Protein 5F1Q (pdb70)

InterPro domains:
  IPR000914 Solute-binding protein family 5 domain [PF00496] (73-453)
  IPR023765 Solute-binding protein family 5, conserved site [PS01040] (79-101)
  IPR030678 Peptide/nickel binding protein, MppA-type [PIRSF002741] (27-531)
  IPR039424 Solute-binding protein family 5 [PTHR30290] (17-532)
  IPR050017 Dipeptide ABC transporter periplasmic-binding protein DppA [NF043070] (1-535)

Nearest PDB structures (foldseek):
  1dpe-assembly1_A  TM=6.901E-01  e=4.429E-89  Escherichia coli K-12
  7ofz-assembly2_A  TM=8.483E-01  e=9.767E-47  Haemophilus influenzae 86-028NP
  5u4o-assembly1_A-2  TM=7.413E-01  e=1.595E-46  Bacillus anthracis
  4xkp-assembly1_A  TM=8.680E-01  e=5.666E-35  Staphylococcus aureus USA300-ISMMS1
  6lu3-assembly1_A  TM=7.940E-01  e=5.465E-27  Microbacterium hydrocarbonoxydans

CATH classification: 3.40.190.10 (+2 more: 3.90.76.10, 3.10.105.10)

Radius of gyration: 31.7 Å; Cα contacts (8 Å, |Δi|>4): 2244; chains: 2; bounding box: 79×65×98 Å

Foldseek 3Di:
DEAEAAQQFFALFAQLQQDDDLSNCLQHQFFFFFFQWAADFQDLHIAGDQFNDWDADPQQFKIKGFGDPQQDKFADPLDDDPGHDWLVLQQLLVCLLDPPNPSCCQVHNQRFLPQLPNQFFPDWDDPDRGMIMTGTPFHFQCPSLVRHRSVTGADPVSCVSVVVVCNNCCTHQPMYSGQWHWDDDDHLAKTKIAGRPSRPDDHFQDGIYMHGHDNDQVVSVVCCLQPVHFWFQHQLVCPVVVVRVQWDKWDFAQKFDWKFAQCVDPPSVDQLLLLLLLLDDLVVCCCPFNVVFWDWDLFQTDPPFLDAPPADRRDNDNVVSLVSCVVVVNNQAEEFEEEFGGADQHGSHRPVVVSQVSCVSSNYHYHYDYDRPSVLQVVLQVLNHRMYMAGASNPDCLSRLSQAADCSCLNRHNPSLSHHDVVLCVQSVVLRNDPDPVSNSVSSNVSRNVSSRNSISTRTRGMTMMIGGPQKPQFGDGSSDHGHRSGIDGHPDHDRD/DEAEAAAQWFALFAQLQQDDDLNNCLVHQFFFFFFQWAADFQGLDIGGDQFNDWDADPQQFKIKTFGDPQQCKDADPLDDDPGHDWDLQQQVLVCLLDPPDPSCCQVHNQSFQPQLDNQFFPDWDPPDGGMIMTGGPFHFVCPSLVRHRSVTTFDNVSQVSVVVVCNNCCTHQDMYSGQWHWDDDDHGAKTKIAGGPSRPDDHFPDGIYMHGHDNDLVVSVVCCLVVVHFWFQHQLVCVVCVVDPFKDKFDFAFKFDWKFAQLVDPPSVDQLLLLLLLLDPLVCCCCPRVNPQWDWDQFQTDPPFLDAPPDDHRDNDNVVSLVSCVVVVNNQEEEFEEEFGGADQHGNCRPVVCSQVSCVSSNYHYHYDYDRPSVLQVVLQVLVHRMYMAQAQNPDCLSRLSSQADCSCLVRHNPSLSHHDVVLCVQSVVLRNDDDPVSNSVSSNVSRVVSSRNSISTRIGGITMMIGTPQKPPFGDGSSDHGHRRHIDGD

B-factor: mean 26.35, std 10.65, range [8.03, 88.28]

Structure (mmCIF, N/CA/C/O backbone):
data_5F1Q
#
_entry.id   5F1Q
#
_cell.length_a   289.290
_cell.length_b   59.745
_cell.length_c   80.631
_cell.angle_alpha   90.00
_cell.angle_beta   103.96
_cell.angle_gamma   90.00
#
_symmetry.space_group_name_H-M   'C 1 2 1'
#
loop_
_entity.id
_entity.type
_entity.pdbx_description
1 polymer 'Periplasmic dipeptide transport protein'
2 non-polymer 1,2-ETHANEDIOL
3 non-polymer GLYCEROL
4 non-polymer DI(HYDROXYETHYL)ETHER
5 non-polymer 'CHLORIDE ION'
6 non-polymer GLUTAMINE
7 water water
#
loop_
_atom_site.group_PDB
_atom_site.id
_atom_site.type_symbol
_atom_site.label_atom_id
_atom_site.label_alt_id
_atom_site.label_comp_id
_atom_site.label_asym_id
_atom_site.label_entity_id
_atom_site.label_seq_id
_atom_site.pdbx_PDB_ins_code
_atom_site.Cartn_x
_atom_site.Cartn_y
_atom_site.Cartn_z
_atom_site.occupancy
_atom_site.B_iso_or_equiv
_atom_site.auth_seq_id
_atom_site.auth_comp_id
_atom_site.auth_asym_id
_atom_site.auth_atom_id
_atom_site.pdbx_PDB_model_num
ATOM 1 N N . LYS A 1 29 ? 62.213 -5.354 8.241 1.00 32.09 29 LYS A N 1
ATOM 2 C CA . LYS A 1 29 ? 62.826 -6.307 7.322 1.00 32.93 29 LYS A CA 1
ATOM 3 C C . LYS A 1 29 ? 61.763 -7.193 6.696 1.00 27.40 29 LYS A C 1
ATOM 4 O O . LYS A 1 29 ? 60.841 -7.631 7.383 1.00 23.18 29 LYS A O 1
ATOM 10 N N . THR A 1 30 ? 61.898 -7.444 5.395 1.00 24.40 30 THR A N 1
ATOM 11 C CA . THR A 1 30 ? 60.950 -8.274 4.645 1.00 25.03 30 THR A CA 1
ATOM 12 C C . THR A 1 30 ? 61.589 -9.610 4.262 1.00 24.96 30 THR A C 1
ATOM 13 O O . THR A 1 30 ? 62.676 -9.638 3.691 1.00 25.84 30 THR A O 1
ATOM 17 N N . LEU A 1 31 ? 60.929 -10.716 4.579 1.00 19.36 31 LEU A N 1
ATOM 18 C CA . LEU A 1 31 ? 61.370 -12.018 4.076 1.00 19.72 31 LEU A CA 1
ATOM 19 C C . LEU A 1 31 ? 60.419 -12.512 3.011 1.00 17.59 31 LEU A C 1
ATOM 20 O O . LEU A 1 31 ? 59.192 -12.444 3.184 1.00 18.12 31 LEU A O 1
ATOM 25 N N . VAL A 1 32 ? 60.978 -13.015 1.915 1.00 14.69 32 VAL A N 1
ATOM 26 C CA . VAL A 1 32 ? 60.171 -13.612 0.864 1.00 13.55 32 VAL A CA 1
ATOM 27 C C . VAL A 1 32 ? 60.403 -15.119 0.812 1.00 16.54 32 VAL A C 1
ATOM 28 O O . VAL A 1 32 ? 61.544 -15.602 0.702 1.00 11.99 32 VAL A O 1
ATOM 32 N N . TYR A 1 33 ? 59.298 -15.841 0.927 1.00 14.46 33 TYR A N 1
ATOM 33 C CA . TYR A 1 33 ? 59.255 -17.286 0.824 1.00 14.61 33 TYR A CA 1
ATOM 34 C C . TYR A 1 33 ? 58.607 -17.679 -0.509 1.00 15.50 33 TYR A C 1
ATOM 35 O O . TYR A 1 33 ? 57.504 -17.235 -0.802 1.00 13.12 33 TYR A O 1
ATOM 44 N N . CYS A 1 34 ? 59.296 -18.493 -1.314 1.00 15.47 34 CYS A N 1
ATOM 45 C CA . CYS A 1 34 ? 58.713 -19.086 -2.525 1.00 14.77 34 CYS A CA 1
ATOM 46 C C . CYS A 1 34 ? 57.919 -20.339 -2.168 1.00 18.05 34 CYS A C 1
ATOM 47 O O . CYS A 1 34 ? 58.522 -21.398 -1.946 1.00 15.17 34 CYS A O 1
ATOM 50 N N . SER A 1 35 ? 56.588 -20.230 -2.099 1.00 15.60 35 SER A N 1
ATOM 51 C CA . SER A 1 35 ? 55.744 -21.372 -1.755 1.00 13.34 35 SER A CA 1
ATOM 52 C C . SER A 1 35 ? 55.444 -22.211 -3.005 1.00 14.78 35 SER A C 1
ATOM 53 O O . SER A 1 35 ? 55.641 -21.744 -4.136 1.00 14.77 35 SER A O 1
ATOM 56 N N . GLU A 1 36 ? 54.972 -23.442 -2.805 1.00 17.43 36 GLU A N 1
ATOM 57 C CA . GLU A 1 36 ? 54.827 -24.410 -3.897 1.00 15.60 36 GLU A CA 1
ATOM 58 C C . GLU A 1 36 ? 53.426 -24.395 -4.534 1.00 16.86 36 GLU A C 1
ATOM 59 O O . GLU A 1 36 ? 53.198 -25.055 -5.540 1.00 14.77 36 GLU A O 1
ATOM 65 N N . GLY A 1 37 ? 52.488 -23.656 -3.944 1.00 14.98 37 GLY A N 1
ATOM 66 C CA . GLY A 1 37 ? 51.145 -23.565 -4.503 1.00 13.96 37 GLY A CA 1
ATOM 67 C C . GLY A 1 37 ? 50.280 -22.645 -3.665 1.00 15.27 37 GLY A C 1
ATOM 68 O O . GLY A 1 37 ? 50.748 -22.092 -2.678 1.00 12.04 37 GLY A O 1
ATOM 69 N N . SER A 1 38 ? 49.017 -22.487 -4.053 1.00 16.26 38 SER A N 1
ATOM 70 C CA . SER A 1 38 ? 48.099 -21.605 -3.346 1.00 17.17 38 SER A CA 1
ATOM 71 C C . SER A 1 38 ? 47.502 -22.320 -2.144 1.00 18.50 38 SER A C 1
ATOM 72 O O . SER A 1 38 ? 47.227 -23.518 -2.212 1.00 14.31 38 SER A O 1
ATOM 75 N N . PRO A 1 39 ? 47.283 -21.584 -1.044 1.00 18.68 39 PRO A N 1
ATOM 76 C CA . PRO A 1 39 ? 46.584 -22.201 0.089 1.00 17.55 39 PRO A CA 1
ATOM 77 C C . PRO A 1 39 ? 45.130 -22.467 -0.276 1.00 18.00 39 PRO A C 1
ATOM 78 O O . PRO A 1 39 ? 44.594 -21.793 -1.159 1.00 13.33 39 PRO A O 1
ATOM 82 N N . GLU A 1 40 ? 44.501 -23.423 0.398 1.00 18.25 40 GLU A N 1
ATOM 83 C CA . GLU A 1 40 ? 43.111 -23.771 0.105 1.00 19.88 40 GLU A CA 1
ATOM 84 C C . GLU A 1 40 ? 42.130 -22.769 0.716 1.00 22.57 40 GLU A C 1
ATOM 85 O O . GLU A 1 40 ? 40.992 -22.659 0.277 1.00 20.32 40 GLU A O 1
ATOM 91 N N . GLY A 1 41 ? 42.575 -22.049 1.741 1.00 20.91 41 GLY A N 1
ATOM 92 C CA . GLY A 1 41 ? 41.716 -21.136 2.486 1.00 17.94 41 GLY A CA 1
ATOM 93 C C . GLY A 1 41 ? 42.493 -20.783 3.742 1.00 19.10 41 GLY A C 1
ATOM 94 O O . GLY A 1 41 ? 43.661 -21.153 3.855 1.00 20.85 41 GLY A O 1
ATOM 95 N N . PHE A 1 42 ? 41.864 -20.115 4.703 1.00 16.54 42 PHE A N 1
ATOM 96 C CA . PHE A 1 42 ? 42.604 -19.597 5.846 1.00 20.24 42 PHE A CA 1
ATOM 97 C C . PHE A 1 42 ? 42.080 -20.045 7.218 1.00 20.28 42 PHE A C 1
ATOM 98 O O . PHE A 1 42 ? 42.583 -19.619 8.250 1.00 20.48 42 PHE A O 1
ATOM 106 N N . ASN A 1 43 ? 41.069 -20.901 7.224 1.00 20.29 43 ASN A N 1
ATOM 107 C CA . ASN A 1 43 ? 40.718 -21.621 8.431 1.00 20.25 43 ASN A CA 1
ATOM 108 C C . ASN A 1 43 ? 41.291 -23.029 8.343 1.00 16.46 43 ASN A C 1
ATOM 109 O O . ASN A 1 43 ? 40.799 -23.864 7.580 1.00 16.31 43 ASN A O 1
ATOM 114 N N . PRO A 1 44 ? 42.336 -23.301 9.138 1.00 15.63 44 PRO A N 1
ATOM 115 C CA . PRO A 1 44 ? 43.006 -24.602 9.094 1.00 14.99 44 PRO A CA 1
ATOM 116 C C . PRO A 1 44 ? 42.088 -25.764 9.477 1.00 18.48 44 PRO A C 1
ATOM 117 O O . PRO A 1 44 ? 42.414 -26.901 9.119 1.00 14.74 44 PRO A O 1
ATOM 121 N N . GLN A 1 45 ? 40.975 -25.504 10.174 1.00 17.54 45 GLN A N 1
ATOM 122 C CA . GLN A 1 45 ? 40.063 -26.588 10.560 1.00 15.77 45 GLN A CA 1
ATOM 123 C C . GLN A 1 45 ? 39.541 -27.358 9.339 1.00 18.82 45 GLN A C 1
ATOM 124 O O . GLN A 1 45 ? 39.192 -28.541 9.437 1.00 19.43 45 GLN A O 1
ATOM 130 N N . LEU A 1 46 ? 39.480 -26.672 8.196 1.00 14.61 46 LEU A N 1
ATOM 131 C CA . LEU A 1 46 ? 38.705 -27.146 7.053 1.00 15.99 46 LEU A CA 1
ATOM 132 C C . LEU A 1 46 ? 39.536 -27.901 6.043 1.00 16.87 46 LEU A C 1
ATOM 133 O O . LEU A 1 46 ? 39.000 -28.398 5.056 1.00 20.07 46 LEU A O 1
ATOM 138 N N . PHE A 1 47 ? 40.846 -27.967 6.262 1.00 15.43 47 PHE A N 1
ATOM 139 C CA . PHE A 1 47 ? 41.745 -28.481 5.231 1.00 14.27 47 PHE A CA 1
ATOM 140 C C . PHE A 1 47 ? 42.829 -29.395 5.794 1.00 15.08 47 PHE A C 1
ATOM 141 O O . PHE A 1 47 ? 42.985 -29.510 7.024 1.00 13.33 47 PHE A O 1
ATOM 149 N N . THR A 1 48 ? 43.582 -30.039 4.901 1.00 11.48 48 THR A N 1
ATOM 150 C CA . THR A 1 48 ? 44.632 -30.956 5.354 1.00 13.20 48 THR A CA 1
ATOM 151 C C . THR A 1 48 ? 46.026 -30.747 4.758 1.00 14.09 48 THR A C 1
ATOM 152 O O . THR A 1 48 ? 46.970 -31.444 5.151 1.00 14.28 48 THR A O 1
ATOM 156 N N . SER A 1 49 ? 46.190 -29.818 3.816 1.00 12.09 49 SER A N 1
ATOM 157 C CA . SER A 1 49 ? 47.491 -29.706 3.144 1.00 11.66 49 SER A CA 1
ATOM 158 C C . SER A 1 49 ? 48.478 -28.788 3.885 1.00 15.91 49 SER A C 1
ATOM 159 O O . SER A 1 49 ? 48.095 -27.769 4.487 1.00 12.90 49 SER A O 1
ATOM 162 N N . GLY A 1 50 ? 49.754 -29.163 3.838 1.00 11.41 50 GLY A N 1
ATOM 163 C CA . GLY A 1 50 ? 50.821 -28.328 4.376 1.00 13.45 50 GLY A CA 1
ATOM 164 C C . GLY A 1 50 ? 50.838 -26.960 3.699 1.00 13.51 50 GLY A C 1
ATOM 165 O O . GLY A 1 50 ? 51.202 -25.959 4.302 1.00 13.07 50 GLY A O 1
ATOM 166 N N . THR A 1 51 ? 50.444 -26.934 2.432 1.00 11.77 51 THR A N 1
ATOM 167 C CA . THR A 1 51 ? 50.373 -25.701 1.664 1.00 15.05 51 THR A CA 1
ATOM 168 C C . THR A 1 51 ? 49.471 -24.705 2.403 1.00 15.67 51 THR A C 1
ATOM 169 O O . THR A 1 51 ? 49.845 -23.547 2.646 1.00 12.83 51 THR A O 1
ATOM 173 N N . THR A 1 52 ? 48.309 -25.188 2.813 1.00 13.51 52 THR A N 1
ATOM 174 C CA . THR A 1 52 ? 47.342 -24.361 3.523 1.00 14.98 52 THR A CA 1
ATOM 175 C C . THR A 1 52 ? 47.829 -23.985 4.910 1.00 15.90 52 THR A C 1
ATOM 176 O O . THR A 1 52 ? 47.708 -22.822 5.319 1.00 13.57 52 THR A O 1
ATOM 180 N N . TYR A 1 53 ? 48.416 -24.947 5.623 1.00 8.99 53 TYR A N 1
ATOM 181 C CA . TYR A 1 53 ? 48.836 -24.712 6.992 1.00 9.33 53 TYR A CA 1
ATOM 182 C C . TYR A 1 53 ? 49.957 -23.666 7.059 1.00 14.26 53 TYR A C 1
ATOM 183 O O . TYR A 1 53 ? 49.944 -22.798 7.940 1.00 11.91 53 TYR A O 1
ATOM 192 N N . ASP A 1 54 ? 50.891 -23.709 6.106 1.00 10.03 54 ASP A N 1
ATOM 193 C CA . ASP A 1 54 ? 51.978 -22.713 6.085 1.00 12.63 54 ASP A CA 1
ATOM 194 C C . ASP A 1 54 ? 51.473 -21.284 5.949 1.00 13.28 54 ASP A C 1
ATOM 195 O O . ASP A 1 54 ? 52.142 -20.332 6.377 1.00 12.04 54 ASP A O 1
ATOM 200 N N . ALA A 1 55 ? 50.308 -21.141 5.323 1.00 9.52 55 ALA A N 1
ATOM 201 C CA . ALA A 1 55 ? 49.732 -19.827 5.058 1.00 14.97 55 ALA A CA 1
ATOM 202 C C . ALA A 1 55 ? 48.662 -19.421 6.085 1.00 17.06 55 ALA A C 1
ATOM 203 O O . ALA A 1 55 ? 48.163 -18.290 6.059 1.00 15.37 55 ALA A O 1
ATOM 205 N N . SER A 1 56 ? 48.309 -20.332 6.990 1.00 16.08 56 SER A N 1
ATOM 206 C CA . SER A 1 56 ? 47.176 -20.064 7.879 1.00 18.63 56 SER A CA 1
ATOM 207 C C . SER A 1 56 ? 47.519 -20.349 9.345 1.00 16.88 56 SER A C 1
ATOM 208 O O . SER A 1 56 ? 47.922 -19.445 10.076 1.00 12.72 56 SER A O 1
ATOM 211 N N . SER A 1 57 ? 47.380 -21.599 9.766 1.00 14.53 57 SER A N 1
ATOM 212 C CA . SER A 1 57 ? 47.666 -21.973 11.150 1.00 16.91 57 SER A CA 1
ATOM 213 C C . SER A 1 57 ? 49.058 -21.568 11.646 1.00 11.82 57 SER A C 1
ATOM 214 O O . SER A 1 57 ? 49.205 -21.123 12.783 1.00 12.66 57 SER A O 1
ATOM 217 N N . VAL A 1 58 ? 50.087 -21.734 10.818 1.00 11.44 58 VAL A N 1
ATOM 218 C CA . VAL A 1 58 ? 51.448 -21.456 11.294 1.00 13.82 58 VAL A CA 1
ATOM 219 C C . VAL A 1 58 ? 51.690 -19.943 11.506 1.00 13.83 58 VAL A C 1
ATOM 220 O O . VAL A 1 58 ? 52.162 -19.552 12.577 1.00 13.78 58 VAL A O 1
ATOM 224 N N . PRO A 1 59 ? 51.366 -19.090 10.508 1.00 13.37 59 PRO A N 1
ATOM 225 C CA . PRO A 1 59 ? 51.626 -17.660 10.777 1.00 13.82 59 PRO A CA 1
ATOM 226 C C . PRO A 1 59 ? 50.584 -16.902 11.613 1.00 14.46 59 PRO A C 1
ATOM 227 O O . PRO A 1 59 ? 50.952 -15.976 12.336 1.00 14.77 59 PRO A O 1
ATOM 231 N N . ILE A 1 60 ? 49.311 -17.266 11.499 1.00 11.32 60 ILE A N 1
ATOM 232 C CA . ILE A 1 60 ? 48.225 -16.417 11.977 1.00 18.17 60 ILE A CA 1
ATOM 233 C C . ILE A 1 60 ? 47.631 -16.843 13.326 1.00 18.42 60 ILE A C 1
ATOM 234 O O . ILE A 1 60 ? 47.213 -16.005 14.122 1.00 20.53 60 ILE A O 1
ATOM 239 N N . TYR A 1 61 ? 47.626 -18.146 13.583 1.00 13.42 61 TYR A N 1
ATOM 240 C CA . TYR A 1 61 ? 46.918 -18.713 14.721 1.00 14.95 61 TYR A CA 1
ATOM 241 C C . TYR A 1 61 ? 47.845 -19.324 15.741 1.00 17.55 61 TYR A C 1
ATOM 242 O O . TYR A 1 61 ? 49.010 -19.585 15.456 1.00 15.50 61 TYR A O 1
ATOM 251 N N . ASN A 1 62 ? 47.299 -19.569 16.931 1.00 18.52 62 ASN A N 1
ATOM 252 C CA . ASN A 1 62 ? 47.956 -20.388 17.944 1.00 17.98 62 ASN A CA 1
ATOM 253 C C . ASN A 1 62 ? 47.109 -21.572 18.374 1.00 16.21 62 ASN A C 1
ATOM 254 O O . ASN A 1 62 ? 45.884 -21.592 18.183 1.00 14.48 62 ASN A O 1
ATOM 259 N N . ARG A 1 63 ? 47.780 -22.518 19.017 1.00 16.92 63 ARG A N 1
ATOM 260 C CA . ARG A 1 63 ? 47.137 -23.658 19.648 1.00 15.30 63 ARG A CA 1
ATOM 261 C C . ARG A 1 63 ? 47.337 -23.614 21.157 1.00 17.89 63 ARG A C 1
ATOM 262 O O . ARG A 1 63 ? 48.127 -22.815 21.647 1.00 18.51 63 ARG A O 1
ATOM 270 N N . LEU A 1 64 ? 46.596 -24.441 21.891 1.00 16.79 64 LEU A N 1
ATOM 271 C CA . LEU A 1 64 ? 46.752 -24.528 23.336 1.00 18.57 64 LEU A CA 1
ATOM 272 C C . LEU A 1 64 ? 48.183 -24.890 23.729 1.00 18.36 64 LEU A C 1
ATOM 273 O O . LEU A 1 64 ? 48.742 -24.327 24.678 1.00 18.01 64 LEU A O 1
ATOM 278 N N . VAL A 1 65 ? 48.760 -25.827 22.981 1.00 17.19 65 VAL A N 1
ATOM 279 C CA . VAL A 1 65 ? 50.125 -26.279 23.195 1.00 19.18 65 VAL A CA 1
ATOM 280 C C . VAL A 1 65 ? 50.833 -26.317 21.847 1.00 19.03 65 VAL A C 1
ATOM 281 O O . VAL A 1 65 ? 50.189 -26.310 20.804 1.00 17.30 65 VAL A O 1
ATOM 285 N N . GLU A 1 66 ? 52.160 -26.339 21.871 1.00 18.81 66 GLU A N 1
ATOM 286 C CA . GLU A 1 66 ? 52.944 -26.169 20.656 1.00 19.91 66 GLU A CA 1
ATOM 287 C C . GLU A 1 66 ? 54.187 -27.038 20.761 1.00 21.04 66 GLU A C 1
ATOM 288 O O . GLU A 1 66 ? 54.736 -27.207 21.841 1.00 21.76 66 GLU A O 1
ATOM 294 N N . PHE A 1 67 ? 54.626 -27.611 19.652 1.00 17.95 67 PHE A N 1
ATOM 295 C CA . PHE A 1 67 ? 55.872 -28.356 19.681 1.00 18.97 67 PHE A CA 1
ATOM 296 C C . PHE A 1 67 ? 57.055 -27.396 19.635 1.00 16.13 67 PHE A C 1
ATOM 297 O O . PHE A 1 67 ? 57.013 -26.415 18.920 1.00 20.64 67 PHE A O 1
ATOM 305 N N . LYS A 1 68 ? 58.102 -27.679 20.388 1.00 18.62 68 LYS A N 1
ATOM 306 C CA . LYS A 1 68 ? 59.352 -26.947 20.229 1.00 23.69 68 LYS A CA 1
ATOM 307 C C . LYS A 1 68 ? 59.879 -27.170 18.806 1.00 23.40 68 LYS A C 1
ATOM 308 O O . LYS A 1 68 ? 59.978 -28.312 18.355 1.00 20.99 68 LYS A O 1
ATOM 314 N N . ILE A 1 69 ? 60.204 -26.090 18.100 1.00 23.36 69 ILE A N 1
ATOM 315 C CA . ILE A 1 69 ? 60.571 -26.174 16.679 1.00 24.45 69 ILE A CA 1
ATOM 316 C C . ILE A 1 69 ? 61.733 -27.140 16.429 1.00 23.54 69 ILE A C 1
ATOM 317 O O . ILE A 1 69 ? 62.747 -27.111 17.120 1.00 22.94 69 ILE A O 1
ATOM 322 N N . GLY A 1 70 ? 61.555 -28.033 15.462 1.00 23.47 70 GLY A N 1
ATOM 323 C CA . GLY A 1 70 ? 62.559 -29.043 15.180 1.00 20.80 70 GLY A CA 1
ATOM 324 C C . GLY A 1 70 ? 62.345 -30.339 15.947 1.00 20.59 70 GLY A C 1
ATOM 325 O O . GLY A 1 70 ? 63.072 -31.311 15.718 1.00 17.18 70 GLY A O 1
ATOM 326 N N . THR A 1 71 ? 61.368 -30.353 16.863 1.00 18.52 71 THR A N 1
ATOM 327 C CA . THR A 1 71 ? 61.113 -31.514 17.727 1.00 18.84 71 THR A CA 1
ATOM 328 C C . THR A 1 71 ? 59.640 -31.856 17.812 1.00 18.02 71 THR A C 1
ATOM 329 O O . THR A 1 71 ? 58.801 -31.168 17.243 1.00 17.22 71 THR A O 1
ATOM 333 N N . THR A 1 72 ? 59.338 -32.923 18.544 1.00 19.01 72 THR A N 1
ATOM 334 C CA . THR A 1 72 ? 57.964 -33.200 18.962 1.00 25.10 72 THR A CA 1
ATOM 335 C C . THR A 1 72 ? 57.812 -33.041 20.485 1.00 23.56 72 THR A C 1
ATOM 336 O O . THR A 1 72 ? 56.976 -33.690 21.112 1.00 25.72 72 THR A O 1
ATOM 340 N N . GLU A 1 73 ? 58.612 -32.161 21.082 1.00 22.69 73 GLU A N 1
ATOM 341 C CA . GLU A 1 73 ? 58.492 -31.875 22.515 1.00 24.97 73 GLU A CA 1
ATOM 342 C C . GLU A 1 73 ? 57.374 -30.876 22.746 1.00 22.11 73 GLU A C 1
ATOM 343 O O . GLU A 1 73 ? 57.394 -29.777 22.179 1.00 22.31 73 GLU A O 1
ATOM 349 N N . ILE A 1 74 ? 56.407 -31.230 23.579 1.00 22.07 74 ILE A N 1
ATOM 350 C CA . ILE A 1 74 ? 55.237 -30.368 23.763 1.00 24.30 74 ILE A CA 1
ATOM 351 C C . ILE A 1 74 ? 55.527 -29.265 24.781 1.00 23.96 74 ILE A C 1
ATOM 352 O O . ILE A 1 74 ? 56.069 -29.528 25.846 1.00 27.09 74 ILE A O 1
ATOM 357 N N . GLU A 1 75 ? 55.158 -28.033 24.439 1.00 23.74 75 GLU A N 1
ATOM 358 C CA . GLU A 1 75 ? 55.396 -26.877 25.298 1.00 26.20 75 GLU A CA 1
ATOM 359 C C . GLU A 1 75 ? 54.112 -26.059 25.453 1.00 25.80 75 GLU A C 1
ATOM 360 O O . GLU A 1 75 ? 53.250 -26.089 24.571 1.00 19.55 75 GLU A O 1
ATOM 366 N N . PRO A 1 76 ? 53.982 -25.336 26.578 1.00 24.96 76 PRO A N 1
ATOM 367 C CA . PRO A 1 76 ? 52.863 -24.413 26.778 1.00 24.68 76 PRO A CA 1
ATOM 368 C C . PRO A 1 76 ? 52.750 -23.409 25.631 1.00 25.60 76 PRO A C 1
ATOM 369 O O . PRO A 1 76 ? 53.760 -22.994 25.060 1.00 23.91 76 PRO A O 1
ATOM 373 N N . SER A 1 77 ? 51.525 -23.048 25.275 1.00 23.44 77 SER A N 1
ATOM 374 C CA . SER A 1 77 ? 51.301 -22.006 24.285 1.00 19.51 77 SER A CA 1
ATOM 375 C C . SER A 1 77 ? 50.139 -21.123 24.774 1.00 20.79 77 SER A C 1
ATOM 376 O O . SER A 1 77 ? 50.319 -20.372 25.731 1.00 24.13 77 SER A O 1
ATOM 379 N N . LEU A 1 78 ? 48.952 -21.209 24.176 1.00 16.45 78 LEU A N 1
ATOM 380 C CA . LEU A 1 78 ? 47.818 -20.454 24.738 1.00 19.45 78 LEU A CA 1
ATOM 381 C C . LEU A 1 78 ? 47.416 -20.936 26.148 1.00 23.18 78 LEU A C 1
ATOM 382 O O . LEU A 1 78 ? 46.878 -20.163 26.961 1.00 22.62 78 LEU A O 1
ATOM 387 N N . ALA A 1 79 ? 47.660 -22.215 26.426 1.00 22.03 79 ALA A N 1
ATOM 388 C CA . ALA A 1 79 ? 47.549 -22.748 27.783 1.00 21.56 79 ALA A CA 1
ATOM 389 C C . ALA A 1 79 ? 48.914 -22.654 28.444 1.00 24.06 79 ALA A C 1
ATOM 390 O O . ALA A 1 79 ? 49.895 -23.172 27.907 1.00 20.79 79 ALA A O 1
ATOM 392 N N . GLU A 1 80 ? 49.003 -21.974 29.588 1.00 25.44 80 GLU A N 1
ATOM 393 C CA . GLU A 1 80 ? 50.305 -21.829 30.232 1.00 28.09 80 GLU A CA 1
ATOM 394 C C . GLU A 1 80 ? 50.618 -23.044 31.102 1.00 25.59 80 GLU A C 1
ATOM 395 O O . GLU A 1 80 ? 51.779 -23.319 31.389 1.00 24.83 80 GLU A O 1
ATOM 401 N N . ARG A 1 81 ? 49.587 -23.788 31.492 1.00 27.23 81 ARG A N 1
ATOM 402 C CA . ARG A 1 81 ? 49.786 -25.066 32.174 1.00 27.71 81 ARG A CA 1
ATOM 403 C C . ARG A 1 81 ? 48.520 -25.912 32.091 1.00 30.14 81 ARG A C 1
ATOM 404 O O . ARG A 1 81 ? 47.456 -25.422 31.696 1.00 28.35 81 ARG A O 1
ATOM 412 N N . TRP A 1 82 ? 48.648 -27.189 32.439 1.00 28.43 82 TRP A N 1
ATOM 413 C CA . TRP A 1 82 ? 47.524 -28.114 32.371 1.00 29.46 82 TRP A CA 1
ATOM 414 C C . TRP A 1 82 ? 47.640 -29.227 33.407 1.00 33.10 82 TRP A C 1
ATOM 415 O O . TRP A 1 82 ? 48.730 -29.511 33.913 1.00 31.18 82 TRP A O 1
ATOM 426 N N . GLU A 1 83 ? 46.498 -29.839 33.721 1.00 34.05 83 GLU A N 1
ATOM 427 C CA . GLU A 1 83 ? 46.432 -31.004 34.586 1.00 35.04 83 GLU A CA 1
ATOM 428 C C . GLU A 1 83 ? 45.684 -32.137 33.891 1.00 34.64 83 GLU A C 1
ATOM 429 O O . GLU A 1 83 ? 44.737 -31.897 33.145 1.00 33.56 83 GLU A O 1
ATOM 435 N N . VAL A 1 84 ? 46.095 -33.370 34.151 1.00 32.09 84 VAL A N 1
ATOM 436 C CA . VAL A 1 84 ? 45.407 -34.528 33.602 1.00 33.45 84 VAL A CA 1
ATOM 437 C C . VAL A 1 84 ? 44.967 -35.405 34.755 1.00 36.22 84 VAL A C 1
ATOM 438 O O . VAL A 1 84 ? 45.774 -35.720 35.626 1.00 36.09 84 VAL A O 1
ATOM 442 N N . SER A 1 85 ? 43.691 -35.787 34.773 1.00 35.55 85 SER A N 1
ATOM 443 C CA . SER A 1 85 ? 43.166 -36.659 35.825 1.00 35.92 85 SER A CA 1
ATOM 444 C C . SER A 1 85 ? 43.886 -38.004 35.827 1.00 34.94 85 SER A C 1
ATOM 445 O O . SER A 1 85 ? 44.439 -38.414 34.816 1.00 29.31 85 SER A O 1
ATOM 448 N N . GLU A 1 86 ? 43.874 -38.693 36.963 1.00 37.05 86 GLU A N 1
ATOM 449 C CA . GLU A 1 86 ? 44.618 -39.941 37.077 1.00 39.39 86 GLU A CA 1
ATOM 450 C C . GLU A 1 86 ? 44.051 -41.025 36.155 1.00 37.71 86 GLU A C 1
ATOM 451 O O . GLU A 1 86 ? 44.796 -41.899 35.704 1.00 41.27 86 GLU A O 1
ATOM 457 N N . ASP A 1 87 ? 42.757 -40.954 35.835 1.00 34.76 87 ASP A N 1
ATOM 458 C CA . ASP A 1 87 ? 42.156 -41.932 34.923 1.00 34.70 87 ASP A CA 1
ATOM 459 C C . ASP A 1 87 ? 42.315 -41.531 33.444 1.00 33.74 87 ASP A C 1
ATOM 460 O O . ASP A 1 87 ? 41.896 -42.266 32.544 1.00 33.67 87 ASP A O 1
ATOM 465 N N . GLY A 1 88 ? 42.905 -40.359 33.208 1.00 33.84 88 GLY A N 1
ATOM 466 C CA . GLY A 1 88 ? 43.242 -39.904 31.864 1.00 27.93 88 GLY A CA 1
ATOM 467 C C . GLY A 1 88 ? 42.096 -39.357 31.021 1.00 28.76 88 GLY A C 1
ATOM 468 O O . GLY A 1 88 ? 42.283 -39.039 29.840 1.00 25.81 88 GLY A O 1
ATOM 469 N N . LYS A 1 89 ? 40.910 -39.241 31.608 1.00 26.78 89 LYS A N 1
ATOM 470 C CA . LYS A 1 89 ? 39.739 -38.834 30.837 1.00 27.90 89 LYS A CA 1
ATOM 471 C C . LYS A 1 89 ? 39.390 -37.357 30.996 1.00 28.45 89 LYS A C 1
ATOM 472 O O . LYS A 1 89 ? 38.435 -36.880 30.385 1.00 28.51 89 LYS A O 1
ATOM 478 N N . THR A 1 90 ? 40.161 -36.630 31.805 1.00 29.37 90 THR A N 1
ATOM 479 C CA . THR A 1 90 ? 39.923 -35.194 31.983 1.00 29.89 90 THR A CA 1
ATOM 480 C C . THR A 1 90 ? 41.198 -34.366 31.836 1.00 27.36 90 THR A C 1
ATOM 481 O O . THR A 1 90 ? 42.170 -34.575 32.558 1.00 28.79 90 THR A O 1
ATOM 485 N N . TYR A 1 91 ? 41.179 -33.431 30.886 1.00 23.71 91 TYR A N 1
ATOM 486 C CA . TYR A 1 91 ? 42.286 -32.513 30.644 1.00 23.20 91 TYR A CA 1
ATOM 487 C C . TYR A 1 91 ? 41.863 -31.085 30.970 1.00 28.24 91 TYR A C 1
ATOM 488 O O . TYR A 1 91 ? 40.955 -30.540 30.345 1.00 30.92 91 TYR A O 1
ATOM 497 N N . THR A 1 92 ? 42.533 -30.468 31.936 1.00 25.03 92 THR A N 1
ATOM 498 C CA . THR A 1 92 ? 42.181 -29.113 32.324 1.00 25.71 92 THR A CA 1
ATOM 499 C C . THR A 1 92 ? 43.307 -28.162 31.966 1.00 27.49 92 THR A C 1
ATOM 500 O O . THR A 1 92 ? 44.451 -28.366 32.373 1.00 27.12 92 THR A O 1
ATOM 504 N N . PHE A 1 93 ? 42.982 -27.129 31.195 1.00 26.38 93 PHE A N 1
ATOM 505 C CA . PHE A 1 93 ? 43.984 -26.182 30.724 1.00 24.14 93 PHE A CA 1
ATOM 506 C C . PHE A 1 93 ? 43.787 -24.829 31.362 1.00 24.49 93 PHE A C 1
ATOM 507 O O . PHE A 1 93 ? 42.677 -24.310 31.388 1.00 24.75 93 PHE A O 1
ATOM 515 N N . TYR A 1 94 ? 44.872 -24.261 31.873 1.00 26.34 94 TYR A N 1
ATOM 516 C CA . TYR A 1 94 ? 44.830 -22.942 32.497 1.00 29.04 94 TYR A CA 1
ATOM 517 C C . TYR A 1 94 ? 45.388 -21.937 31.493 1.00 27.85 94 TYR A C 1
ATOM 518 O O . TYR A 1 94 ? 46.558 -22.010 31.105 1.00 27.37 94 TYR A O 1
ATOM 527 N N . LEU A 1 95 ? 44.529 -21.015 31.062 1.00 25.76 95 LEU A N 1
ATOM 528 C CA . LEU A 1 95 ? 44.787 -20.236 29.858 1.00 26.42 95 LEU A CA 1
ATOM 529 C C . LEU A 1 95 ? 45.581 -18.989 30.150 1.00 28.88 95 LEU A C 1
ATOM 530 O O . LEU A 1 95 ? 45.370 -18.328 31.169 1.00 30.44 95 LEU A O 1
ATOM 535 N N . ARG A 1 96 ? 46.489 -18.669 29.237 1.00 27.16 96 ARG A N 1
ATOM 536 C CA . ARG A 1 96 ? 47.328 -17.486 29.361 1.00 25.94 96 ARG A CA 1
ATOM 537 C C . ARG A 1 96 ? 46.459 -16.236 29.358 1.00 24.22 96 ARG A C 1
ATOM 538 O O . ARG A 1 96 ? 45.558 -16.108 28.530 1.00 23.33 96 ARG A O 1
ATOM 546 N N . LYS A 1 97 ? 46.734 -15.324 30.287 1.00 27.95 97 LYS A N 1
ATOM 547 C CA . LYS A 1 97 ? 46.014 -14.058 30.374 1.00 30.29 97 LYS A CA 1
ATOM 548 C C . LYS A 1 97 ? 46.705 -12.963 29.562 1.00 32.67 97 LYS A C 1
ATOM 549 O O . LYS A 1 97 ? 47.916 -12.997 29.366 1.00 30.35 97 LYS A O 1
ATOM 555 N N . GLY A 1 98 ? 45.925 -11.994 29.095 1.00 34.77 98 GLY A N 1
ATOM 556 C CA . GLY A 1 98 ? 46.476 -10.838 28.416 1.00 32.71 98 GLY A CA 1
ATOM 557 C C . GLY A 1 98 ? 46.828 -11.078 26.967 1.00 27.97 98 GLY A C 1
ATOM 558 O O . GLY A 1 98 ? 47.606 -10.334 26.384 1.00 31.82 98 GLY A O 1
ATOM 559 N N . VAL A 1 99 ? 46.241 -12.108 26.376 1.00 24.55 99 VAL A N 1
ATOM 560 C CA . VAL A 1 99 ? 46.491 -12.435 24.972 1.00 26.04 99 VAL A CA 1
ATOM 561 C C . VAL A 1 99 ? 45.541 -11.656 24.054 1.00 26.64 99 VAL A C 1
ATOM 562 O O . VAL A 1 99 ? 44.325 -11.836 24.117 1.00 27.64 99 VAL A O 1
ATOM 566 N N . LYS A 1 100 ? 46.084 -10.776 23.212 1.00 26.61 100 LYS A N 1
ATOM 567 C CA . LYS A 1 100 ? 45.239 -9.977 22.317 1.00 27.17 100 LYS A CA 1
ATOM 568 C C . LYS A 1 100 ? 44.885 -10.726 21.034 1.00 24.80 100 LYS A C 1
ATOM 569 O O . LYS A 1 100 ? 45.707 -11.452 20.487 1.00 25.99 100 LYS A O 1
ATOM 575 N N . TRP A 1 101 ? 43.660 -10.515 20.556 1.00 23.73 101 TRP A N 1
ATOM 576 C CA . TRP A 1 101 ? 43.220 -10.996 19.253 1.00 24.66 101 TRP A CA 1
ATOM 577 C C . TRP A 1 101 ? 43.563 -9.975 18.187 1.00 25.80 101 TRP A C 1
ATOM 578 O O . TRP A 1 101 ? 43.597 -8.779 18.469 1.00 26.16 101 TRP A O 1
ATOM 589 N N . GLN A 1 102 ? 43.799 -10.439 16.964 1.00 24.74 102 GLN A N 1
ATOM 590 C CA . GLN A 1 102 ? 44.060 -9.541 15.840 1.00 22.00 102 GLN A CA 1
ATOM 591 C C . GLN A 1 102 ? 42.814 -8.746 15.456 1.00 26.89 102 GLN A C 1
ATOM 592 O O . GLN A 1 102 ? 41.718 -9.027 15.941 1.00 24.94 102 GLN A O 1
ATOM 598 N N . ASP A 1 103 ? 42.980 -7.754 14.584 1.00 26.77 103 ASP A N 1
ATOM 599 C CA . ASP A 1 103 ? 41.845 -6.970 14.111 1.00 34.07 103 ASP A CA 1
ATOM 600 C C . ASP A 1 103 ? 41.881 -6.810 12.597 1.00 35.59 103 ASP A C 1
ATOM 601 O O . ASP A 1 103 ? 42.927 -6.971 11.975 1.00 35.89 103 ASP A O 1
ATOM 606 N N . ASN A 1 104 ? 40.732 -6.509 12.002 1.00 34.66 104 ASN A N 1
ATOM 607 C CA . ASN A 1 104 ? 40.683 -6.202 10.578 1.00 36.41 104 ASN A CA 1
ATOM 608 C C . ASN A 1 104 ? 39.532 -5.251 10.291 1.00 42.06 104 ASN A C 1
ATOM 609 O O . ASN A 1 104 ? 38.896 -4.750 11.221 1.00 44.19 104 ASN A O 1
ATOM 614 N N . LYS A 1 105 ? 39.253 -5.018 9.011 1.00 46.94 105 LYS A N 1
ATOM 615 C CA . LYS A 1 105 ? 38.245 -4.036 8.626 1.00 54.30 105 LYS A CA 1
ATOM 616 C C . LYS A 1 105 ? 36.866 -4.376 9.204 1.00 55.34 105 LYS A C 1
ATOM 617 O O . LYS A 1 105 ? 36.058 -3.480 9.469 1.00 56.19 105 LYS A O 1
ATOM 623 N N . ASP A 1 106 ? 36.608 -5.663 9.423 1.00 48.53 106 ASP A N 1
ATOM 624 C CA . ASP A 1 106 ? 35.306 -6.087 9.922 1.00 46.18 106 ASP A CA 1
ATOM 625 C C . ASP A 1 106 ? 35.305 -6.448 11.408 1.00 44.32 106 ASP A C 1
ATOM 626 O O . ASP A 1 106 ? 34.278 -6.859 11.936 1.00 46.22 106 ASP A O 1
ATOM 631 N N . PHE A 1 107 ? 36.436 -6.299 12.090 1.00 41.75 107 PHE A N 1
ATOM 632 C CA . PHE A 1 107 ? 36.510 -6.766 13.476 1.00 37.20 107 PHE A CA 1
ATOM 633 C C . PHE A 1 107 ? 37.545 -6.049 14.332 1.00 36.28 107 PHE A C 1
ATOM 634 O O . PHE A 1 107 ? 38.720 -5.972 13.980 1.00 34.51 107 PHE A O 1
ATOM 642 N N . LYS A 1 108 ? 37.090 -5.547 15.474 1.00 39.54 108 LYS A N 1
ATOM 643 C CA . LYS A 1 108 ? 37.958 -4.972 16.495 1.00 43.10 108 LYS A CA 1
ATOM 644 C C . LYS A 1 108 ? 37.569 -5.618 17.816 1.00 41.19 108 LYS A C 1
ATOM 645 O O . LYS A 1 108 ? 36.440 -5.453 18.270 1.00 42.71 108 LYS A O 1
ATOM 651 N N . PRO A 1 109 ? 38.492 -6.374 18.428 1.00 40.03 109 PRO A N 1
ATOM 652 C CA . PRO A 1 109 ? 38.142 -7.140 19.630 1.00 35.60 109 PRO A CA 1
ATOM 653 C C . PRO A 1 109 ? 37.923 -6.256 20.855 1.00 39.26 109 PRO A C 1
ATOM 654 O O . PRO A 1 109 ? 38.614 -5.253 21.040 1.00 37.51 109 PRO A O 1
ATOM 658 N N . THR A 1 110 ? 36.955 -6.635 21.683 1.00 38.38 110 THR A N 1
ATOM 659 C CA . THR A 1 110 ? 36.650 -5.877 22.888 1.00 39.53 110 THR A CA 1
ATOM 660 C C . THR A 1 110 ? 37.078 -6.664 24.123 1.00 38.28 110 THR A C 1
ATOM 661 O O . THR A 1 110 ? 36.924 -6.194 25.246 1.00 38.95 110 THR A O 1
ATOM 665 N N . ARG A 1 111 ? 37.615 -7.864 23.912 1.00 34.72 111 ARG A N 1
ATOM 666 C CA . ARG A 1 111 ? 38.144 -8.659 25.017 1.00 33.54 111 ARG A CA 1
ATOM 667 C C . ARG A 1 111 ? 39.347 -9.509 24.573 1.00 35.92 111 ARG A C 1
ATOM 668 O O . ARG A 1 111 ? 39.631 -9.637 23.379 1.00 35.76 111 ARG A O 1
ATOM 676 N N . ASP A 1 112 ? 40.062 -10.067 25.548 1.00 36.62 112 ASP A N 1
ATOM 677 C CA . ASP A 1 112 ? 41.236 -10.885 25.274 1.00 35.67 112 ASP A CA 1
ATOM 678 C C . ASP A 1 112 ? 40.877 -12.361 25.143 1.00 32.56 112 ASP A C 1
ATOM 679 O O . ASP A 1 112 ? 39.756 -12.768 25.460 1.00 32.14 112 ASP A O 1
ATOM 684 N N . PHE A 1 113 ? 41.834 -13.154 24.671 1.00 27.52 113 PHE A N 1
ATOM 685 C CA . PHE A 1 113 ? 41.632 -14.592 24.516 1.00 25.61 113 PHE A CA 1
ATOM 686 C C . PHE A 1 113 ? 41.123 -15.224 25.817 1.00 25.78 113 PHE A C 1
ATOM 687 O O . PHE A 1 113 ? 41.622 -14.897 26.890 1.00 27.58 113 PHE A O 1
ATOM 695 N N . ASN A 1 114 ? 40.111 -16.089 25.730 1.00 25.44 114 ASN A N 1
ATOM 696 C CA . ASN A 1 114 ? 39.598 -16.757 26.925 1.00 26.45 114 ASN A CA 1
ATOM 697 C C . ASN A 1 114 ? 38.965 -18.107 26.604 1.00 26.86 114 ASN A C 1
ATOM 698 O O . ASN A 1 114 ? 39.052 -18.584 25.484 1.00 23.72 114 ASN A O 1
ATOM 703 N N . ALA A 1 115 ? 38.321 -18.714 27.589 1.00 27.95 115 ALA A N 1
ATOM 704 C CA . ALA A 1 115 ? 37.795 -20.069 27.436 1.00 27.15 115 ALA A CA 1
ATOM 705 C C . ALA A 1 115 ? 36.779 -20.212 26.307 1.00 24.21 115 ALA A C 1
ATOM 706 O O . ALA A 1 115 ? 36.702 -21.264 25.669 1.00 21.11 115 ALA A O 1
ATOM 708 N N . ASP A 1 116 ? 35.991 -19.165 26.072 1.00 23.54 116 ASP A N 1
ATOM 709 C CA . ASP A 1 116 ? 34.927 -19.214 25.063 1.00 24.37 116 ASP A CA 1
ATOM 710 C C . ASP A 1 116 ? 35.475 -19.338 23.643 1.00 21.83 116 ASP A C 1
ATOM 711 O O . ASP A 1 116 ? 34.817 -19.886 22.760 1.00 21.24 116 ASP A O 1
ATOM 716 N N . ASP A 1 117 ? 36.681 -18.827 23.432 1.00 25.53 117 ASP A N 1
ATOM 717 C CA . ASP A 1 117 ? 37.345 -18.962 22.150 1.00 22.87 117 ASP A CA 1
ATOM 718 C C . ASP A 1 117 ? 37.657 -20.433 21.899 1.00 23.87 117 ASP A C 1
ATOM 719 O O . ASP A 1 117 ? 37.462 -20.955 20.791 1.00 21.07 117 ASP A O 1
ATOM 724 N N . VAL A 1 118 ? 38.151 -21.095 22.939 1.00 23.93 118 VAL A N 1
ATOM 725 C CA . VAL A 1 118 ? 38.464 -22.518 22.872 1.00 19.14 118 VAL A CA 1
ATOM 726 C C . VAL A 1 118 ? 37.210 -23.359 22.634 1.00 20.96 118 VAL A C 1
ATOM 727 O O . VAL A 1 118 ? 37.215 -24.270 21.804 1.00 19.99 118 VAL A O 1
ATOM 731 N N . ILE A 1 119 ? 36.136 -23.045 23.353 1.00 21.20 119 ILE A N 1
ATOM 732 C CA . ILE A 1 119 ? 34.898 -23.815 23.246 1.00 24.68 119 ILE A CA 1
ATOM 733 C C . ILE A 1 119 ? 34.249 -23.659 21.865 1.00 24.06 119 ILE A C 1
ATOM 734 O O . ILE A 1 119 ? 33.831 -24.656 21.261 1.00 22.91 119 ILE A O 1
ATOM 739 N N . TYR A 1 120 ? 34.185 -22.423 21.364 1.00 22.99 120 TYR A N 1
ATOM 740 C CA . TYR A 1 120 ? 33.736 -22.172 19.984 1.00 24.37 120 TYR A CA 1
ATOM 741 C C . TYR A 1 120 ? 34.536 -22.989 18.970 1.00 20.81 120 TYR A C 1
ATOM 742 O O . TYR A 1 120 ? 33.954 -23.645 18.098 1.00 24.01 120 TYR A O 1
ATOM 751 N N . SER A 1 121 ? 35.859 -22.962 19.102 1.00 17.56 121 SER A N 1
ATOM 752 C CA . SER A 1 121 ? 36.741 -23.628 18.148 1.00 23.22 121 SER A CA 1
ATOM 753 C C . SER A 1 121 ? 36.450 -25.112 18.049 1.00 22.35 121 SER A C 1
ATOM 754 O O . SER A 1 121 ? 36.453 -25.685 16.951 1.00 19.98 121 SER A O 1
ATOM 757 N N . PHE A 1 122 ? 36.173 -25.747 19.182 1.00 17.63 122 PHE A N 1
ATOM 758 C CA . PHE A 1 122 ? 35.906 -27.177 19.120 1.00 22.33 122 PHE A CA 1
ATOM 759 C C . PHE A 1 122 ? 34.438 -27.518 18.877 1.00 21.95 122 PHE A C 1
ATOM 760 O O . PHE A 1 122 ? 34.155 -28.483 18.174 1.00 23.70 122 PHE A O 1
ATOM 776 N N . ARG A 1 124 ? 32.225 -25.898 17.084 1.00 22.43 124 ARG A N 1
ATOM 777 C CA . ARG A 1 124 ? 31.932 -25.689 15.674 1.00 21.33 124 ARG A CA 1
ATOM 778 C C . ARG A 1 124 ? 32.176 -26.971 14.872 1.00 20.34 124 ARG A C 1
ATOM 779 O O . ARG A 1 124 ? 31.400 -27.332 13.989 1.00 20.64 124 ARG A O 1
ATOM 787 N N . GLN A 1 125 ? 33.269 -27.654 15.193 1.00 20.97 125 GLN A N 1
ATOM 788 C CA . GLN A 1 125 ? 33.627 -28.878 14.498 1.00 22.45 125 GLN A CA 1
ATOM 789 C C . GLN A 1 125 ? 32.771 -30.056 14.944 1.00 24.38 125 GLN A C 1
ATOM 790 O O . GLN A 1 125 ? 32.398 -30.906 14.143 1.00 27.32 125 GLN A O 1
ATOM 796 N N . LYS A 1 126 ? 32.470 -30.105 16.233 1.00 22.53 126 LYS A N 1
ATOM 797 C CA . LYS A 1 126 ? 31.810 -31.263 16.812 1.00 26.38 126 LYS A CA 1
ATOM 798 C C . LYS A 1 126 ? 30.293 -31.242 16.678 1.00 25.84 126 LYS A C 1
ATOM 799 O O . LYS A 1 126 ? 29.663 -32.263 16.377 1.00 26.50 126 LYS A O 1
ATOM 805 N N . ASP A 1 127 ? 29.699 -30.079 16.902 1.00 26.54 127 ASP A N 1
ATOM 806 C CA . ASP A 1 127 ? 28.262 -30.012 17.123 1.00 29.15 127 ASP A CA 1
ATOM 807 C C . ASP A 1 127 ? 27.478 -29.488 15.915 1.00 33.36 127 ASP A C 1
ATOM 808 O O . ASP A 1 127 ? 27.645 -28.330 15.511 1.00 32.78 127 ASP A O 1
ATOM 813 N N . ASP A 1 128 ? 26.598 -30.314 15.355 1.00 35.94 128 ASP A N 1
ATOM 814 C CA . ASP A 1 128 ? 25.895 -29.899 14.140 1.00 40.55 128 ASP A CA 1
ATOM 815 C C . ASP A 1 128 ? 24.777 -28.906 14.434 1.00 38.61 128 ASP A C 1
ATOM 816 O O . ASP A 1 128 ? 24.111 -28.432 13.518 1.00 45.32 128 ASP A O 1
ATOM 821 N N . LYS A 1 129 ? 24.584 -28.570 15.705 1.00 33.26 129 LYS A N 1
ATOM 822 C CA . LYS A 1 129 ? 23.641 -27.514 16.053 1.00 32.81 129 LYS A CA 1
ATOM 823 C C . LYS A 1 129 ? 24.372 -26.193 16.324 1.00 31.65 129 LYS A C 1
ATOM 824 O O . LYS A 1 129 ? 23.739 -25.154 16.511 1.00 34.12 129 LYS A O 1
ATOM 830 N N . ASN A 1 130 ? 25.706 -26.223 16.355 1.00 28.80 130 ASN A N 1
ATOM 831 C CA . ASN A 1 130 ? 26.462 -24.970 16.364 1.00 29.15 130 ASN A CA 1
ATOM 832 C C . ASN A 1 130 ? 26.256 -24.270 15.017 1.00 29.96 130 ASN A C 1
ATOM 833 O O . ASN A 1 130 ? 26.406 -24.898 13.973 1.00 27.21 130 ASN A O 1
ATOM 838 N N . PRO A 1 131 ? 25.921 -22.966 15.035 1.00 33.63 131 PRO A N 1
ATOM 839 C CA . PRO A 1 131 ? 25.594 -22.252 13.793 1.00 33.02 131 PRO A CA 1
ATOM 840 C C . PRO A 1 131 ? 26.729 -22.253 12.770 1.00 29.55 131 PRO A C 1
ATOM 841 O O . PRO A 1 131 ? 26.468 -22.010 11.599 1.00 25.19 131 PRO A O 1
ATOM 845 N N . TYR A 1 132 ? 27.965 -22.505 13.197 1.00 24.56 132 TYR A N 1
ATOM 846 C CA . TYR A 1 132 ? 29.083 -22.441 12.271 1.00 25.37 132 TYR A CA 1
ATOM 847 C C . TYR A 1 132 ? 29.440 -23.813 11.731 1.00 25.26 132 TYR A C 1
ATOM 848 O O . TYR A 1 132 ? 30.336 -23.937 10.903 1.00 26.57 132 TYR A O 1
ATOM 857 N N . HIS A 1 133 ? 28.737 -24.845 12.180 1.00 25.28 133 HIS A N 1
ATOM 858 C CA . HIS A 1 133 ? 29.130 -26.201 11.807 1.00 26.34 133 HIS A CA 1
ATOM 859 C C . HIS A 1 133 ? 29.102 -26.437 10.285 1.00 29.73 133 HIS A C 1
ATOM 860 O O . HIS A 1 133 ? 29.995 -27.074 9.737 1.00 27.14 133 HIS A O 1
ATOM 867 N N . LYS A 1 134 ? 28.090 -25.914 9.598 1.00 29.35 134 LYS A N 1
ATOM 868 C CA . LYS A 1 134 ? 28.019 -26.100 8.148 1.00 32.07 134 LYS A CA 1
ATOM 869 C C . LYS A 1 134 ? 28.588 -24.923 7.352 1.00 27.96 134 LYS A C 1
ATOM 870 O O . LYS A 1 134 ? 28.577 -24.935 6.119 1.00 29.56 134 LYS A O 1
ATOM 876 N N . VAL A 1 135 ? 29.115 -23.918 8.044 1.00 23.83 135 VAL A N 1
ATOM 877 C CA . VAL A 1 135 ? 29.715 -22.785 7.341 1.00 27.22 135 VAL A CA 1
ATOM 878 C C . VAL A 1 135 ? 30.957 -23.248 6.549 1.00 29.19 135 VAL A C 1
ATOM 879 O O . VAL A 1 135 ? 31.770 -24.047 7.044 1.00 24.52 135 VAL A O 1
ATOM 883 N N . SER A 1 136 ? 31.059 -22.775 5.301 1.00 29.14 136 SER A N 1
ATOM 884 C CA . SER A 1 136 ? 32.094 -23.190 4.352 1.00 28.32 136 SER A CA 1
ATOM 885 C C . SER A 1 136 ? 32.054 -24.696 4.068 1.00 29.33 136 SER A C 1
ATOM 886 O O . SER A 1 136 ? 33.073 -25.294 3.711 1.00 30.93 136 SER A O 1
ATOM 889 N N . GLY A 1 137 ? 30.886 -25.308 4.235 1.00 28.88 137 GLY A N 1
ATOM 890 C CA . GLY A 1 137 ? 30.717 -26.718 3.938 1.00 30.87 137 GLY A CA 1
ATOM 891 C C . GLY A 1 137 ? 30.937 -27.612 5.144 1.00 36.50 137 GLY A C 1
ATOM 892 O O . GLY A 1 137 ? 30.540 -28.775 5.136 1.00 38.17 137 GLY A O 1
ATOM 893 N N . GLY A 1 138 ? 31.576 -27.070 6.176 1.00 37.31 138 GLY A N 1
ATOM 894 C CA . GLY A 1 138 ? 31.843 -27.820 7.389 1.00 36.84 138 GLY A CA 1
ATOM 895 C C . GLY A 1 138 ? 32.540 -29.151 7.153 1.00 38.62 138 GLY A C 1
ATOM 896 O O . GLY A 1 138 ? 32.060 -30.210 7.580 1.00 37.25 138 GLY A O 1
ATOM 897 N N . SER A 1 139 ? 33.671 -29.103 6.454 1.00 36.94 139 SER A N 1
ATOM 898 C CA . SER A 1 139 ? 34.438 -30.310 6.209 1.00 35.77 139 SER A CA 1
ATOM 899 C C . SER A 1 139 ? 35.627 -30.349 7.145 1.00 28.83 139 SER A C 1
ATOM 900 O O . SER A 1 139 ? 36.771 -30.006 6.756 1.00 25.81 139 SER A O 1
ATOM 903 N N . TYR A 1 140 ? 35.358 -30.784 8.375 1.00 19.24 140 TYR A N 1
ATOM 904 C CA . TYR A 1 140 ? 36.383 -30.835 9.402 1.00 16.24 140 TYR A CA 1
ATOM 905 C C . TYR A 1 140 ? 37.108 -32.178 9.301 1.00 18.32 140 TYR A C 1
ATOM 906 O O . TYR A 1 140 ? 36.916 -33.080 10.124 1.00 16.57 140 TYR A O 1
ATOM 915 N N . GLU A 1 141 ? 37.940 -32.292 8.269 1.00 16.34 141 GLU A N 1
ATOM 916 C CA . GLU A 1 141 ? 38.474 -33.584 7.844 1.00 17.70 141 GLU A CA 1
ATOM 917 C C . GLU A 1 141 ? 39.332 -34.251 8.929 1.00 13.32 141 GLU A C 1
ATOM 918 O O . GLU A 1 141 ? 39.114 -35.410 9.263 1.00 14.61 141 GLU A O 1
ATOM 924 N N . TYR A 1 142 ? 40.287 -33.527 9.489 1.00 17.55 142 TYR A N 1
ATOM 925 C CA . TYR A 1 142 ? 41.018 -34.044 10.652 1.00 16.23 142 TYR A CA 1
ATOM 926 C C . TYR A 1 142 ? 40.131 -34.389 11.836 1.00 15.82 142 TYR A C 1
ATOM 927 O O . TYR A 1 142 ? 40.223 -35.486 12.404 1.00 17.10 142 TYR A O 1
ATOM 936 N N . PHE A 1 143 ? 39.284 -33.445 12.242 1.00 19.02 143 PHE A N 1
ATOM 937 C CA . PHE A 1 143 ? 38.445 -33.665 13.430 1.00 20.80 143 PHE A CA 1
ATOM 938 C C . PHE A 1 143 ? 37.642 -34.967 13.286 1.00 21.64 143 PHE A C 1
ATOM 939 O O . PHE A 1 143 ? 37.597 -35.813 14.196 1.00 18.87 143 PHE A O 1
ATOM 947 N N . GLN A 1 144 ? 37.032 -35.125 12.117 1.00 18.12 144 GLN A N 1
ATOM 948 C CA . GLN A 1 144 ? 36.158 -36.256 11.839 1.00 20.72 144 GLN A CA 1
ATOM 949 C C . GLN A 1 144 ? 36.965 -37.530 11.567 1.00 19.52 144 GLN A C 1
ATOM 950 O O . GLN A 1 144 ? 36.609 -38.621 12.047 1.00 16.82 144 GLN A O 1
ATOM 956 N N . GLY A 1 145 ? 38.070 -37.390 10.835 1.00 17.30 145 GLY A N 1
ATOM 957 C CA . GLY A 1 145 ? 38.897 -38.543 10.520 1.00 18.11 145 GLY A CA 1
ATOM 958 C C . GLY A 1 145 ? 39.597 -39.127 11.739 1.00 18.92 145 GLY A C 1
ATOM 959 O O . GLY A 1 145 ? 39.899 -40.317 11.773 1.00 19.48 145 GLY A O 1
ATOM 968 N N . GLY A 1 147 ? 38.168 -39.159 14.654 1.00 20.53 147 GLY A N 1
ATOM 969 C CA . GLY A 1 147 ? 37.096 -39.511 15.570 1.00 19.25 147 GLY A CA 1
ATOM 970 C C . GLY A 1 147 ? 37.073 -38.673 16.843 1.00 21.02 147 GLY A C 1
ATOM 971 O O . GLY A 1 147 ? 36.710 -39.169 17.906 1.00 23.56 147 GLY A O 1
ATOM 980 N N . GLY A 1 149 ? 35.073 -36.482 17.674 1.00 22.56 149 GLY A N 1
ATOM 981 C CA . GLY A 1 149 ? 33.696 -36.370 18.135 1.00 20.26 149 GLY A CA 1
ATOM 982 C C . GLY A 1 149 ? 33.293 -37.469 19.103 1.00 25.35 149 GLY A C 1
ATOM 983 O O . GLY A 1 149 ? 32.548 -37.218 20.046 1.00 29.88 149 GLY A O 1
ATOM 984 N N . ASP A 1 150 ? 33.782 -38.687 18.879 1.00 24.75 150 ASP A N 1
ATOM 985 C CA . ASP A 1 150 ? 33.462 -39.820 19.754 1.00 26.47 150 ASP A CA 1
ATOM 986 C C . ASP A 1 150 ? 34.329 -39.828 21.016 1.00 25.69 150 ASP A C 1
ATOM 987 O O . ASP A 1 150 ? 33.976 -40.457 22.011 1.00 32.40 150 ASP A O 1
ATOM 992 N N . LEU A 1 151 ? 35.475 -39.155 20.953 1.00 20.71 151 LEU A N 1
ATOM 993 C CA . LEU A 1 151 ? 36.387 -39.068 22.081 1.00 20.69 151 LEU A CA 1
ATOM 994 C C . LEU A 1 151 ? 36.008 -37.938 23.039 1.00 23.02 151 LEU A C 1
ATOM 995 O O . LEU A 1 151 ? 35.850 -38.162 24.226 1.00 22.83 151 LEU A O 1
ATOM 1000 N N . ILE A 1 152 ? 35.908 -36.722 22.502 1.00 22.65 152 ILE A N 1
ATOM 1001 C CA . ILE A 1 152 ? 35.603 -35.536 23.293 1.00 23.09 152 ILE A CA 1
ATOM 1002 C C . ILE A 1 152 ? 34.120 -35.461 23.553 1.00 26.95 152 ILE A C 1
ATOM 1003 O O . ILE A 1 152 ? 33.339 -35.177 22.652 1.00 27.94 152 ILE A O 1
ATOM 1008 N N . THR A 1 153 ? 33.730 -35.719 24.792 1.00 22.60 153 THR A N 1
ATOM 1009 C CA . THR A 1 153 ? 32.327 -35.744 25.115 1.00 25.41 153 THR A CA 1
ATOM 1010 C C . THR A 1 153 ? 31.826 -34.337 25.492 1.00 27.81 153 THR A C 1
ATOM 1011 O O . THR A 1 153 ? 30.652 -34.023 25.293 1.00 31.04 153 THR A O 1
ATOM 1015 N N . ASN A 1 154 ? 32.715 -33.483 25.998 1.00 27.28 154 ASN A N 1
ATOM 1016 C CA . ASN A 1 154 ? 32.352 -32.111 26.360 1.00 29.47 154 ASN A CA 1
ATOM 1017 C C . ASN A 1 154 ? 33.587 -31.217 26.427 1.00 27.74 154 ASN A C 1
ATOM 1018 O O . ASN A 1 154 ? 34.692 -31.689 26.694 1.00 27.92 154 ASN A O 1
ATOM 1023 N N . VAL A 1 155 ? 33.400 -29.927 26.154 1.00 25.67 155 VAL A N 1
ATOM 1024 C CA . VAL A 1 155 ? 34.434 -28.933 26.415 1.00 24.31 155 VAL A CA 1
ATOM 1025 C C . VAL A 1 155 ? 33.828 -27.875 27.321 1.00 27.73 155 VAL A C 1
ATOM 1026 O O . VAL A 1 155 ? 32.929 -27.160 26.912 1.00 27.80 155 VAL A O 1
ATOM 1030 N N . VAL A 1 156 ? 34.342 -27.774 28.543 1.00 29.78 156 VAL A N 1
ATOM 1031 C CA . VAL A 1 156 ? 33.659 -27.067 29.623 1.00 27.90 156 VAL A CA 1
ATOM 1032 C C . VAL A 1 156 ? 34.379 -25.805 30.083 1.00 24.90 156 VAL A C 1
ATOM 1033 O O . VAL A 1 156 ? 35.583 -25.826 30.318 1.00 23.87 156 VAL A O 1
ATOM 1037 N N . LYS A 1 157 ? 33.645 -24.704 30.213 1.00 25.93 157 LYS A N 1
ATOM 1038 C CA . LYS A 1 157 ? 34.212 -23.499 30.814 1.00 29.40 157 LYS A CA 1
ATOM 1039 C C . LYS A 1 157 ? 34.233 -23.627 32.332 1.00 30.10 157 LYS A C 1
ATOM 1040 O O . LYS A 1 157 ? 33.181 -23.660 32.961 1.00 31.90 157 LYS A O 1
ATOM 1046 N N . VAL A 1 158 ? 35.425 -23.705 32.921 1.00 29.24 158 VAL A N 1
ATOM 1047 C CA . VAL A 1 158 ? 35.537 -23.711 34.384 1.00 30.72 158 VAL A CA 1
ATOM 1048 C C . VAL A 1 158 ? 35.492 -22.268 34.894 1.00 32.95 158 VAL A C 1
ATOM 1049 O O . VAL A 1 158 ? 34.777 -21.961 35.848 1.00 32.95 158 VAL A O 1
ATOM 1053 N N . ASP A 1 159 ? 36.260 -21.389 34.255 1.00 32.45 159 ASP A N 1
ATOM 1054 C CA . ASP A 1 159 ? 36.012 -19.955 34.366 1.00 32.05 159 ASP A CA 1
ATOM 1055 C C . ASP A 1 159 ? 36.564 -19.302 33.112 1.00 30.21 159 ASP A C 1
ATOM 1056 O O . ASP A 1 159 ? 36.854 -19.994 32.135 1.00 28.91 159 ASP A O 1
ATOM 1061 N N . ASP A 1 160 ? 36.706 -17.982 33.126 1.00 33.02 160 ASP A N 1
ATOM 1062 C CA . ASP A 1 160 ? 37.125 -17.276 31.918 1.00 38.47 160 ASP A CA 1
ATOM 1063 C C . ASP A 1 160 ? 38.499 -17.727 31.430 1.00 36.13 160 ASP A C 1
ATOM 1064 O O . ASP A 1 160 ? 38.787 -17.674 30.231 1.00 31.64 160 ASP A O 1
ATOM 1069 N N . ASN A 1 161 ? 39.347 -18.177 32.352 1.00 36.07 161 ASN A N 1
ATOM 1070 C CA . ASN A 1 161 ? 40.697 -18.581 31.972 1.00 33.89 161 ASN A CA 1
ATOM 1071 C C . ASN A 1 161 ? 40.994 -20.053 32.204 1.00 31.48 161 ASN A C 1
ATOM 1072 O O . ASN A 1 161 ? 42.152 -20.440 32.335 1.00 33.25 161 ASN A O 1
ATOM 1077 N N . THR A 1 162 ? 39.954 -20.879 32.250 1.00 31.92 162 THR A N 1
ATOM 1078 C CA . THR A 1 162 ? 40.147 -22.304 32.515 1.00 30.20 162 THR A CA 1
ATOM 1079 C C . THR A 1 162 ? 39.169 -23.142 31.709 1.00 26.10 162 THR A C 1
ATOM 1080 O O . THR A 1 162 ? 37.957 -22.992 31.849 1.00 27.50 162 THR A O 1
ATOM 1084 N N . VAL A 1 163 ? 39.701 -24.003 30.842 1.00 28.20 163 VAL A N 1
ATOM 1085 C CA . VAL A 1 163 ? 38.880 -24.884 30.005 1.00 29.38 163 VAL A CA 1
ATOM 1086 C C . VAL A 1 163 ? 39.191 -26.340 30.286 1.00 27.71 163 VAL A C 1
ATOM 1087 O O . VAL A 1 163 ? 40.350 -26.711 30.491 1.00 27.26 163 VAL A O 1
ATOM 1091 N N . ARG A 1 164 ? 38.151 -27.163 30.260 1.00 26.02 164 ARG A N 1
ATOM 1092 C CA . ARG A 1 164 ? 38.278 -28.565 30.601 1.00 25.72 164 ARG A CA 1
ATOM 1093 C C . ARG A 1 164 ? 37.767 -29.457 29.479 1.00 24.13 164 ARG A C 1
ATOM 1094 O O . ARG A 1 164 ? 36.594 -29.373 29.094 1.00 23.14 164 ARG A O 1
ATOM 1102 N N . PHE A 1 165 ? 38.643 -30.312 28.957 1.00 21.81 165 PHE A N 1
ATOM 1103 C CA . PHE A 1 165 ? 38.210 -31.344 28.015 1.00 23.97 165 PHE A CA 1
ATOM 1104 C C . PHE A 1 165 ? 37.838 -32.607 28.785 1.00 27.13 165 PHE A C 1
ATOM 1105 O O . PHE A 1 165 ? 38.624 -33.095 29.604 1.00 28.11 165 PHE A O 1
ATOM 1113 N N . GLU A 1 166 ? 36.631 -33.112 28.545 1.00 27.97 166 GLU A N 1
ATOM 1114 C CA . GLU A 1 166 ? 36.196 -34.384 29.112 1.00 28.41 166 GLU A CA 1
ATOM 1115 C C . GLU A 1 166 ? 36.166 -35.421 28.006 1.00 25.56 166 GLU A C 1
ATOM 1116 O O . GLU A 1 166 ? 35.566 -35.192 26.952 1.00 23.87 166 GLU A O 1
ATOM 1122 N N . LEU A 1 167 ? 36.821 -36.553 28.240 1.00 24.18 167 LEU A N 1
ATOM 1123 C CA . LEU A 1 167 ? 36.930 -37.594 27.220 1.00 22.91 167 LEU A CA 1
ATOM 1124 C C . LEU A 1 167 ? 36.143 -38.825 27.630 1.00 24.43 167 LEU A C 1
ATOM 1125 O O . LEU A 1 167 ? 35.916 -39.048 28.815 1.00 23.00 167 LEU A O 1
ATOM 1130 N N . THR A 1 168 ? 35.747 -39.630 26.647 1.00 22.19 168 THR A N 1
ATOM 1131 C CA . THR A 1 168 ? 35.033 -40.874 26.914 1.00 24.93 168 THR A CA 1
ATOM 1132 C C . THR A 1 168 ? 35.973 -42.001 27.343 1.00 24.08 168 THR A C 1
ATOM 1133 O O . THR A 1 168 ? 35.526 -43.023 27.851 1.00 25.91 168 THR A O 1
ATOM 1137 N N . ARG A 1 169 ? 37.270 -41.820 27.097 1.00 25.78 169 ARG A N 1
ATOM 1138 C CA . ARG A 1 169 ? 38.268 -42.834 27.412 1.00 28.24 169 ARG A CA 1
ATOM 1139 C C . ARG A 1 169 ? 39.645 -42.185 27.408 1.00 24.77 169 ARG A C 1
ATOM 1140 O O . ARG A 1 169 ? 39.795 -41.073 26.898 1.00 25.59 169 ARG A O 1
ATOM 1148 N N . PRO A 1 170 ? 40.660 -42.864 27.977 1.00 23.09 170 PRO A N 1
ATOM 1149 C CA . PRO A 1 170 ? 42.024 -42.327 27.885 1.00 21.83 170 PRO A CA 1
ATOM 1150 C C . PRO A 1 170 ? 42.513 -42.265 26.448 1.00 25.91 170 PRO A C 1
ATOM 1151 O O . PRO A 1 170 ? 42.178 -43.135 25.641 1.00 23.13 170 PRO A O 1
ATOM 1155 N N . GLU A 1 171 ? 43.308 -41.256 26.132 1.00 22.12 171 GLU A N 1
ATOM 1156 C CA . GLU A 1 171 ? 43.843 -41.139 24.792 1.00 21.80 171 GLU A CA 1
ATOM 1157 C C . GLU A 1 171 ? 45.272 -40.614 24.880 1.00 22.88 171 GLU A C 1
ATOM 1158 O O . GLU A 1 171 ? 45.491 -39.426 25.085 1.00 22.10 171 GLU A O 1
ATOM 1164 N N . SER A 1 172 ? 46.246 -41.514 24.771 1.00 18.63 172 SER A N 1
ATOM 1165 C CA . SER A 1 172 ? 47.645 -41.122 24.907 1.00 18.44 172 SER A CA 1
ATOM 1166 C C . SER A 1 172 ? 48.068 -39.984 23.965 1.00 18.77 172 SER A C 1
ATOM 1167 O O . SER A 1 172 ? 48.771 -39.076 24.410 1.00 20.24 172 SER A O 1
ATOM 1170 N N . PRO A 1 173 ? 47.642 -40.008 22.680 1.00 18.33 173 PRO A N 1
ATOM 1171 C CA . PRO A 1 173 ? 48.039 -38.891 21.814 1.00 17.01 173 PRO A CA 1
ATOM 1172 C C . PRO A 1 173 ? 47.289 -37.560 22.025 1.00 19.71 173 PRO A C 1
ATOM 1173 O O . PRO A 1 173 ? 47.561 -36.617 21.276 1.00 17.24 173 PRO A O 1
ATOM 1177 N N . PHE A 1 174 ? 46.395 -37.456 23.006 1.00 19.18 174 PHE A N 1
ATOM 1178 C CA . PHE A 1 174 ? 45.490 -36.301 23.035 1.00 17.36 174 PHE A CA 1
ATOM 1179 C C . PHE A 1 174 ? 46.224 -34.954 23.170 1.00 18.61 174 PHE A C 1
ATOM 1180 O O . PHE A 1 174 ? 45.925 -34.016 22.429 1.00 18.17 174 PHE A O 1
ATOM 1188 N N . LEU A 1 175 ? 47.192 -34.856 24.084 1.00 21.54 175 LEU A N 1
ATOM 1189 C CA . LEU A 1 175 ? 47.950 -33.612 24.245 1.00 22.50 175 LEU A CA 1
ATOM 1190 C C . LEU A 1 175 ? 48.666 -33.235 22.943 1.00 19.33 175 LEU A C 1
ATOM 1191 O O . LEU A 1 175 ? 48.659 -32.070 22.519 1.00 18.01 175 LEU A O 1
ATOM 1196 N N . ALA A 1 176 ? 49.283 -34.225 22.308 1.00 16.88 176 ALA A N 1
ATOM 1197 C CA . ALA A 1 176 ? 49.950 -34.007 21.023 1.00 20.71 176 ALA A CA 1
ATOM 1198 C C . ALA A 1 176 ? 48.936 -33.584 19.971 1.00 17.50 176 ALA A C 1
ATOM 1199 O O . ALA A 1 176 ? 49.240 -32.742 19.119 1.00 19.32 176 ALA A O 1
ATOM 1201 N N . ASP A 1 177 ? 47.717 -34.128 20.048 1.00 13.22 177 ASP A N 1
ATOM 1202 C CA . ASP A 1 177 ? 46.681 -33.753 19.085 1.00 14.63 177 ASP A CA 1
ATOM 1203 C C . ASP A 1 177 ? 46.351 -32.265 19.184 1.00 17.07 177 ASP A C 1
ATOM 1204 O O . ASP A 1 177 ? 46.083 -31.615 18.174 1.00 12.46 177 ASP A O 1
ATOM 1209 N N . LEU A 1 178 ? 46.351 -31.733 20.408 1.00 15.40 178 LEU A N 1
ATOM 1210 C CA . LEU A 1 178 ? 45.966 -30.340 20.628 1.00 16.09 178 LEU A CA 1
ATOM 1211 C C . LEU A 1 178 ? 47.047 -29.376 20.141 1.00 16.27 178 LEU A C 1
ATOM 1212 O O . LEU A 1 178 ? 46.819 -28.167 20.054 1.00 19.75 178 LEU A O 1
ATOM 1217 N N . ALA A 1 179 ? 48.216 -29.915 19.807 1.00 15.28 179 ALA A N 1
ATOM 1218 C CA . ALA A 1 179 ? 49.272 -29.110 19.190 1.00 15.96 179 ALA A CA 1
ATOM 1219 C C . ALA A 1 179 ? 49.153 -29.047 17.661 1.00 15.62 179 ALA A C 1
ATOM 1220 O O . ALA A 1 179 ? 49.946 -28.382 17.003 1.00 14.60 179 ALA A O 1
ATOM 1230 N N . ASP A 1 181 ? 47.456 -28.416 13.760 1.00 14.39 181 ASP A N 1
ATOM 1231 C CA . ASP A 1 181 ? 46.888 -27.275 13.056 1.00 14.81 181 ASP A CA 1
ATOM 1232 C C . ASP A 1 181 ? 45.370 -27.204 13.142 1.00 15.10 181 ASP A C 1
ATOM 1233 O O . ASP A 1 181 ? 44.813 -26.122 13.359 1.00 15.06 181 ASP A O 1
ATOM 1238 N N . PHE A 1 182 ? 44.702 -28.345 12.993 1.00 16.18 182 PHE A N 1
ATOM 1239 C CA . PHE A 1 182 ? 43.241 -28.387 13.058 1.00 16.07 182 PHE A CA 1
ATOM 1240 C C . PHE A 1 182 ? 42.688 -27.902 14.415 1.00 16.30 182 PHE A C 1
ATOM 1241 O O . PHE A 1 182 ? 41.506 -27.580 14.531 1.00 18.33 182 PHE A O 1
ATOM 1249 N N . ALA A 1 183 ? 43.547 -27.838 15.428 1.00 14.69 183 ALA A N 1
ATOM 1250 C CA . ALA A 1 183 ? 43.112 -27.455 16.770 1.00 18.85 183 ALA A CA 1
ATOM 1251 C C . ALA A 1 183 ? 43.493 -26.015 17.081 1.00 17.45 183 ALA A C 1
ATOM 1252 O O . ALA A 1 183 ? 43.594 -25.624 18.247 1.00 15.29 183 ALA A O 1
ATOM 1254 N N . SER A 1 184 ? 43.720 -25.236 16.030 1.00 17.25 184 SER A N 1
ATOM 1255 C CA . SER A 1 184 ? 43.989 -23.816 16.168 1.00 16.43 184 SER A CA 1
ATOM 1256 C C . SER A 1 184 ? 42.780 -23.089 16.755 1.00 12.85 184 SER A C 1
ATOM 1257 O O . SER A 1 184 ? 41.629 -23.461 16.509 1.00 15.14 184 SER A O 1
ATOM 1260 N N . ILE A 1 185 ? 43.043 -22.045 17.526 1.00 15.14 185 ILE A N 1
ATOM 1261 C CA . ILE A 1 185 ? 41.976 -21.364 18.244 1.00 15.84 185 ILE A CA 1
ATOM 1262 C C . ILE A 1 185 ? 41.502 -20.180 17.415 1.00 18.60 185 ILE A C 1
ATOM 1263 O O . ILE A 1 185 ? 42.307 -19.311 17.067 1.00 18.85 185 ILE A O 1
ATOM 1268 N N . LEU A 1 186 ? 40.210 -20.171 17.086 1.00 17.79 186 LEU A N 1
ATOM 1269 C CA . LEU A 1 186 ? 39.555 -19.067 16.370 1.00 22.23 186 LEU A CA 1
ATOM 1270 C C . LEU A 1 186 ? 38.825 -18.152 17.341 1.00 25.03 186 LEU A C 1
ATOM 1271 O O . LEU A 1 186 ? 38.573 -18.543 18.476 1.00 17.49 186 LEU A O 1
ATOM 1276 N N . SER A 1 187 ? 38.470 -16.946 16.888 1.00 17.88 187 SER A N 1
ATOM 1277 C CA . SER A 1 187 ? 37.840 -15.951 17.761 1.00 19.22 187 SER A CA 1
ATOM 1278 C C . SER A 1 187 ? 36.318 -16.105 17.855 1.00 22.61 187 SER A C 1
ATOM 1279 O O . SER A 1 187 ? 35.609 -15.952 16.858 1.00 24.54 187 SER A O 1
ATOM 1282 N N . ALA A 1 188 ? 35.809 -16.402 19.054 1.00 24.43 188 ALA A N 1
ATOM 1283 C CA . ALA A 1 188 ? 34.356 -16.492 19.262 1.00 25.31 188 ALA A CA 1
ATOM 1284 C C . ALA A 1 188 ? 33.668 -15.125 19.165 1.00 24.55 188 ALA A C 1
ATOM 1285 O O . ALA A 1 188 ? 32.497 -15.036 18.779 1.00 25.95 188 ALA A O 1
ATOM 1287 N N . GLU A 1 189 ? 34.370 -14.054 19.506 1.00 25.25 189 GLU A N 1
ATOM 1288 C CA . GLU A 1 189 ? 33.747 -12.734 19.386 1.00 29.75 189 GLU A CA 1
ATOM 1289 C C . GLU A 1 189 ? 33.568 -12.377 17.903 1.00 33.18 189 GLU A C 1
ATOM 1290 O O . GLU A 1 189 ? 32.488 -11.958 17.479 1.00 34.13 189 GLU A O 1
ATOM 1296 N N . TYR A 1 190 ? 34.632 -12.559 17.127 1.00 32.36 190 TYR A N 1
ATOM 1297 C CA . TYR A 1 190 ? 34.605 -12.408 15.669 1.00 29.31 190 TYR A CA 1
ATOM 1298 C C . TYR A 1 190 ? 33.486 -13.233 15.054 1.00 31.73 190 TYR A C 1
ATOM 1299 O O . TYR A 1 190 ? 32.699 -12.729 14.251 1.00 33.18 190 TYR A O 1
ATOM 1308 N N . ALA A 1 191 ? 33.420 -14.505 15.440 1.00 26.09 191 ALA A N 1
ATOM 1309 C CA . ALA A 1 191 ? 32.353 -15.388 14.989 1.00 27.89 191 ALA A CA 1
ATOM 1310 C C . ALA A 1 191 ? 30.964 -14.851 15.371 1.00 30.04 191 ALA A C 1
ATOM 1311 O O . ALA A 1 191 ? 30.026 -14.894 14.567 1.00 31.40 191 ALA A O 1
ATOM 1313 N N . ASP A 1 192 ? 30.838 -14.343 16.594 1.00 26.80 192 ASP A N 1
ATOM 1314 C CA . ASP A 1 192 ? 29.574 -13.747 17.045 1.00 36.95 192 ASP A CA 1
ATOM 1315 C C . ASP A 1 192 ? 29.149 -12.584 16.168 1.00 37.20 192 ASP A C 1
ATOM 1316 O O . ASP A 1 192 ? 28.012 -12.521 15.706 1.00 39.94 192 ASP A O 1
ATOM 1321 N N . ASN A 1 193 ? 30.077 -11.660 15.953 1.00 34.25 193 ASN A N 1
ATOM 1322 C CA . ASN A 1 193 ? 29.811 -10.481 15.144 1.00 37.96 193 ASN A CA 1
ATOM 1323 C C . ASN A 1 193 ? 29.438 -10.827 13.704 1.00 37.60 193 ASN A C 1
ATOM 1324 O O . ASN A 1 193 ? 28.460 -10.309 13.172 1.00 38.40 193 ASN A O 1
ATOM 1337 N N . LEU A 1 195 ? 28.198 -13.481 12.488 1.00 33.28 195 LEU A N 1
ATOM 1338 C CA . LEU A 1 195 ? 26.914 -14.155 12.403 1.00 34.09 195 LEU A CA 1
ATOM 1339 C C . LEU A 1 195 ? 25.809 -13.112 12.494 1.00 40.31 195 LEU A C 1
ATOM 1340 O O . LEU A 1 195 ? 24.850 -13.135 11.717 1.00 42.08 195 LEU A O 1
ATOM 1345 N N . LYS A 1 196 ? 25.963 -12.175 13.424 1.00 41.16 196 LYS A N 1
ATOM 1346 C CA . LYS A 1 196 ? 24.978 -11.114 13.600 1.00 43.75 196 LYS A CA 1
ATOM 1347 C C . LYS A 1 196 ? 24.904 -10.200 12.373 1.00 41.86 196 LYS A C 1
ATOM 1348 O O . LYS A 1 196 ? 23.850 -9.655 12.074 1.00 42.95 196 LYS A O 1
ATOM 1354 N N . ALA A 1 197 ? 26.013 -10.053 11.653 1.00 39.39 197 ALA A N 1
ATOM 1355 C CA . ALA A 1 197 ? 26.039 -9.223 10.448 1.00 41.16 197 ALA A CA 1
ATOM 1356 C C . ALA A 1 197 ? 25.613 -9.988 9.193 1.00 43.74 197 ALA A C 1
ATOM 1357 O O . ALA A 1 197 ? 25.564 -9.419 8.102 1.00 47.83 197 ALA A O 1
ATOM 1359 N N . GLY A 1 198 ? 25.313 -11.272 9.344 1.00 43.69 198 GLY A N 1
ATOM 1360 C CA . GLY A 1 198 ? 24.839 -12.080 8.233 1.00 44.47 198 GLY A CA 1
ATOM 1361 C C . GLY A 1 198 ? 25.935 -12.560 7.300 1.00 43.05 198 GLY A C 1
ATOM 1362 O O . GLY A 1 198 ? 25.659 -13.035 6.195 1.00 45.62 198 GLY A O 1
ATOM 1363 N N . THR A 1 199 ? 27.184 -12.448 7.744 1.00 40.03 199 THR A N 1
ATOM 1364 C CA . THR A 1 199 ? 28.332 -12.861 6.933 1.00 36.67 199 THR A CA 1
ATOM 1365 C C . THR A 1 199 ? 29.314 -13.792 7.667 1.00 33.79 199 THR A C 1
ATOM 1366 O O . THR A 1 199 ? 30.511 -13.491 7.752 1.00 30.87 199 THR A O 1
ATOM 1370 N N . PRO A 1 200 ? 28.820 -14.929 8.189 1.00 31.54 200 PRO A N 1
ATOM 1371 C CA . PRO A 1 200 ? 29.686 -15.824 8.969 1.00 31.65 200 PRO A CA 1
ATOM 1372 C C . PRO A 1 200 ? 30.879 -16.384 8.185 1.00 29.91 200 PRO A C 1
ATOM 1373 O O . PRO A 1 200 ? 31.894 -16.732 8.793 1.00 27.73 200 PRO A O 1
ATOM 1377 N N . GLU A 1 201 ? 30.761 -16.444 6.860 1.00 30.82 201 GLU A N 1
ATOM 1378 C CA . GLU A 1 201 ? 31.797 -17.013 5.998 1.00 32.07 201 GLU A CA 1
ATOM 1379 C C . GLU A 1 201 ? 33.092 -16.218 6.094 1.00 31.04 201 GLU A C 1
ATOM 1380 O O . GLU A 1 201 ? 34.159 -16.723 5.757 1.00 32.03 201 GLU A O 1
ATOM 1386 N N . LYS A 1 202 ? 32.996 -14.968 6.539 1.00 29.44 202 LYS A N 1
ATOM 1387 C CA . LYS A 1 202 ? 34.184 -14.125 6.687 1.00 28.60 202 LYS A CA 1
ATOM 1388 C C . LYS A 1 202 ? 35.136 -14.638 7.760 1.00 24.88 202 LYS A C 1
ATOM 1389 O O . LYS A 1 202 ? 36.329 -14.348 7.716 1.00 24.18 202 LYS A O 1
ATOM 1395 N N . VAL A 1 203 ? 34.622 -15.384 8.734 1.00 22.26 203 VAL A N 1
ATOM 1396 C CA . VAL A 1 203 ? 35.508 -15.999 9.721 1.00 22.60 203 VAL A CA 1
ATOM 1397 C C . VAL A 1 203 ? 36.511 -16.893 9.005 1.00 22.80 203 VAL A C 1
ATOM 1398 O O . VAL A 1 203 ? 37.677 -16.972 9.391 1.00 21.77 203 VAL A O 1
ATOM 1402 N N . ASP A 1 204 ? 36.053 -17.551 7.946 1.00 22.44 204 ASP A N 1
ATOM 1403 C CA . ASP A 1 204 ? 36.889 -18.510 7.231 1.00 22.72 204 ASP A CA 1
ATOM 1404 C C . ASP A 1 204 ? 37.684 -17.845 6.099 1.00 22.79 204 ASP A C 1
ATOM 1405 O O . ASP A 1 204 ? 38.778 -18.288 5.757 1.00 22.07 204 ASP A O 1
ATOM 1410 N N . LEU A 1 205 ? 37.137 -16.764 5.550 1.00 26.40 205 LEU A N 1
ATOM 1411 C CA . LEU A 1 205 ? 37.750 -16.055 4.431 1.00 28.17 205 LEU A CA 1
ATOM 1412 C C . LEU A 1 205 ? 38.775 -15.028 4.886 1.00 24.12 205 LEU A C 1
ATOM 1413 O O . LEU A 1 205 ? 39.838 -14.878 4.285 1.00 23.37 205 LEU A O 1
ATOM 1418 N N . ASN A 1 206 ? 38.436 -14.309 5.947 1.00 28.33 206 ASN A N 1
ATOM 1419 C CA . ASN A 1 206 ? 39.278 -13.244 6.470 1.00 18.55 206 ASN A CA 1
ATOM 1420 C C . ASN A 1 206 ? 39.768 -13.559 7.882 1.00 21.68 206 ASN A C 1
ATOM 1421 O O . ASN A 1 206 ? 39.120 -13.191 8.869 1.00 24.67 206 ASN A O 1
ATOM 1426 N N . PRO A 1 207 ? 40.924 -14.230 7.986 1.00 21.63 207 PRO A N 1
ATOM 1427 C CA . PRO A 1 207 ? 41.340 -14.845 9.256 1.00 20.05 207 PRO A CA 1
ATOM 1428 C C . PRO A 1 207 ? 41.737 -13.841 10.342 1.00 20.81 207 PRO A C 1
ATOM 1429 O O . PRO A 1 207 ? 42.389 -12.829 10.074 1.00 23.24 207 PRO A O 1
ATOM 1433 N N . ILE A 1 208 ? 41.321 -14.143 11.565 1.00 18.79 208 ILE A N 1
ATOM 1434 C CA . ILE A 1 208 ? 41.682 -13.369 12.747 1.00 21.16 208 ILE A CA 1
ATOM 1435 C C . ILE A 1 208 ? 42.309 -14.314 13.772 1.00 22.71 208 ILE A C 1
ATOM 1436 O O . ILE A 1 208 ? 41.625 -15.204 14.292 1.00 23.98 208 ILE A O 1
ATOM 1441 N N . GLY A 1 209 ? 43.608 -14.153 14.033 1.00 18.28 209 GLY A N 1
ATOM 1442 C CA . GLY A 1 209 ? 44.285 -14.990 15.010 1.00 15.31 209 GLY A CA 1
ATOM 1443 C C . GLY A 1 209 ? 44.885 -14.274 16.211 1.00 18.73 209 GLY A C 1
ATOM 1444 O O . GLY A 1 209 ? 44.741 -13.052 16.391 1.00 19.04 209 GLY A O 1
ATOM 1445 N N . THR A 1 210 ? 45.560 -15.055 17.048 1.00 17.49 210 THR A N 1
ATOM 1446 C CA . THR A 1 210 ? 46.357 -14.527 18.145 1.00 20.92 210 THR A CA 1
ATOM 1447 C C . THR A 1 210 ? 47.846 -14.551 17.802 1.00 18.36 210 THR A C 1
ATOM 1448 O O . THR A 1 210 ? 48.668 -14.148 18.622 1.00 18.23 210 THR A O 1
ATOM 1452 N N . GLY A 1 211 ? 48.176 -15.053 16.609 1.00 18.83 211 GLY A N 1
ATOM 1453 C CA . GLY A 1 211 ? 49.552 -15.391 16.251 1.00 17.44 211 GLY A CA 1
ATOM 1454 C C . GLY A 1 211 ? 50.440 -14.239 15.825 1.00 15.25 211 GLY A C 1
ATOM 1455 O O . GLY A 1 211 ? 49.985 -13.091 15.754 1.00 17.70 211 GLY A O 1
ATOM 1456 N N . PRO A 1 212 ? 51.721 -14.542 15.526 1.00 18.60 212 PRO A N 1
ATOM 1457 C CA . PRO A 1 212 ? 52.760 -13.541 15.246 1.00 19.92 212 PRO A CA 1
ATOM 1458 C C . PRO A 1 212 ? 52.538 -12.699 13.986 1.00 19.33 212 PRO A C 1
ATOM 1459 O O . PRO A 1 212 ? 53.022 -11.559 13.946 1.00 18.71 212 PRO A O 1
ATOM 1463 N N . PHE A 1 213 ? 51.832 -13.235 12.992 1.00 17.55 213 PHE A N 1
ATOM 1464 C CA . PHE A 1 213 ? 51.570 -12.503 11.754 1.00 16.01 213 PHE A CA 1
ATOM 1465 C C . PHE A 1 213 ? 50.074 -12.351 11.454 1.00 17.92 213 PHE A C 1
ATOM 1466 O O . PHE A 1 213 ? 49.286 -13.254 11.730 1.00 19.34 213 PHE A O 1
ATOM 1474 N N . GLN A 1 214 ? 49.681 -11.216 10.882 1.00 18.39 214 GLN A N 1
ATOM 1475 C CA . GLN A 1 214 ? 48.308 -11.075 10.397 1.00 19.40 214 GLN A CA 1
ATOM 1476 C C . GLN A 1 214 ? 48.283 -10.924 8.875 1.00 19.72 214 GLN A C 1
ATOM 1477 O O . GLN A 1 214 ? 49.186 -10.333 8.267 1.00 20.63 214 GLN A O 1
ATOM 1483 N N . LEU A 1 215 ? 47.268 -11.521 8.260 1.00 24.28 215 LEU A N 1
ATOM 1484 C CA . LEU A 1 215 ? 47.126 -11.495 6.808 1.00 21.48 215 LEU A CA 1
ATOM 1485 C C . LEU A 1 215 ? 46.806 -10.068 6.347 1.00 22.47 215 LEU A C 1
ATOM 1486 O O . LEU A 1 215 ? 45.896 -9.421 6.871 1.00 20.10 215 LEU A O 1
ATOM 1491 N N . GLN A 1 216 ? 47.565 -9.572 5.376 1.00 20.28 216 GLN A N 1
ATOM 1492 C CA . GLN A 1 216 ? 47.366 -8.218 4.872 1.00 27.24 216 GLN A CA 1
ATOM 1493 C C . GLN A 1 216 ? 46.669 -8.206 3.512 1.00 29.31 216 GLN A C 1
ATOM 1494 O O . GLN A 1 216 ? 45.747 -7.422 3.266 1.00 28.72 216 GLN A O 1
ATOM 1500 N N . GLN A 1 217 ? 47.145 -9.073 2.626 1.00 25.51 217 GLN A N 1
ATOM 1501 C CA . GLN A 1 217 ? 46.632 -9.164 1.269 1.00 26.61 217 GLN A CA 1
ATOM 1502 C C . GLN A 1 217 ? 46.844 -10.582 0.751 1.00 22.98 217 GLN A C 1
ATOM 1503 O O . GLN A 1 217 ? 47.854 -11.217 1.047 1.00 20.42 217 GLN A O 1
ATOM 1509 N N . TYR A 1 218 ? 45.867 -11.085 0.007 1.00 21.70 218 TYR A N 1
ATOM 1510 C CA . TYR A 1 218 ? 46.028 -12.342 -0.699 1.00 20.97 218 TYR A CA 1
ATOM 1511 C C . TYR A 1 218 ? 45.598 -12.138 -2.147 1.00 23.82 218 TYR A C 1
ATOM 1512 O O . TYR A 1 218 ? 44.485 -11.692 -2.427 1.00 24.88 218 TYR A O 1
ATOM 1521 N N . GLN A 1 219 ? 46.504 -12.424 -3.069 1.00 21.49 219 GLN A N 1
ATOM 1522 C CA . GLN A 1 219 ? 46.156 -12.406 -4.481 1.00 24.17 219 GLN A CA 1
ATOM 1523 C C . GLN A 1 219 ? 46.315 -13.817 -4.985 1.00 24.04 219 GLN A C 1
ATOM 1524 O O . GLN A 1 219 ? 47.435 -14.316 -5.094 1.00 21.89 219 GLN A O 1
ATOM 1530 N N . LYS A 1 220 ? 45.182 -14.458 -5.253 1.00 26.33 220 LYS A N 1
ATOM 1531 C CA . LYS A 1 220 ? 45.128 -15.880 -5.554 1.00 27.92 220 LYS A CA 1
ATOM 1532 C C . LYS A 1 220 ? 46.134 -16.285 -6.617 1.00 22.78 220 LYS A C 1
ATOM 1533 O O . LYS A 1 220 ? 46.238 -15.627 -7.645 1.00 22.17 220 LYS A O 1
ATOM 1539 N N . ASP A 1 221 ? 46.874 -17.360 -6.338 1.00 22.84 221 ASP A N 1
ATOM 1540 C CA . ASP A 1 221 ? 47.898 -17.924 -7.232 1.00 28.43 221 ASP A CA 1
ATOM 1541 C C . ASP A 1 221 ? 49.045 -16.974 -7.533 1.00 27.89 221 ASP A C 1
ATOM 1542 O O . ASP A 1 221 ? 49.844 -17.207 -8.434 1.00 29.66 221 ASP A O 1
ATOM 1547 N N . SER A 1 222 ? 49.126 -15.889 -6.788 1.00 24.34 222 SER A N 1
ATOM 1548 C CA . SER A 1 222 ? 50.165 -14.925 -7.055 1.00 22.60 222 SER A CA 1
ATOM 1549 C C . SER A 1 222 ? 50.993 -14.708 -5.803 1.00 20.75 222 SER A C 1
ATOM 1550 O O . SER A 1 222 ? 52.176 -15.053 -5.768 1.00 20.44 222 SER A O 1
ATOM 1553 N N . ARG A 1 223 ? 50.372 -14.169 -4.756 1.00 17.98 223 ARG A N 1
ATOM 1554 C CA . ARG A 1 223 ? 51.158 -13.774 -3.594 1.00 17.54 223 ARG A CA 1
ATOM 1555 C C . ARG A 1 223 ? 50.329 -13.677 -2.334 1.00 15.71 223 ARG A C 1
ATOM 1556 O O . ARG A 1 223 ? 49.123 -13.428 -2.369 1.00 17.25 223 ARG A O 1
ATOM 1564 N N . ILE A 1 224 ? 50.992 -13.866 -1.205 1.00 13.24 224 ILE A N 1
ATOM 1565 C CA . ILE A 1 224 ? 50.358 -13.603 0.068 1.00 17.24 224 ILE A CA 1
ATOM 1566 C C . ILE A 1 224 ? 51.209 -12.602 0.828 1.00 17.08 224 ILE A C 1
ATOM 1567 O O . ILE A 1 224 ? 52.430 -12.708 0.839 1.00 15.36 224 ILE A O 1
ATOM 1572 N N . LEU A 1 225 ? 50.567 -11.628 1.457 1.00 18.64 225 LEU A N 1
ATOM 1573 C CA . LEU A 1 225 ? 51.308 -10.633 2.212 1.00 19.37 225 LEU A CA 1
ATOM 1574 C C . LEU A 1 225 ? 50.855 -10.630 3.671 1.00 16.08 225 LEU A C 1
ATOM 1575 O O . LEU A 1 225 ? 49.652 -10.567 3.960 1.00 17.75 225 LEU A O 1
ATOM 1580 N N . TYR A 1 226 ? 51.828 -10.702 4.575 1.00 14.02 226 TYR A N 1
ATOM 1581 C CA . TYR A 1 226 ? 51.594 -10.671 6.023 1.00 14.50 226 TYR A CA 1
ATOM 1582 C C . TYR A 1 226 ? 52.400 -9.540 6.641 1.00 19.37 226 TYR A C 1
ATOM 1583 O O . TYR A 1 226 ? 53.496 -9.234 6.173 1.00 16.27 226 TYR A O 1
ATOM 1592 N N . LYS A 1 227 ? 51.872 -8.935 7.702 1.00 18.20 227 LYS A N 1
ATOM 1593 C CA . LYS A 1 227 ? 52.690 -8.070 8.540 1.00 19.69 227 LYS A CA 1
ATOM 1594 C C . LYS A 1 227 ? 52.733 -8.634 9.955 1.00 19.37 227 LYS A C 1
ATOM 1595 O O . LYS A 1 227 ? 51.798 -9.314 10.381 1.00 21.56 227 LYS A O 1
ATOM 1601 N N . ALA A 1 228 ? 53.818 -8.374 10.678 1.00 19.77 228 ALA A N 1
ATOM 1602 C CA . ALA A 1 228 ? 53.911 -8.804 12.074 1.00 21.65 228 ALA A CA 1
ATOM 1603 C C . ALA A 1 228 ? 52.782 -8.167 12.897 1.00 22.43 228 ALA A C 1
ATOM 1604 O O . ALA A 1 228 ? 52.497 -6.993 12.749 1.00 23.62 228 ALA A O 1
ATOM 1606 N N . PHE A 1 229 ? 52.120 -8.963 13.733 1.00 21.95 229 PHE A N 1
ATOM 1607 C CA . PHE A 1 229 ? 51.025 -8.476 14.576 1.00 20.96 229 PHE A CA 1
ATOM 1608 C C . PHE A 1 229 ? 51.592 -7.760 15.808 1.00 23.77 229 PHE A C 1
ATOM 1609 O O . PHE A 1 229 ? 52.146 -8.408 16.707 1.00 22.48 229 PHE A O 1
ATOM 1617 N N . PRO A 1 230 ? 51.478 -6.420 15.850 1.00 24.16 230 PRO A N 1
ATOM 1618 C CA . PRO A 1 230 ? 52.144 -5.664 16.918 1.00 30.72 230 PRO A CA 1
ATOM 1619 C C . PRO A 1 230 ? 51.703 -6.101 18.316 1.00 32.69 230 PRO A C 1
ATOM 1620 O O . PRO A 1 230 ? 52.505 -6.081 19.245 1.00 36.02 230 PRO A O 1
ATOM 1624 N N . GLY A 1 231 ? 50.448 -6.510 18.458 1.00 33.63 231 GLY A N 1
ATOM 1625 C CA . GLY A 1 231 ? 49.928 -6.896 19.760 1.00 32.36 231 GLY A CA 1
ATOM 1626 C C . GLY A 1 231 ? 50.149 -8.349 20.155 1.00 31.42 231 GLY A C 1
ATOM 1627 O O . GLY A 1 231 ? 49.559 -8.823 21.132 1.00 32.75 231 GLY A O 1
ATOM 1628 N N . PHE A 1 232 ? 51.002 -9.054 19.411 1.00 26.85 232 PHE A N 1
ATOM 1629 C CA . PHE A 1 232 ? 51.232 -10.488 19.628 1.00 26.03 232 PHE A CA 1
ATOM 1630 C C . PHE A 1 232 ? 51.753 -10.779 21.043 1.00 28.33 232 PHE A C 1
ATOM 1631 O O . PHE A 1 232 ? 52.611 -10.064 21.559 1.00 24.89 232 PHE A O 1
ATOM 1639 N N . TRP A 1 233 ? 51.220 -11.833 21.663 1.00 27.89 233 TRP A N 1
ATOM 1640 C CA . TRP A 1 233 ? 51.519 -12.155 23.062 1.00 27.71 233 TRP A CA 1
ATOM 1641 C C . TRP A 1 233 ? 52.934 -12.693 23.291 1.00 28.66 233 TRP A C 1
ATOM 1642 O O . TRP A 1 233 ? 53.468 -12.557 24.382 1.00 25.94 233 TRP A O 1
ATOM 1653 N N . GLY A 1 234 ? 53.533 -13.317 22.278 1.00 24.77 234 GLY A N 1
ATOM 1654 C CA . GLY A 1 234 ? 54.821 -13.971 22.462 1.00 28.00 234 GLY A CA 1
ATOM 1655 C C . GLY A 1 234 ? 56.034 -13.156 22.043 1.00 26.71 234 GLY A C 1
ATOM 1656 O O . GLY A 1 234 ? 55.992 -11.927 22.001 1.00 25.28 234 GLY A O 1
ATOM 1657 N N . THR A 1 235 ? 57.130 -13.842 21.743 1.00 29.68 235 THR A N 1
ATOM 1658 C CA . THR A 1 235 ? 58.339 -13.162 21.275 1.00 31.70 235 THR A CA 1
ATOM 1659 C C . THR A 1 235 ? 58.094 -12.620 19.875 1.00 27.01 235 THR A C 1
ATOM 1660 O O . THR A 1 235 ? 57.657 -13.345 18.986 1.00 21.56 235 THR A O 1
ATOM 1664 N N . LYS A 1 236 ? 58.361 -11.337 19.687 1.00 29.30 236 LYS A N 1
ATOM 1665 C CA . LYS A 1 236 ? 58.126 -10.716 18.399 1.00 33.10 236 LYS A CA 1
ATOM 1666 C C . LYS A 1 236 ? 59.036 -11.327 17.339 1.00 31.71 236 LYS A C 1
ATOM 1667 O O . LYS A 1 236 ? 60.199 -11.635 17.614 1.00 31.32 236 LYS A O 1
ATOM 1673 N N . PRO A 1 237 ? 58.498 -11.537 16.129 1.00 26.32 237 PRO A N 1
ATOM 1674 C CA . PRO A 1 237 ? 59.378 -11.942 15.030 1.00 22.47 237 PRO A CA 1
ATOM 1675 C C . PRO A 1 237 ? 60.426 -10.860 14.759 1.00 21.27 237 PRO A C 1
ATOM 1676 O O . PRO A 1 237 ? 60.256 -9.700 15.171 1.00 22.10 237 PRO A O 1
ATOM 1680 N N . LYS A 1 238 ? 61.509 -11.250 14.100 1.00 20.80 238 LYS A N 1
ATOM 1681 C CA . LYS A 1 238 ? 62.600 -10.337 13.789 1.00 23.43 238 LYS A CA 1
ATOM 1682 C C . LYS A 1 238 ? 62.464 -9.795 12.370 1.00 26.27 238 LYS A C 1
ATOM 1683 O O . LYS A 1 238 ? 63.321 -9.044 11.900 1.00 32.00 238 LYS A O 1
ATOM 1689 N N . ILE A 1 239 ? 61.391 -10.200 11.690 1.00 23.03 239 ILE A N 1
ATOM 1690 C CA . ILE A 1 239 ? 60.982 -9.567 10.445 1.00 21.47 239 ILE A CA 1
ATOM 1691 C C . ILE A 1 239 ? 59.622 -8.940 10.695 1.00 24.92 239 ILE A C 1
ATOM 1692 O O . ILE A 1 239 ? 58.854 -9.446 11.529 1.00 21.71 239 ILE A O 1
ATOM 1697 N N . ASP A 1 240 ? 59.298 -7.854 9.993 1.00 20.13 240 ASP A N 1
ATOM 1698 C CA . ASP A 1 240 ? 57.962 -7.286 10.177 1.00 24.20 240 ASP A CA 1
ATOM 1699 C C . ASP A 1 240 ? 57.062 -7.412 8.944 1.00 20.99 240 ASP A C 1
ATOM 1700 O O . ASP A 1 240 ? 55.875 -7.096 9.024 1.00 23.29 240 ASP A O 1
ATOM 1705 N N . ARG A 1 241 ? 57.608 -7.882 7.818 1.00 18.05 241 ARG A N 1
ATOM 1706 C CA . ARG A 1 241 ? 56.778 -8.210 6.656 1.00 17.02 241 ARG A CA 1
ATOM 1707 C C . ARG A 1 241 ? 57.175 -9.581 6.111 1.00 19.21 241 ARG A C 1
ATOM 1708 O O . ARG A 1 241 ? 58.367 -9.900 6.004 1.00 18.91 241 ARG A O 1
ATOM 1716 N N . LEU A 1 242 ? 56.169 -10.390 5.788 1.00 18.38 242 LEU A N 1
ATOM 1717 C CA . LEU A 1 242 ? 56.375 -11.753 5.291 1.00 15.87 242 LEU A CA 1
ATOM 1718 C C . LEU A 1 242 ? 55.607 -11.906 3.985 1.00 18.11 242 LEU A C 1
ATOM 1719 O O . LEU A 1 242 ? 54.393 -11.706 3.946 1.00 18.72 242 LEU A O 1
ATOM 1724 N N . VAL A 1 243 ? 56.321 -12.208 2.908 1.00 16.23 243 VAL A N 1
ATOM 1725 C CA . VAL A 1 243 ? 55.705 -12.350 1.594 1.00 14.83 243 VAL A CA 1
ATOM 1726 C C . VAL A 1 243 ? 55.879 -13.784 1.132 1.00 15.49 243 VAL A C 1
ATOM 1727 O O . VAL A 1 243 ? 56.983 -14.322 1.209 1.00 14.37 243 VAL A O 1
ATOM 1731 N N . PHE A 1 244 ? 54.782 -14.409 0.709 1.00 15.16 244 PHE A N 1
ATOM 1732 C CA . PHE A 1 244 ? 54.811 -15.681 -0.020 1.00 12.35 244 PHE A CA 1
ATOM 1733 C C . PHE A 1 244 ? 54.684 -15.392 -1.509 1.00 15.10 244 PHE A C 1
ATOM 1734 O O . PHE A 1 244 ? 53.680 -14.814 -1.946 1.00 18.53 244 PHE A O 1
ATOM 1742 N N . SER A 1 245 ? 55.680 -15.786 -2.292 1.00 13.55 245 SER A N 1
ATOM 1743 C CA . SER A 1 245 ? 55.561 -15.715 -3.743 1.00 14.60 245 SER A CA 1
ATOM 1744 C C . SER A 1 245 ? 55.166 -17.094 -4.234 1.00 20.01 245 SER A C 1
ATOM 1745 O O . SER A 1 245 ? 55.966 -18.029 -4.171 1.00 18.21 245 SER A O 1
ATOM 1748 N N . ILE A 1 246 ? 53.923 -17.238 -4.685 1.00 17.20 246 ILE A N 1
ATOM 1749 C CA . ILE A 1 246 ? 53.408 -18.558 -5.066 1.00 18.65 246 ILE A CA 1
ATOM 1750 C C . ILE A 1 246 ? 54.034 -18.996 -6.402 1.00 17.66 246 ILE A C 1
ATOM 1751 O O . ILE A 1 246 ? 53.838 -18.366 -7.433 1.00 13.53 246 ILE A O 1
ATOM 1756 N N . THR A 1 247 ? 54.821 -20.064 -6.351 1.00 12.81 247 THR A N 1
ATOM 1757 C CA . THR A 1 247 ? 55.732 -20.408 -7.436 1.00 12.67 247 THR A CA 1
ATOM 1758 C C . THR A 1 247 ? 55.766 -21.924 -7.612 1.00 15.72 247 THR A C 1
ATOM 1759 O O . THR A 1 247 ? 56.671 -22.582 -7.111 1.00 16.61 247 THR A O 1
ATOM 1763 N N . PRO A 1 248 ? 54.775 -22.489 -8.327 1.00 16.40 248 PRO A N 1
ATOM 1764 C CA . PRO A 1 248 ? 54.625 -23.951 -8.373 1.00 18.53 248 PRO A CA 1
ATOM 1765 C C . PRO A 1 248 ? 55.743 -24.692 -9.116 1.00 15.78 248 PRO A C 1
ATOM 1766 O O . PRO A 1 248 ? 55.896 -25.893 -8.901 1.00 15.85 248 PRO A O 1
ATOM 1770 N N . ASP A 1 249 ? 56.470 -24.026 -10.006 1.00 13.10 249 ASP A N 1
ATOM 1771 C CA . ASP A 1 249 ? 57.560 -24.702 -10.709 1.00 15.52 249 ASP A CA 1
ATOM 1772 C C . ASP A 1 249 ? 58.857 -24.657 -9.898 1.00 15.51 249 ASP A C 1
ATOM 1773 O O . ASP A 1 249 ? 59.368 -23.579 -9.608 1.00 14.29 249 ASP A O 1
ATOM 1778 N N . ALA A 1 250 ? 59.394 -25.828 -9.563 1.00 14.34 250 ALA A N 1
ATOM 1779 C CA . ALA A 1 250 ? 60.570 -25.941 -8.678 1.00 13.83 250 ALA A CA 1
ATOM 1780 C C . ALA A 1 250 ? 61.846 -25.334 -9.278 1.00 17.31 250 ALA A C 1
ATOM 1781 O O . ALA A 1 250 ? 62.722 -24.814 -8.553 1.00 18.47 250 ALA A O 1
ATOM 1783 N N . SER A 1 251 ? 61.976 -25.428 -10.594 1.00 16.97 251 SER A N 1
ATOM 1784 C CA . SER A 1 251 ? 63.097 -24.803 -11.294 1.00 19.85 251 SER A CA 1
ATOM 1785 C C . SER A 1 251 ? 63.012 -23.280 -11.239 1.00 18.41 251 SER A C 1
ATOM 1786 O O . SER A 1 251 ? 64.027 -22.598 -11.071 1.00 18.38 251 SER A O 1
ATOM 1789 N N . VAL A 1 252 ? 61.803 -22.748 -11.377 1.00 16.63 252 VAL A N 1
ATOM 1790 C CA . VAL A 1 252 ? 61.607 -21.308 -11.241 1.00 15.15 252 VAL A CA 1
ATOM 1791 C C . VAL A 1 252 ? 61.885 -20.886 -9.785 1.00 16.51 252 VAL A C 1
ATOM 1792 O O . VAL A 1 252 ? 62.461 -19.816 -9.538 1.00 15.34 252 VAL A O 1
ATOM 1796 N N . ARG A 1 253 ? 61.483 -21.717 -8.825 1.00 12.20 253 ARG A N 1
ATOM 1797 C CA . ARG A 1 253 ? 61.769 -21.405 -7.420 1.00 15.61 253 ARG A CA 1
ATOM 1798 C C . ARG A 1 253 ? 63.277 -21.272 -7.210 1.00 12.58 253 ARG A C 1
ATOM 1799 O O . ARG A 1 253 ? 63.746 -20.316 -6.589 1.00 15.12 253 ARG A O 1
ATOM 1807 N N . TYR A 1 254 ? 64.040 -22.217 -7.750 1.00 12.61 254 TYR A N 1
ATOM 1808 C CA . TYR A 1 254 ? 65.491 -22.187 -7.565 1.00 15.88 254 TYR A CA 1
ATOM 1809 C C . TYR A 1 254 ? 66.130 -21.005 -8.300 1.00 17.31 254 TYR A C 1
ATOM 1810 O O . TYR A 1 254 ? 67.069 -20.397 -7.785 1.00 15.41 254 TYR A O 1
ATOM 1819 N N . ALA A 1 255 ? 65.618 -20.662 -9.484 1.00 13.12 255 ALA A N 1
ATOM 1820 C CA . ALA A 1 255 ? 66.077 -19.456 -10.170 1.00 17.39 255 ALA A CA 1
ATOM 1821 C C . ALA A 1 255 ? 65.839 -18.200 -9.321 1.00 13.49 255 ALA A C 1
ATOM 1822 O O . ALA A 1 255 ? 66.704 -17.326 -9.227 1.00 15.66 255 ALA A O 1
ATOM 1824 N N . LYS A 1 256 ? 64.685 -18.106 -8.684 1.00 14.25 256 LYS A N 1
ATOM 1825 C CA . LYS A 1 256 ? 64.401 -16.949 -7.822 1.00 16.23 256 LYS A CA 1
ATOM 1826 C C . LYS A 1 256 ? 65.311 -16.908 -6.589 1.00 15.66 256 LYS A C 1
ATOM 1827 O O . LYS A 1 256 ? 65.795 -15.839 -6.169 1.00 18.05 256 LYS A O 1
ATOM 1833 N N . LEU A 1 257 ? 65.533 -18.079 -6.007 1.00 16.24 257 LEU A N 1
ATOM 1834 C CA . LEU A 1 257 ? 66.450 -18.224 -4.887 1.00 16.20 257 LEU A CA 1
ATOM 1835 C C . LEU A 1 257 ? 67.850 -17.739 -5.257 1.00 18.77 257 LEU A C 1
ATOM 1836 O O . LEU A 1 257 ? 68.457 -16.965 -4.508 1.00 18.57 257 LEU A O 1
ATOM 1841 N N . GLN A 1 258 ? 68.360 -18.173 -6.410 1.00 12.79 258 GLN A N 1
ATOM 1842 C CA . GLN A 1 258 ? 69.696 -17.768 -6.841 1.00 15.22 258 GLN A CA 1
ATOM 1843 C C . GLN A 1 258 ? 69.799 -16.245 -7.036 1.00 16.87 258 GLN A C 1
ATOM 1844 O O . GLN A 1 258 ? 70.858 -15.660 -6.815 1.00 17.30 258 GLN A O 1
ATOM 1850 N N . LYS A 1 259 ? 68.693 -15.616 -7.434 1.00 15.46 259 LYS A N 1
ATOM 1851 C CA . LYS A 1 259 ? 68.628 -14.150 -7.592 1.00 18.34 259 LYS A CA 1
ATOM 1852 C C . LYS A 1 259 ? 68.283 -13.430 -6.294 1.00 17.74 259 LYS A C 1
ATOM 1853 O O . LYS A 1 259 ? 68.226 -12.202 -6.258 1.00 18.46 259 LYS A O 1
ATOM 1859 N N . ASN A 1 260 ? 68.037 -14.199 -5.239 1.00 13.76 260 ASN A N 1
ATOM 1860 C CA . ASN A 1 260 ? 67.629 -13.648 -3.942 1.00 16.65 260 ASN A CA 1
ATOM 1861 C C . ASN A 1 260 ? 66.307 -12.899 -4.050 1.00 15.06 260 ASN A C 1
ATOM 1862 O O . ASN A 1 260 ? 66.048 -11.969 -3.285 1.00 14.64 260 ASN A O 1
ATOM 1867 N N . GLU A 1 261 ? 65.482 -13.310 -5.019 1.00 16.75 261 GLU A N 1
ATOM 1868 C CA . GLU A 1 261 ? 64.095 -12.867 -5.119 1.00 17.96 261 GLU A CA 1
ATOM 1869 C C . GLU A 1 261 ? 63.242 -13.561 -4.051 1.00 19.16 261 GLU A C 1
ATOM 1870 O O . GLU A 1 261 ? 62.232 -13.034 -3.603 1.00 19.78 261 GLU A O 1
ATOM 1876 N N . CYS A 1 262 ? 63.638 -14.757 -3.651 1.00 14.71 262 CYS A N 1
ATOM 1877 C CA . CYS A 1 262 ? 63.129 -15.268 -2.382 1.00 12.12 262 CYS A CA 1
ATOM 1878 C C . CYS A 1 262 ? 64.295 -15.858 -1.614 1.00 13.56 262 CYS A C 1
ATOM 1879 O O . CYS A 1 262 ? 65.352 -16.105 -2.180 1.00 15.38 262 CYS A O 1
ATOM 1882 N N . GLN A 1 263 ? 64.112 -16.039 -0.310 1.00 14.89 263 GLN A N 1
ATOM 1883 C CA . GLN A 1 263 ? 65.213 -16.416 0.562 1.00 12.78 263 GLN A CA 1
ATOM 1884 C C . GLN A 1 263 ? 65.081 -17.850 1.046 1.00 12.57 263 GLN A C 1
ATOM 1885 O O . GLN A 1 263 ? 66.031 -18.398 1.568 1.00 11.81 263 GLN A O 1
ATOM 1891 N N . ILE A 1 264 ? 63.897 -18.433 0.873 1.00 13.38 264 ILE A N 1
ATOM 1892 C CA . ILE A 1 264 ? 63.613 -19.808 1.301 1.00 12.88 264 ILE A CA 1
ATOM 1893 C C . ILE A 1 264 ? 62.642 -20.445 0.303 1.00 11.64 264 ILE A C 1
ATOM 1894 O O . ILE A 1 264 ? 61.751 -19.774 -0.215 1.00 14.12 264 ILE A O 1
ATOM 1907 N N . PRO A 1 266 ? 60.717 -24.602 -0.642 1.00 11.95 266 PRO A N 1
ATOM 1908 C CA . PRO A 1 266 ? 60.586 -26.025 -0.333 1.00 12.91 266 PRO A CA 1
ATOM 1909 C C . PRO A 1 266 ? 60.742 -26.884 -1.603 1.00 13.08 266 PRO A C 1
ATOM 1910 O O . PRO A 1 266 ? 60.701 -26.349 -2.712 1.00 14.29 266 PRO A O 1
ATOM 1914 N N . TYR A 1 267 ? 60.938 -28.192 -1.417 1.00 10.43 267 TYR A N 1
ATOM 1915 C CA . TYR A 1 267 ? 60.862 -29.227 -2.466 1.00 9.78 267 TYR A CA 1
ATOM 1916 C C . TYR A 1 267 ? 61.649 -28.914 -3.738 1.00 15.70 267 TYR A C 1
ATOM 1917 O O . TYR A 1 267 ? 61.076 -28.799 -4.822 1.00 14.04 267 TYR A O 1
ATOM 1926 N N . PRO A 1 268 ? 62.975 -28.822 -3.619 1.00 15.05 268 PRO A N 1
ATOM 1927 C CA . PRO A 1 268 ? 63.794 -28.606 -4.812 1.00 14.32 268 PRO A CA 1
ATOM 1928 C C . PRO A 1 268 ? 63.651 -29.761 -5.792 1.00 17.47 268 PRO A C 1
ATOM 1929 O O . PRO A 1 268 ? 63.355 -30.873 -5.348 1.00 15.92 268 PRO A O 1
ATOM 1933 N N . ASN A 1 269 ? 63.792 -29.490 -7.085 1.00 15.66 269 ASN A N 1
ATOM 1934 C CA . ASN A 1 269 ? 63.981 -30.559 -8.086 1.00 20.10 269 ASN A CA 1
ATOM 1935 C C . ASN A 1 269 ? 64.997 -31.590 -7.609 1.00 17.66 269 ASN A C 1
ATOM 1936 O O . ASN A 1 269 ? 66.109 -31.211 -7.253 1.00 20.02 269 ASN A O 1
ATOM 1941 N N . PRO A 1 270 ? 64.638 -32.885 -7.600 1.00 17.98 270 PRO A N 1
ATOM 1942 C CA . PRO A 1 270 ? 65.626 -33.849 -7.099 1.00 18.86 270 PRO A CA 1
ATOM 1943 C C . PRO A 1 270 ? 66.919 -33.848 -7.895 1.00 22.11 270 PRO A C 1
ATOM 1944 O O . PRO A 1 270 ? 67.977 -34.113 -7.325 1.00 24.24 270 PRO A O 1
ATOM 1948 N N . ALA A 1 271 ? 66.852 -33.538 -9.185 1.00 20.01 271 ALA A N 1
ATOM 1949 C CA . ALA A 1 271 ? 68.071 -33.522 -9.965 1.00 22.21 271 ALA A CA 1
ATOM 1950 C C . ALA A 1 271 ? 68.992 -32.375 -9.534 1.00 23.91 271 ALA A C 1
ATOM 1951 O O . ALA A 1 271 ? 70.205 -32.470 -9.716 1.00 19.30 271 ALA A O 1
ATOM 1953 N N . ASP A 1 272 ? 68.420 -31.310 -8.959 1.00 23.67 272 ASP A N 1
ATOM 1954 C CA . ASP A 1 272 ? 69.185 -30.107 -8.603 1.00 23.25 272 ASP A CA 1
ATOM 1955 C C . ASP A 1 272 ? 70.031 -30.252 -7.346 1.00 25.41 272 ASP A C 1
ATOM 1956 O O . ASP A 1 272 ? 70.860 -29.384 -7.050 1.00 26.44 272 ASP A O 1
ATOM 1961 N N . ILE A 1 273 ? 69.799 -31.320 -6.591 1.00 21.25 273 ILE A N 1
ATOM 1962 C CA . ILE A 1 273 ? 70.419 -31.464 -5.283 1.00 22.30 273 ILE A CA 1
ATOM 1963 C C . ILE A 1 273 ? 71.952 -31.404 -5.386 1.00 24.67 273 ILE A C 1
ATOM 1964 O O . ILE A 1 273 ? 72.590 -30.755 -4.578 1.00 20.07 273 ILE A O 1
ATOM 1969 N N . ALA A 1 274 ? 72.535 -32.018 -6.411 1.00 31.07 274 ALA A N 1
ATOM 1970 C CA . ALA A 1 274 ? 73.994 -32.043 -6.530 1.00 34.19 274 ALA A CA 1
ATOM 1971 C C . ALA A 1 274 ? 74.600 -30.636 -6.702 1.00 28.05 274 ALA A C 1
ATOM 1972 O O . ALA A 1 274 ? 75.537 -30.277 -5.994 1.00 27.51 274 ALA A O 1
ATOM 1974 N N . ARG A 1 275 ? 74.077 -29.832 -7.616 1.00 21.06 275 ARG A N 1
ATOM 1975 C CA . ARG A 1 275 ? 74.613 -28.489 -7.738 1.00 28.69 275 ARG A CA 1
ATOM 1976 C C . ARG A 1 275 ? 74.190 -27.559 -6.588 1.00 24.16 275 ARG A C 1
ATOM 1977 O O . ARG A 1 275 ? 74.912 -26.623 -6.269 1.00 23.41 275 ARG A O 1
ATOM 1993 N N . LYS A 1 277 ? 74.216 -28.419 -3.500 1.00 19.32 277 LYS A N 1
ATOM 1994 C CA . LYS A 1 277 ? 75.257 -28.652 -2.499 1.00 24.03 277 LYS A CA 1
ATOM 1995 C C . LYS A 1 277 ? 76.528 -27.871 -2.806 1.00 23.33 277 LYS A C 1
ATOM 1996 O O . LYS A 1 277 ? 77.328 -27.606 -1.905 1.00 29.58 277 LYS A O 1
ATOM 2002 N N . GLU A 1 278 ? 76.709 -27.496 -4.067 1.00 22.11 278 GLU A N 1
ATOM 2003 C CA . GLU A 1 278 ? 77.869 -26.700 -4.476 1.00 30.22 278 GLU A CA 1
ATOM 2004 C C . GLU A 1 278 ? 77.540 -25.202 -4.581 1.00 26.48 278 GLU A C 1
ATOM 2005 O O . GLU A 1 278 ? 78.393 -24.376 -4.897 1.00 26.75 278 GLU A O 1
ATOM 2011 N N . ASP A 1 279 ? 76.289 -24.861 -4.315 1.00 19.02 279 ASP A N 1
ATOM 2012 C CA . ASP A 1 279 ? 75.804 -23.501 -4.485 1.00 15.37 279 ASP A CA 1
ATOM 2013 C C . ASP A 1 279 ? 76.147 -22.635 -3.259 1.00 15.30 279 ASP A C 1
ATOM 2014 O O . ASP A 1 279 ? 75.531 -22.780 -2.195 1.00 14.76 279 ASP A O 1
ATOM 2019 N N . LYS A 1 280 ? 77.109 -21.732 -3.404 1.00 15.98 280 LYS A N 1
ATOM 2020 C CA . LYS A 1 280 ? 77.613 -20.996 -2.248 1.00 17.07 280 LYS A CA 1
ATOM 2021 C C . LYS A 1 280 ? 76.711 -19.840 -1.796 1.00 15.59 280 LYS A C 1
ATOM 2022 O O . LYS A 1 280 ? 77.077 -19.100 -0.878 1.00 19.57 280 LYS A O 1
ATOM 2028 N N . THR A 1 281 ? 75.549 -19.663 -2.430 1.00 14.91 281 THR A N 1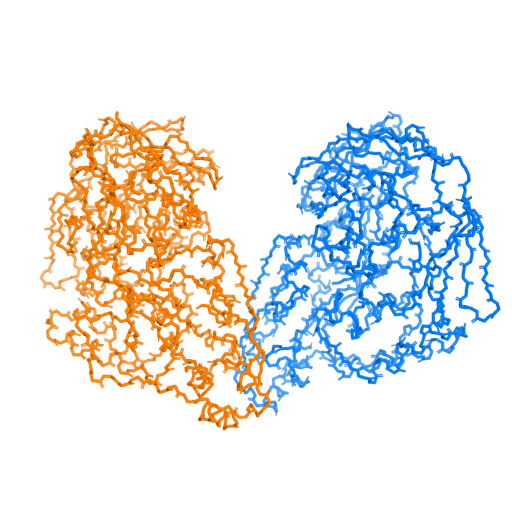
ATOM 2029 C CA . THR A 1 281 ? 74.578 -18.677 -1.935 1.00 17.68 281 THR A CA 1
ATOM 2030 C C . THR A 1 281 ? 73.665 -19.255 -0.871 1.00 18.30 281 THR A C 1
ATOM 2031 O O . THR A 1 281 ? 73.024 -18.501 -0.151 1.00 16.20 281 THR A O 1
ATOM 2035 N N . ILE A 1 282 ? 73.595 -20.587 -0.776 1.00 13.44 282 ILE A N 1
ATOM 2036 C CA . ILE A 1 282 ? 72.639 -21.236 0.118 1.00 12.78 282 ILE A CA 1
ATOM 2037 C C . ILE A 1 282 ? 73.232 -22.258 1.089 1.00 13.03 282 ILE A C 1
ATOM 2038 O O . ILE A 1 282 ? 74.331 -22.781 0.890 1.00 13.72 282 ILE A O 1
ATOM 2043 N N . ASN A 1 283 ? 72.497 -22.481 2.174 1.00 12.76 283 ASN A N 1
ATOM 2044 C CA . ASN A 1 283 ? 72.710 -23.619 3.041 1.00 13.69 283 ASN A CA 1
ATOM 2045 C C . ASN A 1 283 ? 71.624 -24.627 2.675 1.00 14.51 283 ASN A C 1
ATOM 2046 O O . ASN A 1 283 ? 70.431 -24.324 2.737 1.00 13.93 283 ASN A O 1
ATOM 2051 N N . LEU A 1 284 ? 72.031 -25.804 2.237 1.00 14.64 284 LEU A N 1
ATOM 2052 C CA . LEU A 1 284 ? 71.056 -26.825 1.880 1.00 13.01 284 LEU A CA 1
ATOM 2053 C C . LEU A 1 284 ? 70.861 -27.723 3.085 1.00 12.84 284 LEU A C 1
ATOM 2054 O O . LEU A 1 284 ? 71.701 -28.572 3.346 1.00 18.35 284 LEU A O 1
ATOM 2067 N N . GLU A 1 286 ? 69.270 -30.773 5.290 1.00 14.29 286 GLU A N 1
ATOM 2068 C CA . GLU A 1 286 ? 68.676 -32.042 4.935 1.00 17.77 286 GLU A CA 1
ATOM 2069 C C . GLU A 1 286 ? 68.467 -32.932 6.142 1.00 20.31 286 GLU A C 1
ATOM 2070 O O . GLU A 1 286 ? 69.258 -32.917 7.099 1.00 22.40 286 GLU A O 1
ATOM 2076 N N . GLN A 1 287 ? 67.386 -33.699 6.091 1.00 17.28 287 GLN A N 1
ATOM 2077 C CA . GLN A 1 287 ? 67.118 -34.696 7.118 1.00 17.98 287 GLN A CA 1
ATOM 2078 C C . GLN A 1 287 ? 66.206 -35.793 6.588 1.00 15.67 287 GLN A C 1
ATOM 2079 O O . GLN A 1 287 ? 65.513 -35.596 5.592 1.00 13.84 287 GLN A O 1
ATOM 2085 N N . PRO A 1 288 ? 66.224 -36.970 7.235 1.00 15.42 288 PRO A N 1
ATOM 2086 C CA . PRO A 1 288 ? 65.291 -38.027 6.836 1.00 15.72 288 PRO A CA 1
ATOM 2087 C C . PRO A 1 288 ? 63.851 -37.591 7.118 1.00 18.05 288 PRO A C 1
ATOM 2088 O O . PRO A 1 288 ? 63.585 -37.111 8.211 1.00 13.58 288 PRO A O 1
ATOM 2092 N N . GLY A 1 289 ? 62.939 -37.752 6.162 1.00 15.67 289 GLY A N 1
ATOM 2093 C CA . GLY A 1 289 ? 61.601 -37.227 6.338 1.00 11.28 289 GLY A CA 1
ATOM 2094 C C . GLY A 1 289 ? 60.753 -38.082 7.257 1.00 14.97 289 GLY A C 1
ATOM 2095 O O . GLY A 1 289 ? 60.845 -39.324 7.244 1.00 11.04 289 GLY A O 1
ATOM 2096 N N . LEU A 1 290 ? 59.943 -37.420 8.074 1.00 10.62 290 LEU A N 1
ATOM 2097 C CA . LEU A 1 290 ? 58.929 -38.116 8.863 1.00 12.92 290 LEU A CA 1
ATOM 2098 C C . LEU A 1 290 ? 57.694 -38.238 7.981 1.00 14.11 290 LEU A C 1
ATOM 2099 O O . LEU A 1 290 ? 56.641 -37.660 8.268 1.00 13.71 290 LEU A O 1
ATOM 2104 N N . ASN A 1 291 ? 57.839 -38.972 6.878 1.00 13.43 291 ASN A N 1
ATOM 2105 C CA . ASN A 1 291 ? 56.827 -38.914 5.844 1.00 13.27 291 ASN A CA 1
ATOM 2106 C C . ASN A 1 291 ? 56.682 -40.211 5.071 1.00 15.79 291 ASN A C 1
ATOM 2107 O O . ASN A 1 291 ? 57.400 -41.173 5.321 1.00 14.33 291 ASN A O 1
ATOM 2112 N N . VAL A 1 292 ? 55.740 -40.222 4.128 1.00 12.36 292 VAL A N 1
ATOM 2113 C CA . VAL A 1 292 ? 55.515 -41.393 3.293 1.00 8.52 292 VAL A CA 1
ATOM 2114 C C . VAL A 1 292 ? 54.745 -40.951 2.043 1.00 12.09 292 VAL A C 1
ATOM 2115 O O . VAL A 1 292 ? 53.902 -40.044 2.104 1.00 10.95 292 VAL A O 1
ATOM 2119 N N . GLY A 1 293 ? 55.072 -41.554 0.906 1.00 10.67 293 GLY A N 1
ATOM 2120 C CA . GLY A 1 293 ? 54.313 -41.347 -0.314 1.00 11.21 293 GLY A CA 1
ATOM 2121 C C . GLY A 1 293 ? 53.718 -42.686 -0.712 1.00 16.80 293 GLY A C 1
ATOM 2122 O O . GLY A 1 293 ? 54.386 -43.727 -0.630 1.00 11.92 293 GLY A O 1
ATOM 2123 N N . TYR A 1 294 ? 52.456 -42.687 -1.116 1.00 15.17 294 TYR A N 1
ATOM 2124 C CA . TYR A 1 294 ? 51.820 -43.943 -1.505 1.00 12.16 294 TYR A CA 1
ATOM 2125 C C . TYR A 1 294 ? 50.729 -43.715 -2.542 1.00 14.54 294 TYR A C 1
ATOM 2126 O O . TYR A 1 294 ? 50.384 -42.580 -2.851 1.00 12.57 294 TYR A O 1
ATOM 2135 N N . LEU A 1 295 ? 50.230 -44.813 -3.097 1.00 18.56 295 LEU A N 1
ATOM 2136 C CA . LEU A 1 295 ? 49.117 -44.780 -4.040 1.00 16.09 295 LEU A CA 1
ATOM 2137 C C . LEU A 1 295 ? 47.944 -45.506 -3.396 1.00 15.24 295 LEU A C 1
ATOM 2138 O O . LEU A 1 295 ? 48.022 -46.708 -3.149 1.00 20.18 295 LEU A O 1
ATOM 2143 N N . SER A 1 296 ? 46.869 -44.785 -3.094 1.00 13.81 296 SER A N 1
ATOM 2144 C CA . SER A 1 296 ? 45.695 -45.413 -2.490 1.00 14.72 296 SER A CA 1
ATOM 2145 C C . SER A 1 296 ? 44.848 -46.142 -3.532 1.00 16.43 296 SER A C 1
ATOM 2146 O O . SER A 1 296 ? 44.547 -45.582 -4.583 1.00 14.59 296 SER A O 1
ATOM 2149 N N . PHE A 1 297 ? 44.475 -47.381 -3.230 1.00 15.74 297 PHE A N 1
ATOM 2150 C CA . PHE A 1 297 ? 43.475 -48.120 -4.008 1.00 17.15 297 PHE A CA 1
ATOM 2151 C C . PHE A 1 297 ? 42.087 -47.853 -3.438 1.00 16.23 297 PHE A C 1
ATOM 2152 O O . PHE A 1 297 ? 41.831 -48.203 -2.291 1.00 18.68 297 PHE A O 1
ATOM 2160 N N . ASN A 1 298 ? 41.176 -47.288 -4.225 1.00 13.82 298 ASN A N 1
ATOM 2161 C CA . ASN A 1 298 ? 39.805 -47.103 -3.738 1.00 14.60 298 ASN A CA 1
ATOM 2162 C C . ASN A 1 298 ? 39.073 -48.446 -3.743 1.00 17.64 298 ASN A C 1
ATOM 2163 O O . ASN A 1 298 ? 38.595 -48.895 -4.783 1.00 13.58 298 ASN A O 1
ATOM 2168 N N . ILE A 1 299 ? 38.959 -49.096 -2.586 1.00 13.31 299 ILE A N 1
ATOM 2169 C CA . ILE A 1 299 ? 38.409 -50.441 -2.610 1.00 18.48 299 ILE A CA 1
ATOM 2170 C C . ILE A 1 299 ? 36.900 -50.467 -2.847 1.00 20.00 299 ILE A C 1
ATOM 2171 O O . ILE A 1 299 ? 36.308 -51.541 -2.904 1.00 21.45 299 ILE A O 1
ATOM 2176 N N . GLU A 1 300 ? 36.281 -49.305 -3.013 1.00 17.63 300 GLU A N 1
ATOM 2177 C CA . GLU A 1 300 ? 34.874 -49.271 -3.425 1.00 20.62 300 GLU A CA 1
ATOM 2178 C C . GLU A 1 300 ? 34.709 -49.420 -4.941 1.00 21.32 300 GLU A C 1
ATOM 2179 O O . GLU A 1 300 ? 33.594 -49.611 -5.431 1.00 20.89 300 GLU A O 1
ATOM 2185 N N . LYS A 1 301 ? 35.816 -49.344 -5.675 1.00 20.54 301 LYS A N 1
ATOM 2186 C CA . LYS A 1 301 ? 35.790 -49.432 -7.137 1.00 23.32 301 LYS A CA 1
ATOM 2187 C C . LYS A 1 301 ? 36.314 -50.774 -7.637 1.00 21.71 301 LYS A C 1
ATOM 2188 O O . LYS A 1 301 ? 37.403 -51.186 -7.259 1.00 19.86 301 LYS A O 1
ATOM 2194 N N . LYS A 1 302 ? 35.550 -51.438 -8.497 1.00 18.66 302 LYS A N 1
ATOM 2195 C CA . LYS A 1 302 ? 36.016 -52.641 -9.190 1.00 19.47 302 LYS A CA 1
ATOM 2196 C C . LYS A 1 302 ? 37.246 -52.344 -10.055 1.00 20.65 302 LYS A C 1
ATOM 2197 O O . LYS A 1 302 ? 37.321 -51.288 -10.672 1.00 21.46 302 LYS A O 1
ATOM 2203 N N . PRO A 1 303 ? 38.224 -53.269 -10.108 1.00 22.13 303 PRO A N 1
ATOM 2204 C CA . PRO A 1 303 ? 38.288 -54.539 -9.382 1.00 24.60 303 PRO A CA 1
ATOM 2205 C C . PRO A 1 303 ? 39.171 -54.447 -8.121 1.00 21.06 303 PRO A C 1
ATOM 2206 O O . PRO A 1 303 ? 39.738 -55.452 -7.684 1.00 18.92 303 PRO A O 1
ATOM 2210 N N . LEU A 1 304 ? 39.266 -53.251 -7.545 1.00 17.55 304 LEU A N 1
ATOM 2211 C CA . LEU A 1 304 ? 40.222 -52.976 -6.477 1.00 16.75 304 LEU A CA 1
ATOM 2212 C C . LEU A 1 304 ? 39.770 -53.529 -5.134 1.00 17.73 304 LEU A C 1
ATOM 2213 O O . LEU A 1 304 ? 40.534 -53.527 -4.173 1.00 16.95 304 LEU A O 1
ATOM 2218 N N . ASP A 1 305 ? 38.538 -54.026 -5.085 1.00 16.85 305 ASP A N 1
ATOM 2219 C CA . ASP A 1 305 ? 38.020 -54.671 -3.885 1.00 20.13 305 ASP A CA 1
ATOM 2220 C C . ASP A 1 305 ? 38.585 -56.083 -3.754 1.00 21.85 305 ASP A C 1
ATOM 2221 O O . ASP A 1 305 ? 38.422 -56.734 -2.729 1.00 24.71 305 ASP A O 1
ATOM 2226 N N . ASN A 1 306 ? 39.264 -56.545 -4.798 1.00 21.35 306 ASN A N 1
ATOM 2227 C CA . ASN A 1 306 ? 39.833 -57.890 -4.808 1.00 20.87 306 ASN A CA 1
ATOM 2228 C C . ASN A 1 306 ? 41.272 -57.868 -4.294 1.00 20.63 306 ASN A C 1
ATOM 2229 O O . ASN A 1 306 ? 42.109 -57.144 -4.843 1.00 18.00 306 ASN A O 1
ATOM 2234 N N . LEU A 1 307 ? 41.558 -58.649 -3.248 1.00 17.57 307 LEU A N 1
ATOM 2235 C CA . LEU A 1 307 ? 42.879 -58.614 -2.611 1.00 21.68 307 LEU A CA 1
ATOM 2236 C C . LEU A 1 307 ? 44.004 -58.984 -3.582 1.00 23.28 307 LEU A C 1
ATOM 2237 O O . LEU A 1 307 ? 45.003 -58.277 -3.660 1.00 20.97 307 LEU A O 1
ATOM 2242 N N . LYS A 1 308 ? 43.837 -60.067 -4.346 1.00 21.65 308 LYS A N 1
ATOM 2243 C CA . LYS A 1 308 ? 44.873 -60.450 -5.309 1.00 18.49 308 LYS A CA 1
ATOM 2244 C C . LYS A 1 308 ? 45.157 -59.338 -6.312 1.00 19.24 308 LYS A C 1
ATOM 2245 O O . LYS A 1 308 ? 46.309 -59.131 -6.681 1.00 22.68 308 LYS A O 1
ATOM 2251 N N . VAL A 1 309 ? 44.130 -58.596 -6.731 1.00 17.61 309 VAL A N 1
ATOM 2252 C CA . VAL A 1 309 ? 44.371 -57.483 -7.653 1.00 17.08 309 VAL A CA 1
ATOM 2253 C C . VAL A 1 309 ? 45.274 -56.419 -7.005 1.00 16.23 309 VAL A C 1
ATOM 2254 O O . VAL A 1 309 ? 46.215 -55.946 -7.636 1.00 18.36 309 VAL A O 1
ATOM 2258 N N . ARG A 1 310 ? 45.014 -56.054 -5.745 1.00 17.69 310 ARG A N 1
ATOM 2259 C CA . ARG A 1 310 ? 45.846 -55.043 -5.075 1.00 21.43 310 ARG A CA 1
ATOM 2260 C C . ARG A 1 310 ? 47.291 -55.525 -4.925 1.00 22.71 310 ARG A C 1
ATOM 2261 O O . ARG A 1 310 ? 48.243 -54.750 -5.080 1.00 18.59 310 ARG A O 1
ATOM 2269 N N . GLN A 1 311 ? 47.448 -56.812 -4.630 1.00 21.32 311 GLN A N 1
ATOM 2270 C CA . GLN A 1 311 ? 48.772 -57.396 -4.472 1.00 21.58 311 GLN A CA 1
ATOM 2271 C C . GLN A 1 311 ? 49.490 -57.448 -5.816 1.00 19.68 311 GLN A C 1
ATOM 2272 O O . GLN A 1 311 ? 50.689 -57.188 -5.881 1.00 21.22 311 GLN A O 1
ATOM 2278 N N . ALA A 1 312 ? 48.749 -57.750 -6.884 1.00 19.63 312 ALA A N 1
ATOM 2279 C CA . ALA A 1 312 ? 49.314 -57.756 -8.232 1.00 21.03 312 ALA A CA 1
ATOM 2280 C C . ALA A 1 312 ? 49.802 -56.365 -8.647 1.00 19.60 312 ALA A C 1
ATOM 2281 O O . ALA A 1 312 ? 50.916 -56.224 -9.158 1.00 21.37 312 ALA A O 1
ATOM 2283 N N . LEU A 1 313 ? 48.987 -55.338 -8.422 1.00 18.84 313 LEU A N 1
ATOM 2284 C CA . LEU A 1 313 ? 49.396 -53.971 -8.765 1.00 17.05 313 LEU A CA 1
ATOM 2285 C C . LEU A 1 313 ? 50.624 -53.568 -7.947 1.00 19.29 313 LEU A C 1
ATOM 2286 O O . LEU A 1 313 ? 51.475 -52.809 -8.404 1.00 19.01 313 LEU A O 1
ATOM 2291 N N . THR A 1 314 ? 50.717 -54.079 -6.727 1.00 19.79 314 THR A N 1
ATOM 2292 C CA . THR A 1 314 ? 51.869 -53.762 -5.893 1.00 19.39 314 THR A CA 1
ATOM 2293 C C . THR A 1 314 ? 53.124 -54.444 -6.443 1.00 22.21 314 THR A C 1
ATOM 2294 O O . THR A 1 314 ? 54.175 -53.812 -6.563 1.00 23.43 314 THR A O 1
ATOM 2306 N N . ALA A 1 316 ? 53.812 -55.501 -9.371 1.00 17.00 316 ALA A N 1
ATOM 2307 C CA . ALA A 1 316 ? 54.191 -55.049 -10.708 1.00 18.10 316 ALA A CA 1
ATOM 2308 C C . ALA A 1 316 ? 55.129 -53.853 -10.661 1.00 16.79 316 ALA A C 1
ATOM 2309 O O . ALA A 1 316 ? 55.797 -53.549 -11.643 1.00 21.56 316 ALA A O 1
ATOM 2311 N N . VAL A 1 317 ? 55.174 -53.169 -9.522 1.00 15.08 317 VAL A N 1
ATOM 2312 C CA . VAL A 1 317 ? 55.885 -51.894 -9.450 1.00 17.56 317 VAL A CA 1
ATOM 2313 C C . VAL A 1 317 ? 57.276 -52.089 -8.873 1.00 20.37 317 VAL A C 1
ATOM 2314 O O . VAL A 1 317 ? 57.445 -52.749 -7.838 1.00 21.33 317 VAL A O 1
ATOM 2318 N N . ASN A 1 318 ? 58.265 -51.551 -9.589 1.00 18.69 318 ASN A N 1
ATOM 2319 C CA . ASN A 1 318 ? 59.658 -51.514 -9.151 1.00 16.04 318 ASN A CA 1
ATOM 2320 C C . ASN A 1 318 ? 59.901 -50.241 -8.332 1.00 18.32 318 ASN A C 1
ATOM 2321 O O . ASN A 1 318 ? 60.166 -49.178 -8.896 1.00 19.20 318 ASN A O 1
ATOM 2326 N N . LYS A 1 319 ? 59.797 -50.347 -7.013 1.00 15.24 319 LYS A N 1
ATOM 2327 C CA . LYS A 1 319 ? 59.915 -49.185 -6.137 1.00 17.45 319 LYS A CA 1
ATOM 2328 C C . LYS A 1 319 ? 61.344 -48.605 -6.144 1.00 19.58 319 LYS A C 1
ATOM 2329 O O . LYS A 1 319 ? 61.531 -47.388 -6.122 1.00 18.03 319 LYS A O 1
ATOM 2335 N N . ASP A 1 320 ? 62.347 -49.473 -6.200 1.00 19.04 320 ASP A N 1
ATOM 2336 C CA . ASP A 1 320 ? 63.732 -49.015 -6.294 1.00 20.14 320 ASP A CA 1
ATOM 2337 C C . ASP A 1 320 ? 63.967 -48.167 -7.555 1.00 21.83 320 ASP A C 1
ATOM 2338 O O . ASP A 1 320 ? 64.752 -47.214 -7.525 1.00 20.10 320 ASP A O 1
ATOM 2343 N N . ALA A 1 321 ? 63.279 -48.502 -8.651 1.00 17.29 321 ALA A N 1
ATOM 2344 C CA . ALA A 1 321 ? 63.409 -47.734 -9.901 1.00 17.21 321 ALA A CA 1
ATOM 2345 C C . ALA A 1 321 ? 62.809 -46.340 -9.751 1.00 15.70 321 ALA A C 1
ATOM 2346 O O . ALA A 1 321 ? 63.288 -45.381 -10.357 1.00 18.29 321 ALA A O 1
ATOM 2348 N N . ILE A 1 322 ? 61.760 -46.237 -8.941 1.00 13.03 322 ILE A N 1
ATOM 2349 C CA . ILE A 1 322 ? 61.153 -44.937 -8.614 1.00 14.78 322 ILE A CA 1
ATOM 2350 C C . ILE A 1 322 ? 62.083 -44.102 -7.717 1.00 15.74 322 ILE A C 1
ATOM 2351 O O . ILE A 1 322 ? 62.259 -42.889 -7.934 1.00 16.26 322 ILE A O 1
ATOM 2356 N N . ILE A 1 323 ? 62.715 -44.745 -6.743 1.00 13.63 323 ILE A N 1
ATOM 2357 C CA . ILE A 1 323 ? 63.639 -44.013 -5.883 1.00 18.19 323 ILE A CA 1
ATOM 2358 C C . ILE A 1 323 ? 64.766 -43.448 -6.739 1.00 19.14 323 ILE A C 1
ATOM 2359 O O . ILE A 1 323 ? 65.152 -42.282 -6.602 1.00 21.36 323 ILE A O 1
ATOM 2364 N N . ASP A 1 324 ? 65.261 -44.269 -7.657 1.00 18.19 324 ASP A N 1
ATOM 2365 C CA . ASP A 1 324 ? 66.315 -43.830 -8.561 1.00 19.48 324 ASP A CA 1
ATOM 2366 C C . ASP A 1 324 ? 65.864 -42.698 -9.492 1.00 21.29 324 ASP A C 1
ATOM 2367 O O . ASP A 1 324 ? 66.551 -41.683 -9.620 1.00 19.58 324 ASP A O 1
ATOM 2372 N N . ALA A 1 325 ? 64.719 -42.870 -10.151 1.00 17.67 325 ALA A N 1
ATOM 2373 C CA . ALA A 1 325 ? 64.353 -41.964 -11.242 1.00 21.00 325 ALA A CA 1
ATOM 2374 C C . ALA A 1 325 ? 63.599 -40.728 -10.776 1.00 20.98 325 ALA A C 1
ATOM 2375 O O . ALA A 1 325 ? 63.821 -39.635 -11.296 1.00 22.71 325 ALA A O 1
ATOM 2377 N N . VAL A 1 326 ? 62.689 -40.901 -9.824 1.00 17.28 326 VAL A N 1
ATOM 2378 C CA . VAL A 1 326 ? 61.864 -39.780 -9.372 1.00 17.38 326 VAL A CA 1
ATOM 2379 C C . VAL A 1 326 ? 62.565 -39.035 -8.245 1.00 17.50 326 VAL A C 1
ATOM 2380 O O . VAL A 1 326 ? 62.621 -37.795 -8.263 1.00 19.13 326 VAL A O 1
ATOM 2384 N N . TYR A 1 327 ? 63.123 -39.768 -7.280 1.00 13.66 327 TYR A N 1
ATOM 2385 C CA . TYR A 1 327 ? 63.754 -39.114 -6.123 1.00 15.18 327 TYR A CA 1
ATOM 2386 C C . TYR A 1 327 ? 65.238 -38.862 -6.305 1.00 15.53 327 TYR A C 1
ATOM 2387 O O . TYR A 1 327 ? 65.873 -38.233 -5.446 1.00 15.78 327 TYR A O 1
ATOM 2396 N N . GLN A 1 328 ? 65.779 -39.348 -7.422 1.00 16.43 328 GLN A N 1
ATOM 2397 C CA . GLN A 1 328 ? 67.209 -39.278 -7.727 1.00 19.23 328 GLN A CA 1
ATOM 2398 C C . GLN A 1 328 ? 68.052 -39.743 -6.546 1.00 16.69 328 GLN A C 1
ATOM 2399 O O . GLN A 1 328 ? 69.072 -39.127 -6.215 1.00 15.42 328 GLN A O 1
ATOM 2405 N N . GLY A 1 329 ? 67.614 -40.835 -5.919 1.00 18.30 329 GLY A N 1
ATOM 2406 C CA . GLY A 1 329 ? 68.343 -41.428 -4.808 1.00 15.60 329 GLY A CA 1
ATOM 2407 C C . GLY A 1 329 ? 67.937 -40.914 -3.433 1.00 15.94 329 GLY A C 1
ATOM 2408 O O . GLY A 1 329 ? 68.346 -41.481 -2.420 1.00 17.03 329 GLY A O 1
ATOM 2409 N N . ALA A 1 330 ? 67.131 -39.856 -3.386 1.00 12.71 330 ALA A N 1
ATOM 2410 C CA . ALA A 1 330 ? 66.864 -39.156 -2.122 1.00 14.65 330 ALA A CA 1
ATOM 2411 C C . ALA A 1 330 ? 65.637 -39.705 -1.379 1.00 12.01 330 ALA A C 1
ATOM 2412 O O . ALA A 1 330 ? 64.647 -38.995 -1.142 1.00 11.83 330 ALA A O 1
ATOM 2414 N N . GLY A 1 331 ? 65.713 -40.975 -0.998 1.00 16.05 331 GLY A N 1
ATOM 2415 C CA . GLY A 1 331 ? 64.654 -41.574 -0.215 1.00 14.85 331 GLY A CA 1
ATOM 2416 C C . GLY A 1 331 ? 64.903 -43.061 -0.088 1.00 17.20 331 GLY A C 1
ATOM 2417 O O . GLY A 1 331 ? 65.975 -43.546 -0.442 1.00 16.03 331 GLY A O 1
ATOM 2418 N N . GLN A 1 332 ? 63.909 -43.780 0.408 1.00 15.11 332 GLN A N 1
ATOM 2419 C CA . GLN A 1 332 ? 64.042 -45.217 0.604 1.00 15.39 332 GLN A CA 1
ATOM 2420 C C . GLN A 1 332 ? 62.762 -45.888 0.129 1.00 14.96 332 GLN A C 1
ATOM 2421 O O . GLN A 1 332 ? 61.677 -45.404 0.429 1.00 15.79 332 GLN A O 1
ATOM 2427 N N . ALA A 1 333 ? 62.875 -46.985 -0.610 1.00 12.80 333 ALA A N 1
ATOM 2428 C CA . ALA A 1 333 ? 61.683 -47.758 -1.004 1.00 18.64 333 ALA A CA 1
ATOM 2429 C C . ALA A 1 333 ? 60.970 -48.284 0.249 1.00 21.34 333 ALA A C 1
ATOM 2430 O O . ALA A 1 333 ? 61.614 -48.762 1.185 1.00 20.81 333 ALA A O 1
ATOM 2432 N N . ALA A 1 334 ? 59.644 -48.186 0.272 1.00 21.87 334 ALA A N 1
ATOM 2433 C CA . ALA A 1 334 ? 58.873 -48.415 1.504 1.00 19.66 334 ALA A CA 1
ATOM 2434 C C . ALA A 1 334 ? 58.171 -49.762 1.555 1.00 19.38 334 ALA A C 1
ATOM 2435 O O . ALA A 1 334 ? 57.684 -50.259 0.537 1.00 18.04 334 ALA A O 1
ATOM 2437 N N . LYS A 1 335 ? 58.105 -50.342 2.751 1.00 19.19 335 LYS A N 1
ATOM 2438 C CA . LYS A 1 335 ? 57.205 -51.457 2.982 1.00 22.24 335 LYS A CA 1
ATOM 2439 C C . LYS A 1 335 ? 56.145 -51.101 4.032 1.00 21.28 335 LYS A C 1
ATOM 2440 O O . LYS A 1 335 ? 55.039 -51.635 4.004 1.00 21.47 335 LYS A O 1
ATOM 2446 N N . ASN A 1 336 ? 56.475 -50.189 4.945 1.00 15.29 336 ASN A N 1
ATOM 2447 C CA . ASN A 1 336 ? 55.545 -49.789 6.002 1.00 14.28 336 ASN A CA 1
ATOM 2448 C C . ASN A 1 336 ? 55.060 -48.359 5.823 1.00 17.17 336 ASN A C 1
ATOM 2449 O O . ASN A 1 336 ? 55.797 -47.519 5.295 1.00 13.93 336 ASN A O 1
ATOM 2454 N N . LEU A 1 337 ? 53.847 -48.080 6.302 1.00 15.48 337 LEU A N 1
ATOM 2455 C CA . LEU A 1 337 ? 53.272 -46.734 6.217 1.00 17.65 337 LEU A CA 1
ATOM 2456 C C . LEU A 1 337 ? 54.129 -45.700 6.957 1.00 15.22 337 LEU A C 1
ATOM 2457 O O . LEU A 1 337 ? 54.298 -44.561 6.489 1.00 12.91 337 LEU A O 1
ATOM 2462 N N . ILE A 1 338 ? 54.665 -46.082 8.115 1.00 11.67 338 ILE A N 1
ATOM 2463 C CA . ILE A 1 338 ? 55.504 -45.161 8.884 1.00 13.37 338 ILE A CA 1
ATOM 2464 C C . ILE A 1 338 ? 56.974 -45.330 8.507 1.00 14.64 338 ILE A C 1
ATOM 2465 O O . ILE A 1 338 ? 57.412 -46.435 8.177 1.00 15.12 338 ILE A O 1
ATOM 2470 N N . PRO A 1 339 ? 57.728 -44.218 8.513 1.00 15.36 339 PRO A N 1
ATOM 2471 C CA . PRO A 1 339 ? 59.144 -44.250 8.145 1.00 16.45 339 PRO A CA 1
ATOM 2472 C C . PRO A 1 339 ? 59.937 -44.873 9.262 1.00 15.69 339 PRO A C 1
ATOM 2473 O O . PRO A 1 339 ? 59.429 -44.907 10.395 1.00 18.11 339 PRO A O 1
ATOM 2477 N N . PRO A 1 340 ? 61.151 -45.363 8.962 1.00 16.09 340 PRO A N 1
ATOM 2478 C CA . PRO A 1 340 ? 62.053 -45.993 9.930 1.00 20.83 340 PRO A CA 1
ATOM 2479 C C . PRO A 1 340 ? 62.340 -45.123 11.152 1.00 18.28 340 PRO A C 1
ATOM 2480 O O . PRO A 1 340 ? 62.749 -45.637 12.190 1.00 18.50 340 PRO A O 1
ATOM 2484 N N . THR A 1 341 ? 62.140 -43.815 11.023 1.00 19.84 341 THR A N 1
ATOM 2485 C CA . THR A 1 341 ? 62.438 -42.901 12.112 1.00 20.91 341 THR A CA 1
ATOM 2486 C C . THR A 1 341 ? 61.249 -42.754 13.070 1.00 22.73 341 THR A C 1
ATOM 2487 O O . THR A 1 341 ? 61.340 -42.047 14.064 1.00 19.67 341 THR A O 1
ATOM 2499 N N . TRP A 1 343 ? 58.815 -44.391 15.841 1.00 20.25 343 TRP A N 1
ATOM 2500 C CA . TRP A 1 343 ? 58.796 -45.513 16.764 1.00 21.12 343 TRP A CA 1
ATOM 2501 C C . TRP A 1 343 ? 57.596 -46.415 16.469 1.00 17.41 343 TRP A C 1
ATOM 2502 O O . TRP A 1 343 ? 56.576 -45.961 15.958 1.00 16.42 343 TRP A O 1
ATOM 2513 N N . GLY A 1 344 ? 57.748 -47.701 16.762 1.00 18.55 344 GLY A N 1
ATOM 2514 C CA . GLY A 1 344 ? 56.727 -48.684 16.415 1.00 21.07 344 GLY A CA 1
ATOM 2515 C C . GLY A 1 344 ? 56.981 -49.356 15.074 1.00 17.42 344 GLY A C 1
ATOM 2516 O O . GLY A 1 344 ? 56.273 -50.304 14.725 1.00 17.91 344 GLY A O 1
ATOM 2517 N N . TYR A 1 345 ? 57.981 -48.860 14.326 1.00 17.65 345 TYR A N 1
ATOM 2518 C CA . TYR A 1 345 ? 58.337 -49.393 12.998 1.00 18.93 345 TYR A CA 1
ATOM 2519 C C . TYR A 1 345 ? 58.614 -50.889 13.045 1.00 18.47 345 TYR A C 1
ATOM 2520 O O . TYR A 1 345 ? 59.427 -51.353 13.855 1.00 16.72 345 TYR A O 1
ATOM 2529 N N . ASN A 1 346 ? 57.956 -51.643 12.171 1.00 16.32 346 ASN A N 1
ATOM 2530 C CA . ASN A 1 346 ? 58.086 -53.101 12.209 1.00 18.24 346 ASN A CA 1
ATOM 2531 C C . ASN A 1 346 ? 59.043 -53.633 11.141 1.00 20.97 346 ASN A C 1
ATOM 2532 O O . ASN A 1 346 ? 58.642 -53.848 10.004 1.00 18.41 346 ASN A O 1
ATOM 2537 N N . ASP A 1 347 ? 60.295 -53.896 11.491 1.00 21.68 347 ASP A N 1
ATOM 2538 C CA . ASP A 1 347 ? 61.212 -54.335 10.445 1.00 27.52 347 ASP A CA 1
ATOM 2539 C C . ASP A 1 347 ? 60.984 -55.792 10.004 1.00 27.27 347 ASP A C 1
ATOM 2540 O O . ASP A 1 347 ? 61.543 -56.233 9.003 1.00 28.16 347 ASP A O 1
ATOM 2545 N N . ASP A 1 348 ? 60.132 -56.527 10.714 1.00 26.88 348 ASP A N 1
ATOM 2546 C CA . ASP A 1 348 ? 59.854 -57.918 10.339 1.00 28.00 348 ASP A CA 1
ATOM 2547 C C . ASP A 1 348 ? 58.755 -58.050 9.283 1.00 31.91 348 ASP A C 1
ATOM 2548 O O . ASP A 1 348 ? 58.440 -59.163 8.841 1.00 31.40 348 ASP A O 1
ATOM 2553 N N . VAL A 1 349 ? 58.158 -56.926 8.894 1.00 30.51 349 VAL A N 1
ATOM 2554 C CA . VAL A 1 349 ? 57.146 -56.946 7.845 1.00 27.13 349 VAL A CA 1
ATOM 2555 C C . VAL A 1 349 ? 57.811 -57.438 6.552 1.00 25.37 349 VAL A C 1
ATOM 2556 O O . VAL A 1 349 ? 58.974 -57.131 6.277 1.00 24.11 349 VAL A O 1
ATOM 2560 N N . LYS A 1 350 ? 57.080 -58.234 5.784 1.00 29.09 350 LYS A N 1
ATOM 2561 C CA . LYS A 1 350 ? 57.622 -58.816 4.568 1.00 33.04 350 LYS A CA 1
ATOM 2562 C C . LYS A 1 350 ? 57.235 -57.980 3.348 1.00 28.36 350 LYS A C 1
ATOM 2563 O O . LYS A 1 350 ? 56.057 -57.875 2.988 1.00 25.88 350 LYS A O 1
ATOM 2569 N N . ASP A 1 351 ? 58.248 -57.381 2.732 1.00 22.15 351 ASP A N 1
ATOM 2570 C CA . ASP A 1 351 ? 58.097 -56.611 1.502 1.00 28.80 351 ASP A CA 1
ATOM 2571 C C . ASP A 1 351 ? 57.427 -57.440 0.410 1.00 27.94 351 ASP A C 1
ATOM 2572 O O . ASP A 1 351 ? 57.747 -58.620 0.246 1.00 25.50 351 ASP A O 1
ATOM 2577 N N . TYR A 1 352 ? 56.496 -56.844 -0.334 1.00 25.06 352 TYR A N 1
ATOM 2578 C CA . TYR A 1 352 ? 56.081 -57.448 -1.596 1.00 28.33 352 TYR A CA 1
ATOM 2579 C C . TYR A 1 352 ? 57.286 -57.400 -2.514 1.00 27.40 352 TYR A C 1
ATOM 2580 O O . TYR A 1 352 ? 57.991 -56.384 -2.554 1.00 25.57 352 TYR A O 1
ATOM 2589 N N . ALA A 1 353 ? 57.543 -58.496 -3.223 1.00 24.40 353 ALA A N 1
ATOM 2590 C CA . ALA A 1 353 ? 58.625 -58.522 -4.206 1.00 25.44 353 ALA A CA 1
ATOM 2591 C C . ALA A 1 353 ? 58.197 -57.869 -5.515 1.00 28.28 353 ALA A C 1
ATOM 2592 O O . ALA A 1 353 ? 57.029 -57.946 -5.912 1.00 29.31 353 ALA A O 1
ATOM 2594 N N . TYR A 1 354 ? 59.148 -57.231 -6.188 1.00 26.21 354 TYR A N 1
ATOM 2595 C CA . TYR A 1 354 ? 58.940 -56.783 -7.559 1.00 24.28 354 TYR A CA 1
ATOM 2596 C C . TYR A 1 354 ? 59.020 -57.994 -8.486 1.00 24.32 354 TYR A C 1
ATOM 2597 O O . TYR A 1 354 ? 60.098 -58.538 -8.727 1.00 25.23 354 TYR A O 1
ATOM 2606 N N . ASP A 1 355 ? 57.876 -58.433 -8.996 1.00 20.84 355 ASP A N 1
ATOM 2607 C CA . ASP A 1 355 ? 57.848 -59.640 -9.825 1.00 21.44 355 ASP A CA 1
ATOM 2608 C C . ASP A 1 355 ? 56.643 -59.622 -10.756 1.00 23.94 355 ASP A C 1
ATOM 2609 O O . ASP A 1 355 ? 55.596 -60.160 -10.411 1.00 26.40 355 ASP A O 1
ATOM 2614 N N . PRO A 1 356 ? 56.791 -58.996 -11.938 1.00 22.75 356 PRO A N 1
ATOM 2615 C CA . PRO A 1 356 ? 55.701 -58.827 -12.905 1.00 23.55 356 PRO A CA 1
ATOM 2616 C C . PRO A 1 356 ? 55.079 -60.149 -13.312 1.00 24.45 356 PRO A C 1
ATOM 2617 O O . PRO A 1 356 ? 53.864 -60.223 -13.460 1.00 24.26 356 PRO A O 1
ATOM 2621 N N . ALA A 1 357 ? 55.914 -61.172 -13.490 1.00 23.27 357 ALA A N 1
ATOM 2622 C CA . ALA A 1 357 ? 55.439 -62.483 -13.903 1.00 25.52 357 ALA A CA 1
ATOM 2623 C C . ALA A 1 357 ? 54.446 -63.024 -12.885 1.00 26.62 357 ALA A C 1
ATOM 2624 O O . ALA A 1 357 ? 53.369 -63.503 -13.243 1.00 28.78 357 ALA A O 1
ATOM 2626 N N . LYS A 1 358 ? 54.806 -62.945 -11.610 1.00 23.87 358 LYS A N 1
ATOM 2627 C CA . LYS A 1 358 ? 53.906 -63.434 -10.586 1.00 26.18 358 LYS A CA 1
ATOM 2628 C C . LYS A 1 358 ? 52.706 -62.504 -10.472 1.00 23.38 358 LYS A C 1
ATOM 2629 O O . LYS A 1 358 ? 51.602 -62.952 -10.186 1.00 22.38 358 LYS A O 1
ATOM 2635 N N . ALA A 1 359 ? 52.909 -61.212 -10.718 1.00 23.57 359 ALA A N 1
ATOM 2636 C CA . ALA A 1 359 ? 51.781 -60.284 -10.692 1.00 24.25 359 ALA A CA 1
ATOM 2637 C C . ALA A 1 359 ? 50.773 -60.665 -11.782 1.00 24.50 359 ALA A C 1
ATOM 2638 O O . ALA A 1 359 ? 49.569 -60.687 -11.533 1.00 26.08 359 ALA A O 1
ATOM 2640 N N . LYS A 1 360 ? 51.260 -60.977 -12.980 1.00 24.91 360 LYS A N 1
ATOM 2641 C CA . LYS A 1 360 ? 50.377 -61.439 -14.054 1.00 29.65 360 LYS A CA 1
ATOM 2642 C C . LYS A 1 360 ? 49.625 -62.703 -13.668 1.00 28.19 360 LYS A C 1
ATOM 2643 O O . LYS A 1 360 ? 48.433 -62.844 -13.959 1.00 26.07 360 LYS A O 1
ATOM 2649 N N . GLU A 1 361 ? 50.330 -63.632 -13.025 1.00 24.25 361 GLU A N 1
ATOM 2650 C CA . GLU A 1 361 ? 49.694 -64.872 -12.600 1.00 27.32 361 GLU A CA 1
ATOM 2651 C C . GLU A 1 361 ? 48.599 -64.603 -11.563 1.00 22.71 361 GLU A C 1
ATOM 2652 O O . GLU A 1 361 ? 47.531 -65.201 -11.624 1.00 27.69 361 GLU A O 1
ATOM 2658 N N . LEU A 1 362 ? 48.850 -63.701 -10.622 1.00 21.76 362 LEU A N 1
ATOM 2659 C CA . LEU A 1 362 ? 47.807 -63.338 -9.657 1.00 22.50 362 LEU A CA 1
ATOM 2660 C C . LEU A 1 362 ? 46.555 -62.786 -10.341 1.00 23.71 362 LEU A C 1
ATOM 2661 O O . LEU A 1 362 ? 45.433 -63.066 -9.907 1.00 23.66 362 LEU A O 1
ATOM 2666 N N . LEU A 1 363 ? 46.736 -61.973 -11.381 1.00 24.41 363 LEU A N 1
ATOM 2667 C CA . LEU A 1 363 ? 45.573 -61.426 -12.095 1.00 25.28 363 LEU A CA 1
ATOM 2668 C C . LEU A 1 363 ? 44.800 -62.551 -12.757 1.00 26.14 363 LEU A C 1
ATOM 2669 O O . LEU A 1 363 ? 43.557 -62.543 -12.776 1.00 26.54 363 LEU A O 1
ATOM 2674 N N . LYS A 1 364 ? 45.530 -63.511 -13.319 1.00 23.45 364 LYS A N 1
ATOM 2675 C CA . LYS A 1 364 ? 44.882 -64.691 -13.899 1.00 25.41 364 LYS A CA 1
ATOM 2676 C C . LYS A 1 364 ? 44.065 -65.430 -12.835 1.00 30.44 364 LYS A C 1
ATOM 2677 O O . LYS A 1 364 ? 42.929 -65.845 -13.081 1.00 26.93 364 LYS A O 1
ATOM 2683 N N . GLU A 1 365 ? 44.660 -65.603 -11.654 1.00 30.29 365 GLU A N 1
ATOM 2684 C CA . GLU A 1 365 ? 44.006 -66.331 -10.568 1.00 31.55 365 GLU A CA 1
ATOM 2685 C C . GLU A 1 365 ? 42.752 -65.611 -10.114 1.00 29.92 365 GLU A C 1
ATOM 2686 O O . GLU A 1 365 ? 41.791 -66.243 -9.682 1.00 27.89 365 GLU A O 1
ATOM 2692 N N . ALA A 1 366 ? 42.774 -64.286 -10.232 1.00 26.98 366 ALA A N 1
ATOM 2693 C CA . ALA A 1 366 ? 41.646 -63.441 -9.865 1.00 26.88 366 ALA A CA 1
ATOM 2694 C C . ALA A 1 366 ? 40.581 -63.408 -10.954 1.00 28.13 366 ALA A C 1
ATOM 2695 O O . ALA A 1 366 ? 39.543 -62.770 -10.794 1.00 32.17 366 ALA A O 1
ATOM 2697 N N . GLY A 1 367 ? 40.824 -64.102 -12.061 1.00 27.06 367 GLY A N 1
ATOM 2698 C CA . GLY A 1 367 ? 39.866 -64.113 -13.154 1.00 26.27 367 GLY A CA 1
ATOM 2699 C C . GLY A 1 367 ? 39.957 -62.886 -14.055 1.00 28.28 367 GLY A C 1
ATOM 2700 O O . GLY A 1 367 ? 38.982 -62.505 -14.701 1.00 24.08 367 GLY A O 1
ATOM 2701 N N . LEU A 1 368 ? 41.137 -62.273 -14.106 1.00 22.40 368 LEU A N 1
ATOM 2702 C CA . LEU A 1 368 ? 41.394 -61.153 -15.017 1.00 21.95 368 LEU A CA 1
ATOM 2703 C C . LEU A 1 368 ? 42.588 -61.449 -15.925 1.00 26.36 368 LEU A C 1
ATOM 2704 O O . LEU A 1 368 ? 43.605 -60.752 -15.859 1.00 27.79 368 LEU A O 1
ATOM 2709 N N . PRO A 1 369 ? 42.483 -62.492 -16.767 1.00 24.71 369 PRO A N 1
ATOM 2710 C CA . PRO A 1 369 ? 43.618 -62.880 -17.609 1.00 27.37 369 PRO A CA 1
ATOM 2711 C C . PRO A 1 369 ? 44.000 -61.814 -18.632 1.00 34.02 369 PRO A C 1
ATOM 2712 O O . PRO A 1 369 ? 45.140 -61.810 -19.106 1.00 37.07 369 PRO A O 1
ATOM 2716 N N . ASP A 1 370 ? 43.064 -60.924 -18.957 1.00 31.04 370 ASP A N 1
ATOM 2717 C CA . ASP A 1 370 ? 43.313 -59.860 -19.927 1.00 32.97 370 ASP A CA 1
ATOM 2718 C C . ASP A 1 370 ? 43.456 -58.476 -19.276 1.00 31.94 370 ASP A C 1
ATOM 2719 O O . ASP A 1 370 ? 43.244 -57.443 -19.925 1.00 31.65 370 ASP A O 1
ATOM 2724 N N . GLY A 1 371 ? 43.786 -58.459 -17.991 1.00 27.87 371 GLY A N 1
ATOM 2725 C CA . GLY A 1 371 ? 43.982 -57.210 -17.274 1.00 27.01 371 GLY A CA 1
ATOM 2726 C C . GLY A 1 371 ? 42.740 -56.330 -17.215 1.00 27.21 371 GLY A C 1
ATOM 2727 O O . GLY A 1 371 ? 41.620 -56.832 -17.231 1.00 24.83 371 GLY A O 1
ATOM 2728 N N . PHE A 1 372 ? 42.950 -55.016 -17.136 1.00 24.92 372 PHE A N 1
ATOM 2729 C CA . PHE A 1 372 ? 41.862 -54.049 -17.045 1.00 23.01 372 PHE A CA 1
ATOM 2730 C C . PHE A 1 372 ? 42.414 -52.638 -17.176 1.00 24.58 372 PHE A C 1
ATOM 2731 O O . PHE A 1 372 ? 43.637 -52.442 -17.128 1.00 26.00 372 PHE A O 1
ATOM 2739 N N . SER A 1 373 ? 41.517 -51.664 -17.331 1.00 20.56 373 SER A N 1
ATOM 2740 C CA . SER A 1 373 ? 41.885 -50.245 -17.290 1.00 22.97 373 SER A CA 1
ATOM 2741 C C . SER A 1 373 ? 41.475 -49.596 -15.970 1.00 22.02 373 SER A C 1
ATOM 2742 O O . SER A 1 373 ? 40.495 -50.017 -15.342 1.00 22.12 373 SER A O 1
ATOM 2745 N N . ILE A 1 374 ? 42.202 -48.552 -15.571 1.00 18.46 374 ILE A N 1
ATOM 2746 C CA . ILE A 1 374 ? 41.978 -47.902 -14.282 1.00 16.42 374 ILE A CA 1
ATOM 2747 C C . ILE A 1 374 ? 42.594 -46.492 -14.329 1.00 20.22 374 ILE A C 1
ATOM 2748 O O . ILE A 1 374 ? 43.580 -46.278 -15.033 1.00 20.84 374 ILE A O 1
ATOM 2753 N N A ASP A 1 375 ? 42.008 -45.540 -13.597 0.55 17.69 375 ASP A N 1
ATOM 2754 N N B ASP A 1 375 ? 42.017 -45.532 -13.609 0.45 17.73 375 ASP A N 1
ATOM 2755 C CA A ASP A 1 375 ? 42.532 -44.170 -13.531 0.55 16.55 375 ASP A CA 1
ATOM 2756 C CA B ASP A 1 375 ? 42.651 -44.224 -13.576 0.45 16.61 375 ASP A CA 1
ATOM 2757 C C A ASP A 1 375 ? 43.509 -44.022 -12.350 0.55 17.11 375 ASP A C 1
ATOM 2758 C C B ASP A 1 375 ? 43.682 -44.191 -12.464 0.45 17.45 375 ASP A C 1
ATOM 2759 O O A ASP A 1 375 ? 43.367 -44.691 -11.323 0.55 18.63 375 ASP A O 1
ATOM 2760 O O B ASP A 1 375 ? 43.743 -45.081 -11.604 0.45 17.02 375 ASP A O 1
ATOM 2769 N N . LEU A 1 376 ? 44.518 -43.172 -12.522 1.00 16.52 376 LEU A N 1
ATOM 2770 C CA . LEU A 1 376 ? 45.576 -42.979 -11.551 1.00 17.14 376 LEU A CA 1
ATOM 2771 C C . LEU A 1 376 ? 45.733 -41.471 -11.386 1.00 12.43 376 LEU A C 1
ATOM 2772 O O . LEU A 1 376 ? 46.288 -40.805 -12.250 1.00 13.57 376 LEU A O 1
ATOM 2777 N N . TRP A 1 377 ? 45.224 -40.937 -10.284 1.00 15.87 377 TRP A N 1
ATOM 2778 C CA . TRP A 1 377 ? 45.331 -39.507 -9.990 1.00 16.13 377 TRP A CA 1
ATOM 2779 C C . TRP A 1 377 ? 46.730 -39.110 -9.515 1.00 15.21 377 TRP A C 1
ATOM 2780 O O . TRP A 1 377 ? 47.273 -39.764 -8.644 1.00 15.99 377 TRP A O 1
ATOM 2791 N N . ALA A 1 378 ? 47.296 -38.043 -10.080 1.00 15.26 378 ALA A N 1
ATOM 2792 C CA . ALA A 1 378 ? 48.592 -37.507 -9.634 1.00 13.69 378 ALA A CA 1
ATOM 2793 C C . ALA A 1 378 ? 48.523 -35.992 -9.405 1.00 15.64 378 ALA A C 1
ATOM 2794 O O . ALA A 1 378 ? 48.110 -35.245 -10.293 1.00 18.12 378 ALA A O 1
ATOM 2804 N N . PRO A 1 380 ? 49.333 -32.007 -9.052 1.00 17.92 380 PRO A N 1
ATOM 2805 C CA . PRO A 1 380 ? 50.156 -31.183 -9.934 1.00 17.92 380 PRO A CA 1
ATOM 2806 C C . PRO A 1 380 ? 51.184 -30.362 -9.158 1.00 20.03 380 PRO A C 1
ATOM 2807 O O . PRO A 1 380 ? 51.927 -29.614 -9.775 1.00 22.05 380 PRO A O 1
ATOM 2811 N N . VAL A 1 381 ? 51.214 -30.477 -7.837 1.00 13.87 381 VAL A N 1
ATOM 2812 C CA . VAL A 1 381 ? 52.234 -29.757 -7.074 1.00 13.05 381 VAL A CA 1
ATOM 2813 C C . VAL A 1 381 ? 53.263 -30.696 -6.461 1.00 12.90 381 VAL A C 1
ATOM 2814 O O . VAL A 1 381 ? 53.000 -31.881 -6.281 1.00 14.81 381 VAL A O 1
ATOM 2818 N N . GLN A 1 382 ? 54.451 -30.172 -6.171 1.00 12.92 382 GLN A N 1
ATOM 2819 C CA . GLN A 1 382 ? 55.443 -30.944 -5.439 1.00 13.37 382 GLN A CA 1
ATOM 2820 C C . GLN A 1 382 ? 54.996 -31.080 -3.986 1.00 13.97 382 GLN A C 1
ATOM 2821 O O . GLN A 1 382 ? 54.407 -30.148 -3.417 1.00 12.85 382 GLN A O 1
ATOM 2827 N N . ARG A 1 383 ? 55.222 -32.269 -3.422 1.00 12.23 383 ARG A N 1
ATOM 2828 C CA . ARG A 1 383 ? 54.934 -32.561 -2.013 1.00 10.68 383 ARG A CA 1
ATOM 2829 C C . ARG A 1 383 ? 56.225 -32.996 -1.314 1.00 8.36 383 ARG A C 1
ATOM 2830 O O . ARG A 1 383 ? 57.140 -33.480 -1.974 1.00 13.79 383 ARG A O 1
ATOM 2838 N N . PRO A 1 384 ? 56.287 -32.895 0.023 1.00 9.82 384 PRO A N 1
ATOM 2839 C CA . PRO A 1 384 ? 57.515 -33.368 0.683 1.00 12.96 384 PRO A CA 1
ATOM 2840 C C . PRO A 1 384 ? 57.780 -34.862 0.459 1.00 15.56 384 PRO A C 1
ATOM 2841 O O . PRO A 1 384 ? 58.925 -35.269 0.447 1.00 14.26 384 PRO A O 1
ATOM 2845 N N . TYR A 1 385 ? 56.735 -35.646 0.223 1.00 15.66 385 TYR A N 1
ATOM 2846 C CA . TYR A 1 385 ? 56.879 -37.088 0.017 1.00 12.08 385 TYR A CA 1
ATOM 2847 C C . TYR A 1 385 ? 56.845 -37.481 -1.468 1.00 13.69 385 TYR A C 1
ATOM 2848 O O . TYR A 1 385 ? 56.921 -38.662 -1.803 1.00 13.73 385 TYR A O 1
ATOM 2857 N N . ASN A 1 386 ? 56.677 -36.499 -2.349 1.00 10.78 386 ASN A N 1
ATOM 2858 C CA . ASN A 1 386 ? 56.567 -36.767 -3.779 1.00 12.30 386 ASN A CA 1
ATOM 2859 C C . ASN A 1 386 ? 56.938 -35.534 -4.596 1.00 15.34 386 ASN A C 1
ATOM 2860 O O . ASN A 1 386 ? 56.126 -34.619 -4.779 1.00 16.51 386 ASN A O 1
ATOM 2865 N N . PRO A 1 387 ? 58.177 -35.513 -5.100 1.00 16.51 387 PRO A N 1
ATOM 2866 C CA . PRO A 1 387 ? 58.723 -34.375 -5.842 1.00 19.45 387 PRO A CA 1
ATOM 2867 C C . PRO A 1 387 ? 58.154 -34.255 -7.253 1.00 21.23 387 PRO A C 1
ATOM 2868 O O . PRO A 1 387 ? 58.266 -33.192 -7.845 1.00 22.00 387 PRO A O 1
ATOM 2872 N N . ASN A 1 388 ? 57.568 -35.318 -7.787 1.00 17.72 388 ASN A N 1
ATOM 2873 C CA . ASN A 1 388 ? 57.035 -35.258 -9.144 1.00 18.84 388 ASN A CA 1
ATOM 2874 C C . ASN A 1 388 ? 56.041 -36.383 -9.391 1.00 19.42 388 ASN A C 1
ATOM 2875 O O . ASN A 1 388 ? 56.400 -37.426 -9.957 1.00 16.94 388 ASN A O 1
ATOM 2880 N N . ALA A 1 389 ? 54.797 -36.166 -8.977 1.00 15.75 389 ALA A N 1
ATOM 2881 C CA . ALA A 1 389 ? 53.794 -37.219 -9.023 1.00 18.70 389 ALA A CA 1
ATOM 2882 C C . ALA A 1 389 ? 53.487 -37.659 -10.451 1.00 21.30 389 ALA A C 1
ATOM 2883 O O . ALA A 1 389 ? 53.249 -38.838 -10.701 1.00 21.56 389 ALA A O 1
ATOM 2885 N N A ARG A 1 390 ? 53.495 -36.698 -11.372 0.53 21.61 390 ARG A N 1
ATOM 2886 N N B ARG A 1 390 ? 53.503 -36.719 -11.387 0.47 21.68 390 ARG A N 1
ATOM 2887 C CA A ARG A 1 390 ? 53.256 -36.964 -12.786 0.53 23.48 390 ARG A CA 1
ATOM 2888 C CA B ARG A 1 390 ? 53.199 -37.048 -12.772 0.47 23.29 390 ARG A CA 1
ATOM 2889 C C A ARG A 1 390 ? 54.261 -37.969 -13.324 0.53 21.87 390 ARG A C 1
ATOM 2890 C C B ARG A 1 390 ? 54.268 -37.948 -13.397 0.47 21.97 390 ARG A C 1
ATOM 2891 O O A ARG A 1 390 ? 53.889 -38.979 -13.918 0.53 22.79 390 ARG A O 1
ATOM 2892 O O B ARG A 1 3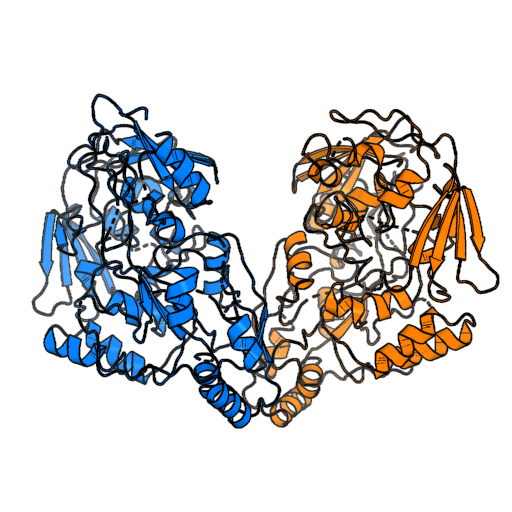90 ? 53.941 -38.876 -14.134 0.47 22.70 390 ARG A O 1
ATOM 2907 N N . ARG A 1 391 ? 55.540 -37.685 -13.106 1.00 19.53 391 ARG A N 1
ATOM 2908 C CA . ARG A 1 391 ? 56.610 -38.548 -13.595 1.00 20.50 391 ARG A CA 1
ATOM 2909 C C . ARG A 1 391 ? 56.510 -39.934 -12.961 1.00 18.33 391 ARG A C 1
ATOM 2910 O O . ARG A 1 391 ? 56.645 -40.948 -13.651 1.00 16.71 391 ARG A O 1
ATOM 2926 N N . ALA A 1 393 ? 53.767 -41.319 -11.803 1.00 11.86 393 ALA A N 1
ATOM 2927 C CA . ALA A 1 393 ? 52.582 -41.954 -12.389 1.00 17.80 393 ALA A CA 1
ATOM 2928 C C . ALA A 1 393 ? 52.933 -42.594 -13.733 1.00 17.73 393 ALA A C 1
ATOM 2929 O O . ALA A 1 393 ? 52.451 -43.671 -14.055 1.00 17.48 393 ALA A O 1
ATOM 2931 N N . GLU A 1 394 ? 53.786 -41.930 -14.512 1.00 16.77 394 GLU A N 1
ATOM 2932 C CA . GLU A 1 394 ? 54.213 -42.471 -15.812 1.00 19.18 394 GLU A CA 1
ATOM 2933 C C . GLU A 1 394 ? 55.018 -43.768 -15.655 1.00 21.54 394 GLU A C 1
ATOM 2934 O O . GLU A 1 394 ? 54.891 -44.717 -16.461 1.00 18.37 394 GLU A O 1
ATOM 2948 N N . ILE A 1 396 ? 54.730 -45.931 -12.957 1.00 16.14 396 ILE A N 1
ATOM 2949 C CA . ILE A 1 396 ? 53.746 -46.929 -12.541 1.00 18.44 396 ILE A CA 1
ATOM 2950 C C . ILE A 1 396 ? 52.883 -47.367 -13.730 1.00 21.96 396 ILE A C 1
ATOM 2951 O O . ILE A 1 396 ? 52.538 -48.551 -13.883 1.00 20.78 396 ILE A O 1
ATOM 2956 N N . GLN A 1 397 ? 52.552 -46.410 -14.594 1.00 21.42 397 GLN A N 1
ATOM 2957 C CA . GLN A 1 397 ? 51.792 -46.716 -15.797 1.00 20.56 397 GLN A CA 1
ATOM 2958 C C . GLN A 1 397 ? 52.534 -47.730 -16.645 1.00 21.45 397 GLN A C 1
ATOM 2959 O O . GLN A 1 397 ? 51.967 -48.730 -17.100 1.00 21.37 397 GLN A O 1
ATOM 2965 N N . SER A 1 398 ? 53.818 -47.456 -16.848 1.00 20.60 398 SER A N 1
ATOM 2966 C CA . SER A 1 398 ? 54.677 -48.311 -17.651 1.00 21.02 398 SER A CA 1
ATOM 2967 C C . SER A 1 398 ? 54.816 -49.696 -16.998 1.00 21.58 398 SER A C 1
ATOM 2968 O O . SER A 1 398 ? 54.719 -50.726 -17.676 1.00 21.53 398 SER A O 1
ATOM 2971 N N . ASP A 1 399 ? 54.999 -49.726 -15.678 1.00 20.50 399 ASP A N 1
ATOM 2972 C CA . ASP A 1 399 ? 55.034 -51.001 -14.941 1.00 20.93 399 ASP A CA 1
ATOM 2973 C C . ASP A 1 399 ? 53.727 -51.800 -15.071 1.00 20.50 399 ASP A C 1
ATOM 2974 O O . ASP A 1 399 ? 53.749 -53.000 -15.375 1.00 21.30 399 ASP A O 1
ATOM 2979 N N . TRP A 1 400 ? 52.595 -51.132 -14.841 1.00 15.75 400 TRP A N 1
ATOM 2980 C CA . TRP A 1 400 ? 51.290 -51.791 -14.904 1.00 16.84 400 TRP A CA 1
ATOM 2981 C C . TRP A 1 400 ? 50.967 -52.330 -16.295 1.00 24.38 400 TRP A C 1
ATOM 2982 O O . TRP A 1 400 ? 50.330 -53.390 -16.434 1.00 23.48 400 TRP A O 1
ATOM 2993 N N . ALA A 1 401 ? 51.406 -51.615 -17.327 1.00 23.66 401 ALA A N 1
ATOM 2994 C CA . ALA A 1 401 ? 51.185 -52.056 -18.705 1.00 23.28 401 ALA A CA 1
ATOM 2995 C C . ALA A 1 401 ? 51.793 -53.428 -18.969 1.00 26.86 401 ALA A C 1
ATOM 2996 O O . ALA A 1 401 ? 51.223 -54.222 -19.705 1.00 29.91 401 ALA A O 1
ATOM 2998 N N . LYS A 1 402 ? 52.948 -53.708 -18.367 1.00 24.15 402 LYS A N 1
ATOM 2999 C CA . LYS A 1 402 ? 53.621 -54.999 -18.548 1.00 26.66 402 LYS A CA 1
ATOM 3000 C C . LYS A 1 402 ? 52.791 -56.179 -18.054 1.00 27.70 402 LYS A C 1
ATOM 3001 O O . LYS A 1 402 ? 53.012 -57.321 -18.472 1.00 31.10 402 LYS A O 1
ATOM 3007 N N . ILE A 1 403 ? 51.836 -55.923 -17.170 1.00 22.90 403 ILE A N 1
ATOM 3008 C CA . ILE A 1 403 ? 50.935 -56.991 -16.752 1.00 24.01 403 ILE A CA 1
ATOM 3009 C C . ILE A 1 403 ? 49.505 -56.802 -17.293 1.00 25.41 403 ILE A C 1
ATOM 3010 O O . ILE A 1 403 ? 48.559 -57.428 -16.814 1.00 25.54 403 ILE A O 1
ATOM 3015 N N . GLY A 1 404 ? 49.342 -55.947 -18.294 1.00 23.69 404 GLY A N 1
ATOM 3016 C CA . GLY A 1 404 ? 48.044 -55.809 -18.940 1.00 23.52 404 GLY A CA 1
ATOM 3017 C C . GLY A 1 404 ? 47.092 -54.856 -18.239 1.00 22.09 404 GLY A C 1
ATOM 3018 O O . GLY A 1 404 ? 45.890 -54.862 -18.503 1.00 23.79 404 GLY A O 1
ATOM 3019 N N . VAL A 1 405 ? 47.614 -54.043 -17.328 1.00 21.49 405 VAL A N 1
ATOM 3020 C CA . VAL A 1 405 ? 46.789 -53.035 -16.676 1.00 18.15 405 VAL A CA 1
ATOM 3021 C C . VAL A 1 405 ? 47.066 -51.667 -17.307 1.00 18.15 405 VAL A C 1
ATOM 3022 O O . VAL A 1 405 ? 48.198 -51.188 -17.294 1.00 18.86 405 VAL A O 1
ATOM 3026 N N . LYS A 1 406 ? 46.030 -51.057 -17.882 1.00 20.05 406 LYS A N 1
ATOM 3027 C CA . LYS A 1 406 ? 46.186 -49.774 -18.571 1.00 22.47 406 LYS A CA 1
ATOM 3028 C C . LYS A 1 406 ? 45.750 -48.607 -17.692 1.00 21.86 406 LYS A C 1
ATOM 3029 O O . LYS A 1 406 ? 44.553 -48.374 -17.486 1.00 20.86 406 LYS A O 1
ATOM 3035 N N . ALA A 1 407 ? 46.727 -47.864 -17.195 1.00 18.91 407 ALA A N 1
ATOM 3036 C CA . ALA A 1 407 ? 46.462 -46.741 -16.304 1.00 20.40 407 ALA A CA 1
ATOM 3037 C C . ALA A 1 407 ? 46.258 -45.462 -17.095 1.00 20.97 407 ALA A C 1
ATOM 3038 O O . ALA A 1 407 ? 47.005 -45.172 -18.038 1.00 21.25 407 ALA A O 1
ATOM 3040 N N . LYS A 1 408 ? 45.231 -44.711 -16.711 1.00 18.83 408 LYS A N 1
ATOM 3041 C CA . LYS A 1 408 ? 44.977 -43.381 -17.257 1.00 17.18 408 LYS A CA 1
ATOM 3042 C C . LYS A 1 408 ? 45.340 -42.323 -16.204 1.00 18.95 408 LYS A C 1
ATOM 3043 O O . LYS A 1 408 ? 44.755 -42.276 -15.123 1.00 16.55 408 LYS A O 1
ATOM 3049 N N . ILE A 1 409 ? 46.327 -41.492 -16.509 1.00 17.11 409 ILE A N 1
ATOM 3050 C CA . ILE A 1 409 ? 46.795 -40.505 -15.547 1.00 14.77 409 ILE A CA 1
ATOM 3051 C C . ILE A 1 409 ? 45.899 -39.280 -15.552 1.00 16.19 409 ILE A C 1
ATOM 3052 O O . ILE A 1 409 ? 45.636 -38.701 -16.603 1.00 16.88 409 ILE A O 1
ATOM 3057 N N . VAL A 1 410 ? 45.403 -38.922 -14.369 1.00 17.55 410 VAL A N 1
ATOM 3058 C CA . VAL A 1 410 ? 44.461 -37.821 -14.199 1.00 15.28 410 VAL A CA 1
ATOM 3059 C C . VAL A 1 410 ? 45.051 -36.810 -13.212 1.00 16.90 410 VAL A C 1
ATOM 3060 O O . VAL A 1 410 ? 45.735 -37.202 -12.264 1.00 15.77 410 VAL A O 1
ATOM 3064 N N . THR A 1 411 ? 44.818 -35.518 -13.437 1.00 15.70 411 THR A N 1
ATOM 3065 C CA . THR A 1 411 ? 45.218 -34.525 -12.455 1.00 15.55 411 THR A CA 1
ATOM 3066 C C . THR A 1 411 ? 44.121 -33.471 -12.250 1.00 16.18 411 THR A C 1
ATOM 3067 O O . THR A 1 411 ? 43.175 -33.393 -13.027 1.00 19.12 411 THR A O 1
ATOM 3071 N N . TYR A 1 412 ? 44.251 -32.711 -11.162 1.00 14.93 412 TYR A N 1
ATOM 3072 C CA . TYR A 1 412 ? 43.326 -31.652 -10.744 1.00 18.14 412 TYR A CA 1
ATOM 3073 C C . TYR A 1 412 ? 44.115 -30.548 -10.054 1.00 18.31 412 TYR A C 1
ATOM 3074 O O . TYR A 1 412 ? 45.187 -30.818 -9.517 1.00 14.27 412 TYR A O 1
ATOM 3083 N N A GLU A 1 413 ? 43.578 -29.327 -10.056 0.62 16.09 413 GLU A N 1
ATOM 3084 N N B GLU A 1 413 ? 43.580 -29.330 -10.046 0.38 16.73 413 GLU A N 1
ATOM 3085 C CA A GLU A 1 413 ? 44.028 -28.288 -9.135 0.62 18.06 413 GLU A CA 1
ATOM 3086 C CA B GLU A 1 413 ? 44.094 -28.278 -9.175 0.38 17.90 413 GLU A CA 1
ATOM 3087 C C A GLU A 1 413 ? 44.123 -28.895 -7.737 0.62 16.01 413 GLU A C 1
ATOM 3088 C C B GLU A 1 413 ? 44.096 -28.801 -7.731 0.38 15.73 413 GLU A C 1
ATOM 3089 O O A GLU A 1 413 ? 43.230 -29.637 -7.322 0.62 13.51 413 GLU A O 1
ATOM 3090 O O B GLU A 1 413 ? 43.110 -29.384 -7.280 0.38 14.20 413 GLU A O 1
ATOM 3101 N N . TRP A 1 414 ? 45.216 -28.601 -7.034 1.00 13.17 414 TRP A N 1
ATOM 3102 C CA . TRP A 1 414 ? 45.502 -29.202 -5.716 1.00 14.06 414 TRP A CA 1
ATOM 3103 C C . TRP A 1 414 ? 44.333 -29.258 -4.723 1.00 15.93 414 TRP A C 1
ATOM 3104 O O . TRP A 1 414 ? 44.018 -30.324 -4.197 1.00 17.51 414 TRP A O 1
ATOM 3115 N N . GLY A 1 415 ? 43.687 -28.121 -4.473 1.00 14.30 415 GLY A N 1
ATOM 3116 C CA . GLY A 1 415 ? 42.522 -28.087 -3.598 1.00 16.57 415 GLY A CA 1
ATOM 3117 C C . GLY A 1 415 ? 41.395 -28.997 -4.073 1.00 15.37 415 GLY A C 1
ATOM 3118 O O . GLY A 1 415 ? 40.776 -29.719 -3.276 1.00 14.26 415 GLY A O 1
ATOM 3119 N N . GLU A 1 416 ? 41.147 -28.978 -5.380 1.00 14.63 416 GLU A N 1
ATOM 3120 C CA . GLU A 1 416 ? 40.078 -29.788 -5.982 1.00 17.27 416 GLU A CA 1
ATOM 3121 C C . GLU A 1 416 ? 40.424 -31.279 -5.945 1.00 15.60 416 GLU A C 1
ATOM 3122 O O . GLU A 1 416 ? 39.570 -32.129 -5.737 1.00 14.44 416 GLU A O 1
ATOM 3128 N N . TYR A 1 417 ? 41.696 -31.569 -6.167 1.00 16.04 417 TYR A N 1
ATOM 3129 C CA . TYR A 1 417 ? 42.250 -32.904 -6.076 1.00 11.31 417 TYR A CA 1
ATOM 3130 C C . TYR A 1 417 ? 41.879 -33.551 -4.727 1.00 16.65 417 TYR A C 1
ATOM 3131 O O . TYR A 1 417 ? 41.293 -34.638 -4.668 1.00 10.75 417 TYR A O 1
ATOM 3140 N N . LEU A 1 418 ? 42.211 -32.856 -3.643 1.00 13.83 418 LEU A N 1
ATOM 3141 C CA . LEU A 1 418 ? 41.946 -33.369 -2.306 1.00 14.88 418 LEU A CA 1
ATOM 3142 C C . LEU A 1 418 ? 40.464 -33.485 -2.028 1.00 12.62 418 LEU A C 1
ATOM 3143 O O . LEU A 1 418 ? 40.022 -34.456 -1.424 1.00 15.68 418 LEU A O 1
ATOM 3148 N N . LYS A 1 419 ? 39.689 -32.501 -2.465 1.00 13.41 419 LYS A N 1
ATOM 3149 C CA . LYS A 1 419 ? 38.250 -32.517 -2.211 1.00 15.48 419 LYS A CA 1
ATOM 3150 C C . LYS A 1 419 ? 37.578 -33.697 -2.923 1.00 17.68 419 LYS A C 1
ATOM 3151 O O . LYS A 1 419 ? 36.731 -34.383 -2.350 1.00 15.96 419 LYS A O 1
ATOM 3157 N N . ARG A 1 420 ? 37.956 -33.938 -4.175 1.00 18.55 420 ARG A N 1
ATOM 3158 C CA . ARG A 1 420 ? 37.288 -34.977 -4.952 1.00 15.69 420 ARG A CA 1
ATOM 3159 C C . ARG A 1 420 ? 37.722 -36.387 -4.530 1.00 13.70 420 ARG A C 1
ATOM 3160 O O . ARG A 1 420 ? 36.925 -37.333 -4.610 1.00 13.78 420 ARG A O 1
ATOM 3168 N N . ALA A 1 421 ? 38.961 -36.519 -4.056 1.00 13.76 421 ALA A N 1
ATOM 3169 C CA . ALA A 1 421 ? 39.451 -37.794 -3.534 1.00 17.22 421 ALA A CA 1
ATOM 3170 C C . ALA A 1 421 ? 38.803 -38.098 -2.178 1.00 19.91 421 ALA A C 1
ATOM 3171 O O . ALA A 1 421 ? 38.457 -39.250 -1.868 1.00 15.99 421 ALA A O 1
ATOM 3173 N N . LYS A 1 422 ? 38.619 -37.060 -1.372 1.00 17.05 422 LYS A N 1
ATOM 3174 C CA . LYS A 1 422 ? 37.865 -37.220 -0.133 1.00 17.28 422 LYS A CA 1
ATOM 3175 C C . LYS A 1 422 ? 36.450 -37.707 -0.443 1.00 14.56 422 LYS A C 1
ATOM 3176 O O . LYS A 1 422 ? 35.868 -38.490 0.316 1.00 16.12 422 LYS A O 1
ATOM 3182 N N . ASP A 1 423 ? 35.909 -37.261 -1.581 1.00 16.47 423 ASP A N 1
ATOM 3183 C CA . ASP A 1 423 ? 34.559 -37.643 -2.026 1.00 14.80 423 ASP A CA 1
ATOM 3184 C C . ASP A 1 423 ? 34.534 -39.057 -2.647 1.00 14.06 423 ASP A C 1
ATOM 3185 O O . ASP A 1 423 ? 33.496 -39.529 -3.100 1.00 15.82 423 ASP A O 1
ATOM 3190 N N . GLY A 1 424 ? 35.676 -39.733 -2.643 1.00 15.31 424 GLY A N 1
ATOM 3191 C CA . GLY A 1 424 ? 35.766 -41.095 -3.158 1.00 13.87 424 GLY A CA 1
ATOM 3192 C C . GLY A 1 424 ? 35.580 -41.227 -4.669 1.00 15.04 424 GLY A C 1
ATOM 3193 O O . GLY A 1 424 ? 35.092 -42.251 -5.148 1.00 17.19 424 GLY A O 1
ATOM 3194 N N . GLU A 1 425 ? 35.966 -40.207 -5.433 1.00 15.80 425 GLU A N 1
ATOM 3195 C CA . GLU A 1 425 ? 35.675 -40.219 -6.874 1.00 17.81 425 GLU A CA 1
ATOM 3196 C C . GLU A 1 425 ? 36.768 -40.896 -7.699 1.00 17.10 425 GLU A C 1
ATOM 3197 O O . GLU A 1 425 ? 36.556 -41.246 -8.864 1.00 16.67 425 GLU A O 1
ATOM 3203 N N . HIS A 1 426 ? 37.949 -41.027 -7.106 1.00 13.67 426 HIS A N 1
ATOM 3204 C CA . HIS A 1 426 ? 39.090 -41.641 -7.772 1.00 14.83 426 HIS A CA 1
ATOM 3205 C C . HIS A 1 426 ? 38.949 -43.162 -7.861 1.00 14.74 426 HIS A C 1
ATOM 3206 O O . HIS A 1 426 ? 38.136 -43.773 -7.156 1.00 15.38 426 HIS A O 1
ATOM 3213 N N . GLU A 1 427 ? 39.753 -43.775 -8.723 1.00 15.70 427 GLU A N 1
ATOM 3214 C CA . GLU A 1 427 ? 39.912 -45.218 -8.679 1.00 15.44 427 GLU A CA 1
ATOM 3215 C C . GLU A 1 427 ? 41.225 -45.532 -7.938 1.00 15.18 427 GLU A C 1
ATOM 3216 O O . GLU A 1 427 ? 41.213 -46.266 -6.954 1.00 15.82 427 GLU A O 1
ATOM 3222 N N . THR A 1 428 ? 42.343 -44.970 -8.388 1.00 13.94 428 THR A N 1
ATOM 3223 C CA . THR A 1 428 ? 43.547 -44.930 -7.549 1.00 14.07 428 THR A CA 1
ATOM 3224 C C . THR A 1 428 ? 44.045 -43.494 -7.511 1.00 15.46 428 THR A C 1
ATOM 3225 O O . THR A 1 428 ? 43.860 -42.742 -8.470 1.00 13.75 428 THR A O 1
ATOM 3229 N N . VAL A 1 429 ? 44.679 -43.104 -6.404 1.00 17.84 429 VAL A N 1
ATOM 3230 C CA . VAL A 1 429 ? 45.062 -41.703 -6.193 1.00 14.71 429 VAL A CA 1
ATOM 3231 C C . VAL A 1 429 ? 46.426 -41.610 -5.494 1.00 14.60 429 VAL A C 1
ATOM 3232 O O . VAL A 1 429 ? 46.648 -42.250 -4.465 1.00 13.59 429 VAL A O 1
ATOM 3268 N N . GLY A 1 432 ? 50.006 -38.993 0.251 1.00 13.16 432 GLY A N 1
ATOM 3269 C CA . GLY A 1 432 ? 51.137 -39.054 1.159 1.00 12.04 432 GLY A CA 1
ATOM 3270 C C . GLY A 1 432 ? 50.912 -38.291 2.452 1.00 15.31 432 GLY A C 1
ATOM 3271 O O . GLY A 1 432 ? 49.831 -37.754 2.697 1.00 16.02 432 GLY A O 1
ATOM 3272 N N . TRP A 1 433 ? 51.935 -38.239 3.290 1.00 12.63 433 TRP A N 1
ATOM 3273 C CA . TRP A 1 433 ? 51.763 -37.665 4.610 1.00 13.02 433 TRP A CA 1
ATOM 3274 C C . TRP A 1 433 ? 53.098 -37.256 5.188 1.00 14.90 433 TRP A C 1
ATOM 3275 O O . TRP A 1 433 ? 54.053 -37.983 5.052 1.00 9.59 433 TRP A O 1
ATOM 3286 N N . THR A 1 434 ? 53.152 -36.090 5.828 1.00 10.12 434 THR A N 1
ATOM 3287 C CA . THR A 1 434 ? 54.190 -35.794 6.808 1.00 9.93 434 THR A CA 1
ATOM 3288 C C . THR A 1 434 ? 53.483 -35.844 8.164 1.00 12.46 434 THR A C 1
ATOM 3289 O O . THR A 1 434 ? 52.412 -35.254 8.314 1.00 9.98 434 THR A O 1
ATOM 3293 N N . GLY A 1 435 ? 54.048 -36.570 9.129 1.00 14.22 435 GLY A N 1
ATOM 3294 C CA . GLY A 1 435 ? 53.433 -36.709 10.444 1.00 10.04 435 GLY A CA 1
ATOM 3295 C C . GLY A 1 435 ? 53.218 -35.344 11.097 1.00 15.24 435 GLY A C 1
ATOM 3296 O O . GLY A 1 435 ? 54.030 -34.430 10.933 1.00 13.67 435 GLY A O 1
ATOM 3297 N N . ASP A 1 436 ? 52.102 -35.202 11.808 1.00 11.73 436 ASP A N 1
ATOM 3298 C CA . ASP A 1 436 ? 51.746 -33.949 12.457 1.00 14.60 436 ASP A CA 1
ATOM 3299 C C . ASP A 1 436 ? 52.127 -33.854 13.918 1.00 16.50 436 ASP A C 1
ATOM 3300 O O . ASP A 1 436 ? 52.175 -32.757 14.457 1.00 14.23 436 ASP A O 1
ATOM 3305 N N . ASN A 1 437 ? 52.356 -34.988 14.583 1.00 14.79 437 ASN A N 1
ATOM 3306 C CA . ASN A 1 437 ? 52.511 -34.938 16.037 1.00 19.33 437 ASN A CA 1
ATOM 3307 C C . ASN A 1 437 ? 53.485 -35.952 16.621 1.00 18.35 437 ASN A C 1
ATOM 3308 O O . ASN A 1 437 ? 53.588 -36.066 17.840 1.00 19.34 437 ASN A O 1
ATOM 3313 N N . GLY A 1 438 ? 54.198 -36.667 15.752 1.00 16.02 438 GLY A N 1
ATOM 3314 C CA . GLY A 1 438 ? 55.215 -37.613 16.175 1.00 12.24 438 GLY A CA 1
ATOM 3315 C C . GLY A 1 438 ? 54.660 -38.941 16.634 1.00 17.72 438 GLY A C 1
ATOM 3316 O O . GLY A 1 438 ? 55.422 -39.845 16.999 1.00 18.31 438 GLY A O 1
ATOM 3317 N N . ASP A 1 439 ? 53.335 -39.071 16.627 1.00 18.86 439 ASP A N 1
ATOM 3318 C CA . ASP A 1 439 ? 52.689 -40.291 17.125 1.00 15.09 439 ASP A CA 1
ATOM 3319 C C . ASP A 1 439 ? 52.229 -41.190 15.970 1.00 14.18 439 ASP A C 1
ATOM 3320 O O . ASP A 1 439 ? 51.664 -40.694 14.991 1.00 14.19 439 ASP A O 1
ATOM 3325 N N . PRO A 1 440 ? 52.416 -42.519 16.104 1.00 14.62 440 PRO A N 1
ATOM 3326 C CA . PRO A 1 440 ? 51.960 -43.466 15.085 1.00 16.10 440 PRO A CA 1
ATOM 3327 C C . PRO A 1 440 ? 50.461 -43.406 14.873 1.00 17.89 440 PRO A C 1
ATOM 3328 O O . PRO A 1 440 ? 49.998 -43.768 13.795 1.00 17.00 440 PRO A O 1
ATOM 3332 N N . ASP A 1 441 ? 49.700 -42.968 15.876 1.00 16.62 441 ASP A N 1
ATOM 3333 C CA . ASP A 1 441 ? 48.259 -42.894 15.679 1.00 15.73 441 ASP A CA 1
ATOM 3334 C C . ASP A 1 441 ? 47.947 -41.957 14.515 1.00 14.22 441 ASP A C 1
ATOM 3335 O O . ASP A 1 441 ? 47.031 -42.209 13.741 1.00 14.01 441 ASP A O 1
ATOM 3340 N N . ASN A 1 442 ? 48.743 -40.892 14.384 1.00 14.73 442 ASN A N 1
ATOM 3341 C CA . ASN A 1 442 ? 48.532 -39.851 13.367 1.00 13.88 442 ASN A CA 1
ATOM 3342 C C . ASN A 1 442 ? 48.806 -40.362 11.939 1.00 16.33 442 ASN A C 1
ATOM 3343 O O . ASN A 1 442 ? 48.431 -39.710 10.960 1.00 16.77 442 ASN A O 1
ATOM 3348 N N . PHE A 1 443 ? 49.443 -41.530 11.826 1.00 13.75 443 PHE A N 1
ATOM 3349 C CA . PHE A 1 443 ? 49.585 -42.207 10.538 1.00 13.56 443 PHE A CA 1
ATOM 3350 C C . PHE A 1 443 ? 48.491 -43.271 10.400 1.00 11.59 443 PHE A C 1
ATOM 3351 O O . PHE A 1 443 ? 47.606 -43.125 9.587 1.00 17.97 443 PHE A O 1
ATOM 3359 N N . PHE A 1 444 ? 48.552 -44.328 11.218 1.00 12.42 444 PHE A N 1
ATOM 3360 C CA . PHE A 1 444 ? 47.688 -45.508 11.051 1.00 16.41 444 PHE A CA 1
ATOM 3361 C C . PHE A 1 444 ? 46.200 -45.212 11.152 1.00 15.65 444 PHE A C 1
ATOM 3362 O O . PHE A 1 444 ? 45.422 -45.667 10.312 1.00 15.37 444 PHE A O 1
ATOM 3370 N N . ALA A 1 445 ? 45.804 -44.481 12.194 1.00 14.25 445 ALA A N 1
ATOM 3371 C CA . ALA A 1 445 ? 44.389 -44.204 12.419 1.00 14.97 445 ALA A CA 1
ATOM 3372 C C . ALA A 1 445 ? 43.918 -43.075 11.515 1.00 14.94 445 ALA A C 1
ATOM 3373 O O . ALA A 1 445 ? 42.921 -43.203 10.812 1.00 18.16 445 ALA A O 1
ATOM 3375 N N . THR A 1 446 ? 44.657 -41.970 11.516 1.00 17.63 446 THR A N 1
ATOM 3376 C CA . THR A 1 446 ? 44.238 -40.797 10.768 1.00 13.46 446 THR A CA 1
ATOM 3377 C C . THR A 1 446 ? 44.180 -41.108 9.254 1.00 14.92 446 THR A C 1
ATOM 3378 O O . THR A 1 446 ? 43.362 -40.539 8.537 1.00 17.34 446 THR A O 1
ATOM 3382 N N . LEU A 1 447 ? 44.999 -42.053 8.781 1.00 13.92 447 LEU A N 1
ATOM 3383 C CA . LEU A 1 447 ? 45.013 -42.383 7.345 1.00 13.10 447 LEU A CA 1
ATOM 3384 C C . LEU A 1 447 ? 44.271 -43.661 6.951 1.00 15.30 447 LEU A C 1
ATOM 3385 O O . LEU A 1 447 ? 43.924 -43.822 5.776 1.00 16.21 447 LEU A O 1
ATOM 3390 N N . PHE A 1 448 ? 44.064 -44.595 7.886 1.00 15.29 448 PHE A N 1
ATOM 3391 C CA . PHE A 1 448 ? 43.488 -45.881 7.473 1.00 16.06 448 PHE A CA 1
ATOM 3392 C C . PHE A 1 448 ? 42.422 -46.464 8.401 1.00 17.56 448 PHE A C 1
ATOM 3393 O O . PHE A 1 448 ? 42.019 -47.623 8.238 1.00 15.54 448 PHE A O 1
ATOM 3401 N N . SER A 1 449 ? 41.922 -45.656 9.333 1.00 14.48 449 SER A N 1
ATOM 3402 C CA . SER A 1 449 ? 40.786 -46.084 10.161 1.00 15.68 449 SER A CA 1
ATOM 3403 C C . SER A 1 449 ? 39.430 -45.958 9.453 1.00 18.99 449 SER A C 1
ATOM 3404 O O . SER A 1 449 ? 39.290 -45.280 8.414 1.00 17.35 449 SER A O 1
ATOM 3407 N N . CYS A 1 450 ? 38.420 -46.587 10.041 1.00 15.69 450 CYS A N 1
ATOM 3408 C CA . CYS A 1 450 ? 37.055 -46.485 9.524 1.00 16.74 450 CYS A CA 1
ATOM 3409 C C . CYS A 1 450 ? 36.534 -45.061 9.613 1.00 18.97 450 CYS A C 1
ATOM 3410 O O . CYS A 1 450 ? 35.814 -44.608 8.729 1.00 22.21 450 CYS A O 1
ATOM 3413 N N . ASP A 1 451 ? 36.901 -44.352 10.679 1.00 17.56 451 ASP A N 1
ATOM 3414 C CA . ASP A 1 451 ? 36.474 -42.966 10.828 1.00 20.12 451 ASP A CA 1
ATOM 3415 C C . ASP A 1 451 ? 36.990 -42.171 9.635 1.00 16.93 451 ASP A C 1
ATOM 3416 O O . ASP A 1 451 ? 36.281 -41.364 9.028 1.00 18.72 451 ASP A O 1
ATOM 3421 N N . ALA A 1 452 ? 38.244 -42.417 9.300 1.00 16.03 452 ALA A N 1
ATOM 3422 C CA . ALA A 1 452 ? 38.894 -41.677 8.226 1.00 17.80 452 ALA A CA 1
ATOM 3423 C C . ALA A 1 452 ? 38.362 -42.090 6.848 1.00 15.22 452 ALA A C 1
ATOM 3424 O O . ALA A 1 452 ? 38.391 -41.299 5.906 1.00 14.63 452 ALA A O 1
ATOM 3426 N N . ALA A 1 453 ? 37.886 -43.325 6.723 1.00 14.90 453 ALA A N 1
ATOM 3427 C CA . ALA A 1 453 ? 37.265 -43.766 5.469 1.00 17.10 453 ALA A CA 1
ATOM 3428 C C . ALA A 1 453 ? 35.948 -43.026 5.225 1.00 23.32 453 ALA A C 1
ATOM 3429 O O . ALA A 1 453 ? 35.627 -42.659 4.088 1.00 23.42 453 ALA A O 1
ATOM 3431 N N . LYS A 1 454 ? 35.188 -42.802 6.294 1.00 22.17 454 LYS A N 1
ATOM 3432 C CA . LYS A 1 454 ? 33.869 -42.176 6.170 1.00 28.42 454 LYS A CA 1
ATOM 3433 C C . LYS A 1 454 ? 33.939 -40.659 6.037 1.00 28.16 454 LYS A C 1
ATOM 3434 O O . LYS A 1 454 ? 33.161 -40.060 5.303 1.00 32.75 454 LYS A O 1
ATOM 3440 N N . GLN A 1 455 ? 34.851 -40.026 6.764 1.00 26.55 455 GLN A N 1
ATOM 3441 C CA . GLN A 1 455 ? 34.848 -38.576 6.829 1.00 27.00 455 GLN A CA 1
ATOM 3442 C C . GLN A 1 455 ? 36.244 -37.947 6.852 1.00 25.97 455 GLN A C 1
ATOM 3443 O O . GLN A 1 455 ? 36.366 -36.739 7.016 1.00 27.43 455 GLN A O 1
ATOM 3449 N N . GLY A 1 456 ? 37.283 -38.750 6.650 1.00 20.54 456 GLY A N 1
ATOM 3450 C CA . GLY A 1 456 ? 38.642 -38.249 6.765 1.00 20.95 456 GLY A CA 1
ATOM 3451 C C . GLY A 1 456 ? 39.528 -38.446 5.549 1.00 20.00 456 GLY A C 1
ATOM 3452 O O . GLY A 1 456 ? 39.058 -38.446 4.399 1.00 16.92 456 GLY A O 1
ATOM 3453 N N . SER A 1 457 ? 40.822 -38.624 5.811 1.00 14.92 457 SER A N 1
ATOM 3454 C CA . SER A 1 457 ? 41.824 -38.725 4.755 1.00 16.77 457 SER A CA 1
ATOM 3455 C C . SER A 1 457 ? 42.185 -40.165 4.357 1.00 17.75 457 SER A C 1
ATOM 3456 O O . SER A 1 457 ? 43.244 -40.400 3.794 1.00 20.44 457 SER A O 1
ATOM 3459 N N . ASN A 1 458 ? 41.310 -41.122 4.638 1.00 18.32 458 ASN A N 1
ATOM 3460 C CA . ASN A 1 458 ? 41.497 -42.516 4.201 1.00 16.58 458 ASN A CA 1
ATOM 3461 C C . ASN A 1 458 ? 40.923 -42.665 2.791 1.00 15.71 458 ASN A C 1
ATOM 3462 O O . ASN A 1 458 ? 39.756 -43.040 2.618 1.00 15.31 458 ASN A O 1
ATOM 3467 N N . TYR A 1 459 ? 41.721 -42.348 1.778 1.00 15.89 459 TYR A N 1
ATOM 3468 C CA . TYR A 1 459 ? 41.180 -42.322 0.421 1.00 19.12 459 TYR A CA 1
ATOM 3469 C C . TYR A 1 459 ? 41.128 -43.733 -0.188 1.00 19.21 459 TYR A C 1
ATOM 3470 O O . TYR A 1 459 ? 40.590 -43.925 -1.279 1.00 20.59 459 TYR A O 1
ATOM 3479 N N . SER A 1 460 ? 41.655 -44.725 0.531 1.00 14.38 460 SER A N 1
ATOM 3480 C CA . SER A 1 460 ? 41.448 -46.131 0.161 1.00 16.87 460 SER A CA 1
ATOM 3481 C C . SER A 1 460 ? 40.015 -46.568 0.449 1.00 17.40 460 SER A C 1
ATOM 3482 O O . SER A 1 460 ? 39.553 -47.595 -0.058 1.00 21.58 460 SER A O 1
ATOM 3485 N N . LYS A 1 461 ? 39.338 -45.792 1.292 1.00 15.76 461 LYS A N 1
ATOM 3486 C CA . LYS A 1 461 ? 38.012 -46.132 1.797 1.00 17.18 461 LYS A CA 1
ATOM 3487 C C . LYS A 1 461 ? 38.035 -47.491 2.500 1.00 19.01 461 LYS A C 1
ATOM 3488 O O . LYS A 1 461 ? 37.028 -48.194 2.552 1.00 21.84 461 LYS A O 1
ATOM 3494 N N . TRP A 1 462 ? 39.192 -47.838 3.063 1.00 18.24 462 TRP A N 1
ATOM 3495 C CA . TRP A 1 462 ? 39.412 -49.155 3.662 1.00 17.82 462 TRP A CA 1
ATOM 3496 C C . TRP A 1 462 ? 39.025 -49.201 5.134 1.00 17.20 462 TRP A C 1
ATOM 3497 O O . TRP A 1 462 ? 39.596 -48.498 5.966 1.00 17.91 462 TRP A O 1
ATOM 3508 N N . CYS A 1 463 ? 38.063 -50.046 5.462 1.00 18.78 463 CYS A N 1
ATOM 3509 C CA . CYS A 1 463 ? 37.598 -50.152 6.832 1.00 22.36 463 CYS A CA 1
ATOM 3510 C C . CYS A 1 463 ? 37.598 -51.628 7.234 1.00 25.10 463 CYS A C 1
ATOM 3511 O O . CYS A 1 463 ? 36.768 -52.409 6.785 1.00 20.63 463 CYS A O 1
ATOM 3514 N N . TYR A 1 464 ? 38.544 -51.998 8.093 1.00 25.36 464 TYR A N 1
ATOM 3515 C CA . TYR A 1 464 ? 38.863 -53.396 8.324 1.00 23.76 464 TYR A CA 1
ATOM 3516 C C . TYR A 1 464 ? 38.954 -53.681 9.823 1.00 23.85 464 TYR A C 1
ATOM 3517 O O . TYR A 1 464 ? 39.818 -53.148 10.508 1.00 23.33 464 TYR A O 1
ATOM 3526 N N . LYS A 1 465 ? 38.051 -54.512 10.330 1.00 22.95 465 LYS A N 1
ATOM 3527 C CA . LYS A 1 465 ? 37.955 -54.750 11.775 1.00 23.35 465 LYS A CA 1
ATOM 3528 C C . LYS A 1 465 ? 39.245 -55.252 12.457 1.00 22.27 465 LYS A C 1
ATOM 3529 O O . LYS A 1 465 ? 39.561 -54.809 13.553 1.00 27.70 465 LYS A O 1
ATOM 3535 N N . PRO A 1 466 ? 39.976 -56.203 11.848 1.00 23.54 466 PRO A N 1
ATOM 3536 C CA . PRO A 1 466 ? 41.196 -56.606 12.560 1.00 25.45 466 PRO A CA 1
ATOM 3537 C C . PRO A 1 466 ? 42.261 -55.489 12.644 1.00 21.83 466 PRO A C 1
ATOM 3538 O O . PRO A 1 466 ? 43.149 -55.549 13.493 1.00 22.16 466 PRO A O 1
ATOM 3542 N N . PHE A 1 467 ? 42.174 -54.490 11.770 1.00 19.16 467 PHE A N 1
ATOM 3543 C CA . PHE A 1 467 ? 43.026 -53.312 11.873 1.00 17.94 467 PHE A CA 1
ATOM 3544 C C . PHE A 1 467 ? 42.561 -52.441 13.045 1.00 21.98 467 PHE A C 1
ATOM 3545 O O . PHE A 1 467 ? 43.348 -52.108 13.933 1.00 20.60 467 PHE A O 1
ATOM 3553 N N . GLU A 1 468 ? 41.275 -52.089 13.040 1.00 24.12 468 GLU A N 1
ATOM 3554 C CA . GLU A 1 468 ? 40.649 -51.342 14.138 1.00 20.47 468 GLU A CA 1
ATOM 3555 C C . GLU A 1 468 ? 40.925 -51.975 15.500 1.00 20.73 468 GLU A C 1
ATOM 3556 O O . GLU A 1 468 ? 41.176 -51.274 16.491 1.00 20.34 468 GLU A O 1
ATOM 3562 N N . ASP A 1 469 ? 40.868 -53.307 15.550 1.00 17.70 469 ASP A N 1
ATOM 3563 C CA . ASP A 1 469 ? 41.129 -54.037 16.790 1.00 23.84 469 ASP A CA 1
ATOM 3564 C C . ASP A 1 469 ? 42.534 -53.771 17.328 1.00 23.97 469 ASP A C 1
ATOM 3565 O O . ASP A 1 469 ? 42.808 -54.056 18.486 1.00 20.83 469 ASP A O 1
ATOM 3570 N N . LEU A 1 470 ? 43.418 -53.229 16.495 1.00 22.77 470 LEU A N 1
ATOM 3571 C CA . LEU A 1 470 ? 44.771 -52.913 16.939 1.00 21.95 470 LEU A CA 1
ATOM 3572 C C . LEU A 1 470 ? 44.975 -51.422 17.166 1.00 20.84 470 LEU A C 1
ATOM 3573 O O . LEU A 1 470 ? 45.517 -51.016 18.193 1.00 20.01 470 LEU A O 1
ATOM 3578 N N . ILE A 1 471 ? 44.554 -50.595 16.213 1.00 15.63 471 ILE A N 1
ATOM 3579 C CA . ILE A 1 471 ? 44.861 -49.178 16.332 1.00 19.42 471 ILE A CA 1
ATOM 3580 C C . ILE A 1 471 ? 43.990 -48.480 17.384 1.00 20.94 471 ILE A C 1
ATOM 3581 O O . ILE A 1 471 ? 44.405 -47.465 17.957 1.00 16.18 471 ILE A O 1
ATOM 3586 N N . GLN A 1 472 ? 42.803 -49.005 17.664 1.00 22.31 472 GLN A N 1
ATOM 3587 C CA . GLN A 1 472 ? 41.975 -48.322 18.653 1.00 24.07 472 GLN A CA 1
ATOM 3588 C C . GLN A 1 472 ? 42.465 -48.607 20.085 1.00 23.04 472 GLN A C 1
ATOM 3589 O O . GLN A 1 472 ? 42.612 -47.669 20.870 1.00 22.29 472 GLN A O 1
ATOM 3595 N N . PRO A 1 473 ? 42.748 -49.881 20.433 1.00 21.99 473 PRO A N 1
ATOM 3596 C CA . PRO A 1 473 ? 43.327 -50.063 21.776 1.00 24.18 473 PRO A CA 1
ATOM 3597 C C . PRO A 1 473 ? 44.688 -49.387 21.929 1.00 24.36 473 PRO A C 1
ATOM 3598 O O . PRO A 1 473 ? 45.037 -48.964 23.029 1.00 28.98 473 PRO A O 1
ATOM 3602 N N . ALA A 1 474 ? 45.434 -49.252 20.836 1.00 22.63 474 ALA A N 1
ATOM 3603 C CA . ALA A 1 474 ? 46.752 -48.612 20.888 1.00 22.01 474 ALA A CA 1
ATOM 3604 C C . ALA A 1 474 ? 46.694 -47.137 21.304 1.00 24.59 474 ALA A C 1
ATOM 3605 O O . ALA A 1 474 ? 47.624 -46.629 21.955 1.00 20.97 474 ALA A O 1
ATOM 3607 N N . ARG A 1 475 ? 45.625 -46.439 20.917 1.00 25.76 475 ARG A N 1
ATOM 3608 C CA . ARG A 1 475 ? 45.453 -45.036 21.338 1.00 27.92 475 ARG A CA 1
ATOM 3609 C C . ARG A 1 475 ? 45.181 -44.919 22.828 1.00 23.74 475 ARG A C 1
ATOM 3610 O O . ARG A 1 475 ? 45.607 -43.956 23.475 1.00 28.05 475 ARG A O 1
ATOM 3618 N N . ALA A 1 476 ? 44.429 -45.877 23.360 1.00 24.23 476 ALA A N 1
ATOM 3619 C CA . ALA A 1 476 ? 43.993 -45.830 24.753 1.00 24.87 476 ALA A CA 1
ATOM 3620 C C . ALA A 1 476 ? 45.068 -46.348 25.720 1.00 30.19 476 ALA A C 1
ATOM 3621 O O . ALA A 1 476 ? 45.089 -45.987 26.897 1.00 27.87 476 ALA A O 1
ATOM 3623 N N . GLU A 1 477 ? 45.962 -47.183 25.203 1.00 30.91 477 GLU A N 1
ATOM 3624 C CA . GLU A 1 477 ? 47.035 -47.789 25.990 1.00 29.77 477 GLU A CA 1
ATOM 3625 C C . GLU A 1 477 ? 48.114 -46.768 26.391 1.00 29.05 477 GLU A C 1
ATOM 3626 O O . GLU A 1 477 ? 48.647 -46.044 25.544 1.00 25.57 477 GLU A O 1
ATOM 3632 N N . ALA A 1 478 ? 48.443 -46.716 27.681 1.00 27.87 478 ALA A N 1
ATOM 3633 C CA . ALA A 1 478 ? 49.443 -45.768 28.169 1.00 30.13 478 ALA A CA 1
ATOM 3634 C C . ALA A 1 478 ? 50.861 -46.356 28.202 1.00 31.03 478 ALA A C 1
ATOM 3635 O O . ALA A 1 478 ? 51.834 -45.608 28.191 1.00 30.69 478 ALA A O 1
ATOM 3637 N N . ASP A 1 479 ? 50.971 -47.683 28.259 1.00 30.47 479 ASP A N 1
ATOM 3638 C CA . ASP A 1 479 ? 52.274 -48.360 28.307 1.00 31.15 479 ASP A CA 1
ATOM 3639 C C . ASP A 1 479 ? 52.959 -48.295 26.951 1.00 27.06 479 ASP A C 1
ATOM 3640 O O . ASP A 1 479 ? 52.444 -48.842 25.966 1.00 27.11 479 ASP A O 1
ATOM 3645 N N . HIS A 1 480 ? 54.119 -47.646 26.894 1.00 26.39 480 HIS A N 1
ATOM 3646 C CA . HIS A 1 480 ? 54.781 -47.429 25.604 1.00 31.40 480 HIS A CA 1
ATOM 3647 C C . HIS A 1 480 ? 55.094 -48.736 24.872 1.00 33.12 480 HIS A C 1
ATOM 3648 O O . HIS A 1 480 ? 54.824 -48.862 23.676 1.00 29.67 480 HIS A O 1
ATOM 3655 N N . ASP A 1 481 ? 55.659 -49.704 25.586 1.00 31.52 481 ASP A N 1
ATOM 3656 C CA . ASP A 1 481 ? 56.018 -50.967 24.953 1.00 31.63 481 ASP A CA 1
ATOM 3657 C C . ASP A 1 481 ? 54.781 -51.690 24.446 1.00 27.69 481 ASP A C 1
ATOM 3658 O O . ASP A 1 481 ? 54.820 -52.379 23.422 1.00 23.49 481 ASP A O 1
ATOM 3663 N N . LYS A 1 482 ? 53.676 -51.540 25.169 1.00 24.84 482 LYS A N 1
ATOM 3664 C CA . LYS A 1 482 ? 52.437 -52.135 24.712 1.00 22.64 482 LYS A CA 1
ATOM 3665 C C . LYS A 1 482 ? 51.927 -51.441 23.445 1.00 20.80 482 LYS A C 1
ATOM 3666 O O . LYS A 1 482 ? 51.462 -52.116 22.526 1.00 18.56 482 LYS A O 1
ATOM 3672 N N . ARG A 1 483 ? 52.011 -50.110 23.390 1.00 18.86 483 ARG A N 1
ATOM 3673 C CA . ARG A 1 483 ? 51.640 -49.402 22.164 1.00 20.70 483 ARG A CA 1
ATOM 3674 C C . ARG A 1 483 ? 52.499 -49.873 20.983 1.00 23.85 483 ARG A C 1
ATOM 3675 O O . ARG A 1 483 ? 52.005 -50.025 19.854 1.00 22.65 483 ARG A O 1
ATOM 3683 N N . VAL A 1 484 ? 53.787 -50.095 21.240 1.00 22.36 484 VAL A N 1
ATOM 3684 C CA . VAL A 1 484 ? 54.705 -50.527 20.178 1.00 24.73 484 VAL A CA 1
ATOM 3685 C C . VAL A 1 484 ? 54.266 -51.868 19.596 1.00 26.82 484 VAL A C 1
ATOM 3686 O O . VAL A 1 484 ? 54.284 -52.068 18.377 1.00 23.11 484 VAL A O 1
ATOM 3690 N N . ALA A 1 485 ? 53.882 -52.780 20.489 1.00 27.10 485 ALA A N 1
ATOM 3691 C CA . ALA A 1 485 ? 53.425 -54.110 20.102 1.00 29.21 485 ALA A CA 1
ATOM 3692 C C . ALA A 1 485 ? 52.191 -54.042 19.205 1.00 24.95 485 ALA A C 1
ATOM 3693 O O . ALA A 1 485 ? 52.116 -54.728 18.189 1.00 23.07 485 ALA A O 1
ATOM 3695 N N . LEU A 1 486 ? 51.226 -53.207 19.584 1.00 25.02 486 LEU A N 1
ATOM 3696 C CA . LEU A 1 486 ? 49.989 -53.069 18.818 1.00 22.78 486 LEU A CA 1
ATOM 3697 C C . LEU A 1 486 ? 50.241 -52.450 17.441 1.00 20.91 486 LEU A C 1
ATOM 3698 O O . LEU A 1 486 ? 49.663 -52.892 16.450 1.00 23.65 486 LEU A O 1
ATOM 3703 N N . TYR A 1 487 ? 51.115 -51.449 17.368 1.00 19.25 487 TYR A N 1
ATOM 3704 C CA . TYR A 1 487 ? 51.385 -50.808 16.083 1.00 20.98 487 TYR A CA 1
ATOM 3705 C C . TYR A 1 487 ? 52.208 -51.732 15.166 1.00 21.67 487 TYR A C 1
ATOM 3706 O O . TYR A 1 487 ? 51.987 -51.757 13.962 1.00 20.35 487 TYR A O 1
ATOM 3715 N N . LYS A 1 488 ? 53.131 -52.507 15.740 1.00 20.57 488 LYS A N 1
ATOM 3716 C CA . LYS A 1 488 ? 53.877 -53.486 14.951 1.00 25.63 488 LYS A CA 1
ATOM 3717 C C . LYS A 1 488 ? 52.927 -54.463 14.257 1.00 25.42 488 LYS A C 1
ATOM 3718 O O . LYS A 1 488 ? 53.133 -54.806 13.084 1.00 24.99 488 LYS A O 1
ATOM 3724 N N A GLN A 1 489 ? 51.896 -54.886 14.989 0.43 25.57 489 GLN A N 1
ATOM 3725 N N B GLN A 1 489 ? 51.892 -54.918 14.963 0.57 25.62 489 GLN A N 1
ATOM 3726 C CA A GLN A 1 489 ? 50.897 -55.824 14.480 0.43 25.89 489 GLN A CA 1
ATOM 3727 C CA B GLN A 1 489 ? 50.939 -55.856 14.360 0.57 26.01 489 GLN A CA 1
ATOM 3728 C C A GLN A 1 489 ? 49.991 -55.162 13.438 0.43 24.97 489 GLN A C 1
ATOM 3729 C C B GLN A 1 489 ? 50.007 -55.150 13.378 0.57 25.01 489 GLN A C 1
ATOM 3730 O O A GLN A 1 489 ? 49.560 -55.810 12.484 0.43 23.36 489 GLN A O 1
ATOM 3731 O O B GLN A 1 489 ? 49.556 -55.759 12.409 0.57 23.07 489 GLN A O 1
ATOM 3742 N N . ALA A 1 490 ? 49.705 -53.876 13.630 1.00 24.69 490 ALA A N 1
ATOM 3743 C CA . ALA A 1 490 ? 48.889 -53.105 12.683 1.00 21.64 490 ALA A CA 1
ATOM 3744 C C . ALA A 1 490 ? 49.566 -53.033 11.321 1.00 18.72 490 ALA A C 1
ATOM 3745 O O . ALA A 1 490 ? 48.900 -53.025 10.281 1.00 18.85 490 ALA A O 1
ATOM 3747 N N . GLN A 1 491 ? 50.894 -53.011 11.322 1.00 17.96 491 GLN A N 1
ATOM 3748 C CA . GLN A 1 491 ? 51.653 -52.979 10.074 1.00 16.56 491 GLN A CA 1
ATOM 3749 C C . GLN A 1 491 ? 51.560 -54.310 9.345 1.00 18.41 491 GLN A C 1
ATOM 3750 O O . GLN A 1 491 ? 51.368 -54.345 8.128 1.00 19.70 491 GLN A O 1
ATOM 3756 N N . VAL A 1 492 ? 51.665 -55.405 10.089 1.00 19.21 492 VAL A N 1
ATOM 3757 C CA . VAL A 1 492 ? 51.430 -56.727 9.520 1.00 18.96 492 VAL A CA 1
ATOM 3758 C C . VAL A 1 492 ? 50.041 -56.797 8.871 1.00 21.72 492 VAL A C 1
ATOM 3759 O O . VAL A 1 492 ? 49.918 -57.171 7.700 1.00 20.10 492 VAL A O 1
ATOM 3763 N N . VAL A 1 493 ? 49.007 -56.403 9.615 1.00 18.92 493 VAL A N 1
ATOM 3764 C CA . VAL A 1 493 ? 47.628 -56.540 9.133 1.00 24.39 493 VAL A CA 1
ATOM 3765 C C . VAL A 1 493 ? 47.401 -55.703 7.882 1.00 24.17 493 VAL A C 1
ATOM 3766 O O . VAL A 1 493 ? 46.756 -56.133 6.917 1.00 24.63 493 VAL A O 1
ATOM 3778 N N . ASN A 1 495 ? 49.788 -54.582 5.708 1.00 17.70 495 ASN A N 1
ATOM 3779 C CA . ASN A 1 495 ? 50.544 -55.152 4.597 1.00 20.15 495 ASN A CA 1
ATOM 3780 C C . ASN A 1 495 ? 49.862 -56.366 3.939 1.00 23.96 495 ASN A C 1
ATOM 3781 O O . ASN A 1 495 ? 49.849 -56.498 2.709 1.00 22.84 495 ASN A O 1
ATOM 3786 N N . GLU A 1 496 ? 49.311 -57.254 4.761 1.00 21.74 496 GLU A N 1
ATOM 3787 C CA . GLU A 1 496 ? 48.559 -58.412 4.258 1.00 19.85 496 GLU A CA 1
ATOM 3788 C C . GLU A 1 496 ? 47.348 -58.035 3.390 1.00 22.47 496 GLU A C 1
ATOM 3789 O O . GLU A 1 496 ? 46.978 -58.770 2.472 1.00 24.83 496 GLU A O 1
ATOM 3795 N N . GLN A 1 497 ? 46.729 -56.897 3.682 1.00 22.97 497 GLN A N 1
ATOM 3796 C CA . GLN A 1 497 ? 45.515 -56.488 2.978 1.00 22.42 497 GLN A CA 1
ATOM 3797 C C . GLN A 1 497 ? 45.771 -55.478 1.864 1.00 19.29 497 GLN A C 1
ATOM 3798 O O . GLN A 1 497 ? 44.871 -55.181 1.081 1.00 23.71 497 GLN A O 1
ATOM 3804 N N . ALA A 1 498 ? 46.985 -54.941 1.814 1.00 16.54 498 ALA A N 1
ATOM 3805 C CA . ALA A 1 498 ? 47.406 -54.016 0.754 1.00 16.07 498 ALA A CA 1
ATOM 3806 C C . ALA A 1 498 ? 46.376 -52.945 0.319 1.00 19.06 498 ALA A C 1
ATOM 3807 O O . ALA A 1 498 ? 46.099 -52.812 -0.880 1.00 19.31 498 ALA A O 1
ATOM 3809 N N . PRO A 1 499 ? 45.834 -52.163 1.268 1.00 17.21 499 PRO A N 1
ATOM 3810 C CA . PRO A 1 499 ? 44.852 -51.153 0.858 1.00 16.78 499 PRO A CA 1
ATOM 3811 C C . PRO A 1 499 ? 45.488 -49.985 0.081 1.00 18.35 499 PRO A C 1
ATOM 3812 O O . PRO A 1 499 ? 44.797 -49.157 -0.517 1.00 20.79 499 PRO A O 1
ATOM 3816 N N . ALA A 1 500 ? 46.813 -49.938 0.093 1.00 17.96 500 ALA A N 1
ATOM 3817 C CA . ALA A 1 500 ? 47.548 -48.915 -0.625 1.00 18.97 500 ALA A CA 1
ATOM 3818 C C . ALA A 1 500 ? 48.878 -49.491 -1.053 1.00 17.95 500 ALA A C 1
ATOM 3819 O O . ALA A 1 500 ? 49.388 -50.433 -0.439 1.00 18.83 500 ALA A O 1
ATOM 3821 N N . LEU A 1 501 ? 49.423 -48.917 -2.113 1.00 16.33 501 LEU A N 1
ATOM 3822 C CA . LEU A 1 501 ? 50.743 -49.255 -2.593 1.00 17.82 501 LEU A CA 1
ATOM 3823 C C . LEU A 1 501 ? 51.732 -48.287 -1.949 1.00 15.50 501 LEU A C 1
ATOM 3824 O O . LEU A 1 501 ? 51.794 -47.099 -2.319 1.00 13.94 501 LEU A O 1
ATOM 3829 N N . ILE A 1 502 ? 52.460 -48.769 -0.939 1.00 12.42 502 ILE A N 1
ATOM 3830 C CA . ILE A 1 502 ? 53.345 -47.880 -0.165 1.00 12.83 502 ILE A CA 1
ATOM 3831 C C . ILE A 1 502 ? 54.661 -47.762 -0.926 1.00 15.59 502 ILE A C 1
ATOM 3832 O O . ILE A 1 502 ? 55.338 -48.752 -1.150 1.00 17.05 502 ILE A O 1
ATOM 3837 N N . ILE A 1 503 ? 55.023 -46.560 -1.348 1.00 13.32 503 ILE A N 1
ATOM 3838 C CA . ILE A 1 503 ? 56.110 -46.449 -2.308 1.00 15.33 503 ILE A CA 1
ATOM 3839 C C . ILE A 1 503 ? 57.433 -46.012 -1.699 1.00 17.83 503 ILE A C 1
ATOM 3840 O O . ILE A 1 503 ? 58.452 -46.684 -1.896 1.00 15.71 503 ILE A O 1
ATOM 3845 N N . ALA A 1 504 ? 57.422 -44.922 -0.939 1.00 12.09 504 ALA A N 1
ATOM 3846 C CA . ALA A 1 504 ? 58.674 -44.306 -0.504 1.00 14.75 504 ALA A CA 1
ATOM 3847 C C . ALA A 1 504 ? 58.555 -43.574 0.834 1.00 13.03 504 ALA A C 1
ATOM 3848 O O . ALA A 1 504 ? 57.473 -43.116 1.218 1.00 14.04 504 ALA A O 1
ATOM 3850 N N . HIS A 1 505 ? 59.683 -43.482 1.531 1.00 9.60 505 HIS A N 1
ATOM 3851 C CA . HIS A 1 505 ? 59.890 -42.486 2.587 1.00 15.18 505 HIS A CA 1
ATOM 3852 C C . HIS A 1 505 ? 61.023 -41.597 2.086 1.00 15.21 505 HIS A C 1
ATOM 3853 O O . HIS A 1 505 ? 62.045 -42.120 1.638 1.00 13.36 505 HIS A O 1
ATOM 3860 N N . SER A 1 506 ? 60.849 -40.280 2.103 1.00 9.75 506 SER A N 1
ATOM 3861 C CA . SER A 1 506 ? 61.795 -39.438 1.358 1.00 14.65 506 SER A CA 1
ATOM 3862 C C . SER A 1 506 ? 62.699 -38.558 2.217 1.00 17.07 506 SER A C 1
ATOM 3863 O O . SER A 1 506 ? 62.363 -38.187 3.339 1.00 12.75 506 SER A O 1
ATOM 3866 N N . THR A 1 507 ? 63.871 -38.255 1.668 1.00 12.64 507 THR A N 1
ATOM 3867 C CA . THR A 1 507 ? 64.780 -37.289 2.267 1.00 13.05 507 THR A CA 1
ATOM 3868 C C . THR A 1 507 ? 64.236 -35.888 2.070 1.00 13.25 507 THR A C 1
ATOM 3869 O O . THR A 1 507 ? 63.719 -35.563 1.000 1.00 13.55 507 THR A O 1
ATOM 3873 N N . VAL A 1 508 ? 64.358 -35.057 3.099 1.00 10.86 508 VAL A N 1
ATOM 3874 C CA . VAL A 1 508 ? 63.912 -33.668 3.014 1.00 11.42 508 VAL A CA 1
ATOM 3875 C C . VAL A 1 508 ? 65.098 -32.734 2.759 1.00 12.19 508 VAL A C 1
ATOM 3876 O O . VAL A 1 508 ? 66.120 -32.815 3.433 1.00 14.30 508 VAL A O 1
ATOM 3880 N N . TYR A 1 509 ? 64.960 -31.861 1.770 1.00 14.11 509 TYR A N 1
ATOM 3881 C CA . TYR A 1 509 ? 65.979 -30.860 1.470 1.00 16.82 509 TYR A CA 1
ATOM 3882 C C . TYR A 1 509 ? 65.339 -29.486 1.542 1.00 15.96 509 TYR A C 1
ATOM 3883 O O . TYR A 1 509 ? 64.306 -29.258 0.912 1.00 15.82 509 TYR A O 1
ATOM 3892 N N . GLU A 1 510 ? 65.949 -28.581 2.303 1.00 14.62 510 GLU A N 1
ATOM 3893 C CA . GLU A 1 510 ? 65.431 -27.226 2.444 1.00 12.61 510 GLU A CA 1
ATOM 3894 C C . GLU A 1 510 ? 66.533 -26.208 2.145 1.00 12.77 510 GLU A C 1
ATOM 3895 O O . GLU A 1 510 ? 67.442 -25.992 2.953 1.00 12.79 510 GLU A O 1
ATOM 3901 N N . PRO A 1 511 ? 66.479 -25.619 0.948 1.00 10.72 511 PRO A N 1
ATOM 3902 C CA . PRO A 1 511 ? 67.470 -24.621 0.535 1.00 13.95 511 PRO A CA 1
ATOM 3903 C C . PRO A 1 511 ? 67.138 -23.256 1.129 1.00 11.46 511 PRO A C 1
ATOM 3904 O O . PRO A 1 511 ? 66.027 -22.751 0.966 1.00 11.45 511 PRO A O 1
ATOM 3908 N N . VAL A 1 512 ? 68.112 -22.657 1.786 1.00 14.26 512 VAL A N 1
ATOM 3909 C CA . VAL A 1 512 ? 67.900 -21.397 2.498 1.00 14.48 512 VAL A CA 1
ATOM 3910 C C . VAL A 1 512 ? 69.073 -20.473 2.176 1.00 14.38 512 VAL A C 1
ATOM 3911 O O . VAL A 1 512 ? 70.216 -20.886 2.344 1.00 13.95 512 VAL A O 1
ATOM 3915 N N . ARG A 1 513 ? 68.802 -19.256 1.688 1.00 12.61 513 ARG A N 1
ATOM 3916 C CA . ARG A 1 513 ? 69.869 -18.266 1.479 1.00 15.29 513 ARG A CA 1
ATOM 3917 C C . ARG A 1 513 ? 70.736 -18.126 2.727 1.00 12.41 513 ARG A C 1
ATOM 3918 O O . ARG A 1 513 ? 70.231 -18.143 3.852 1.00 14.39 513 ARG A O 1
ATOM 3926 N N . LYS A 1 514 ? 72.039 -17.981 2.536 1.00 14.65 514 LYS A N 1
ATOM 3927 C CA . LYS A 1 514 ? 72.932 -17.855 3.681 1.00 14.63 514 LYS A CA 1
ATOM 3928 C C . LYS A 1 514 ? 72.671 -16.571 4.474 1.00 15.64 514 LYS A C 1
ATOM 3929 O O . LYS A 1 514 ? 73.050 -16.482 5.630 1.00 12.90 514 LYS A O 1
ATOM 3935 N N . GLU A 1 515 ? 72.017 -15.582 3.860 1.00 10.76 515 GLU A N 1
ATOM 3936 C CA . GLU A 1 515 ? 71.657 -14.341 4.570 1.00 11.73 515 GLU A CA 1
ATOM 3937 C C . GLU A 1 515 ? 70.608 -14.572 5.678 1.00 15.55 515 GLU A C 1
ATOM 3938 O O . GLU A 1 515 ? 70.391 -13.716 6.540 1.00 15.99 515 GLU A O 1
ATOM 3944 N N . VAL A 1 516 ? 69.948 -15.725 5.645 1.00 15.60 516 VAL A N 1
ATOM 3945 C CA . VAL A 1 516 ? 68.919 -16.046 6.629 1.00 14.27 516 VAL A CA 1
ATOM 3946 C C . VAL A 1 516 ? 69.518 -16.692 7.875 1.00 15.91 516 VAL A C 1
ATOM 3947 O O . VAL A 1 516 ? 70.257 -17.669 7.788 1.00 16.29 516 VAL A O 1
ATOM 3951 N N . LYS A 1 517 ? 69.189 -16.152 9.045 1.00 16.10 517 LYS A N 1
ATOM 3952 C CA . LYS A 1 517 ? 69.657 -16.731 10.296 1.00 17.11 517 LYS A CA 1
ATOM 3953 C C . LYS A 1 517 ? 68.456 -17.181 11.107 1.00 19.03 517 LYS A C 1
ATOM 3954 O O . LYS A 1 517 ? 67.387 -16.574 11.031 1.00 18.45 517 LYS A O 1
ATOM 3960 N N . GLY A 1 518 ? 68.621 -18.246 11.884 1.00 20.73 518 GLY A N 1
ATOM 3961 C CA . GLY A 1 518 ? 67.568 -18.666 12.788 1.00 21.57 518 GLY A CA 1
ATOM 3962 C C . GLY A 1 518 ? 66.549 -19.632 12.207 1.00 22.61 518 GLY A C 1
ATOM 3963 O O . GLY A 1 518 ? 65.595 -19.989 12.898 1.00 21.79 518 GLY A O 1
ATOM 3964 N N . TYR A 1 519 ? 66.730 -20.055 10.952 1.00 18.01 519 TYR A N 1
ATOM 3965 C CA . TYR A 1 519 ? 65.778 -20.990 10.345 1.00 13.36 519 TYR A CA 1
ATOM 3966 C C . TYR A 1 519 ? 66.045 -22.416 10.835 1.00 15.27 519 TYR A C 1
ATOM 3967 O O . TYR A 1 519 ? 67.200 -22.887 10.859 1.00 14.03 519 TYR A O 1
ATOM 3976 N N . VAL A 1 520 ? 64.977 -23.088 11.250 1.00 17.44 520 VAL A N 1
ATOM 3977 C CA . VAL A 1 520 ? 65.084 -24.453 11.762 1.00 18.53 520 VAL A CA 1
ATOM 3978 C C . VAL A 1 520 ? 64.142 -25.349 10.977 1.00 18.30 520 VAL A C 1
ATOM 3979 O O . VAL A 1 520 ? 62.946 -25.041 10.864 1.00 20.93 520 VAL A O 1
ATOM 3983 N N . VAL A 1 521 ? 64.672 -26.442 10.429 1.00 14.24 521 VAL A N 1
ATOM 3984 C CA . VAL A 1 521 ? 63.834 -27.396 9.688 1.00 17.69 521 VAL A CA 1
ATOM 3985 C C . VAL A 1 521 ? 62.860 -28.091 10.657 1.00 17.91 521 VAL A C 1
ATOM 3986 O O . VAL A 1 521 ? 63.260 -28.521 11.729 1.00 16.09 521 VAL A O 1
ATOM 3990 N N . ASP A 1 522 ? 61.595 -28.193 10.261 1.00 17.73 522 ASP A N 1
ATOM 3991 C CA . ASP A 1 522 ? 60.539 -28.840 11.040 1.00 13.05 522 ASP A CA 1
ATOM 3992 C C . ASP A 1 522 ? 60.311 -30.279 10.556 1.00 10.97 522 ASP A C 1
ATOM 3993 O O . ASP A 1 522 ? 59.899 -30.492 9.428 1.00 15.04 522 ASP A O 1
ATOM 3998 N N . PRO A 1 523 ? 60.574 -31.281 11.413 1.00 14.38 523 PRO A N 1
ATOM 3999 C CA . PRO A 1 523 ? 60.290 -32.659 10.995 1.00 15.15 523 PRO A CA 1
ATOM 4000 C C . PRO A 1 523 ? 58.790 -32.869 10.727 1.00 16.56 523 PRO A C 1
ATOM 4001 O O . PRO A 1 523 ? 58.420 -33.767 9.968 1.00 15.14 523 PRO A O 1
ATOM 4005 N N . LEU A 1 524 ? 57.942 -32.015 11.292 1.00 13.23 524 LEU A N 1
ATOM 4006 C CA . LEU A 1 524 ? 56.504 -32.107 11.024 1.00 13.32 524 LEU A CA 1
ATOM 4007 C C . LEU A 1 524 ? 56.086 -31.360 9.737 1.00 15.16 524 LEU A C 1
ATOM 4008 O O . LEU A 1 524 ? 54.898 -31.286 9.415 1.00 14.13 524 LEU A O 1
ATOM 4013 N N . GLY A 1 525 ? 57.059 -30.826 8.996 1.00 17.62 525 GLY A N 1
ATOM 4014 C CA . GLY A 1 525 ? 56.827 -30.427 7.610 1.00 16.95 525 GLY A CA 1
ATOM 4015 C C . GLY A 1 525 ? 56.316 -29.015 7.335 1.00 19.20 525 GLY A C 1
ATOM 4016 O O . GLY A 1 525 ? 56.089 -28.635 6.187 1.00 19.40 525 GLY A O 1
ATOM 4017 N N . LYS A 1 526 ? 56.107 -28.219 8.372 1.00 17.65 526 LYS A N 1
ATOM 4018 C CA . LYS A 1 526 ? 55.683 -26.855 8.110 1.00 19.65 526 LYS A CA 1
ATOM 4019 C C . LYS A 1 526 ? 56.895 -25.936 8.028 1.00 15.86 526 LYS A C 1
ATOM 4020 O O . LYS A 1 526 ? 57.999 -26.310 8.410 1.00 13.01 526 LYS A O 1
ATOM 4026 N N . HIS A 1 527 ? 56.698 -24.737 7.495 1.00 13.62 527 HIS A N 1
ATOM 4027 C CA . HIS A 1 527 ? 57.803 -23.801 7.366 1.00 8.95 527 HIS A CA 1
ATOM 4028 C C . HIS A 1 527 ? 57.517 -22.605 8.232 1.00 14.20 527 HIS A C 1
ATOM 4029 O O . HIS A 1 527 ? 56.500 -21.958 8.052 1.00 13.56 527 HIS A O 1
ATOM 4036 N N . HIS A 1 528 ? 58.428 -22.322 9.162 1.00 12.55 528 HIS A N 1
ATOM 4037 C CA . HIS A 1 528 ? 58.209 -21.334 10.214 1.00 17.91 528 HIS A CA 1
ATOM 4038 C C . HIS A 1 528 ? 59.110 -20.118 10.045 1.00 16.48 528 HIS A C 1
ATOM 4039 O O . HIS A 1 528 ? 60.320 -20.252 9.923 1.00 15.74 528 HIS A O 1
ATOM 4046 N N . PHE A 1 529 ? 58.523 -18.929 10.066 1.00 13.72 529 PHE A N 1
ATOM 4047 C CA . PHE A 1 529 ? 59.306 -17.730 9.812 1.00 13.47 529 PHE A CA 1
ATOM 4048 C C . PHE A 1 529 ? 59.291 -16.766 10.979 1.00 16.45 529 PHE A C 1
ATOM 4049 O O . PHE A 1 529 ? 59.800 -15.665 10.859 1.00 15.77 529 PHE A O 1
ATOM 4057 N N . ASP A 1 530 ? 58.742 -17.185 12.118 1.00 16.70 530 ASP A N 1
ATOM 4058 C CA . ASP A 1 530 ? 58.577 -16.264 13.247 1.00 18.18 530 ASP A CA 1
ATOM 4059 C C . ASP A 1 530 ? 59.848 -16.129 14.071 1.00 20.30 530 ASP A C 1
ATOM 4060 O O . ASP A 1 530 ? 59.889 -15.361 15.025 1.00 24.70 530 ASP A O 1
ATOM 4065 N N A ASN A 1 531 ? 60.921 -16.828 13.733 0.46 19.94 531 ASN A N 1
ATOM 4066 N N B ASN A 1 531 ? 60.859 -16.888 13.648 0.54 20.19 531 ASN A N 1
ATOM 4067 C CA A ASN A 1 531 ? 62.148 -16.556 14.466 0.46 22.54 531 ASN A CA 1
ATOM 4068 C CA B ASN A 1 531 ? 62.124 -17.046 14.338 0.54 22.69 531 ASN A CA 1
ATOM 4069 C C A ASN A 1 531 ? 63.349 -16.241 13.581 0.46 25.26 531 ASN A C 1
ATOM 4070 C C B ASN A 1 531 ? 63.340 -16.535 13.545 0.54 25.42 531 ASN A C 1
ATOM 4071 O O A ASN A 1 531 ? 64.449 -16.013 14.085 0.46 26.34 531 ASN A O 1
ATOM 4072 O O B ASN A 1 531 ? 64.436 -16.429 14.095 0.54 27.13 531 ASN A O 1
ATOM 4081 N N . VAL A 1 532 ? 63.144 -16.202 12.269 1.00 23.01 532 VAL A N 1
ATOM 4082 C CA . VAL A 1 532 ? 64.258 -15.890 11.377 1.00 21.39 532 VAL A CA 1
ATOM 4083 C C . VAL A 1 532 ? 64.586 -14.390 11.316 1.00 20.44 532 VAL A C 1
ATOM 4084 O O . VAL A 1 532 ? 63.708 -13.535 11.462 1.00 17.11 532 VAL A O 1
ATOM 4088 N N . SER A 1 533 ? 65.863 -14.078 11.118 1.00 16.69 533 SER A N 1
ATOM 4089 C CA . SER A 1 533 ? 66.270 -12.711 10.794 1.00 20.16 533 SER A CA 1
ATOM 4090 C C . SER A 1 533 ? 67.043 -12.717 9.469 1.00 20.26 533 SER A C 1
ATOM 4091 O O . SER A 1 533 ? 67.417 -13.785 8.958 1.00 18.29 533 SER A O 1
ATOM 4094 N N . LEU A 1 534 ? 67.256 -11.530 8.910 1.00 16.67 534 LEU A N 1
ATOM 4095 C CA . LEU A 1 534 ? 68.066 -11.382 7.708 1.00 17.96 534 LEU A CA 1
ATOM 4096 C C . LEU A 1 534 ? 69.311 -10.567 8.017 1.00 18.28 534 LEU A C 1
ATOM 4097 O O . LEU A 1 534 ? 69.227 -9.559 8.715 1.00 18.10 534 LEU A O 1
ATOM 4102 N N . ASP A 1 535 ? 70.457 -11.012 7.511 1.00 17.56 535 ASP A N 1
ATOM 4103 C CA . ASP A 1 535 ? 71.700 -10.253 7.613 1.00 15.74 535 ASP A CA 1
ATOM 4104 C C . ASP A 1 535 ? 71.576 -8.845 7.046 1.00 13.58 535 ASP A C 1
ATOM 4105 O O . ASP A 1 535 ? 70.728 -8.581 6.201 1.00 13.52 535 ASP A O 1
ATOM 4110 N N . ALA A 1 536 ? 72.474 -7.970 7.483 1.00 15.95 536 ALA A N 1
ATOM 4111 C CA . ALA A 1 536 ? 72.499 -6.591 7.049 1.00 19.39 536 ALA A CA 1
ATOM 4112 C C . ALA A 1 536 ? 72.781 -6.487 5.550 1.00 20.78 536 ALA A C 1
ATOM 4113 O O . ALA A 1 536 ? 72.123 -5.730 4.840 1.00 22.67 536 ALA A O 1
ATOM 4115 N N . GLY A 1 537 ? 73.760 -7.250 5.071 1.00 14.01 537 GLY A N 1
ATOM 4116 C CA . GLY A 1 537 ? 74.151 -7.182 3.677 1.00 14.25 537 GLY A CA 1
ATOM 4117 C C . GLY A 1 537 ? 73.790 -8.438 2.926 1.00 14.90 537 GLY A C 1
ATOM 4118 O O . GLY A 1 537 ? 73.166 -9.345 3.483 1.00 13.08 537 GLY A O 1
ATOM 4119 N N A GLU A 1 538 ? 74.190 -8.516 1.663 0.56 14.57 538 GLU A N 1
ATOM 4120 N N B GLU A 1 538 ? 74.168 -8.507 1.653 0.44 14.88 538 GLU A N 1
ATOM 4121 C CA A GLU A 1 538 ? 73.821 -9.675 0.864 0.56 16.06 538 GLU A CA 1
ATOM 4122 C CA B GLU A 1 538 ? 73.787 -9.663 0.853 0.44 16.01 538 GLU A CA 1
ATOM 4123 C C A GLU A 1 538 ? 74.858 -10.032 -0.179 0.56 15.44 538 GLU A C 1
ATOM 4124 C C B GLU A 1 538 ? 74.831 -10.023 -0.194 0.44 15.57 538 GLU A C 1
ATOM 4125 O O A GLU A 1 538 ? 75.682 -9.218 -0.580 0.56 14.55 538 GLU A O 1
ATOM 4126 O O B GLU A 1 538 ? 75.648 -9.202 -0.603 0.44 14.55 538 GLU A O 1
ATOM 4137 N N . ASN A 1 539 ? 74.781 -11.279 -0.610 1.00 13.48 539 ASN A N 1
ATOM 4138 C CA . ASN A 1 539 ? 75.679 -11.841 -1.594 1.00 16.20 539 ASN A CA 1
ATOM 4139 C C . ASN A 1 539 ? 75.058 -11.618 -2.973 1.00 16.16 539 ASN A C 1
ATOM 4140 O O . ASN A 1 539 ? 73.894 -11.937 -3.183 1.00 13.51 539 ASN A O 1
ATOM 4145 N N . LEU A 1 540 ? 75.811 -11.028 -3.892 1.00 14.72 540 LEU A N 1
ATOM 4146 C CA . LEU A 1 540 ? 75.278 -10.741 -5.217 1.00 21.62 540 LEU A CA 1
ATOM 4147 C C . LEU A 1 540 ? 75.818 -11.662 -6.311 1.00 20.83 540 LEU A C 1
ATOM 4148 O O . LEU A 1 540 ? 75.550 -11.424 -7.482 1.00 20.43 540 LEU A O 1
ATOM 4153 N N . TYR A 1 541 ? 76.598 -12.681 -5.952 1.00 16.88 541 TYR A N 1
ATOM 4154 C CA . TYR A 1 541 ? 77.135 -13.588 -6.971 1.00 18.55 541 TYR A CA 1
ATOM 4155 C C . TYR A 1 541 ? 76.065 -14.602 -7.375 1.00 20.55 541 TYR A C 1
ATOM 4156 O O . TYR A 1 541 ? 75.045 -14.755 -6.716 1.00 18.51 541 TYR A O 1
ATOM 4165 N N . LYS B 1 29 ? 21.293 -0.892 -32.851 1.00 36.35 29 LYS B N 1
ATOM 4166 C CA . LYS B 1 29 ? 20.214 -1.740 -32.376 1.00 37.87 29 LYS B CA 1
ATOM 4167 C C . LYS B 1 29 ? 20.811 -2.934 -31.641 1.00 36.91 29 LYS B C 1
ATOM 4168 O O . LYS B 1 29 ? 21.614 -3.669 -32.205 1.00 35.75 29 LYS B O 1
ATOM 4174 N N . THR B 1 30 ? 20.422 -3.114 -30.384 1.00 37.94 30 THR B N 1
ATOM 4175 C CA . THR B 1 30 ? 20.994 -4.156 -29.536 1.00 36.98 30 THR B CA 1
ATOM 4176 C C . THR B 1 30 ? 20.056 -5.344 -29.395 1.00 34.09 30 THR B C 1
ATOM 4177 O O . THR B 1 30 ? 18.858 -5.173 -29.200 1.00 36.52 30 THR B O 1
ATOM 4181 N N . LEU B 1 31 ? 20.594 -6.552 -29.518 1.00 31.22 31 LEU B N 1
ATOM 4182 C CA . LEU B 1 31 ? 19.815 -7.744 -29.215 1.00 30.06 31 LEU B CA 1
ATOM 4183 C C . LEU B 1 31 ? 20.466 -8.488 -28.052 1.00 30.00 31 LEU B C 1
ATOM 4184 O O . LEU B 1 31 ? 21.672 -8.701 -28.055 1.00 28.47 31 LEU B O 1
ATOM 4189 N N . VAL B 1 32 ? 19.669 -8.861 -27.055 1.00 28.47 32 VAL B N 1
ATOM 4190 C CA . VAL B 1 32 ? 20.188 -9.583 -25.895 1.00 29.04 32 VAL B CA 1
ATOM 4191 C C . VAL B 1 32 ? 19.653 -10.998 -25.867 1.00 27.41 32 VAL B C 1
ATOM 4192 O O . VAL B 1 32 ? 18.448 -11.210 -25.802 1.00 27.07 32 VAL B O 1
ATOM 4196 N N . TYR B 1 33 ? 20.571 -11.955 -25.896 1.00 26.83 33 TYR B N 1
ATOM 4197 C CA . TYR B 1 33 ? 20.265 -13.376 -25.839 1.00 24.91 33 TYR B CA 1
ATOM 4198 C C . TYR B 1 33 ? 20.617 -13.919 -24.445 1.00 26.39 33 TYR B C 1
ATOM 4199 O O . TYR B 1 33 ? 21.740 -13.745 -23.966 1.00 23.13 33 TYR B O 1
ATOM 4208 N N . CYS B 1 34 ? 19.650 -14.535 -23.771 1.00 27.82 34 CYS B N 1
ATOM 4209 C CA . CYS B 1 34 ? 19.937 -15.175 -22.492 1.00 27.46 34 CYS B CA 1
ATOM 4210 C C . CYS B 1 34 ? 20.499 -16.564 -22.743 1.00 23.29 34 CYS B C 1
ATOM 4211 O O . CYS B 1 34 ? 19.744 -17.488 -23.047 1.00 24.04 34 CYS B O 1
ATOM 4214 N N . SER B 1 35 ? 21.816 -16.723 -22.646 1.00 21.48 35 SER B N 1
ATOM 4215 C CA . SER B 1 35 ? 22.401 -18.041 -22.907 1.00 21.66 35 SER B CA 1
ATOM 4216 C C . SER B 1 35 ? 22.379 -18.906 -21.639 1.00 19.99 35 SER B C 1
ATOM 4217 O O . SER B 1 35 ? 22.161 -18.407 -20.530 1.00 20.47 35 SER B O 1
ATOM 4220 N N . GLU B 1 36 ? 22.589 -20.206 -21.828 1.00 18.10 36 GLU B N 1
ATOM 4221 C CA . GLU B 1 36 ? 22.365 -21.206 -20.791 1.00 17.00 36 GLU B CA 1
ATOM 4222 C C . GLU B 1 36 ? 23.627 -21.503 -19.989 1.00 17.96 36 GLU B C 1
ATOM 4223 O O . GLU B 1 36 ? 23.590 -22.214 -18.981 1.00 18.21 36 GLU B O 1
ATOM 4229 N N . GLY B 1 37 ? 24.754 -20.995 -20.466 1.00 19.08 37 GLY B N 1
ATOM 4230 C CA . GLY B 1 37 ? 26.003 -21.166 -19.760 1.00 18.51 37 GLY B CA 1
ATOM 4231 C C . GLY B 1 37 ? 27.149 -20.568 -20.535 1.00 21.60 37 GLY B C 1
ATOM 4232 O O . GLY B 1 37 ? 26.944 -19.984 -21.609 1.00 18.37 37 GLY B O 1
ATOM 4233 N N . SER B 1 38 ? 28.353 -20.738 -19.998 1.00 19.29 38 SER B N 1
ATOM 4234 C CA . SER B 1 38 ? 29.535 -20.079 -20.529 1.00 21.95 38 SER B CA 1
ATOM 4235 C C . SER B 1 38 ? 30.129 -20.880 -21.668 1.00 23.07 38 SER B C 1
ATOM 4236 O O . SER B 1 38 ? 30.104 -22.111 -21.631 1.00 24.01 38 SER B O 1
ATOM 4239 N N . PRO B 1 39 ? 30.667 -20.184 -22.685 1.00 19.87 39 PRO B N 1
ATOM 4240 C CA . PRO B 1 39 ? 31.349 -20.882 -23.777 1.00 16.49 39 PRO B CA 1
ATOM 4241 C C . PRO B 1 39 ? 32.659 -21.478 -23.279 1.00 20.45 39 PRO B C 1
ATOM 4242 O O . PRO B 1 39 ? 33.201 -20.963 -22.304 1.00 23.13 39 PRO B O 1
ATOM 4246 N N . GLU B 1 40 ? 33.163 -22.525 -23.933 1.00 20.61 40 GLU B N 1
ATOM 4247 C CA . GLU B 1 40 ? 34.417 -23.172 -23.513 1.00 21.93 40 GLU B CA 1
ATOM 4248 C C . GLU B 1 40 ? 35.642 -22.412 -24.013 1.00 22.22 40 GLU B C 1
ATOM 4249 O O . GLU B 1 40 ? 36.728 -22.545 -23.465 1.00 21.26 40 GLU B O 1
ATOM 4255 N N . GLY B 1 41 ? 35.469 -21.623 -25.064 1.00 21.76 41 GLY B N 1
ATOM 4256 C CA . GLY B 1 41 ? 36.586 -20.913 -25.659 1.00 22.59 41 GLY B CA 1
ATOM 4257 C C . GLY B 1 41 ? 36.080 -20.352 -26.963 1.00 20.12 41 GLY B C 1
ATOM 4258 O O . GLY B 1 41 ? 34.889 -20.463 -27.230 1.00 20.35 41 GLY B O 1
ATOM 4259 N N . PHE B 1 42 ? 36.962 -19.796 -27.792 1.00 19.92 42 PHE B N 1
ATOM 4260 C CA . PHE B 1 42 ? 36.500 -19.135 -29.013 1.00 21.94 42 PHE B CA 1
ATOM 4261 C C . PHE B 1 42 ? 37.059 -19.690 -30.331 1.00 23.18 42 PHE B C 1
ATOM 4262 O O . PHE B 1 42 ? 36.816 -19.114 -31.399 1.00 22.44 42 PHE B O 1
ATOM 4270 N N . ASN B 1 43 ? 37.793 -20.797 -30.265 1.00 18.52 43 ASN B N 1
ATOM 4271 C CA . ASN B 1 43 ? 38.119 -21.548 -31.474 1.00 17.73 43 ASN B CA 1
ATOM 4272 C C . ASN B 1 43 ? 37.261 -22.815 -31.531 1.00 16.99 43 ASN B C 1
ATOM 4273 O O . ASN B 1 43 ? 37.489 -23.745 -30.766 1.00 17.60 43 ASN B O 1
ATOM 4278 N N . PRO B 1 44 ? 36.275 -22.859 -32.445 1.00 17.89 44 PRO B N 1
ATOM 4279 C CA . PRO B 1 44 ? 35.321 -23.984 -32.509 1.00 18.48 44 PRO B CA 1
ATOM 4280 C C . PRO B 1 44 ? 35.962 -25.333 -32.833 1.00 16.90 44 PRO B C 1
ATOM 4281 O O . PRO B 1 44 ? 35.353 -26.383 -32.585 1.00 17.12 44 PRO B O 1
ATOM 4285 N N . GLN B 1 45 ? 37.173 -25.318 -33.385 1.00 18.65 45 GLN B N 1
ATOM 4286 C CA . GLN B 1 45 ? 37.891 -26.564 -33.706 1.00 16.86 45 GLN B CA 1
ATOM 4287 C C . GLN B 1 45 ? 38.103 -27.448 -32.477 1.00 19.48 45 GLN B C 1
ATOM 4288 O O . GLN B 1 45 ? 38.165 -28.675 -32.578 1.00 19.75 45 GLN B O 1
ATOM 4294 N N . LEU B 1 46 ? 38.229 -26.805 -31.321 1.00 17.96 46 LEU B N 1
ATOM 4295 C CA . LEU B 1 46 ? 38.685 -27.467 -30.106 1.00 19.08 46 LEU B CA 1
ATOM 4296 C C . LEU B 1 46 ? 37.567 -28.004 -29.204 1.00 20.24 46 LEU B C 1
ATOM 4297 O O . LEU B 1 46 ? 37.849 -28.633 -28.193 1.00 19.96 46 LEU B O 1
ATOM 4302 N N . PHE B 1 47 ? 36.309 -27.755 -29.561 1.00 20.99 47 PHE B N 1
ATOM 4303 C CA . PHE B 1 47 ? 35.189 -27.997 -28.640 1.00 15.38 47 PHE B CA 1
ATOM 430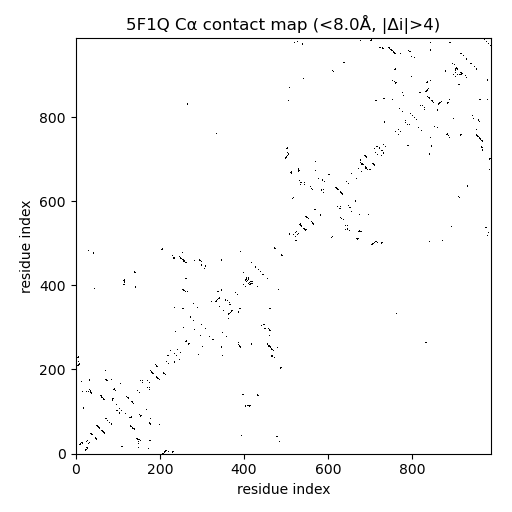4 C C . PHE B 1 47 ? 34.009 -28.638 -29.360 1.00 19.13 47 PHE B C 1
ATOM 4305 O O . PHE B 1 47 ? 34.017 -28.760 -30.582 1.00 13.75 47 PHE B O 1
ATOM 4313 N N . THR B 1 48 ? 33.002 -29.051 -28.599 1.00 16.29 48 THR B N 1
ATOM 4314 C CA . THR B 1 48 ? 31.872 -29.755 -29.181 1.00 18.35 48 THR B CA 1
ATOM 4315 C C . THR B 1 48 ? 30.507 -29.252 -28.725 1.00 16.14 48 THR B C 1
ATOM 4316 O O . THR B 1 48 ? 29.512 -29.709 -29.249 1.00 17.10 48 THR B O 1
ATOM 4320 N N . SER B 1 49 ? 30.435 -28.327 -27.760 1.00 15.11 49 SER B N 1
ATOM 4321 C CA . SER B 1 49 ? 29.117 -27.958 -27.229 1.00 14.40 49 SER B CA 1
ATOM 4322 C C . SER B 1 49 ? 28.452 -26.829 -28.024 1.00 17.15 49 SER B C 1
ATOM 4323 O O . SER B 1 49 ? 29.120 -25.938 -28.569 1.00 15.37 49 SER B O 1
ATOM 4326 N N . GLY B 1 50 ? 27.126 -26.894 -28.115 1.00 17.95 50 GLY B N 1
ATOM 4327 C CA . GLY B 1 50 ? 26.363 -25.856 -28.788 1.00 19.05 50 GLY B CA 1
ATOM 4328 C C . GLY B 1 50 ? 26.554 -24.517 -28.091 1.00 17.04 50 GLY B C 1
ATOM 4329 O O . GLY B 1 50 ? 26.463 -23.470 -28.719 1.00 14.47 50 GLY B O 1
ATOM 4330 N N . THR B 1 51 ? 26.813 -24.567 -26.787 1.00 17.84 51 THR B N 1
ATOM 4331 C CA . THR B 1 51 ? 27.101 -23.367 -25.991 1.00 19.00 51 THR B CA 1
ATOM 4332 C C . THR B 1 51 ? 28.285 -22.614 -26.584 1.00 18.91 51 THR B C 1
ATOM 4333 O O . THR B 1 51 ? 28.247 -21.395 -26.777 1.00 17.24 51 THR B O 1
ATOM 4337 N N . THR B 1 52 ? 29.344 -23.355 -26.880 1.00 18.23 52 THR B N 1
ATOM 4338 C CA . THR B 1 52 ? 30.531 -22.745 -27.453 1.00 17.43 52 THR B CA 1
ATOM 4339 C C . THR B 1 52 ? 30.287 -22.276 -28.865 1.00 17.32 52 THR B C 1
ATOM 4340 O O . THR B 1 52 ? 30.666 -21.159 -29.223 1.00 16.39 52 THR B O 1
ATOM 4344 N N . TYR B 1 53 ? 29.661 -23.123 -29.677 1.00 17.60 53 TYR B N 1
ATOM 4345 C CA . TYR B 1 53 ? 29.430 -22.781 -31.075 1.00 16.41 53 TYR B CA 1
ATOM 4346 C C . TYR B 1 53 ? 28.564 -21.532 -31.249 1.00 14.63 53 TYR B C 1
ATOM 4347 O O . TYR B 1 53 ? 28.815 -20.734 -32.146 1.00 14.85 53 TYR B O 1
ATOM 4356 N N . ASP B 1 54 ? 27.562 -21.362 -30.390 1.00 14.08 54 ASP B N 1
ATOM 4357 C CA . ASP B 1 54 ? 26.712 -20.168 -30.429 1.00 20.33 54 ASP B CA 1
ATOM 4358 C C . ASP B 1 54 ? 27.525 -18.902 -30.154 1.00 20.45 54 ASP B C 1
ATOM 4359 O O . ASP B 1 54 ? 27.146 -17.815 -30.564 1.00 19.76 54 ASP B O 1
ATOM 4364 N N . ALA B 1 55 ? 28.640 -19.052 -29.444 1.00 18.87 55 ALA B N 1
ATOM 4365 C CA . ALA B 1 55 ? 29.472 -17.908 -29.080 1.00 19.60 55 ALA B CA 1
ATOM 4366 C C . ALA B 1 55 ? 30.706 -17.750 -29.969 1.00 21.55 55 ALA B C 1
ATOM 4367 O O . ALA B 1 55 ? 31.431 -16.772 -29.829 1.00 20.17 55 ALA B O 1
ATOM 4369 N N . SER B 1 56 ? 30.955 -18.696 -30.878 1.00 19.69 56 SER B N 1
ATOM 4370 C CA . SER B 1 56 ? 32.209 -18.662 -31.630 1.00 23.48 56 SER B CA 1
ATOM 4371 C C . SER B 1 56 ? 31.991 -18.876 -33.135 1.00 20.82 56 SER B C 1
ATOM 4372 O O . SER B 1 56 ? 31.862 -17.903 -33.886 1.00 22.78 56 SER B O 1
ATOM 4375 N N . SER B 1 57 ? 31.929 -20.129 -33.571 1.00 17.04 57 SER B N 1
ATOM 4376 C CA . SER B 1 57 ? 31.735 -20.445 -34.989 1.00 21.04 57 SER B CA 1
ATOM 4377 C C . SER B 1 57 ? 30.536 -19.724 -35.626 1.00 19.91 57 SER B C 1
ATOM 4378 O O . SER B 1 57 ? 30.638 -19.203 -36.735 1.00 19.41 57 SER B O 1
ATOM 4381 N N . VAL B 1 58 ? 29.407 -19.669 -34.923 1.00 16.57 58 VAL B N 1
ATOM 4382 C CA . VAL B 1 58 ? 28.219 -19.062 -35.516 1.00 18.71 58 VAL B CA 1
ATOM 4383 C C . VAL B 1 58 ? 28.324 -17.531 -35.718 1.00 19.94 58 VAL B C 1
ATOM 4384 O O . VAL B 1 58 ? 28.094 -17.055 -36.841 1.00 20.88 58 VAL B O 1
ATOM 4388 N N . PRO B 1 59 ? 28.657 -16.749 -34.657 1.00 18.93 59 PRO B N 1
ATOM 4389 C CA . PRO B 1 59 ? 28.706 -15.300 -34.926 1.00 21.33 59 PRO B CA 1
ATOM 4390 C C . PRO B 1 59 ? 29.982 -14.786 -35.616 1.00 25.75 59 PRO B C 1
ATOM 4391 O O . PRO B 1 59 ? 29.921 -13.785 -36.341 1.00 26.74 59 PRO B O 1
ATOM 4395 N N . ILE B 1 60 ? 31.115 -15.443 -35.373 1.00 18.50 60 ILE B N 1
ATOM 4396 C CA . ILE B 1 60 ? 32.418 -14.865 -35.684 1.00 19.25 60 ILE B CA 1
ATOM 4397 C C . ILE B 1 60 ? 33.065 -15.416 -36.954 1.00 27.52 60 ILE B C 1
ATOM 4398 O O . ILE B 1 60 ? 33.746 -14.688 -37.674 1.00 27.46 60 ILE B O 1
ATOM 4403 N N . TYR B 1 61 ? 32.848 -16.694 -37.235 1.00 25.14 61 TYR B N 1
ATOM 4404 C CA . TYR B 1 61 ? 33.541 -17.330 -38.351 1.00 24.51 61 TYR B CA 1
ATOM 4405 C C . TYR B 1 61 ? 32.646 -17.727 -39.509 1.00 23.79 61 TYR B C 1
ATOM 4406 O O . TYR B 1 61 ? 31.411 -17.689 -39.423 1.00 21.38 61 TYR B O 1
ATOM 4415 N N . ASN B 1 62 ? 33.303 -18.150 -40.587 1.00 19.25 62 ASN B N 1
ATOM 4416 C CA . ASN B 1 62 ? 32.634 -18.762 -41.722 1.00 19.36 62 ASN B CA 1
ATOM 4417 C C . ASN B 1 62 ? 33.246 -20.104 -42.064 1.00 25.15 62 ASN B C 1
ATOM 4418 O O . ASN B 1 62 ? 34.383 -20.406 -41.680 1.00 22.52 62 ASN B O 1
ATOM 4423 N N . ARG B 1 63 ? 32.484 -20.887 -42.815 1.00 24.58 63 ARG B N 1
ATOM 4424 C CA . ARG B 1 63 ? 32.927 -22.176 -43.318 1.00 26.07 63 ARG B CA 1
ATOM 4425 C C . ARG B 1 63 ? 32.899 -22.137 -44.839 1.00 24.26 63 ARG B C 1
ATOM 4426 O O . ARG B 1 63 ? 32.332 -21.207 -45.414 1.00 22.10 63 ARG B O 1
ATOM 4434 N N . LEU B 1 64 ? 33.525 -23.113 -45.488 1.00 23.86 64 LEU B N 1
ATOM 4435 C CA . LEU B 1 64 ? 33.557 -23.160 -46.954 1.00 26.37 64 LEU B CA 1
ATOM 4436 C C . LEU B 1 64 ? 32.145 -23.192 -47.550 1.00 28.22 64 LEU B C 1
ATOM 4437 O O . LEU B 1 64 ? 31.853 -22.511 -48.528 1.00 29.00 64 LEU B O 1
ATOM 4442 N N . VAL B 1 65 ? 31.278 -23.997 -46.952 1.00 26.04 65 VAL B N 1
ATOM 4443 C CA . VAL B 1 65 ? 29.877 -24.023 -47.324 1.00 24.66 65 VAL B CA 1
ATOM 4444 C C . VAL B 1 65 ? 29.043 -23.850 -46.064 1.00 26.93 65 VAL B C 1
ATOM 4445 O O . VAL B 1 65 ? 29.570 -23.915 -44.945 1.00 24.97 65 VAL B O 1
ATOM 4449 N N . GLU B 1 66 ? 27.747 -23.620 -46.241 1.00 23.38 66 GLU B N 1
ATOM 4450 C CA . GLU B 1 66 ? 26.873 -23.319 -45.109 1.00 22.98 66 GLU B CA 1
ATOM 4451 C C . GLU B 1 66 ? 25.492 -23.923 -45.324 1.00 24.58 66 GLU B C 1
ATOM 4452 O O . GLU B 1 66 ? 24.981 -23.900 -46.438 1.00 22.86 66 GLU B O 1
ATOM 4458 N N . PHE B 1 67 ? 24.881 -24.459 -44.275 1.00 20.59 67 PHE B N 1
ATOM 4459 C CA . PHE B 1 67 ? 23.500 -24.925 -44.399 1.00 23.66 67 PHE B CA 1
ATOM 4460 C C . PHE B 1 67 ? 22.548 -23.736 -44.485 1.00 27.81 67 PHE B C 1
ATOM 4461 O O . PHE B 1 67 ? 22.673 -22.783 -43.725 1.00 23.93 67 PHE B O 1
ATOM 4469 N N . LYS B 1 68 ? 21.593 -23.797 -45.405 1.00 31.54 68 LYS B N 1
ATOM 4470 C CA . LYS B 1 68 ? 20.500 -22.827 -45.418 1.00 32.63 68 LYS B CA 1
ATOM 4471 C C . LYS B 1 68 ? 19.783 -22.877 -44.065 1.00 29.47 68 LYS B C 1
ATOM 4472 O O . LYS B 1 68 ? 19.382 -23.954 -43.620 1.00 28.99 68 LYS B O 1
ATOM 4478 N N . ILE B 1 69 ? 19.651 -21.733 -43.394 1.00 26.81 69 ILE B N 1
ATOM 4479 C CA . ILE B 1 69 ? 19.127 -21.722 -42.016 1.00 26.92 69 ILE B CA 1
ATOM 4480 C C . ILE B 1 69 ? 17.742 -22.378 -41.941 1.00 29.69 69 ILE B C 1
ATOM 4481 O O . ILE B 1 69 ? 16.882 -22.124 -42.779 1.00 29.36 69 ILE B O 1
ATOM 4486 N N . GLY B 1 70 ? 17.547 -23.252 -40.955 1.00 32.34 70 GLY B N 1
ATOM 4487 C CA . GLY B 1 70 ? 16.303 -24.000 -40.829 1.00 30.01 70 GLY B CA 1
ATOM 4488 C C . GLY B 1 70 ? 16.313 -25.331 -41.577 1.00 30.20 70 GLY B C 1
ATOM 4489 O O . GLY B 1 70 ? 15.368 -26.107 -41.477 1.00 27.90 70 GLY B O 1
ATOM 4490 N N . THR B 1 71 ? 17.380 -25.598 -42.328 1.00 29.81 71 THR B N 1
ATOM 4491 C CA . THR B 1 71 ? 17.451 -26.789 -43.181 1.00 28.36 71 THR B CA 1
ATOM 4492 C C . THR B 1 71 ? 18.818 -27.456 -43.100 1.00 29.06 71 THR B C 1
ATOM 4493 O O . THR B 1 71 ? 19.708 -26.966 -42.408 1.00 26.85 71 THR B O 1
ATOM 4497 N N . THR B 1 72 ? 18.980 -28.566 -43.820 1.00 28.74 72 THR B N 1
ATOM 4498 C CA . THR B 1 72 ? 20.307 -29.124 -44.062 1.00 32.15 72 THR B CA 1
ATOM 4499 C C . THR B 1 72 ? 20.658 -29.102 -45.546 1.00 31.72 72 THR B C 1
ATOM 4500 O O . THR B 1 72 ? 21.450 -29.910 -46.015 1.00 31.41 72 THR B O 1
ATOM 4504 N N . GLU B 1 73 ? 20.069 -28.174 -46.285 1.00 29.38 73 GLU B N 1
ATOM 4505 C CA . GLU B 1 73 ? 20.479 -27.979 -47.666 1.00 33.88 73 GLU B CA 1
ATOM 4506 C C . GLU B 1 73 ? 21.748 -27.136 -47.692 1.00 35.18 73 GLU B C 1
ATOM 4507 O O . GLU B 1 73 ? 21.840 -26.123 -47.007 1.00 34.03 73 GLU B O 1
ATOM 4513 N N . ILE B 1 74 ? 22.728 -27.570 -48.473 1.00 33.04 74 ILE B N 1
ATOM 4514 C CA . ILE B 1 74 ? 24.056 -26.959 -48.461 1.00 35.63 74 ILE B CA 1
ATOM 4515 C C . ILE B 1 74 ? 24.184 -25.842 -49.492 1.00 35.97 74 ILE B C 1
ATOM 4516 O O . ILE B 1 74 ? 23.826 -26.012 -50.655 1.00 35.06 74 ILE B O 1
ATOM 4521 N N . GLU B 1 75 ? 24.689 -24.696 -49.052 1.00 34.99 75 GLU B N 1
ATOM 4522 C CA . GLU B 1 75 ? 24.816 -23.527 -49.916 1.00 35.95 75 GLU B CA 1
ATOM 4523 C C . GLU B 1 75 ? 26.250 -22.983 -49.920 1.00 34.02 75 GLU B C 1
ATOM 4524 O O . GLU B 1 75 ? 27.013 -23.252 -49.002 1.00 30.15 75 GLU B O 1
ATOM 4530 N N . PRO B 1 76 ? 26.630 -22.229 -50.965 1.00 31.08 76 PRO B N 1
ATOM 4531 C CA . PRO B 1 76 ? 28.002 -21.706 -50.986 1.00 31.98 76 PRO B CA 1
ATOM 4532 C C . PRO B 1 76 ? 28.242 -20.722 -49.840 1.00 34.48 76 PRO B C 1
ATOM 4533 O O . PRO B 1 76 ? 27.286 -20.102 -49.380 1.00 33.49 76 PRO B O 1
ATOM 4537 N N . SER B 1 77 ? 29.485 -20.608 -49.371 1.00 33.23 77 SER B N 1
ATOM 4538 C CA . SER B 1 77 ? 29.838 -19.601 -48.376 1.00 31.84 77 SER B CA 1
ATOM 4539 C C . SER B 1 77 ? 31.194 -18.997 -48.764 1.00 32.03 77 SER B C 1
ATOM 4540 O O . SER B 1 77 ? 31.289 -18.320 -49.789 1.00 33.35 77 SER B O 1
ATOM 4543 N N . LEU B 1 78 ? 32.241 -19.250 -47.981 1.00 28.80 78 LEU B N 1
ATOM 4544 C CA . LEU B 1 78 ? 33.586 -18.802 -48.367 1.00 27.95 78 LEU B CA 1
ATOM 4545 C C . LEU B 1 78 ? 34.042 -19.421 -49.687 1.00 28.06 78 LEU B C 1
ATOM 4546 O O . LEU B 1 78 ? 34.822 -18.813 -50.436 1.00 27.29 78 LEU B O 1
ATOM 4551 N N . ALA B 1 79 ? 33.574 -20.630 -49.971 1.00 28.23 79 ALA B N 1
ATOM 4552 C CA . ALA B 1 79 ? 33.722 -21.194 -51.316 1.00 30.85 79 ALA B CA 1
ATOM 4553 C C . ALA B 1 79 ? 32.518 -20.787 -52.148 1.00 32.36 79 ALA B C 1
ATOM 4554 O O . ALA B 1 79 ? 31.372 -21.074 -51.772 1.00 32.61 79 ALA B O 1
ATOM 4556 N N . GLU B 1 80 ? 32.781 -20.129 -53.275 1.00 33.87 80 GLU B N 1
ATOM 4557 C CA . GLU B 1 80 ? 31.729 -19.635 -54.156 1.00 36.31 80 GLU B CA 1
ATOM 4558 C C . GLU B 1 80 ? 31.112 -20.753 -54.999 1.00 36.97 80 GLU B C 1
ATOM 4559 O O . GLU B 1 80 ? 29.932 -20.709 -55.345 1.00 38.40 80 GLU B O 1
ATOM 4565 N N . ARG B 1 81 ? 31.915 -21.750 -55.341 1.00 36.08 81 ARG B N 1
ATOM 4566 C CA . ARG B 1 81 ? 31.389 -22.942 -56.000 1.00 39.14 81 ARG B CA 1
ATOM 4567 C C . ARG B 1 81 ? 32.364 -24.094 -55.804 1.00 38.35 81 ARG B C 1
ATOM 4568 O O . ARG B 1 81 ? 33.456 -23.905 -55.257 1.00 35.03 81 ARG B O 1
ATOM 4576 N N . TRP B 1 82 ? 31.970 -25.289 -56.235 1.00 38.37 82 TRP B N 1
ATOM 4577 C CA . TRP B 1 82 ? 32.803 -26.461 -56.021 1.00 35.75 82 TRP B CA 1
ATOM 4578 C C . TRP B 1 82 ? 32.555 -27.554 -57.053 1.00 35.88 82 TRP B C 1
ATOM 4579 O O . TRP B 1 82 ? 31.537 -27.549 -57.739 1.00 36.27 82 TRP B O 1
ATOM 4590 N N . GLU B 1 83 ? 33.504 -28.480 -57.164 1.00 33.38 83 GLU B N 1
ATOM 4591 C CA . GLU B 1 83 ? 33.369 -29.628 -58.054 1.00 39.83 83 GLU B CA 1
ATOM 4592 C C . GLU B 1 83 ? 33.755 -30.892 -57.309 1.00 38.39 83 GLU B C 1
ATOM 4593 O O . GLU B 1 83 ? 34.596 -30.851 -56.418 1.00 37.74 83 GLU B O 1
ATOM 4599 N N . VAL B 1 84 ? 33.157 -32.011 -57.703 1.00 40.00 84 VAL B N 1
ATOM 4600 C CA . VAL B 1 84 ? 33.507 -33.324 -57.179 1.00 37.94 84 VAL B CA 1
ATOM 4601 C C . VAL B 1 84 ? 33.891 -34.255 -58.319 1.00 38.20 84 VAL B C 1
ATOM 4602 O O . VAL B 1 84 ? 33.195 -34.300 -59.332 1.00 40.43 84 VAL B O 1
ATOM 4606 N N . SER B 1 85 ? 34.991 -34.993 -58.159 1.00 37.19 85 SER B N 1
ATOM 4607 C CA . SER B 1 85 ? 35.448 -35.953 -59.170 1.00 40.67 85 SER B CA 1
ATOM 4608 C C . SER B 1 85 ? 34.487 -37.134 -59.319 1.00 41.67 85 SER B C 1
ATOM 4609 O O . SER B 1 85 ? 33.800 -37.512 -58.369 1.00 39.40 85 SER B O 1
ATOM 4612 N N . GLU B 1 86 ? 34.458 -37.720 -60.512 1.00 45.53 86 GLU B N 1
ATOM 4613 C CA . GLU B 1 86 ? 33.556 -38.829 -60.815 1.00 45.97 86 GLU B CA 1
ATOM 4614 C C . GLU B 1 86 ? 33.700 -39.997 -59.844 1.00 39.67 86 GLU B C 1
ATOM 4615 O O . GLU B 1 86 ? 32.741 -40.721 -59.599 1.00 37.95 86 GLU B O 1
ATOM 4621 N N . ASP B 1 87 ? 34.897 -40.180 -59.294 1.00 38.56 87 ASP B N 1
ATOM 4622 C CA . ASP B 1 87 ? 35.129 -41.274 -58.360 1.00 41.04 87 ASP B CA 1
ATOM 4623 C C . ASP B 1 87 ? 34.880 -40.833 -56.910 1.00 40.25 87 ASP B C 1
ATOM 4624 O O . ASP B 1 87 ? 35.078 -41.602 -55.972 1.00 41.50 87 ASP B O 1
ATOM 4629 N N . GLY B 1 88 ? 34.431 -39.592 -56.747 1.00 37.39 88 GLY B N 1
ATOM 4630 C CA . GLY B 1 88 ? 34.040 -39.064 -55.451 1.00 32.47 88 GLY B CA 1
ATOM 4631 C C . GLY B 1 88 ? 35.169 -38.769 -54.481 1.00 34.54 88 GLY B C 1
ATOM 4632 O O . GLY B 1 88 ? 34.920 -38.407 -53.322 1.00 34.29 88 GLY B O 1
ATOM 4633 N N . LYS B 1 89 ? 36.408 -38.908 -54.947 1.00 32.13 89 LYS B N 1
ATOM 4634 C CA . LYS B 1 89 ? 37.568 -38.836 -54.059 1.00 33.61 89 LYS B CA 1
ATOM 4635 C C . LYS B 1 89 ? 38.286 -37.480 -54.053 1.00 32.74 89 LYS B C 1
ATOM 4636 O O . LYS B 1 89 ? 39.232 -37.282 -53.293 1.00 31.65 89 LYS B O 1
ATOM 4642 N N . THR B 1 90 ? 37.839 -36.545 -54.884 1.00 30.37 90 THR B N 1
ATOM 4643 C CA . THR B 1 90 ? 38.461 -35.231 -54.925 1.00 35.59 90 THR B CA 1
ATOM 4644 C C . THR B 1 90 ? 37.403 -34.132 -54.960 1.00 38.37 90 THR B C 1
ATOM 4645 O O . THR B 1 90 ? 36.536 -34.114 -55.834 1.00 40.64 90 THR B O 1
ATOM 4649 N N . TYR B 1 91 ? 37.472 -33.231 -53.984 1.00 35.68 91 TYR B N 1
ATOM 4650 C CA . TYR B 1 91 ? 36.579 -32.078 -53.908 1.00 33.83 91 TYR B CA 1
ATOM 4651 C C . TYR B 1 91 ? 37.380 -30.817 -54.138 1.00 34.27 91 TYR B C 1
ATOM 4652 O O . TYR B 1 91 ? 38.323 -30.533 -53.395 1.00 36.25 91 TYR B O 1
ATOM 4661 N N . THR B 1 92 ? 37.014 -30.060 -55.165 1.00 32.72 92 THR B N 1
ATOM 4662 C CA . THR B 1 92 ? 37.720 -28.830 -55.473 1.00 34.82 92 THR B CA 1
ATOM 4663 C C . THR B 1 92 ? 36.826 -27.635 -55.174 1.00 36.35 92 THR B C 1
ATOM 4664 O O . THR B 1 92 ? 35.694 -27.572 -55.643 1.00 34.98 92 THR B O 1
ATOM 4668 N N . PHE B 1 93 ? 37.344 -26.700 -54.382 1.00 33.96 93 PHE B N 1
ATOM 4669 C CA . PHE B 1 93 ? 36.584 -25.526 -53.967 1.00 31.70 93 PHE B CA 1
ATOM 4670 C C . PHE B 1 93 ? 37.173 -24.245 -54.532 1.00 33.58 93 PHE B C 1
ATOM 4671 O O . PHE B 1 93 ? 38.394 -24.027 -54.486 1.00 36.90 93 PHE B O 1
ATOM 4679 N N . TYR B 1 94 ? 36.296 -23.403 -55.067 1.00 32.40 94 TYR B N 1
ATOM 4680 C CA . TYR B 1 94 ? 36.706 -22.151 -55.692 1.00 34.97 94 TYR B CA 1
ATOM 4681 C C . TYR B 1 94 ? 36.278 -21.011 -54.784 1.00 35.06 94 TYR B C 1
ATOM 4682 O O . TYR B 1 94 ? 35.090 -20.819 -54.516 1.00 35.69 94 TYR B O 1
ATOM 4691 N N . LEU B 1 95 ? 37.263 -20.274 -54.285 1.00 35.40 95 LEU B N 1
ATOM 4692 C CA . LEU B 1 95 ? 37.053 -19.426 -53.118 1.00 35.69 95 LEU B CA 1
ATOM 4693 C C . LEU B 1 95 ? 36.621 -18.006 -53.477 1.00 36.03 95 LEU B C 1
ATOM 4694 O O . LEU B 1 95 ? 37.154 -17.394 -54.395 1.00 36.06 95 LEU B O 1
ATOM 4699 N N . ARG B 1 96 ? 35.639 -17.502 -52.735 1.00 37.97 96 ARG B N 1
ATOM 4700 C CA . ARG B 1 96 ? 35.125 -16.148 -52.901 1.00 37.01 96 ARG B CA 1
ATOM 4701 C C . ARG B 1 96 ? 36.250 -15.119 -52.775 1.00 37.53 96 ARG B C 1
ATOM 4702 O O . ARG B 1 96 ? 37.121 -15.245 -51.921 1.00 38.80 96 ARG B O 1
ATOM 4710 N N . LYS B 1 97 ? 36.246 -14.113 -53.636 1.00 36.80 97 LYS B N 1
ATOM 4711 C CA . LYS B 1 97 ? 37.261 -13.069 -53.565 1.00 35.28 97 LYS B CA 1
ATOM 4712 C C . LYS B 1 97 ? 36.716 -11.870 -52.807 1.00 36.85 97 LYS B C 1
ATOM 4713 O O . LYS B 1 97 ? 35.506 -11.767 -52.596 1.00 34.81 97 LYS B O 1
ATOM 4719 N N . GLY B 1 98 ? 37.608 -10.978 -52.384 1.00 40.58 98 GLY B N 1
ATOM 4720 C CA . GLY B 1 98 ? 37.211 -9.752 -51.706 1.00 39.68 98 GLY B CA 1
ATOM 4721 C C . GLY B 1 98 ? 36.719 -9.905 -50.274 1.00 38.56 98 GLY B C 1
ATOM 4722 O O . GLY B 1 98 ? 36.185 -8.956 -49.693 1.00 39.03 98 GLY B O 1
ATOM 4723 N N . VAL B 1 99 ? 36.906 -11.087 -49.694 1.00 32.94 99 VAL B N 1
ATOM 4724 C CA . VAL B 1 99 ? 36.409 -11.355 -48.347 1.00 31.31 99 VAL B CA 1
ATOM 4725 C C . VAL B 1 99 ? 37.388 -10.877 -47.284 1.00 31.60 99 VAL B C 1
ATOM 4726 O O . VAL B 1 99 ? 38.489 -11.406 -47.165 1.00 31.98 99 VAL B O 1
ATOM 4730 N N . LYS B 1 100 ? 36.972 -9.872 -46.515 1.00 31.03 100 LYS B N 1
ATOM 4731 C CA . LYS B 1 100 ? 37.839 -9.232 -45.526 1.00 32.08 100 LYS B CA 1
ATOM 4732 C C . LYS B 1 100 ? 37.923 -10.032 -44.228 1.00 31.55 100 LYS B C 1
ATOM 4733 O O . LYS B 1 100 ? 36.951 -10.663 -43.819 1.00 30.16 100 LYS B O 1
ATOM 4739 N N . TRP B 1 101 ? 39.090 -10.003 -43.588 1.00 33.15 101 TRP B N 1
ATOM 4740 C CA . TRP B 1 101 ? 39.252 -10.542 -42.234 1.00 33.83 101 TRP B CA 1
ATOM 4741 C C . TRP B 1 101 ? 38.986 -9.464 -41.195 1.00 32.97 101 TRP B C 1
ATOM 4742 O O . TRP B 1 101 ? 39.169 -8.279 -41.456 1.00 29.73 101 TRP B O 1
ATOM 4753 N N . GLN B 1 102 ? 38.562 -9.884 -40.015 1.00 30.58 102 GLN B N 1
ATOM 4754 C CA . GLN B 1 102 ? 38.416 -8.968 -38.897 1.00 29.24 102 GLN B CA 1
ATOM 4755 C C . GLN B 1 102 ? 39.792 -8.508 -38.416 1.00 31.66 102 GLN B C 1
ATOM 4756 O O . GLN B 1 102 ? 40.809 -9.104 -38.765 1.00 28.90 102 GLN B O 1
ATOM 4762 N N . ASP B 1 103 ? 39.818 -7.437 -37.626 1.00 34.11 103 ASP B N 1
ATOM 4763 C CA . ASP B 1 103 ? 41.051 -6.928 -37.043 1.00 38.77 103 ASP B CA 1
ATOM 4764 C C . ASP B 1 103 ? 40.853 -6.713 -35.552 1.00 38.45 103 ASP B C 1
ATOM 4765 O O . ASP B 1 103 ? 39.724 -6.568 -35.103 1.00 40.34 103 ASP B O 1
ATOM 4770 N N . ASN B 1 104 ? 41.942 -6.687 -34.790 1.00 36.03 104 ASN B N 1
ATOM 4771 C CA . ASN B 1 104 ? 41.869 -6.337 -33.372 1.00 36.74 104 ASN B CA 1
ATOM 4772 C C . ASN B 1 104 ? 43.134 -5.601 -32.931 1.00 39.45 104 ASN B C 1
ATOM 4773 O O . ASN B 1 104 ? 43.917 -5.149 -33.765 1.00 37.07 104 ASN B O 1
ATOM 4778 N N . LYS B 1 105 ? 43.339 -5.498 -31.621 1.00 43.55 105 LYS B N 1
ATOM 4779 C CA . LYS B 1 105 ? 44.486 -4.767 -31.090 1.00 49.89 105 LYS B CA 1
ATOM 4780 C C . LYS B 1 105 ? 45.822 -5.417 -31.459 1.00 50.00 105 LYS B C 1
ATOM 4781 O O . LYS B 1 105 ? 46.858 -4.759 -31.448 1.00 53.35 105 LYS B O 1
ATOM 4787 N N . ASP B 1 106 ? 45.799 -6.703 -31.794 1.00 47.36 106 ASP B N 1
ATOM 4788 C CA . ASP B 1 106 ? 47.033 -7.431 -32.080 1.00 46.69 106 ASP B CA 1
ATOM 4789 C C . ASP B 1 106 ? 47.208 -7.792 -33.553 1.00 47.73 106 ASP B C 1
ATOM 4790 O O . ASP B 1 106 ? 48.172 -8.465 -33.912 1.00 49.96 106 ASP B O 1
ATOM 4795 N N . PHE B 1 107 ? 46.290 -7.354 -34.407 1.00 44.96 107 PHE B N 1
ATOM 4796 C CA . PHE B 1 107 ? 46.288 -7.838 -35.783 1.00 41.89 107 PHE B CA 1
ATOM 4797 C C . PHE B 1 107 ? 45.485 -6.961 -36.743 1.00 41.63 107 PHE B C 1
ATOM 4798 O O . PHE B 1 107 ? 44.297 -6.706 -36.536 1.00 41.84 107 PHE B O 1
ATOM 4806 N N . LYS B 1 108 ? 46.151 -6.490 -37.789 1.00 42.33 108 LYS B N 1
ATOM 4807 C CA . LYS B 1 108 ? 45.463 -5.871 -38.912 1.00 44.04 108 LYS B CA 1
ATOM 4808 C C . LYS B 1 108 ? 45.882 -6.611 -40.172 1.00 39.87 108 LYS B C 1
ATOM 4809 O O . LYS B 1 108 ? 47.068 -6.679 -40.492 1.00 38.70 108 LYS B O 1
ATOM 4815 N N . PRO B 1 109 ? 44.903 -7.202 -40.871 1.00 38.40 109 PRO B N 1
ATOM 4816 C CA . PRO B 1 109 ? 45.186 -8.041 -42.039 1.00 39.47 109 PRO B CA 1
ATOM 4817 C C . PRO B 1 109 ? 45.682 -7.215 -43.217 1.00 43.31 109 PRO B C 1
ATOM 4818 O O . PRO B 1 109 ? 45.231 -6.087 -43.433 1.00 42.56 109 PRO B O 1
ATOM 4822 N N . THR B 1 110 ? 46.619 -7.786 -43.961 1.00 36.34 110 THR B N 1
ATOM 4823 C CA . THR B 1 110 ? 47.196 -7.130 -45.119 1.00 40.30 110 THR B CA 1
ATOM 4824 C C . THR B 1 110 ? 46.693 -7.758 -46.417 1.00 39.40 110 THR B C 1
ATOM 4825 O O . THR B 1 110 ? 47.069 -7.332 -47.514 1.00 41.97 110 THR B O 1
ATOM 4829 N N . ARG B 1 111 ? 45.835 -8.766 -46.294 1.00 39.86 111 ARG B N 1
ATOM 4830 C CA . ARG B 1 111 ? 45.262 -9.421 -47.471 1.00 37.90 111 ARG B CA 1
ATOM 4831 C C . ARG B 1 111 ? 43.867 -9.958 -47.176 1.00 36.74 111 ARG B C 1
ATOM 4832 O O . ARG B 1 111 ? 43.492 -10.149 -46.013 1.00 37.96 111 ARG B O 1
ATOM 4840 N N . ASP B 1 112 ? 43.101 -10.199 -48.234 1.00 37.47 112 ASP B N 1
ATOM 4841 C CA . ASP B 1 112 ? 41.784 -10.818 -48.103 1.00 37.56 112 ASP B CA 1
ATOM 4842 C C . ASP B 1 112 ? 41.908 -12.317 -47.840 1.00 34.96 112 ASP B C 1
ATOM 4843 O O . ASP B 1 112 ? 42.975 -12.896 -48.009 1.00 33.29 112 ASP B O 1
ATOM 4848 N N . PHE B 1 113 ? 40.808 -12.930 -47.412 1.00 36.14 113 PHE B N 1
ATOM 4849 C CA . PHE B 1 113 ? 40.703 -14.379 -47.280 1.00 31.00 113 PHE B CA 1
ATOM 4850 C C . PHE B 1 113 ? 41.182 -15.074 -48.547 1.00 31.21 113 PHE B C 1
ATOM 4851 O O . PHE B 1 113 ? 40.819 -14.657 -49.646 1.00 31.63 113 PHE B O 1
ATOM 4859 N N . ASN B 1 114 ? 42.013 -16.104 -48.399 1.00 32.07 114 ASN B N 1
ATOM 4860 C CA . ASN B 1 114 ? 42.401 -16.940 -49.538 1.00 31.54 114 ASN B CA 1
ATOM 4861 C C . ASN B 1 114 ? 42.806 -18.346 -49.094 1.00 32.65 114 ASN B C 1
ATOM 4862 O O . ASN B 1 114 ? 42.578 -18.728 -47.943 1.00 27.59 114 ASN B O 1
ATOM 4867 N N . ALA B 1 115 ? 43.432 -19.100 -49.995 1.00 31.24 115 ALA B N 1
ATOM 4868 C CA . ALA B 1 115 ? 43.655 -20.527 -49.769 1.00 32.41 115 ALA B CA 1
ATOM 4869 C C . ALA B 1 115 ? 44.562 -20.851 -48.576 1.00 31.99 115 ALA B C 1
ATOM 4870 O O . ALA B 1 115 ? 44.381 -21.886 -47.943 1.00 33.08 115 ALA B O 1
ATOM 4872 N N . ASP B 1 116 ? 45.536 -19.996 -48.273 1.00 30.47 116 ASP B N 1
ATOM 4873 C CA . ASP B 1 116 ? 46.372 -20.225 -47.088 1.00 29.80 116 ASP B CA 1
ATOM 4874 C C . ASP B 1 116 ? 45.541 -20.392 -45.813 1.00 30.42 116 ASP B C 1
ATOM 4875 O O . ASP B 1 116 ? 45.911 -21.150 -44.911 1.00 28.68 116 ASP B O 1
ATOM 4880 N N . ASP B 1 117 ? 44.438 -19.653 -45.723 1.00 28.84 117 ASP B N 1
ATOM 4881 C CA . ASP B 1 117 ? 43.590 -19.713 -44.538 1.00 25.29 117 ASP B CA 1
ATOM 4882 C C . ASP B 1 117 ? 42.951 -21.099 -44.417 1.00 24.18 117 ASP B C 1
ATOM 4883 O O . ASP B 1 117 ? 42.923 -21.694 -43.338 1.00 27.78 117 ASP B O 1
ATOM 4888 N N . VAL B 1 118 ? 42.464 -21.623 -45.536 1.00 27.56 118 VAL B N 1
ATOM 4889 C CA . VAL B 1 118 ? 41.890 -22.967 -45.547 1.00 29.24 118 VAL B CA 1
ATOM 4890 C C . VAL B 1 118 ? 42.937 -24.046 -45.273 1.00 27.55 118 VAL B C 1
ATOM 4891 O O . VAL B 1 118 ? 42.689 -24.972 -44.502 1.00 22.84 118 VAL B O 1
ATOM 4895 N N . ILE B 1 119 ? 44.094 -23.944 -45.925 1.00 28.64 119 ILE B N 1
ATOM 4896 C CA . ILE B 1 119 ? 45.176 -24.899 -45.682 1.00 30.68 119 ILE B CA 1
ATOM 4897 C C . ILE B 1 119 ? 45.574 -24.863 -44.204 1.00 29.51 119 ILE B C 1
ATOM 4898 O O . ILE B 1 119 ? 45.692 -25.903 -43.562 1.00 31.34 119 ILE B O 1
ATOM 4903 N N . TYR B 1 120 ? 45.757 -23.669 -43.654 1.00 26.56 120 TYR B N 1
ATOM 4904 C CA . TYR B 1 120 ? 46.094 -23.567 -42.236 1.00 26.13 120 TYR B CA 1
ATOM 4905 C C . TYR B 1 120 ? 45.039 -24.213 -41.355 1.00 24.57 120 TYR B C 1
ATOM 4906 O O . TYR B 1 120 ? 45.364 -24.962 -40.435 1.00 22.54 120 TYR B O 1
ATOM 4915 N N . SER B 1 121 ? 43.773 -23.934 -41.655 1.00 24.24 121 SER B N 1
ATOM 4916 C CA . SER B 1 121 ? 42.671 -24.343 -40.788 1.00 23.76 121 SER B CA 1
ATOM 4917 C C . SER B 1 121 ? 42.587 -25.863 -40.665 1.00 25.80 121 SER B C 1
ATOM 4918 O O . SER B 1 121 ? 42.350 -26.398 -39.577 1.00 23.32 121 SER B O 1
ATOM 4921 N N . PHE B 1 122 ? 42.811 -26.566 -41.769 1.00 25.14 122 PHE B N 1
ATOM 4922 C CA . PHE B 1 122 ? 42.700 -28.013 -41.714 1.00 27.03 122 PHE B CA 1
ATOM 4923 C C . PHE B 1 122 ? 44.020 -28.671 -41.312 1.00 25.99 122 PHE B C 1
ATOM 4924 O O . PHE B 1 122 ? 44.019 -29.643 -40.565 1.00 23.51 122 PHE B O 1
ATOM 4948 N N . ARG B 1 124 ? 46.295 -27.557 -39.337 1.00 22.97 124 ARG B N 1
ATOM 4949 C CA . ARG B 1 124 ? 46.453 -27.414 -37.892 1.00 24.57 124 ARG B CA 1
ATOM 4950 C C . ARG B 1 124 ? 45.896 -28.649 -37.173 1.00 22.54 124 ARG B C 1
ATOM 4951 O O . ARG B 1 124 ? 46.528 -29.184 -36.264 1.00 23.63 124 ARG B O 1
ATOM 4959 N N . GLN B 1 125 ? 44.731 -29.118 -37.616 1.00 21.25 125 GLN B N 1
ATOM 4960 C CA . GLN B 1 125 ? 44.082 -30.275 -37.000 1.00 22.34 125 GLN B CA 1
ATOM 4961 C C . GLN B 1 125 ? 44.716 -31.603 -37.442 1.00 24.34 125 GLN B C 1
ATOM 4962 O O . GLN B 1 125 ? 44.877 -32.513 -36.631 1.00 23.23 125 GLN B O 1
ATOM 4968 N N . LYS B 1 126 ? 45.064 -31.701 -38.726 1.00 24.44 126 LYS B N 1
ATOM 4969 C CA . LYS B 1 126 ? 45.548 -32.952 -39.316 1.00 27.38 126 LYS B CA 1
ATOM 4970 C C . LYS B 1 126 ? 47.037 -33.252 -39.081 1.00 28.35 126 LYS B C 1
ATOM 4971 O O . LYS B 1 126 ? 47.404 -34.390 -38.781 1.00 32.58 126 LYS B O 1
ATOM 4977 N N . ASP B 1 127 ? 47.881 -32.234 -39.211 1.00 24.93 127 ASP B N 1
ATOM 4978 C CA . ASP B 1 127 ? 49.338 -32.415 -39.276 1.00 31.24 127 ASP B CA 1
ATOM 4979 C C . ASP B 1 127 ? 50.037 -32.170 -37.936 1.00 30.91 127 ASP B C 1
ATOM 4980 O O . ASP B 1 127 ? 50.088 -31.032 -37.455 1.00 28.87 127 ASP B O 1
ATOM 4985 N N . ASP B 1 128 ? 50.601 -33.229 -37.350 1.00 33.88 128 ASP B N 1
ATOM 4986 C CA . ASP B 1 128 ? 51.275 -33.105 -36.052 1.00 38.57 128 ASP B CA 1
ATOM 4987 C C . ASP B 1 128 ? 52.610 -32.350 -36.158 1.00 40.62 128 ASP B C 1
ATOM 4988 O O . ASP B 1 128 ? 53.251 -32.065 -35.147 1.00 42.60 128 ASP B O 1
ATOM 4993 N N . LYS B 1 129 ? 53.010 -32.010 -37.381 1.00 37.76 129 LYS B N 1
ATOM 4994 C CA . LYS B 1 129 ? 54.204 -31.191 -37.598 1.00 37.32 129 LYS B CA 1
ATOM 4995 C C . LYS B 1 129 ? 53.855 -29.711 -37.699 1.00 37.55 129 LYS B C 1
ATOM 4996 O O . LYS B 1 129 ? 54.742 -28.858 -37.743 1.00 36.02 129 LYS B O 1
ATOM 5002 N N . ASN B 1 130 ? 52.563 -29.404 -37.744 1.00 36.36 130 ASN B N 1
ATOM 5003 C CA . ASN B 1 130 ? 52.128 -28.014 -37.777 1.00 36.21 130 ASN B CA 1
ATOM 5004 C C . ASN B 1 130 ? 52.368 -27.358 -36.414 1.00 35.31 130 ASN B C 1
ATOM 5005 O O . ASN B 1 130 ? 52.042 -27.939 -35.386 1.00 34.30 130 ASN B O 1
ATOM 5010 N N . PRO B 1 131 ? 52.954 -26.150 -36.403 1.00 37.57 131 PRO B N 1
ATOM 5011 C CA . PRO B 1 131 ? 53.273 -25.489 -35.129 1.00 37.98 131 PRO B CA 1
ATOM 5012 C C . PRO B 1 131 ? 52.064 -25.260 -34.226 1.00 35.11 131 PRO B C 1
ATOM 5013 O O . PRO B 1 131 ? 52.242 -25.181 -33.016 1.00 36.16 131 PRO B O 1
ATOM 5017 N N . TYR B 1 132 ? 50.865 -25.178 -34.796 1.00 32.10 132 TYR B N 1
ATOM 5018 C CA . TYR B 1 132 ? 49.660 -24.907 -34.014 1.00 32.00 132 TYR B CA 1
ATOM 5019 C C . TYR B 1 132 ? 48.949 -26.164 -33.540 1.00 33.40 132 TYR B C 1
ATOM 5020 O O . TYR B 1 132 ? 47.922 -26.083 -32.845 1.00 26.98 132 TYR B O 1
ATOM 5029 N N . HIS B 1 133 ? 49.495 -27.320 -33.904 1.00 32.45 133 HIS B N 1
ATOM 5030 C CA . HIS B 1 133 ? 48.791 -28.569 -33.660 1.00 31.31 133 HIS B CA 1
ATOM 5031 C C . HIS B 1 133 ? 48.522 -28.820 -32.189 1.00 32.36 133 HIS B C 1
ATOM 5032 O O . HIS B 1 133 ? 47.424 -29.241 -31.821 1.00 32.75 133 HIS B O 1
ATOM 5039 N N . LYS B 1 134 ? 49.520 -28.576 -31.348 1.00 33.29 134 LYS B N 1
ATOM 5040 C CA . LYS B 1 134 ? 49.357 -28.840 -29.927 1.00 38.72 134 LYS B CA 1
ATOM 5041 C C . LYS B 1 134 ? 48.966 -27.583 -29.162 1.00 37.65 134 LYS B C 1
ATOM 5042 O O . LYS B 1 134 ? 48.826 -27.612 -27.940 1.00 37.58 134 LYS B O 1
ATOM 5048 N N . VAL B 1 135 ? 48.773 -26.479 -29.873 1.00 33.69 135 VAL B N 1
ATOM 5049 C CA . VAL B 1 135 ? 48.389 -25.253 -29.198 1.00 30.42 135 VAL B CA 1
ATOM 5050 C C . VAL B 1 135 ? 46.982 -25.419 -28.613 1.00 28.91 135 VAL B C 1
ATOM 5051 O O . VAL B 1 135 ? 46.076 -26.003 -29.246 1.00 28.93 135 VAL B O 1
ATOM 5055 N N . SER B 1 136 ? 46.839 -24.952 -27.373 1.00 28.94 136 SER B N 1
ATOM 5056 C CA . SER B 1 136 ? 45.625 -25.113 -26.575 1.00 29.19 136 SER B CA 1
ATOM 5057 C C . SER B 1 136 ? 45.306 -26.576 -26.275 1.00 30.55 136 SER B C 1
ATOM 5058 O O . SER B 1 136 ? 44.171 -26.905 -25.931 1.00 29.02 136 SER B O 1
ATOM 5061 N N . GLY B 1 137 ? 46.305 -27.447 -26.396 1.00 29.96 137 GLY B N 1
ATOM 5062 C CA . GLY B 1 137 ? 46.111 -28.853 -26.104 1.00 35.61 137 GLY B CA 1
ATOM 5063 C C . GLY B 1 137 ? 45.734 -29.684 -27.318 1.00 37.93 137 GLY B C 1
ATOM 5064 O O . GLY B 1 137 ? 45.796 -30.913 -27.277 1.00 39.40 137 GLY B O 1
ATOM 5065 N N . GLY B 1 138 ? 45.344 -29.015 -28.400 1.00 35.99 138 GLY B N 1
ATOM 5066 C CA . GLY B 1 138 ? 45.033 -29.690 -29.651 1.00 31.89 138 GLY B CA 1
ATOM 5067 C C . GLY B 1 138 ? 43.971 -30.778 -29.577 1.00 29.35 138 GLY B C 1
ATOM 5068 O O . GLY B 1 138 ? 44.134 -31.842 -30.169 1.00 31.29 138 GLY B O 1
ATOM 5069 N N A SER B 1 139 ? 42.891 -30.531 -28.841 0.56 26.51 139 SER B N 1
ATOM 5070 N N B SER B 1 139 ? 42.886 -30.504 -28.854 0.44 26.72 139 SER B N 1
ATOM 5071 C CA A SER B 1 139 ? 41.807 -31.501 -28.789 0.56 27.32 139 SER B CA 1
ATOM 5072 C CA B SER B 1 139 ? 41.763 -31.432 -28.765 0.44 27.20 139 SER B CA 1
ATOM 5073 C C A SER B 1 139 ? 40.805 -31.237 -29.909 0.56 26.86 139 SER B C 1
ATOM 5074 C C B SER B 1 139 ? 40.790 -31.210 -29.921 0.44 26.72 139 SER B C 1
ATOM 5075 O O A SER B 1 139 ? 39.711 -30.698 -29.687 0.56 25.75 139 SER B O 1
ATOM 5076 O O B SER B 1 139 ? 39.690 -30.671 -29.733 0.44 25.65 139 SER B O 1
ATOM 5081 N N . TYR B 1 140 ? 41.199 -31.626 -31.116 1.00 23.78 140 TYR B N 1
ATOM 5082 C CA . TYR B 1 140 ? 40.345 -31.501 -32.289 1.00 23.33 140 TYR B CA 1
ATOM 5083 C C . TYR B 1 140 ? 39.383 -32.680 -32.264 1.00 25.14 140 TYR B C 1
ATOM 5084 O O . TYR B 1 140 ? 39.529 -33.636 -33.010 1.00 16.75 140 TYR B O 1
ATOM 5093 N N . GLU B 1 141 ? 38.410 -32.600 -31.365 1.00 20.56 141 GLU B N 1
ATOM 5094 C CA . GLU B 1 141 ? 37.547 -33.720 -31.055 1.00 21.46 141 GLU B CA 1
ATOM 5095 C C . GLU B 1 141 ? 36.710 -34.176 -32.258 1.00 18.50 141 GLU B C 1
ATOM 5096 O O . GLU B 1 141 ? 36.624 -35.369 -32.545 1.00 18.03 141 GLU B O 1
ATOM 5102 N N . TYR B 1 142 ? 36.093 -33.238 -32.968 1.00 17.61 142 TYR B N 1
ATOM 5103 C CA . TYR B 1 142 ? 35.360 -33.611 -34.171 1.00 19.77 142 TYR B CA 1
ATOM 5104 C C . TYR B 1 142 ? 36.264 -34.171 -35.273 1.00 21.99 142 TYR B C 1
ATOM 5105 O O . TYR B 1 142 ? 35.964 -35.215 -35.857 1.00 23.18 142 TYR B O 1
ATOM 5114 N N . PHE B 1 143 ? 37.356 -33.474 -35.583 1.00 20.83 143 PHE B N 1
ATOM 5115 C CA . PHE B 1 143 ? 38.281 -33.950 -36.625 1.00 20.04 143 PHE B CA 1
ATOM 5116 C C . PHE B 1 143 ? 38.766 -35.388 -36.344 1.00 19.41 143 PHE B C 1
ATOM 5117 O O . PHE B 1 143 ? 38.722 -36.265 -37.220 1.00 19.33 143 PHE B O 1
ATOM 5125 N N . GLN B 1 144 ? 39.218 -35.630 -35.117 1.00 21.49 144 GLN B N 1
ATOM 5126 C CA . GLN B 1 144 ? 39.704 -36.954 -34.707 1.00 25.44 144 GLN B CA 1
ATOM 5127 C C . GLN B 1 144 ? 38.600 -38.023 -34.677 1.00 22.64 144 GLN B C 1
ATOM 5128 O O . GLN B 1 144 ? 38.780 -39.136 -35.155 1.00 22.55 144 GLN B O 1
ATOM 5134 N N . GLY B 1 145 ? 37.462 -37.670 -34.090 1.00 19.25 145 GLY B N 1
ATOM 5135 C CA . GLY B 1 145 ? 36.367 -38.595 -33.879 1.00 21.33 145 GLY B CA 1
ATOM 5136 C C . GLY B 1 145 ? 35.639 -38.969 -35.157 1.00 23.41 145 GLY B C 1
ATOM 5137 O O . GLY B 1 145 ? 35.010 -40.019 -35.223 1.00 19.27 145 GLY B O 1
ATOM 5146 N N . GLY B 1 147 ? 37.381 -39.268 -37.924 1.00 22.39 147 GLY B N 1
ATOM 5147 C CA . GLY B 1 147 ? 38.418 -39.933 -38.688 1.00 24.32 147 GLY B CA 1
ATOM 5148 C C . GLY B 1 147 ? 38.803 -39.153 -39.927 1.00 27.12 147 GLY B C 1
ATOM 5149 O O . GLY B 1 147 ? 39.183 -39.734 -40.950 1.00 26.83 147 GLY B O 1
ATOM 5158 N N . GLY B 1 149 ? 41.363 -37.447 -40.489 1.00 31.47 149 GLY B N 1
ATOM 5159 C CA . GLY B 1 149 ? 42.772 -37.634 -40.818 1.00 26.70 149 GLY B CA 1
ATOM 5160 C C . GLY B 1 149 ? 43.023 -38.863 -41.669 1.00 30.36 149 GLY B C 1
ATOM 5161 O O . GLY B 1 149 ? 43.957 -38.899 -42.479 1.00 29.90 149 GLY B O 1
ATOM 5162 N N . ASP B 1 150 ? 42.198 -39.887 -41.486 1.00 29.72 150 ASP B N 1
ATOM 5163 C CA . ASP B 1 150 ? 42.313 -41.087 -42.305 1.00 33.06 150 ASP B CA 1
ATOM 5164 C C . ASP B 1 150 ? 41.660 -40.863 -43.664 1.00 31.71 150 ASP B C 1
ATOM 5165 O O . ASP B 1 150 ? 42.091 -41.428 -44.662 1.00 34.88 150 ASP B O 1
ATOM 5170 N N . LEU B 1 151 ? 40.612 -40.050 -43.692 1.00 31.13 151 LEU B N 1
ATOM 5171 C CA . LEU B 1 151 ? 39.892 -39.776 -44.933 1.00 32.22 151 LEU B CA 1
ATOM 5172 C C . LEU B 1 151 ? 40.629 -38.789 -45.838 1.00 31.03 151 LEU B C 1
ATOM 5173 O O . LEU B 1 151 ? 40.779 -39.035 -47.031 1.00 29.37 151 LEU B O 1
ATOM 5178 N N . ILE B 1 152 ? 41.079 -37.669 -45.276 1.00 29.14 152 ILE B N 1
ATOM 5179 C CA . ILE B 1 152 ? 41.752 -36.642 -46.073 1.00 31.49 152 ILE B CA 1
ATOM 5180 C C . ILE B 1 152 ? 43.255 -36.900 -46.210 1.00 34.49 152 ILE B C 1
ATOM 5181 O O . ILE B 1 152 ? 44.011 -36.807 -45.238 1.00 37.62 152 ILE B O 1
ATOM 5186 N N . THR B 1 153 ? 43.686 -37.215 -47.425 1.00 31.40 153 THR B N 1
ATOM 5187 C CA . THR B 1 153 ? 45.093 -37.471 -47.694 1.00 32.25 153 THR B CA 1
ATOM 5188 C C . THR B 1 153 ? 45.883 -36.170 -47.764 1.00 32.97 153 THR B C 1
ATOM 5189 O O . THR B 1 153 ? 46.926 -36.028 -47.126 1.00 33.31 153 THR B O 1
ATOM 5193 N N . ASN B 1 154 ? 45.377 -35.229 -48.557 1.00 33.06 154 ASN B N 1
ATOM 5194 C CA . ASN B 1 154 ? 46.015 -33.931 -48.757 1.00 33.23 154 ASN B CA 1
ATOM 5195 C C . ASN B 1 154 ? 44.983 -32.823 -48.853 1.00 31.23 154 ASN B C 1
ATOM 5196 O O . ASN B 1 154 ? 43.934 -33.005 -49.463 1.00 31.88 154 ASN B O 1
ATOM 5201 N N . VAL B 1 155 ? 45.295 -31.673 -48.267 1.00 30.13 155 VAL B N 1
ATOM 5202 C CA . VAL B 1 155 ? 44.601 -30.437 -48.599 1.00 31.34 155 VAL B CA 1
ATOM 5203 C C . VAL B 1 155 ? 45.586 -29.621 -49.410 1.00 34.79 155 VAL B C 1
ATOM 5204 O O . VAL B 1 155 ? 46.640 -29.246 -48.898 1.00 34.00 155 VAL B O 1
ATOM 5208 N N . VAL B 1 156 ? 45.240 -29.369 -50.672 1.00 36.44 156 VAL B N 1
ATOM 5209 C CA . VAL B 1 156 ? 46.179 -28.858 -51.667 1.00 38.31 156 VAL B CA 1
ATOM 5210 C C . VAL B 1 156 ? 45.877 -27.431 -52.116 1.00 39.75 156 VAL B C 1
ATOM 5211 O O . VAL B 1 156 ? 44.801 -27.148 -52.652 1.00 37.46 156 VAL B O 1
ATOM 5215 N N . LYS B 1 157 ? 46.841 -26.538 -51.903 1.00 40.96 157 LYS B N 1
ATOM 5216 C CA . LYS B 1 157 ? 46.764 -25.189 -52.450 1.00 42.34 157 LYS B CA 1
ATOM 5217 C C . LYS B 1 157 ? 47.095 -25.217 -53.931 1.00 42.09 157 LYS B C 1
ATOM 5218 O O . LYS B 1 157 ? 48.267 -25.251 -54.323 1.00 44.48 157 LYS B O 1
ATOM 5224 N N . VAL B 1 158 ? 46.052 -25.215 -54.752 1.00 38.61 158 VAL B N 1
ATOM 5225 C CA . VAL B 1 158 ? 46.213 -25.148 -56.192 1.00 35.68 158 VAL B CA 1
ATOM 5226 C C . VAL B 1 158 ? 46.712 -23.758 -56.606 1.00 44.81 158 VAL B C 1
ATOM 5227 O O . VAL B 1 158 ? 47.701 -23.628 -57.354 1.00 38.55 158 VAL B O 1
ATOM 5231 N N . ASP B 1 159 ? 46.009 -22.732 -56.126 1.00 41.33 159 ASP B N 1
ATOM 5232 C CA . ASP B 1 159 ? 46.494 -21.351 -56.162 1.00 42.25 159 ASP B CA 1
ATOM 5233 C C . ASP B 1 159 ? 45.825 -20.563 -55.028 1.00 39.95 159 ASP B C 1
ATOM 5234 O O . ASP B 1 159 ? 45.318 -21.162 -54.080 1.00 38.69 159 ASP B O 1
ATOM 5239 N N . ASP B 1 160 ? 45.819 -19.234 -55.114 1.00 39.94 160 ASP B N 1
ATOM 5240 C CA . ASP B 1 160 ? 45.307 -18.423 -54.005 1.00 43.01 160 ASP B CA 1
ATOM 5241 C C . ASP B 1 160 ? 43.789 -18.515 -53.824 1.00 40.21 160 ASP B C 1
ATOM 5242 O O . ASP B 1 160 ? 43.289 -18.328 -52.721 1.00 38.02 160 ASP B O 1
ATOM 5247 N N . ASN B 1 161 ? 43.061 -18.825 -54.894 1.00 41.16 161 ASN B N 1
ATOM 5248 C CA . ASN B 1 161 ? 41.602 -18.861 -54.815 1.00 41.21 161 ASN B CA 1
ATOM 5249 C C . ASN B 1 161 ? 40.991 -20.243 -55.039 1.00 38.58 161 ASN B C 1
ATOM 5250 O O . ASN B 1 161 ? 39.785 -20.371 -55.258 1.00 32.53 161 ASN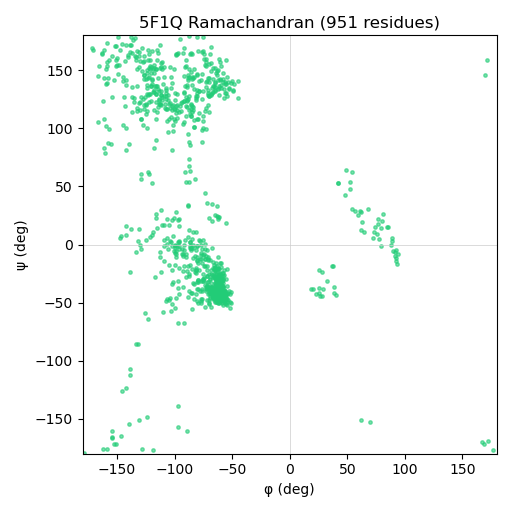 B O 1
ATOM 5255 N N . THR B 1 162 ? 41.819 -21.280 -54.977 1.00 34.67 162 THR B N 1
ATOM 5256 C CA . THR B 1 162 ? 41.350 -22.638 -55.243 1.00 35.32 162 THR B CA 1
ATOM 5257 C C . THR B 1 162 ? 42.025 -23.676 -54.356 1.00 32.44 162 THR B C 1
ATOM 5258 O O . THR B 1 162 ? 43.257 -23.756 -54.305 1.00 33.01 162 THR B O 1
ATOM 5262 N N . VAL B 1 163 ? 41.213 -24.478 -53.672 1.00 32.25 163 VAL B N 1
ATOM 5263 C CA . VAL B 1 163 ? 41.715 -25.524 -52.787 1.00 33.56 163 VAL B CA 1
ATOM 5264 C C . VAL B 1 163 ? 41.129 -26.873 -53.187 1.00 34.30 163 VAL B C 1
ATOM 5265 O O . VAL B 1 163 ? 39.961 -26.959 -53.565 1.00 37.57 163 VAL B O 1
ATOM 5269 N N . ARG B 1 164 ? 41.936 -27.925 -53.092 1.00 31.81 164 ARG B N 1
ATOM 5270 C CA . ARG B 1 164 ? 41.482 -29.258 -53.447 1.00 34.85 164 ARG B CA 1
ATOM 5271 C C . ARG B 1 164 ? 41.683 -30.223 -52.265 1.00 37.32 164 ARG B C 1
ATOM 5272 O O . ARG B 1 164 ? 42.748 -30.252 -51.638 1.00 42.72 164 ARG B O 1
ATOM 5280 N N . PHE B 1 165 ? 40.615 -30.944 -51.921 1.00 34.62 165 PHE B N 1
ATOM 5281 C CA . PHE B 1 165 ? 40.628 -31.990 -50.893 1.00 30.03 165 PHE B CA 1
ATOM 5282 C C . PHE B 1 165 ? 40.747 -33.345 -51.573 1.00 31.75 165 PHE B C 1
ATOM 5283 O O . PHE B 1 165 ? 39.881 -33.721 -52.355 1.00 32.40 165 PHE B O 1
ATOM 5291 N N . GLU B 1 166 ? 41.816 -34.074 -51.280 1.00 30.25 166 GLU B N 1
ATOM 5292 C CA . GLU B 1 166 ? 42.012 -35.383 -51.881 1.00 35.33 166 GLU B CA 1
ATOM 5293 C C . GLU B 1 166 ? 41.788 -36.451 -50.820 1.00 32.68 166 GLU B C 1
ATOM 5294 O O . GLU B 1 166 ? 42.454 -36.457 -49.781 1.00 27.36 166 GLU B O 1
ATOM 5300 N N . LEU B 1 167 ? 40.822 -37.330 -51.087 1.00 32.27 167 LEU B N 1
ATOM 5301 C CA . LEU B 1 167 ? 40.364 -38.316 -50.116 1.00 31.63 167 LEU B CA 1
ATOM 5302 C C . LEU B 1 167 ? 40.780 -39.728 -50.496 1.00 32.69 167 LEU B C 1
ATOM 5303 O O . LEU B 1 167 ? 40.943 -40.040 -51.674 1.00 33.70 167 LEU B O 1
ATOM 5308 N N . THR B 1 168 ? 40.918 -40.585 -49.487 1.00 33.03 168 THR B N 1
ATOM 5309 C CA . THR B 1 168 ? 41.284 -41.982 -49.698 1.00 35.51 168 THR B CA 1
ATOM 5310 C C . THR B 1 168 ? 40.126 -42.802 -50.277 1.00 36.36 168 THR B C 1
ATOM 5311 O O . THR B 1 168 ? 40.332 -43.876 -50.837 1.00 40.11 168 THR B O 1
ATOM 5315 N N . ARG B 1 169 ? 38.911 -42.283 -50.156 1.00 33.29 169 ARG B N 1
ATOM 5316 C CA . ARG B 1 169 ? 37.722 -42.993 -50.613 1.00 33.63 169 ARG B CA 1
ATOM 5317 C C . ARG B 1 169 ? 36.571 -42.007 -50.731 1.00 29.04 169 ARG B C 1
ATOM 5318 O O . ARG B 1 169 ? 36.644 -40.911 -50.187 1.00 31.98 169 ARG B O 1
ATOM 5326 N N . PRO B 1 170 ? 35.499 -42.393 -51.433 1.00 29.92 170 PRO B N 1
ATOM 5327 C CA . PRO B 1 170 ? 34.298 -41.552 -51.412 1.00 28.23 170 PRO B CA 1
ATOM 5328 C C . PRO B 1 170 ? 33.705 -41.439 -50.022 1.00 27.91 170 PRO B C 1
ATOM 5329 O O . PRO B 1 170 ? 33.832 -42.370 -49.225 1.00 29.14 170 PRO B O 1
ATOM 5333 N N . GLU B 1 171 ? 33.069 -40.304 -49.743 1.00 28.47 171 GLU B N 1
ATOM 5334 C CA . GLU B 1 171 ? 32.426 -40.049 -48.452 1.00 26.25 171 GLU B CA 1
ATOM 5335 C C . GLU B 1 171 ? 31.158 -39.216 -48.652 1.00 24.26 171 GLU B C 1
ATOM 5336 O O . GLU B 1 171 ? 31.242 -38.007 -48.863 1.00 27.40 171 GLU B O 1
ATOM 5342 N N . SER B 1 172 ? 29.991 -39.853 -48.595 1.00 24.31 172 SER B N 1
ATOM 5343 C CA . SER B 1 172 ? 28.727 -39.159 -48.861 1.00 23.49 172 SER B CA 1
ATOM 5344 C C . SER B 1 172 ? 28.471 -37.908 -48.004 1.00 26.44 172 SER B C 1
ATOM 5345 O O . SER B 1 172 ? 27.988 -36.908 -48.531 1.00 26.08 172 SER B O 1
ATOM 5348 N N . PRO B 1 173 ? 28.766 -37.951 -46.688 1.00 26.07 173 PRO B N 1
ATOM 5349 C CA . PRO B 1 173 ? 28.571 -36.718 -45.912 1.00 23.52 173 PRO B CA 1
ATOM 5350 C C . PRO B 1 173 ? 29.694 -35.684 -45.989 1.00 25.20 173 PRO B C 1
ATOM 5351 O O . PRO B 1 173 ? 29.654 -34.741 -45.201 1.00 24.82 173 PRO B O 1
ATOM 5355 N N . PHE B 1 174 ? 30.665 -35.831 -46.886 1.00 26.16 174 PHE B N 1
ATOM 5356 C CA . PHE B 1 174 ? 31.831 -34.953 -46.819 1.00 23.52 174 PHE B CA 1
ATOM 5357 C C . PHE B 1 174 ? 31.471 -33.487 -46.999 1.00 22.80 174 PHE B C 1
ATOM 5358 O O . PHE B 1 174 ? 31.878 -32.652 -46.200 1.00 22.85 174 PHE B O 1
ATOM 5366 N N . LEU B 1 175 ? 30.720 -33.165 -48.046 1.00 22.51 175 LEU B N 1
ATOM 5367 C CA . LEU B 1 175 ? 30.298 -31.787 -48.244 1.00 24.31 175 LEU B CA 1
ATOM 5368 C C . LEU B 1 175 ? 29.568 -31.250 -47.005 1.00 25.10 175 LEU B C 1
ATOM 5369 O O . LEU B 1 175 ? 29.825 -30.117 -46.547 1.00 24.46 175 LEU B O 1
ATOM 5374 N N . ALA B 1 176 ? 28.662 -32.062 -46.459 1.00 22.65 176 ALA B N 1
ATOM 5375 C CA . ALA B 1 176 ? 27.913 -31.667 -45.262 1.00 23.03 176 ALA B CA 1
ATOM 5376 C C . ALA B 1 176 ? 28.849 -31.454 -44.070 1.00 23.17 176 ALA B C 1
ATOM 5377 O O . ALA B 1 176 ? 28.650 -30.534 -43.279 1.00 23.27 176 ALA B O 1
ATOM 5379 N N . ASP B 1 177 ? 29.873 -32.301 -43.951 1.00 18.28 177 ASP B N 1
ATOM 5380 C CA . ASP B 1 177 ? 30.890 -32.138 -42.903 1.00 17.04 177 ASP B CA 1
ATOM 5381 C C . ASP B 1 177 ? 31.600 -30.786 -42.974 1.00 21.57 177 ASP B C 1
ATOM 5382 O O . ASP B 1 177 ? 31.971 -30.217 -41.943 1.00 19.80 177 ASP B O 1
ATOM 5387 N N . LEU B 1 178 ? 31.815 -30.284 -44.186 1.00 19.05 178 LEU B N 1
ATOM 5388 C CA . LEU B 1 178 ? 32.547 -29.024 -44.359 1.00 22.73 178 LEU B CA 1
ATOM 5389 C C . LEU B 1 178 ? 31.684 -27.820 -43.988 1.00 24.16 178 LEU B C 1
ATOM 5390 O O . LEU B 1 178 ? 32.173 -26.685 -43.881 1.00 23.84 178 LEU B O 1
ATOM 5395 N N . ALA B 1 179 ? 30.396 -28.079 -43.764 1.00 24.93 179 ALA B N 1
ATOM 5396 C CA . ALA B 1 179 ? 29.457 -27.057 -43.300 1.00 21.14 179 ALA B CA 1
ATOM 5397 C C . ALA B 1 179 ? 29.379 -26.996 -41.775 1.00 22.06 179 ALA B C 1
ATOM 5398 O O . ALA B 1 179 ? 28.710 -26.123 -41.218 1.00 22.33 179 ALA B O 1
ATOM 5408 N N . ASP B 1 181 ? 30.691 -26.676 -37.678 1.00 18.32 181 ASP B N 1
ATOM 5409 C CA . ASP B 1 181 ? 31.409 -25.651 -36.922 1.00 17.49 181 ASP B CA 1
ATOM 5410 C C . ASP B 1 181 ? 32.923 -25.909 -36.803 1.00 22.03 181 ASP B C 1
ATOM 5411 O O . ASP B 1 181 ? 33.728 -24.973 -36.868 1.00 20.18 181 ASP B O 1
ATOM 5416 N N . PHE B 1 182 ? 33.307 -27.172 -36.651 1.00 18.69 182 PHE B N 1
ATOM 5417 C CA . PHE B 1 182 ? 34.713 -27.535 -36.513 1.00 16.20 182 PHE B CA 1
ATOM 5418 C C . PHE B 1 182 ? 35.507 -27.245 -37.779 1.00 20.25 182 PHE B C 1
ATOM 5419 O O . PHE B 1 182 ? 36.731 -27.214 -37.735 1.00 23.59 182 PHE B O 1
ATOM 5427 N N . ALA B 1 183 ? 34.811 -27.064 -38.903 1.00 17.48 183 ALA B N 1
ATOM 5428 C CA . ALA B 1 183 ? 35.458 -26.762 -40.178 1.00 20.22 183 ALA B CA 1
ATOM 5429 C C . ALA B 1 183 ? 35.486 -25.261 -40.467 1.00 20.95 183 ALA B C 1
ATOM 5430 O O . ALA B 1 183 ? 35.726 -24.842 -41.603 1.00 18.66 183 ALA B O 1
ATOM 5432 N N . SER B 1 184 ? 35.242 -24.451 -39.438 1.00 21.26 184 SER B N 1
ATOM 5433 C CA . SER B 1 184 ? 35.367 -23.004 -39.561 1.00 17.96 184 SER B CA 1
ATOM 5434 C C . SER B 1 184 ? 36.779 -22.579 -40.003 1.00 19.45 184 SER B C 1
ATOM 5435 O O . SER B 1 184 ? 37.776 -23.210 -39.641 1.00 19.39 184 SER B O 1
ATOM 5438 N N . ILE B 1 185 ? 36.857 -21.490 -40.762 1.00 19.12 185 ILE B N 1
ATOM 5439 C CA . ILE B 1 185 ? 38.131 -21.034 -41.319 1.00 19.86 185 ILE B CA 1
ATOM 5440 C C . ILE B 1 185 ? 38.800 -20.005 -40.405 1.00 23.37 185 ILE B C 1
ATOM 5441 O O . ILE B 1 185 ? 38.204 -18.969 -40.070 1.00 24.54 185 ILE B O 1
ATOM 5446 N N . LEU B 1 186 ? 40.028 -20.312 -39.987 1.00 21.41 186 LEU B N 1
ATOM 5447 C CA . LEU B 1 186 ? 40.828 -19.409 -39.158 1.00 25.32 186 LEU B CA 1
ATOM 5448 C C . LEU B 1 186 ? 41.831 -18.633 -40.022 1.00 27.99 186 LEU B C 1
ATOM 5449 O O . LEU B 1 186 ? 42.113 -19.026 -41.163 1.00 22.82 186 LEU B O 1
ATOM 5454 N N . SER B 1 187 ? 42.370 -17.538 -39.480 1.00 23.06 187 SER B N 1
ATOM 5455 C CA . SER B 1 187 ? 43.266 -16.659 -40.239 1.00 24.49 187 SER B CA 1
ATOM 5456 C C . SER B 1 187 ? 44.708 -17.133 -40.229 1.00 27.51 187 SER B C 1
ATOM 5457 O O . SER B 1 187 ? 45.347 -17.149 -39.181 1.00 26.98 187 SER B O 1
ATOM 5460 N N . ALA B 1 188 ? 45.232 -17.495 -41.401 1.00 27.05 188 ALA B N 1
ATOM 5461 C CA . ALA B 1 188 ? 46.625 -17.932 -41.491 1.00 26.75 188 ALA B CA 1
ATOM 5462 C C . ALA B 1 188 ? 47.608 -16.792 -41.209 1.00 29.46 188 ALA B C 1
ATOM 5463 O O . ALA B 1 188 ? 48.660 -17.018 -40.609 1.00 31.23 188 ALA B O 1
ATOM 5465 N N . GLU B 1 189 ? 47.287 -15.573 -41.645 1.00 30.38 189 GLU B N 1
ATOM 5466 C CA . GLU B 1 189 ? 48.178 -14.449 -41.374 1.00 33.58 189 GLU B CA 1
ATOM 5467 C C . GLU B 1 189 ? 48.196 -14.143 -39.869 1.00 29.87 189 GLU B C 1
ATOM 5468 O O . GLU B 1 189 ? 49.245 -13.856 -39.295 1.00 31.35 189 GLU B O 1
ATOM 5474 N N . TYR B 1 190 ? 47.035 -14.203 -39.235 1.00 29.73 190 TYR B N 1
ATOM 5475 C CA . TYR B 1 190 ? 46.941 -13.951 -37.790 1.00 28.41 190 TYR B CA 1
ATOM 5476 C C . TYR B 1 190 ? 47.772 -14.996 -37.047 1.00 30.18 190 TYR B C 1
ATOM 5477 O O . TYR B 1 190 ? 48.554 -14.668 -36.157 1.00 32.61 190 TYR B O 1
ATOM 5486 N N . ALA B 1 191 ? 47.632 -16.251 -37.455 1.00 30.58 191 ALA B N 1
ATOM 5487 C CA . ALA B 1 191 ? 48.365 -17.347 -36.829 1.00 29.26 191 ALA B CA 1
ATOM 5488 C C . ALA B 1 191 ? 49.878 -17.186 -36.976 1.00 30.25 191 ALA B C 1
ATOM 5489 O O . ALA B 1 191 ? 50.628 -17.353 -36.007 1.00 30.18 191 ALA B O 1
ATOM 5491 N N . ASP B 1 192 ? 50.332 -16.859 -38.181 1.00 29.98 192 ASP B N 1
ATOM 5492 C CA . ASP B 1 192 ? 51.762 -16.731 -38.409 1.00 33.89 192 ASP B CA 1
ATOM 5493 C C . ASP B 1 192 ? 52.301 -15.556 -37.598 1.00 37.41 192 ASP B C 1
ATOM 5494 O O . ASP B 1 192 ? 53.336 -15.685 -36.942 1.00 38.65 192 ASP B O 1
ATOM 5499 N N . ASN B 1 193 ? 51.589 -14.428 -37.631 1.00 35.76 193 ASN B N 1
ATOM 5500 C CA . ASN B 1 193 ? 51.942 -13.262 -36.825 1.00 37.61 193 ASN B CA 1
ATOM 5501 C C . ASN B 1 193 ? 52.039 -13.605 -35.336 1.00 36.52 193 ASN B C 1
ATOM 5502 O O . ASN B 1 193 ? 53.018 -13.261 -34.667 1.00 35.49 193 ASN B O 1
ATOM 5515 N N . LEU B 1 195 ? 52.389 -16.479 -33.928 1.00 35.26 195 LEU B N 1
ATOM 5516 C CA . LEU B 1 195 ? 53.477 -17.429 -33.740 1.00 37.08 195 LEU B CA 1
ATOM 5517 C C . LEU B 1 195 ? 54.839 -16.726 -33.725 1.00 42.11 195 LEU B C 1
ATOM 5518 O O . LEU B 1 195 ? 55.688 -17.020 -32.883 1.00 43.79 195 LEU B O 1
ATOM 5523 N N . LYS B 1 196 ? 55.043 -15.801 -34.660 1.00 41.97 196 LYS B N 1
ATOM 5524 C CA . LYS B 1 196 ? 56.280 -15.035 -34.717 1.00 43.36 196 LYS B CA 1
ATOM 5525 C C . LYS B 1 196 ? 56.428 -14.169 -33.467 1.00 43.38 196 LYS B C 1
ATOM 5526 O O . LYS B 1 196 ? 57.544 -13.850 -33.052 1.00 40.33 196 LYS B O 1
ATOM 5532 N N . ALA B 1 197 ? 55.297 -13.791 -32.874 1.00 39.98 197 ALA B N 1
ATOM 5533 C CA . ALA B 1 197 ? 55.296 -12.936 -31.693 1.00 40.82 197 ALA B CA 1
ATOM 5534 C C . ALA B 1 197 ? 55.445 -13.753 -30.412 1.00 43.47 197 ALA B C 1
ATOM 5535 O O . ALA B 1 197 ? 55.546 -13.193 -29.320 1.00 42.36 197 ALA B O 1
ATOM 5537 N N . GLY B 1 198 ? 55.445 -15.075 -30.549 1.00 43.28 198 GLY B N 1
ATOM 5538 C CA . GLY B 1 198 ? 55.628 -15.957 -29.411 1.00 42.46 198 GLY B CA 1
ATOM 5539 C C . GLY B 1 198 ? 54.390 -16.093 -28.550 1.00 40.19 198 GLY B C 1
ATOM 5540 O O . GLY B 1 198 ? 54.467 -16.529 -27.406 1.00 38.53 198 GLY B O 1
ATOM 5541 N N . THR B 1 199 ? 53.245 -15.719 -29.113 1.00 40.91 199 THR B N 1
ATOM 5542 C CA . THR B 1 199 ? 51.959 -15.867 -28.449 1.00 37.45 199 THR B CA 1
ATOM 5543 C C . THR B 1 199 ? 50.915 -16.568 -29.333 1.00 36.93 199 THR B C 1
ATOM 5544 O O . THR B 1 199 ? 49.872 -15.981 -29.640 1.00 33.96 199 THR B O 1
ATOM 5548 N N . PRO B 1 200 ? 51.183 -17.822 -29.745 1.00 35.22 200 PRO B N 1
ATOM 5549 C CA . PRO B 1 200 ? 50.213 -18.510 -30.606 1.00 31.32 200 PRO B CA 1
ATOM 5550 C C . PRO B 1 200 ? 48.846 -18.694 -29.942 1.00 31.20 200 PRO B C 1
ATOM 5551 O O . PRO B 1 200 ? 47.808 -18.654 -30.601 1.00 26.16 200 PRO B O 1
ATOM 5555 N N . GLU B 1 201 ? 48.847 -18.852 -28.624 1.00 36.92 201 GLU B N 1
ATOM 5556 C CA . GLU B 1 201 ? 47.611 -19.090 -27.896 1.00 32.96 201 GLU B CA 1
ATOM 5557 C C . GLU B 1 201 ? 46.574 -17.979 -28.114 1.00 30.26 201 GLU B C 1
ATOM 5558 O O . GLU B 1 201 ? 45.379 -18.209 -27.949 1.00 25.90 201 GLU B O 1
ATOM 5564 N N . LYS B 1 202 ? 47.014 -16.786 -28.516 1.00 28.95 202 LYS B N 1
ATOM 5565 C CA . LYS B 1 202 ? 46.066 -15.699 -28.775 1.00 26.13 202 LYS B CA 1
ATOM 5566 C C . LYS B 1 202 ? 45.122 -16.009 -29.938 1.00 25.33 202 LYS B C 1
ATOM 5567 O O . LYS B 1 202 ? 44.015 -15.480 -30.003 1.00 27.41 202 LYS B O 1
ATOM 5573 N N . VAL B 1 203 ? 45.544 -16.866 -30.859 1.00 25.47 203 VAL B N 1
ATOM 5574 C CA . VAL B 1 203 ? 44.658 -17.239 -31.953 1.00 25.54 203 VAL B CA 1
ATOM 5575 C C . VAL B 1 203 ? 43.381 -17.868 -31.400 1.00 27.32 203 VAL B C 1
ATOM 5576 O O . VAL B 1 203 ? 42.285 -17.646 -31.921 1.00 24.91 203 VAL B O 1
ATOM 5580 N N . ASP B 1 204 ? 43.525 -18.651 -30.337 1.00 30.28 204 ASP B N 1
ATOM 5581 C CA . ASP B 1 204 ? 42.387 -19.377 -29.779 1.00 29.33 204 ASP B CA 1
ATOM 5582 C C . ASP B 1 204 ? 41.636 -18.571 -28.724 1.00 27.86 204 ASP B C 1
ATOM 5583 O O . ASP B 1 204 ? 40.464 -18.824 -28.469 1.00 27.55 204 ASP B O 1
ATOM 5588 N N . LEU B 1 205 ? 42.310 -17.597 -28.124 1.00 30.13 205 LEU B N 1
ATOM 5589 C CA . LEU B 1 205 ? 41.714 -16.804 -27.046 1.00 32.63 205 LEU B CA 1
ATOM 5590 C C . LEU B 1 205 ? 41.044 -15.530 -27.559 1.00 30.11 205 LEU B C 1
ATOM 5591 O O . LEU B 1 205 ? 40.011 -15.106 -27.046 1.00 29.18 205 LEU B O 1
ATOM 5596 N N . ASN B 1 206 ? 41.644 -14.928 -28.578 1.00 29.15 206 ASN B N 1
ATOM 5597 C CA . ASN B 1 206 ? 41.198 -13.643 -29.096 1.00 26.55 206 ASN B CA 1
ATOM 5598 C C . ASN B 1 206 ? 40.765 -13.793 -30.548 1.00 23.29 206 ASN B C 1
ATOM 5599 O O . ASN B 1 206 ? 41.544 -13.530 -31.449 1.00 29.47 206 ASN B O 1
ATOM 5604 N N . PRO B 1 207 ? 39.517 -14.229 -30.780 1.00 23.46 207 PRO B N 1
ATOM 5605 C CA . PRO B 1 207 ? 39.141 -14.748 -32.102 1.00 21.98 207 PRO B CA 1
ATOM 5606 C C . PRO B 1 207 ? 39.143 -13.699 -33.218 1.00 23.64 207 PRO B C 1
ATOM 5607 O O . PRO B 1 207 ? 38.758 -12.534 -33.000 1.00 23.68 207 PRO B O 1
ATOM 5611 N N . ILE B 1 208 ? 39.584 -14.141 -34.392 1.00 24.09 208 ILE B N 1
ATOM 5612 C CA . ILE B 1 208 ? 39.558 -13.369 -35.625 1.00 25.56 208 ILE B CA 1
ATOM 5613 C C . ILE B 1 208 ? 38.854 -14.175 -36.710 1.00 26.71 208 ILE B C 1
ATOM 5614 O O . ILE B 1 208 ? 39.320 -15.247 -37.101 1.00 25.99 208 ILE B O 1
ATOM 5619 N N . GLY B 1 209 ? 37.724 -13.666 -37.189 1.00 25.13 209 GLY B N 1
ATOM 5620 C CA . GLY B 1 209 ? 36.956 -14.377 -38.194 1.00 22.83 209 GLY B CA 1
ATOM 5621 C C . GLY B 1 209 ? 36.612 -13.535 -39.404 1.00 23.99 209 GLY B C 1
ATOM 5622 O O . GLY B 1 209 ? 37.026 -12.381 -39.521 1.00 24.71 209 GLY B O 1
ATOM 5623 N N . THR B 1 210 ? 35.841 -14.118 -40.313 1.00 24.51 210 THR B N 1
ATOM 5624 C CA . THR B 1 210 ? 35.371 -13.405 -41.492 1.00 25.07 210 THR B CA 1
ATOM 5625 C C . THR B 1 210 ? 33.894 -13.072 -41.337 1.00 29.40 210 THR B C 1
ATOM 5626 O O . THR B 1 210 ? 33.305 -12.417 -42.204 1.00 27.48 210 THR B O 1
ATOM 5630 N N . GLY B 1 211 ? 33.308 -13.544 -40.237 1.00 24.91 211 GLY B N 1
ATOM 5631 C CA . GLY B 1 211 ? 31.867 -13.505 -40.030 1.00 24.71 211 GLY B CA 1
ATOM 5632 C C . GLY B 1 211 ? 31.246 -12.162 -39.679 1.00 23.69 211 GLY B C 1
ATOM 5633 O O . GLY B 1 211 ? 31.945 -11.170 -39.538 1.00 23.57 211 GLY B O 1
ATOM 5634 N N . PRO B 1 212 ? 29.910 -12.144 -39.527 1.00 24.70 212 PRO B N 1
ATOM 5635 C CA . PRO B 1 212 ? 29.092 -10.930 -39.349 1.00 27.84 212 PRO B CA 1
ATOM 5636 C C . PRO B 1 212 ? 29.363 -10.185 -38.045 1.00 27.94 212 PRO B C 1
ATOM 5637 O O . PRO B 1 212 ? 29.152 -8.970 -37.984 1.00 27.37 212 PRO B O 1
ATOM 5641 N N . PHE B 1 213 ? 29.795 -10.908 -37.014 1.00 24.66 213 PHE B N 1
ATOM 5642 C CA . PHE B 1 213 ? 29.996 -10.323 -35.693 1.00 26.11 213 PHE B CA 1
ATOM 5643 C C . PHE B 1 213 ? 31.434 -10.465 -35.221 1.00 30.02 213 PHE B C 1
ATOM 5644 O O . PHE B 1 213 ? 32.108 -11.452 -35.528 1.00 26.23 213 PHE B O 1
ATOM 5652 N N . GLN B 1 214 ? 31.887 -9.477 -34.455 1.00 29.82 214 GLN B N 1
ATOM 5653 C CA . GLN B 1 214 ? 33.241 -9.455 -33.934 1.00 30.45 214 GLN B CA 1
ATOM 5654 C C . GLN B 1 214 ? 33.192 -9.410 -32.405 1.00 29.56 214 GLN B C 1
ATOM 5655 O O . GLN B 1 214 ? 32.381 -8.681 -31.820 1.00 29.59 214 GLN B O 1
ATOM 5661 N N . LEU B 1 215 ? 34.036 -10.201 -31.749 1.00 30.57 215 LEU B N 1
ATOM 5662 C CA . LEU B 1 215 ? 34.029 -10.227 -30.285 1.00 30.88 215 LEU B CA 1
ATOM 5663 C C . LEU B 1 215 ? 34.568 -8.918 -29.725 1.00 32.40 215 LEU B C 1
ATOM 5664 O O . LEU B 1 215 ? 35.656 -8.473 -30.101 1.00 32.33 215 LEU B O 1
ATOM 5669 N N . GLN B 1 216 ? 33.812 -8.303 -28.821 1.00 34.33 216 GLN B N 1
ATOM 5670 C CA . GLN B 1 216 ? 34.209 -7.008 -28.282 1.00 38.60 216 GLN B CA 1
ATOM 5671 C C . GLN B 1 216 ? 34.715 -7.151 -26.846 1.00 37.96 216 GLN B C 1
ATOM 5672 O O . GLN B 1 216 ? 35.768 -6.611 -26.504 1.00 36.46 216 GLN B O 1
ATOM 5678 N N . GLN B 1 217 ? 33.983 -7.876 -26.003 1.00 35.52 217 GLN B N 1
ATOM 5679 C CA . GLN B 1 217 ? 34.551 -8.277 -24.717 1.00 40.53 217 GLN B CA 1
ATOM 5680 C C . GLN B 1 217 ? 33.837 -9.485 -24.115 1.00 36.70 217 GLN B C 1
ATOM 5681 O O . GLN B 1 217 ? 32.694 -9.799 -24.446 1.00 33.15 217 GLN B O 1
ATOM 5687 N N . TYR B 1 218 ? 34.541 -10.181 -23.238 1.00 34.46 218 TYR B N 1
ATOM 5688 C CA . TYR B 1 218 ? 33.972 -11.339 -22.580 1.00 32.38 218 TYR B CA 1
ATOM 5689 C C . TYR B 1 218 ? 34.250 -11.262 -21.087 1.00 34.78 218 TYR B C 1
ATOM 5690 O O . TYR B 1 218 ? 35.404 -11.242 -20.664 1.00 33.58 218 TYR B O 1
ATOM 5699 N N . GLN B 1 219 ? 33.187 -11.176 -20.296 1.00 37.13 219 GLN B N 1
ATOM 5700 C CA . GLN B 1 219 ? 33.314 -11.248 -18.843 1.00 38.32 219 GLN B CA 1
ATOM 5701 C C . GLN B 1 219 ? 32.860 -12.633 -18.433 1.00 36.33 219 GLN B C 1
ATOM 5702 O O . GLN B 1 219 ? 31.668 -12.963 -18.531 1.00 35.50 219 GLN B O 1
ATOM 5708 N N . LYS B 1 220 ? 33.815 -13.453 -18.007 1.00 36.32 220 LYS B N 1
ATOM 5709 C CA . LYS B 1 220 ? 33.565 -14.878 -17.811 1.00 39.13 220 LYS B CA 1
ATOM 5710 C C . LYS B 1 220 ? 32.365 -15.152 -16.919 1.00 36.37 220 LYS B C 1
ATOM 5711 O O . LYS B 1 220 ? 32.207 -14.526 -15.865 1.00 34.93 220 LYS B O 1
ATOM 5717 N N . ASP B 1 221 ? 31.520 -16.079 -17.361 1.00 33.59 221 ASP B N 1
ATOM 5718 C CA . ASP B 1 221 ? 30.368 -16.545 -16.590 1.00 34.47 221 ASP B CA 1
ATOM 5719 C C . ASP B 1 221 ? 29.343 -15.440 -16.356 1.00 33.46 221 ASP B C 1
ATOM 5720 O O . ASP B 1 221 ? 28.402 -15.605 -15.584 1.00 34.05 221 ASP B O 1
ATOM 5725 N N . SER B 1 222 ? 29.510 -14.323 -17.050 1.00 29.31 222 SER B N 1
ATOM 5726 C CA . SER B 1 222 ? 28.606 -13.198 -16.866 1.00 28.26 222 SER B CA 1
ATOM 5727 C C . SER B 1 222 ? 27.998 -12.725 -18.173 1.00 27.15 222 SER B C 1
ATOM 5728 O O . SER B 1 222 ? 26.783 -12.711 -18.318 1.00 29.97 222 SER B O 1
ATOM 5731 N N . ARG B 1 223 ? 28.834 -12.323 -19.125 1.00 28.56 223 ARG B N 1
ATOM 5732 C CA . ARG B 1 223 ? 28.289 -11.840 -20.384 1.00 30.11 223 ARG B CA 1
ATOM 5733 C C . ARG B 1 223 ? 29.305 -11.731 -21.521 1.00 29.20 223 ARG B C 1
ATOM 5734 O O . ARG B 1 223 ? 30.510 -11.574 -21.309 1.00 30.11 223 ARG B O 1
ATOM 5742 N N . ILE B 1 224 ? 28.783 -11.829 -22.739 1.00 27.58 224 ILE B N 1
ATOM 5743 C CA . ILE B 1 224 ? 29.584 -11.684 -23.939 1.00 26.62 224 ILE B CA 1
ATOM 5744 C C . ILE B 1 224 ? 29.038 -10.505 -24.739 1.00 30.93 224 ILE B C 1
ATOM 5745 O O . ILE B 1 224 ? 27.823 -10.282 -24.796 1.00 31.68 224 ILE B O 1
ATOM 5750 N N . LEU B 1 225 ? 29.934 -9.734 -25.335 1.00 29.82 225 LEU B N 1
ATOM 5751 C CA . LEU B 1 225 ? 29.519 -8.586 -26.123 1.00 30.21 225 LEU B CA 1
ATOM 5752 C C . LEU B 1 225 ? 30.159 -8.673 -27.500 1.00 27.88 225 LEU B C 1
ATOM 5753 O O . LEU B 1 225 ? 31.378 -8.817 -27.607 1.00 29.21 225 LEU B O 1
ATOM 5758 N N . TYR B 1 226 ? 29.329 -8.618 -28.543 1.00 23.93 226 TYR B N 1
ATOM 5759 C CA . TYR B 1 226 ? 29.807 -8.580 -29.923 1.00 25.41 226 TYR B CA 1
ATOM 5760 C C . TYR B 1 226 ? 29.384 -7.281 -30.588 1.00 26.45 226 TYR B C 1
ATOM 5761 O O . TYR B 1 226 ? 28.377 -6.669 -30.204 1.00 25.32 226 TYR B O 1
ATOM 5770 N N . LYS B 1 227 ? 30.140 -6.875 -31.599 1.00 25.39 227 LYS B N 1
ATOM 5771 C CA . LYS B 1 227 ? 29.694 -5.802 -32.478 1.00 33.05 227 LYS B CA 1
ATOM 5772 C C . LYS B 1 227 ? 29.650 -6.327 -33.910 1.00 31.49 227 LYS B C 1
ATOM 5773 O O . LYS B 1 227 ? 30.389 -7.247 -34.259 1.00 28.33 227 LYS B O 1
ATOM 5779 N N . ALA B 1 228 ? 28.777 -5.760 -34.739 1.00 31.20 228 ALA B N 1
ATOM 5780 C CA . ALA B 1 228 ? 28.747 -6.149 -36.144 1.00 31.11 228 ALA B CA 1
ATOM 5781 C C . ALA B 1 228 ? 30.069 -5.746 -36.782 1.00 33.22 228 ALA B C 1
ATOM 5782 O O . ALA B 1 228 ? 30.608 -4.676 -36.481 1.00 31.29 228 ALA B O 1
ATOM 5784 N N . PHE B 1 229 ? 30.604 -6.612 -37.635 1.00 31.43 229 PHE B N 1
ATOM 5785 C CA . PHE B 1 229 ? 31.846 -6.327 -38.361 1.00 33.15 229 PHE B CA 1
ATOM 5786 C C . PHE B 1 229 ? 31.552 -5.535 -39.649 1.00 33.08 229 PHE B C 1
ATOM 5787 O O . PHE B 1 229 ? 30.962 -6.073 -40.588 1.00 34.63 229 PHE B O 1
ATOM 5795 N N . PRO B 1 230 ? 31.953 -4.249 -39.694 1.00 37.18 230 PRO B N 1
ATOM 5796 C CA . PRO B 1 230 ? 31.605 -3.413 -40.856 1.00 38.75 230 PRO B CA 1
ATOM 5797 C C . PRO B 1 230 ? 32.112 -3.964 -42.194 1.00 40.67 230 PRO B C 1
ATOM 5798 O O . PRO B 1 230 ? 31.474 -3.741 -43.220 1.00 45.07 230 PRO B O 1
ATOM 5802 N N . GLY B 1 231 ? 33.230 -4.682 -42.176 1.00 39.93 231 GLY B N 1
ATOM 5803 C CA . GLY B 1 231 ? 33.813 -5.211 -43.397 1.00 35.80 231 GLY B CA 1
ATOM 5804 C C . GLY B 1 231 ? 33.310 -6.584 -43.816 1.00 36.40 231 GLY B C 1
ATOM 5805 O O . GLY B 1 231 ? 33.841 -7.155 -44.770 1.00 35.83 231 GLY B O 1
ATOM 5806 N N . PHE B 1 232 ? 32.295 -7.107 -43.117 1.00 33.72 232 PHE B N 1
ATOM 5807 C CA . PHE B 1 232 ? 31.679 -8.402 -43.446 1.00 31.49 232 PHE B CA 1
ATOM 5808 C C . PHE B 1 232 ? 31.344 -8.533 -44.939 1.00 33.92 232 PHE B C 1
ATOM 5809 O O . PHE B 1 232 ? 30.860 -7.593 -45.571 1.00 33.20 232 PHE B O 1
ATOM 5817 N N . TRP B 1 233 ? 31.620 -9.701 -45.506 1.00 31.78 233 TRP B N 1
ATOM 5818 C CA . TRP B 1 233 ? 31.436 -9.894 -46.939 1.00 34.12 233 TRP B CA 1
ATOM 5819 C C . TRP B 1 233 ? 29.979 -10.150 -47.310 1.00 32.91 233 TRP B C 1
ATOM 5820 O O . TRP B 1 233 ? 29.557 -9.809 -48.397 1.00 30.60 233 TRP B O 1
ATOM 5831 N N . GLY B 1 234 ? 29.217 -10.761 -46.409 1.00 32.24 234 GLY B N 1
ATOM 5832 C CA . GLY B 1 234 ? 27.860 -11.170 -46.725 1.00 32.64 234 GLY B CA 1
ATOM 5833 C C . GLY B 1 234 ? 26.831 -10.102 -46.431 1.00 36.77 234 GLY B C 1
ATOM 5834 O O . GLY B 1 234 ? 27.157 -8.923 -46.322 1.00 38.28 234 GLY B O 1
ATOM 5835 N N . THR B 1 235 ? 25.575 -10.514 -46.310 1.00 41.60 235 THR B N 1
ATOM 5836 C CA . THR B 1 235 ? 24.512 -9.581 -45.964 1.00 47.58 235 THR B CA 1
ATOM 5837 C C . THR B 1 235 ? 24.695 -9.091 -44.538 1.00 45.02 235 THR B C 1
ATOM 5838 O O . THR B 1 235 ? 24.892 -9.892 -43.618 1.00 40.65 235 THR B O 1
ATOM 5842 N N . LYS B 1 236 ? 24.636 -7.779 -44.349 1.00 44.13 236 LYS B N 1
ATOM 5843 C CA . LYS B 1 236 ? 24.844 -7.227 -43.019 1.00 43.45 236 LYS B CA 1
ATOM 5844 C C . LYS B 1 236 ? 23.694 -7.601 -42.100 1.00 37.97 236 LYS B C 1
ATOM 5845 O O . LYS B 1 236 ? 22.568 -7.798 -42.554 1.00 35.62 236 LYS B O 1
ATOM 5851 N N . PRO B 1 237 ? 23.988 -7.738 -40.802 1.00 38.09 237 PRO B N 1
ATOM 5852 C CA . PRO B 1 237 ? 22.945 -7.981 -39.801 1.00 36.10 237 PRO B CA 1
ATOM 5853 C C . PRO B 1 237 ? 22.115 -6.730 -39.545 1.00 38.46 237 PRO B C 1
ATOM 5854 O O . PRO B 1 237 ? 22.568 -5.610 -39.818 1.00 39.71 237 PRO B O 1
ATOM 5858 N N . LYS B 1 238 ? 20.899 -6.917 -39.044 1.00 39.38 238 LYS B N 1
ATOM 5859 C CA . LYS B 1 238 ? 20.043 -5.784 -38.725 1.00 40.61 238 LYS B CA 1
ATOM 5860 C C . LYS B 1 238 ? 20.370 -5.233 -37.335 1.00 41.13 238 LYS B C 1
ATOM 5861 O O . LYS B 1 238 ? 19.897 -4.159 -36.971 1.00 44.66 238 LYS B O 1
ATOM 5867 N N . ILE B 1 239 ? 21.167 -5.959 -36.553 1.00 34.38 239 ILE B N 1
ATOM 5868 C CA . ILE B 1 239 ? 21.573 -5.439 -35.250 1.00 38.92 239 ILE B CA 1
ATOM 5869 C C . ILE B 1 239 ? 23.058 -5.044 -35.203 1.00 42.64 239 ILE B C 1
ATOM 5870 O O . ILE B 1 239 ? 23.912 -5.681 -35.822 1.00 43.63 239 ILE B O 1
ATOM 5875 N N . ASP B 1 240 ? 23.331 -3.968 -34.466 1.00 41.38 240 ASP B N 1
ATOM 5876 C CA . ASP B 1 240 ? 24.671 -3.406 -34.278 1.00 43.14 240 ASP B CA 1
ATOM 5877 C C . ASP B 1 240 ? 25.458 -4.112 -33.182 1.00 36.77 240 ASP B C 1
ATOM 5878 O O . ASP B 1 240 ? 26.685 -4.210 -33.241 1.00 32.62 240 ASP B O 1
ATOM 5883 N N . ARG B 1 241 ? 24.731 -4.556 -32.164 1.00 34.34 241 ARG B N 1
ATOM 5884 C CA . ARG B 1 241 ? 25.310 -5.009 -30.906 1.00 38.90 241 ARG B CA 1
ATOM 5885 C C . ARG B 1 241 ? 24.613 -6.276 -30.452 1.00 35.93 241 ARG B C 1
ATOM 5886 O O . ARG B 1 241 ? 23.388 -6.316 -30.348 1.00 37.91 241 ARG B O 1
ATOM 5894 N N . LEU B 1 242 ? 25.393 -7.311 -30.174 1.00 31.71 242 LEU B N 1
ATOM 5895 C CA . LEU B 1 242 ? 24.826 -8.577 -29.754 1.00 27.57 242 LEU B CA 1
ATOM 5896 C C . LEU B 1 242 ? 25.380 -8.909 -28.381 1.00 26.22 242 LEU B C 1
ATOM 5897 O O . LEU B 1 242 ? 26.590 -8.960 -28.192 1.00 26.29 242 LEU B O 1
ATOM 5902 N N . VAL B 1 243 ? 24.490 -9.107 -27.417 1.00 25.96 243 VAL B N 1
ATOM 5903 C CA . VAL B 1 243 ? 24.912 -9.430 -26.056 1.00 27.52 243 VAL B CA 1
ATOM 5904 C C . VAL B 1 243 ? 24.384 -10.789 -25.611 1.00 24.03 243 VAL B C 1
ATOM 5905 O O . VAL B 1 243 ? 23.203 -11.087 -25.783 1.00 24.37 243 VAL B O 1
ATOM 5909 N N . PHE B 1 244 ? 25.270 -11.624 -25.071 1.00 24.00 244 PHE B N 1
ATOM 5910 C CA . PHE B 1 244 ? 24.847 -12.849 -24.398 1.00 22.52 244 PHE B CA 1
ATOM 5911 C C . PHE B 1 244 ? 24.861 -12.569 -22.909 1.00 23.06 244 PHE B C 1
ATOM 5912 O O . PHE B 1 244 ? 25.913 -12.263 -22.351 1.00 28.73 244 PHE B O 1
ATOM 5920 N N . SER B 1 245 ? 23.694 -12.639 -22.277 1.00 23.71 245 SER B N 1
ATOM 5921 C CA . SER B 1 245 ? 23.610 -12.598 -20.830 1.00 23.97 245 SER B CA 1
ATOM 5922 C C . SER B 1 245 ? 23.642 -14.038 -20.356 1.00 25.10 245 SER B C 1
ATOM 5923 O O . SER B 1 245 ? 22.659 -14.757 -20.514 1.00 26.68 245 SER B O 1
ATOM 5926 N N . ILE B 1 246 ? 24.770 -14.468 -19.801 1.00 23.32 246 ILE B N 1
ATOM 5927 C CA . ILE B 1 246 ? 24.899 -15.856 -19.369 1.00 24.06 246 ILE B CA 1
ATOM 5928 C C . ILE B 1 246 ? 24.014 -16.105 -18.151 1.00 23.62 246 ILE B C 1
ATOM 5929 O O . ILE B 1 246 ? 24.238 -15.548 -17.081 1.00 22.31 246 ILE B O 1
ATOM 5934 N N . THR B 1 247 ? 22.997 -16.937 -18.333 1.00 24.18 247 THR B N 1
ATOM 5935 C CA . THR B 1 247 ? 21.921 -17.104 -17.351 1.00 23.33 247 THR B CA 1
ATOM 5936 C C . THR B 1 247 ? 21.520 -18.584 -17.222 1.00 26.63 247 THR B C 1
ATOM 5937 O O . THR B 1 247 ? 20.587 -19.035 -17.893 1.00 23.60 247 THR B O 1
ATOM 5941 N N . PRO B 1 248 ? 22.217 -19.349 -16.356 1.00 27.96 248 PRO B N 1
ATOM 5942 C CA . PRO B 1 248 ? 22.067 -20.816 -16.351 1.00 21.23 248 PRO B CA 1
ATOM 5943 C C . PRO B 1 248 ? 20.741 -21.322 -15.783 1.00 23.65 248 PRO B C 1
ATOM 5944 O O . PRO B 1 248 ? 20.372 -22.461 -16.072 1.00 24.20 248 PRO B O 1
ATOM 5948 N N . ASP B 1 249 ? 20.051 -20.522 -14.973 1.00 20.74 249 ASP B N 1
ATOM 5949 C CA . ASP B 1 249 ? 18.767 -20.944 -14.414 1.00 21.27 249 ASP B CA 1
ATOM 5950 C C . ASP B 1 249 ? 17.634 -20.651 -15.406 1.00 22.81 249 ASP B C 1
ATOM 5951 O O . ASP B 1 249 ? 17.395 -19.495 -15.763 1.00 23.18 249 ASP B O 1
ATOM 5956 N N . ALA B 1 250 ? 16.933 -21.694 -15.848 1.00 22.48 250 ALA B N 1
ATOM 5957 C CA . ALA B 1 250 ? 15.900 -21.526 -16.882 1.00 24.49 250 ALA B CA 1
ATOM 5958 C C . ALA B 1 250 ? 14.728 -20.651 -16.431 1.00 27.78 250 ALA B C 1
ATOM 5959 O O . ALA B 1 250 ? 14.093 -19.986 -17.256 1.00 28.23 250 ALA B O 1
ATOM 5961 N N . SER B 1 251 ? 14.444 -20.638 -15.130 1.00 29.96 251 SER B N 1
ATOM 5962 C CA . SER B 1 251 ? 13.366 -19.801 -14.619 1.00 33.79 251 SER B CA 1
ATOM 5963 C C . SER B 1 251 ? 13.774 -18.333 -14.662 1.00 33.03 251 SER B C 1
ATOM 5964 O O . SER B 1 251 ? 12.956 -17.456 -14.966 1.00 29.55 251 SER B O 1
ATOM 5967 N N . VAL B 1 252 ? 15.042 -18.072 -14.355 1.00 30.16 252 VAL B N 1
ATOM 5968 C CA . VAL B 1 252 ? 15.569 -16.723 -14.440 1.00 27.61 252 VAL B CA 1
ATOM 5969 C C . VAL B 1 252 ? 15.577 -16.257 -15.900 1.00 29.34 252 VAL B C 1
ATOM 5970 O O . VAL B 1 252 ? 15.299 -15.085 -16.181 1.00 32.87 252 VAL B O 1
ATOM 5974 N N . ARG B 1 253 ? 15.872 -17.165 -16.830 1.00 23.44 253 ARG B N 1
ATOM 5975 C CA . ARG B 1 253 ? 15.854 -16.790 -18.241 1.00 24.34 253 ARG B CA 1
ATOM 5976 C C . ARG B 1 253 ? 14.444 -16.324 -18.622 1.00 26.62 253 ARG B C 1
ATOM 5977 O O . ARG B 1 253 ? 14.279 -15.313 -19.306 1.00 27.57 253 ARG B O 1
ATOM 5985 N N . TYR B 1 254 ? 13.434 -17.048 -18.143 1.00 24.24 254 TYR B N 1
ATOM 5986 C CA . TYR B 1 254 ? 12.035 -16.723 -18.426 1.00 23.90 254 TYR B CA 1
ATOM 5987 C C . TYR B 1 254 ? 11.672 -15.371 -17.830 1.00 26.89 254 TYR B C 1
ATOM 5988 O O . TYR B 1 254 ? 11.001 -14.553 -18.467 1.00 30.06 254 TYR B O 1
A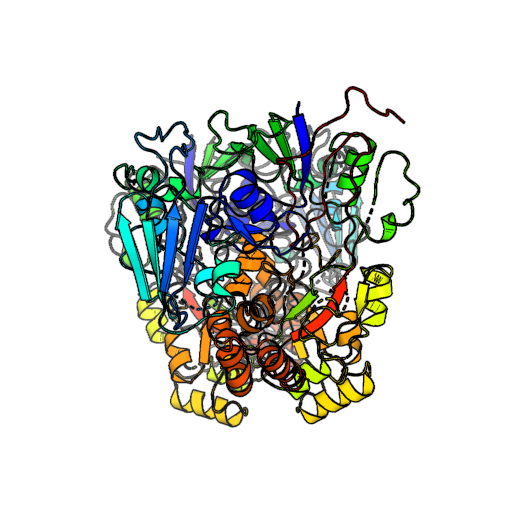TOM 5997 N N . ALA B 1 255 ? 12.113 -15.148 -16.599 1.00 27.28 255 ALA B N 1
ATOM 5998 C CA . ALA B 1 255 ? 11.873 -13.886 -15.905 1.00 28.86 255 ALA B CA 1
ATOM 5999 C C . ALA B 1 255 ? 12.477 -12.704 -16.662 1.00 30.48 255 ALA B C 1
ATOM 6000 O O . ALA B 1 255 ? 11.873 -11.627 -16.741 1.00 37.41 255 ALA B O 1
ATOM 6002 N N . LYS B 1 256 ? 13.669 -12.908 -17.213 1.00 27.62 256 LYS B N 1
ATOM 6003 C CA . LYS B 1 256 ? 14.350 -11.862 -17.964 1.00 29.96 256 LYS B CA 1
ATOM 6004 C C . LYS B 1 256 ? 13.654 -11.585 -19.293 1.00 33.58 256 LYS B C 1
ATOM 6005 O O . LYS B 1 256 ? 13.611 -10.442 -19.747 1.00 33.23 256 LYS B O 1
ATOM 6011 N N . LEU B 1 257 ? 13.134 -12.637 -19.922 1.00 30.99 257 LEU B N 1
ATOM 6012 C CA . LEU B 1 257 ? 12.339 -12.478 -21.135 1.00 31.85 257 LEU B CA 1
ATOM 6013 C C . LEU B 1 257 ? 11.089 -11.651 -20.877 1.00 35.16 257 LEU B C 1
ATOM 6014 O O . LEU B 1 257 ? 10.775 -10.728 -21.629 1.00 36.15 257 LEU B O 1
ATOM 6019 N N . GLN B 1 258 ? 10.371 -12.006 -19.816 1.00 35.47 258 GLN B N 1
ATOM 6020 C CA . GLN B 1 258 ? 9.158 -11.301 -19.433 1.00 37.51 258 GLN B CA 1
ATOM 6021 C C . GLN B 1 258 ? 9.447 -9.832 -19.176 1.00 39.67 258 GLN B C 1
ATOM 6022 O O . GLN B 1 258 ? 8.643 -8.972 -19.535 1.00 43.18 258 GLN B O 1
ATOM 6028 N N . LYS B 1 259 ? 10.601 -9.548 -18.575 1.00 37.03 259 LYS B N 1
ATOM 6029 C CA . LYS B 1 259 ? 10.986 -8.169 -18.269 1.00 42.57 259 LYS B CA 1
ATOM 6030 C C . LYS B 1 259 ? 11.703 -7.478 -19.427 1.00 42.83 259 LYS B C 1
ATOM 6031 O O . LYS B 1 259 ? 12.139 -6.338 -19.285 1.00 44.20 259 LYS B O 1
ATOM 6037 N N . ASN B 1 260 ? 11.836 -8.180 -20.552 1.00 40.38 260 ASN B N 1
ATOM 6038 C CA . ASN B 1 260 ? 12.505 -7.665 -21.754 1.00 38.96 260 ASN B CA 1
ATOM 6039 C C . ASN B 1 260 ? 13.979 -7.316 -21.519 1.00 36.30 260 ASN B C 1
ATOM 6040 O O . ASN B 1 260 ? 14.533 -6.424 -22.162 1.00 38.53 260 ASN B O 1
ATOM 6045 N N . GLU B 1 261 ? 14.601 -8.019 -20.583 1.00 32.85 261 GLU B N 1
ATOM 6046 C CA . GLU B 1 261 ? 16.027 -7.887 -20.333 1.00 30.82 261 GLU B CA 1
ATOM 6047 C C . GLU B 1 261 ? 16.820 -8.715 -21.350 1.00 31.97 261 GLU B C 1
ATOM 6048 O O . GLU B 1 261 ? 17.980 -8.442 -21.622 1.00 33.39 261 GLU B O 1
ATOM 6054 N N . CYS B 1 262 ? 16.186 -9.739 -21.900 1.00 34.06 262 CYS B N 1
ATOM 6055 C CA . CYS B 1 262 ? 16.705 -10.396 -23.094 1.00 37.01 262 CYS B CA 1
ATOM 6056 C C . CYS B 1 262 ? 15.505 -10.724 -23.981 1.00 35.92 262 CYS B C 1
ATOM 6057 O O . CYS B 1 262 ? 14.365 -10.699 -23.512 1.00 38.27 262 CYS B O 1
ATOM 6060 N N . GLN B 1 263 ? 15.743 -10.980 -25.262 1.00 31.77 263 GLN B N 1
ATOM 6061 C CA . GLN B 1 263 ? 14.638 -11.163 -26.202 1.00 31.19 263 GLN B CA 1
ATOM 6062 C C . GLN B 1 263 ? 14.520 -12.585 -26.755 1.00 27.93 263 GLN B C 1
ATOM 6063 O O . GLN B 1 263 ? 13.519 -12.919 -27.388 1.00 25.51 263 GLN B O 1
ATOM 6069 N N . ILE B 1 264 ? 15.534 -13.411 -26.504 1.00 27.02 264 ILE B N 1
ATOM 6070 C CA . ILE B 1 264 ? 15.579 -14.797 -26.963 1.00 23.56 264 ILE B CA 1
ATOM 6071 C C . ILE B 1 264 ? 16.226 -15.662 -25.884 1.00 23.78 264 ILE B C 1
ATOM 6072 O O . ILE B 1 264 ? 17.163 -15.231 -25.226 1.00 22.37 264 ILE B O 1
ATOM 6085 N N . PRO B 1 266 ? 17.048 -20.135 -24.809 1.00 22.84 266 PRO B N 1
ATOM 6086 C CA . PRO B 1 266 ? 16.909 -21.560 -25.096 1.00 22.54 266 PRO B CA 1
ATOM 6087 C C . PRO B 1 266 ? 16.434 -22.361 -23.880 1.00 21.81 266 PRO B C 1
ATOM 6088 O O . PRO B 1 266 ? 16.522 -21.871 -22.744 1.00 18.11 266 PRO B O 1
ATOM 6092 N N . TYR B 1 267 ? 15.934 -23.568 -24.142 1.00 18.76 267 TYR B N 1
ATOM 6093 C CA . TYR B 1 267 ? 15.698 -24.609 -23.142 1.00 20.55 267 TYR B CA 1
ATOM 6094 C C . TYR B 1 267 ? 14.831 -24.160 -21.962 1.00 19.48 267 TYR B C 1
ATOM 6095 O O . TYR B 1 267 ? 15.278 -24.162 -20.814 1.00 18.01 267 TYR B O 1
ATOM 6104 N N . PRO B 1 268 ? 13.576 -23.778 -22.239 1.00 21.20 268 PRO B N 1
ATOM 6105 C CA . PRO B 1 268 ? 12.712 -23.382 -21.119 1.00 21.91 268 PRO B CA 1
ATOM 6106 C C . PRO B 1 268 ? 12.401 -24.575 -20.230 1.00 19.34 268 PRO B C 1
ATOM 6107 O O . PRO B 1 268 ? 12.471 -25.703 -20.711 1.00 20.49 268 PRO B O 1
ATOM 6111 N N A ASN B 1 269 ? 12.075 -24.329 -18.964 0.53 22.03 269 ASN B N 1
ATOM 6112 N N B ASN B 1 269 ? 12.090 -24.355 -18.954 0.47 22.05 269 ASN B N 1
ATOM 6113 C CA A ASN B 1 269 ? 11.551 -25.382 -18.103 0.53 22.74 269 ASN B CA 1
ATOM 6114 C CA B ASN B 1 269 ? 11.660 -25.463 -18.102 0.47 22.56 269 ASN B CA 1
ATOM 6115 C C A ASN B 1 269 ? 10.310 -25.949 -18.756 0.53 23.32 269 ASN B C 1
ATOM 6116 C C B ASN B 1 269 ? 10.335 -25.963 -18.640 0.47 23.28 269 ASN B C 1
ATOM 6117 O O A ASN B 1 269 ? 9.455 -25.184 -19.199 0.53 24.23 269 ASN B O 1
ATOM 6118 O O B ASN B 1 269 ? 9.435 -25.160 -18.880 0.47 23.96 269 ASN B O 1
ATOM 6127 N N . PRO B 1 270 ? 10.214 -27.285 -18.849 1.00 24.15 270 PRO B N 1
ATOM 6128 C CA . PRO B 1 270 ? 8.974 -27.885 -19.363 1.00 25.79 270 PRO B CA 1
ATOM 6129 C C . PRO B 1 270 ? 7.768 -27.437 -18.541 1.00 29.75 270 PRO B C 1
ATOM 6130 O O . PRO B 1 270 ? 6.694 -27.239 -19.101 1.00 31.79 270 PRO B O 1
ATOM 6134 N N . ALA B 1 271 ? 7.964 -27.226 -17.240 1.00 30.36 271 ALA B N 1
ATOM 6135 C CA . ALA B 1 271 ? 6.892 -26.724 -16.380 1.00 34.52 271 ALA B CA 1
ATOM 6136 C C . ALA B 1 271 ? 6.460 -25.301 -16.760 1.00 34.97 271 ALA B C 1
ATOM 6137 O O . ALA B 1 271 ? 5.359 -24.874 -16.417 1.00 36.19 271 ALA B O 1
ATOM 6139 N N . ASP B 1 272 ? 7.315 -24.566 -17.471 1.00 31.67 272 ASP B N 1
ATOM 6140 C CA . ASP B 1 272 ? 6.979 -23.186 -17.835 1.00 33.56 272 ASP B CA 1
ATOM 6141 C C . ASP B 1 272 ? 6.256 -23.058 -19.179 1.00 37.00 272 ASP B C 1
ATOM 6142 O O . ASP B 1 272 ? 5.736 -21.987 -19.502 1.00 36.97 272 ASP B O 1
ATOM 6147 N N . ILE B 1 273 ? 6.218 -24.140 -19.957 1.00 36.75 273 ILE B N 1
ATOM 6148 C CA . ILE B 1 273 ? 5.690 -24.073 -21.322 1.00 34.11 273 ILE B CA 1
ATOM 6149 C C . ILE B 1 273 ? 4.229 -23.644 -21.360 1.00 37.31 273 ILE B C 1
ATOM 6150 O O . ILE B 1 273 ? 3.851 -22.791 -22.168 1.00 36.89 273 ILE B O 1
ATOM 6155 N N . ALA B 1 274 ? 3.415 -24.219 -20.479 1.00 40.03 274 ALA B N 1
ATOM 6156 C CA . ALA B 1 274 ? 1.985 -23.904 -20.443 1.00 41.37 274 ALA B CA 1
ATOM 6157 C C . ALA B 1 274 ? 1.730 -22.405 -20.253 1.00 41.11 274 ALA B C 1
ATOM 6158 O O . ALA B 1 274 ? 0.967 -21.797 -21.012 1.00 39.93 274 ALA B O 1
ATOM 6160 N N . ARG B 1 275 ? 2.375 -21.807 -19.254 1.00 39.34 275 ARG B N 1
ATOM 6161 C CA . ARG B 1 275 ? 2.226 -20.368 -19.037 1.00 40.43 275 ARG B CA 1
ATOM 6162 C C . ARG B 1 275 ? 2.757 -19.586 -20.228 1.00 36.69 275 ARG B C 1
ATOM 6163 O O . ARG B 1 275 ? 2.138 -18.623 -20.671 1.00 37.36 275 ARG B O 1
ATOM 6179 N N . LYS B 1 277 ? 2.755 -20.357 -23.306 1.00 38.61 277 LYS B N 1
ATOM 6180 C CA . LYS B 1 277 ? 1.778 -20.422 -24.396 1.00 43.80 277 LYS B CA 1
ATOM 6181 C C . LYS B 1 277 ? 0.624 -19.442 -24.217 1.00 47.96 277 LYS B C 1
ATOM 6182 O O . LYS B 1 277 ? -0.035 -19.062 -25.186 1.00 50.57 277 LYS B O 1
ATOM 6188 N N . GLU B 1 278 ? 0.368 -19.037 -22.980 1.00 50.34 278 GLU B N 1
ATOM 6189 C CA . GLU B 1 278 ? -0.687 -18.062 -22.724 1.00 53.27 278 GLU B CA 1
ATOM 6190 C C . GLU B 1 278 ? -0.086 -16.668 -22.511 1.00 50.40 278 GLU B C 1
ATOM 6191 O O . GLU B 1 278 ? -0.790 -15.721 -22.161 1.00 50.49 278 GLU B O 1
ATOM 6197 N N . ASP B 1 279 ? 1.221 -16.555 -22.743 1.00 47.99 279 ASP B N 1
ATOM 6198 C CA . ASP B 1 279 ? 1.959 -15.304 -22.550 1.00 46.32 279 ASP B CA 1
ATOM 6199 C C . ASP B 1 279 ? 1.970 -14.457 -23.824 1.00 45.89 279 ASP B C 1
ATOM 6200 O O . ASP B 1 279 ? 2.618 -14.799 -24.818 1.00 41.78 279 ASP B O 1
ATOM 6205 N N . LYS B 1 280 ? 1.263 -13.336 -23.786 1.00 49.43 280 LYS B N 1
ATOM 6206 C CA . LYS B 1 280 ? 1.106 -12.519 -24.978 1.00 53.93 280 LYS B CA 1
ATOM 6207 C C . LYS B 1 280 ? 2.364 -11.707 -25.283 1.00 52.64 280 LYS B C 1
ATOM 6208 O O . LYS B 1 280 ? 2.448 -11.042 -26.313 1.00 50.50 280 LYS B O 1
ATOM 6214 N N . THR B 1 281 ? 3.356 -11.786 -24.404 1.00 51.84 281 THR B N 1
ATOM 6215 C CA . THR B 1 281 ? 4.591 -11.063 -24.639 1.00 51.70 281 THR B CA 1
ATOM 6216 C C . THR B 1 281 ? 5.604 -11.946 -25.392 1.00 47.77 281 THR B C 1
ATOM 6217 O O . THR B 1 281 ? 6.549 -11.441 -25.999 1.00 44.18 281 THR B O 1
ATOM 6221 N N . ILE B 1 282 ? 5.400 -13.260 -25.386 1.00 44.89 282 ILE B N 1
ATOM 6222 C CA . ILE B 1 282 ? 6.331 -14.121 -26.102 1.00 41.47 282 ILE B CA 1
ATOM 6223 C C . ILE B 1 282 ? 5.698 -14.904 -27.247 1.00 38.22 282 ILE B C 1
ATOM 6224 O O . ILE B 1 282 ? 4.500 -15.212 -27.264 1.00 38.32 282 ILE B O 1
ATOM 6229 N N . ASN B 1 283 ? 6.549 -15.189 -28.220 1.00 33.29 283 ASN B N 1
ATOM 6230 C CA . ASN B 1 283 ? 6.249 -16.062 -29.335 1.00 31.39 283 ASN B CA 1
ATOM 6231 C C . ASN B 1 283 ? 7.004 -17.366 -29.090 1.00 28.80 283 ASN B C 1
ATOM 6232 O O . ASN B 1 283 ? 8.238 -17.405 -29.186 1.00 25.99 283 ASN B O 1
ATOM 6237 N N . LEU B 1 284 ? 6.277 -18.417 -28.716 1.00 24.58 284 LEU B N 1
ATOM 6238 C CA . LEU B 1 284 ? 6.917 -19.688 -28.392 1.00 26.54 284 LEU B CA 1
ATOM 6239 C C . LEU B 1 284 ? 7.083 -20.528 -29.640 1.00 29.65 284 LEU B C 1
ATOM 6240 O O . LEU B 1 284 ? 6.133 -21.169 -30.084 1.00 31.44 284 LEU B O 1
ATOM 6253 N N . GLU B 1 286 ? 8.131 -23.613 -31.815 1.00 26.47 286 GLU B N 1
ATOM 6254 C CA . GLU B 1 286 ? 8.445 -25.009 -31.590 1.00 27.18 286 GLU B CA 1
ATOM 6255 C C . GLU B 1 286 ? 8.582 -25.773 -32.879 1.00 29.71 286 GLU B C 1
ATOM 6256 O O . GLU B 1 286 ? 8.080 -25.369 -33.933 1.00 32.93 286 GLU B O 1
ATOM 6262 N N . GLN B 1 287 ? 9.285 -26.889 -32.773 1.00 24.66 287 GLN B N 1
ATOM 6263 C CA . GLN B 1 287 ? 9.633 -27.650 -33.941 1.00 27.67 287 GLN B CA 1
ATOM 6264 C C . GLN B 1 287 ? 10.127 -29.019 -33.515 1.00 23.50 287 GLN B C 1
ATOM 6265 O O . GLN B 1 287 ? 10.748 -29.163 -32.457 1.00 21.54 287 GLN B O 1
ATOM 6271 N N . PRO B 1 288 ? 9.823 -30.042 -34.323 1.00 23.18 288 PRO B N 1
ATOM 6272 C CA . PRO B 1 288 ? 10.284 -31.403 -34.022 1.00 20.83 288 PRO B CA 1
ATOM 6273 C C . PRO B 1 288 ? 11.809 -31.448 -33.885 1.00 19.17 288 PRO B C 1
ATOM 6274 O O . PRO B 1 288 ? 12.506 -30.797 -34.660 1.00 21.75 288 PRO B O 1
ATOM 6278 N N . GLY B 1 289 ? 12.320 -32.209 -32.928 1.00 17.25 289 GLY B N 1
ATOM 6279 C CA . GLY B 1 289 ? 13.743 -32.163 -32.622 1.00 18.23 289 GLY B CA 1
ATOM 6280 C C . GLY B 1 289 ? 14.571 -33.158 -33.410 1.00 21.34 289 GLY B C 1
ATOM 6281 O O . GLY B 1 289 ? 14.054 -34.146 -33.949 1.00 19.75 289 GLY B O 1
ATOM 6282 N N . LEU B 1 290 ? 15.864 -32.866 -33.500 1.00 18.92 290 LEU B N 1
ATOM 6283 C CA . LEU B 1 290 ? 16.853 -33.769 -34.077 1.00 19.12 290 LEU B CA 1
ATOM 6284 C C . LEU B 1 290 ? 17.879 -34.073 -32.988 1.00 21.72 290 LEU B C 1
ATOM 6285 O O . LEU B 1 290 ? 19.088 -33.885 -33.185 1.00 13.44 290 LEU B O 1
ATOM 6290 N N . ASN B 1 291 ? 17.396 -34.509 -31.827 1.00 17.96 291 ASN B N 1
ATOM 6291 C CA . ASN B 1 291 ? 18.295 -34.712 -30.701 1.00 14.96 291 ASN B CA 1
ATOM 6292 C C . ASN B 1 291 ? 18.019 -36.016 -29.958 1.00 18.79 291 ASN B C 1
ATOM 6293 O O . ASN B 1 291 ? 17.073 -36.747 -30.297 1.00 16.24 291 ASN B O 1
ATOM 6298 N N . VAL B 1 292 ? 18.863 -36.300 -28.963 1.00 15.50 292 VAL B N 1
ATOM 6299 C CA . VAL B 1 292 ? 18.760 -37.500 -28.143 1.00 17.36 292 VAL B CA 1
ATOM 6300 C C . VAL B 1 292 ? 19.472 -37.264 -26.805 1.00 17.11 292 VAL B C 1
ATOM 6301 O O . VAL B 1 292 ? 20.503 -36.585 -26.746 1.00 14.06 292 VAL B O 1
ATOM 6305 N N . GLY B 1 293 ? 18.910 -37.811 -25.730 1.00 16.34 293 GLY B N 1
ATOM 6306 C CA . GLY B 1 293 ? 19.583 -37.801 -24.438 1.00 19.64 293 GLY B CA 1
ATOM 6307 C C . GLY B 1 293 ? 19.887 -39.235 -24.031 1.00 18.19 293 GLY B C 1
ATOM 6308 O O . GLY B 1 293 ? 19.049 -40.116 -24.207 1.00 13.61 293 GLY B O 1
ATOM 6309 N N . TYR B 1 294 ? 21.085 -39.484 -23.514 1.00 15.00 294 TYR B N 1
ATOM 6310 C CA . TYR B 1 294 ? 21.423 -40.831 -23.073 1.00 15.56 294 TYR B CA 1
ATOM 6311 C C . TYR B 1 294 ? 22.462 -40.839 -21.950 1.00 20.39 294 TYR B C 1
ATOM 6312 O O . TYR B 1 294 ? 23.039 -39.799 -21.610 1.00 16.15 294 TYR B O 1
ATOM 6321 N N . LEU B 1 295 ? 22.674 -42.020 -21.370 1.00 17.75 295 LEU B N 1
ATOM 6322 C CA . LEU B 1 295 ? 23.691 -42.223 -20.340 1.00 16.73 295 LEU B CA 1
ATOM 6323 C C . LEU B 1 295 ? 24.713 -43.227 -20.862 1.00 16.36 295 LEU B C 1
ATOM 6324 O O . LEU B 1 295 ? 24.368 -44.371 -21.132 1.00 20.56 295 LEU B O 1
ATOM 6329 N N . SER B 1 296 ? 25.958 -42.797 -21.041 1.00 14.80 296 SER B N 1
ATOM 6330 C CA . SER B 1 296 ? 26.986 -43.674 -21.588 1.00 17.98 296 SER B CA 1
ATOM 6331 C C . SER B 1 296 ? 27.615 -44.528 -20.495 1.00 17.13 296 SER B C 1
ATOM 6332 O O . SER B 1 296 ? 27.892 -44.043 -19.409 1.00 16.63 296 SER B O 1
ATOM 6335 N N . PHE B 1 297 ? 27.822 -45.807 -20.786 1.00 12.42 297 PHE B N 1
ATOM 6336 C CA . PHE B 1 297 ? 28.626 -46.665 -19.922 1.00 16.07 297 PHE B CA 1
ATOM 6337 C C . PHE B 1 297 ? 30.067 -46.724 -20.440 1.00 17.81 297 PHE B C 1
ATOM 6338 O O . PHE B 1 297 ? 30.310 -47.188 -21.569 1.00 18.58 297 PHE B O 1
ATOM 6346 N N . ASN B 1 298 ? 31.030 -46.281 -19.632 1.00 14.07 298 ASN B N 1
ATOM 6347 C CA . ASN B 1 298 ? 32.430 -46.400 -20.030 1.00 13.46 298 ASN B CA 1
ATOM 6348 C C . ASN B 1 298 ? 32.867 -47.858 -19.940 1.00 15.09 298 ASN B C 1
ATOM 6349 O O . ASN B 1 298 ? 33.211 -48.343 -18.858 1.00 14.38 298 ASN B O 1
ATOM 6354 N N . ILE B 1 299 ? 32.890 -48.558 -21.074 1.00 14.29 299 ILE B N 1
ATOM 6355 C CA . ILE B 1 299 ? 33.155 -49.994 -21.021 1.00 19.14 299 ILE B CA 1
ATOM 6356 C C . ILE B 1 299 ? 34.627 -50.288 -20.716 1.00 17.03 299 ILE B C 1
ATOM 6357 O O . ILE B 1 299 ? 35.002 -51.438 -20.562 1.00 20.59 299 ILE B O 1
ATOM 6362 N N . GLU B 1 300 ? 35.456 -49.250 -20.616 1.00 19.25 300 GLU B N 1
ATOM 6363 C CA . GLU B 1 300 ? 36.836 -49.429 -20.145 1.00 25.35 300 GLU B CA 1
ATOM 6364 C C . GLU B 1 300 ? 36.887 -49.589 -18.612 1.00 26.19 300 GLU B C 1
ATOM 6365 O O . GLU B 1 300 ? 37.905 -49.998 -18.051 1.00 27.15 300 GLU B O 1
ATOM 6371 N N . LYS B 1 301 ? 35.777 -49.289 -17.942 1.00 19.73 301 LYS B N 1
ATOM 6372 C CA . LYS B 1 301 ? 35.733 -49.341 -16.483 1.00 19.59 301 LYS B CA 1
ATOM 6373 C C . LYS B 1 301 ? 34.977 -50.585 -15.992 1.00 22.17 301 LYS B C 1
ATOM 6374 O O . LYS B 1 301 ? 33.812 -50.787 -16.349 1.00 21.24 301 LYS B O 1
ATOM 6380 N N . LYS B 1 302 ? 35.643 -51.433 -15.205 1.00 17.31 302 LYS B N 1
ATOM 6381 C CA . LYS B 1 302 ? 34.953 -52.541 -14.526 1.00 19.42 302 LYS B CA 1
ATOM 6382 C C . LYS B 1 302 ? 33.842 -51.994 -13.639 1.00 19.18 302 LYS B C 1
ATOM 6383 O O . LYS B 1 302 ? 34.041 -50.985 -12.963 1.00 20.65 302 LYS B O 1
ATOM 6389 N N . PRO B 1 303 ? 32.677 -52.661 -13.611 1.00 20.32 303 PRO B N 1
ATOM 6390 C CA . PRO B 1 303 ? 32.289 -53.868 -14.344 1.00 21.89 303 PRO B CA 1
ATOM 6391 C C . PRO B 1 303 ? 31.425 -53.573 -15.578 1.00 22.67 303 PRO B C 1
ATOM 6392 O O . PRO B 1 303 ? 30.668 -54.447 -16.027 1.00 18.39 303 PRO B O 1
ATOM 6396 N N . LEU B 1 304 ? 31.525 -52.354 -16.096 1.00 19.79 304 LEU B N 1
ATOM 6397 C CA . LEU B 1 304 ? 30.707 -51.917 -17.221 1.00 18.88 304 LEU B CA 1
ATOM 6398 C C . LEU B 1 304 ? 31.114 -52.602 -18.524 1.00 20.04 304 LEU B C 1
ATOM 6399 O O . LEU B 1 304 ? 30.408 -52.511 -19.516 1.00 17.94 304 LEU B O 1
ATOM 6404 N N . ASP B 1 305 ? 32.262 -53.273 -18.528 1.00 17.91 305 ASP B N 1
ATOM 6405 C CA . ASP B 1 305 ? 32.684 -54.000 -19.724 1.00 18.00 305 ASP B CA 1
ATOM 6406 C C . ASP B 1 305 ? 31.861 -55.272 -19.935 1.00 21.63 305 ASP B C 1
ATOM 6407 O O . ASP B 1 305 ? 31.919 -55.894 -21.006 1.00 22.88 305 ASP B O 1
ATOM 6412 N N . ASN B 1 306 ? 31.099 -55.657 -18.912 1.00 21.63 306 ASN B N 1
ATOM 6413 C CA . ASN B 1 306 ? 30.255 -56.850 -18.971 1.00 20.49 306 ASN B CA 1
ATOM 6414 C C . ASN B 1 306 ? 28.882 -56.498 -19.549 1.00 21.28 306 ASN B C 1
ATOM 6415 O O . ASN B 1 306 ? 28.215 -55.593 -19.057 1.00 17.06 306 ASN B O 1
ATOM 6420 N N . LEU B 1 307 ? 28.482 -57.207 -20.607 1.00 19.68 307 LEU B N 1
ATOM 6421 C CA . LEU B 1 307 ? 27.215 -56.941 -21.307 1.00 20.10 307 LEU B CA 1
ATOM 6422 C C . LEU B 1 307 ? 26.004 -57.068 -20.393 1.00 20.40 307 LEU B C 1
ATOM 6423 O O . LEU B 1 307 ? 25.092 -56.242 -20.447 1.00 22.71 307 LEU B O 1
ATOM 6428 N N . LYS B 1 308 ? 25.984 -58.114 -19.567 1.00 21.96 308 LYS B N 1
ATOM 6429 C CA . LYS B 1 308 ? 24.861 -58.324 -18.666 1.00 22.56 308 LYS B CA 1
ATOM 6430 C C . LYS B 1 308 ? 24.767 -57.189 -17.641 1.00 19.76 308 LYS B C 1
ATOM 6431 O O . LYS B 1 308 ? 23.669 -56.793 -17.246 1.00 22.62 308 LYS B O 1
ATOM 6437 N N . VAL B 1 309 ? 25.903 -56.637 -17.232 1.00 19.18 309 VAL B N 1
ATOM 6438 C CA . VAL B 1 309 ? 25.860 -55.517 -16.288 1.00 17.34 309 VAL B CA 1
ATOM 6439 C C . VAL B 1 309 ? 25.206 -54.289 -16.933 1.00 20.49 309 VAL B C 1
ATOM 6440 O O . VAL B 1 309 ? 24.347 -53.653 -16.311 1.00 17.78 309 VAL B O 1
ATOM 6444 N N . ARG B 1 310 ? 25.599 -53.953 -18.165 1.00 16.26 310 ARG B N 1
ATOM 6445 C CA . ARG B 1 310 ? 24.995 -52.808 -18.876 1.00 16.49 310 ARG B CA 1
ATOM 6446 C C . ARG B 1 310 ? 23.501 -53.055 -19.147 1.00 19.07 310 ARG B C 1
ATOM 6447 O O . ARG B 1 310 ? 22.687 -52.133 -19.108 1.00 18.55 310 ARG B O 1
ATOM 6455 N N . GLN B 1 311 ? 23.135 -54.305 -19.413 1.00 19.31 311 GLN B N 1
ATOM 6456 C CA . GLN B 1 311 ? 21.727 -54.630 -19.610 1.00 19.10 311 GLN B CA 1
ATOM 6457 C C . GLN B 1 311 ? 20.936 -54.482 -18.301 1.00 21.46 311 GLN B C 1
ATOM 6458 O O . GLN B 1 311 ? 19.846 -53.913 -18.300 1.00 21.54 311 GLN B O 1
ATOM 6464 N N . ALA B 1 312 ? 21.502 -54.951 -17.186 1.00 19.49 312 ALA B N 1
ATOM 6465 C CA . ALA B 1 312 ? 20.877 -54.787 -15.869 1.00 20.27 312 ALA B CA 1
ATOM 6466 C C . ALA B 1 312 ? 20.672 -53.311 -15.510 1.00 22.00 312 ALA B C 1
ATOM 6467 O O . ALA B 1 312 ? 19.586 -52.904 -15.089 1.00 22.64 312 ALA B O 1
ATOM 6469 N N . LEU B 1 313 ? 21.721 -52.517 -15.673 1.00 18.88 313 LEU B N 1
ATOM 6470 C CA . LEU B 1 313 ? 21.646 -51.089 -15.379 1.00 16.97 313 LEU B CA 1
ATOM 6471 C C . LEU B 1 313 ? 20.590 -50.409 -16.252 1.00 19.77 313 LEU B C 1
ATOM 6472 O O . LEU B 1 313 ? 19.904 -49.482 -15.805 1.00 23.90 313 LEU B O 1
ATOM 6477 N N . THR B 1 314 ? 20.482 -50.847 -17.501 1.00 17.99 314 THR B N 1
ATOM 6478 C CA . THR B 1 314 ? 19.464 -50.306 -18.406 1.00 18.01 314 THR B CA 1
ATOM 6479 C C . THR B 1 314 ? 18.068 -50.708 -17.933 1.00 19.07 314 THR B C 1
ATOM 6480 O O . THR B 1 314 ? 17.182 -49.862 -17.807 1.00 18.67 314 THR B O 1
ATOM 6492 N N . ALA B 1 316 ? 17.019 -51.673 -15.055 1.00 25.15 316 ALA B N 1
ATOM 6493 C CA . ALA B 1 316 ? 16.700 -51.223 -13.700 1.00 27.36 316 ALA B CA 1
ATOM 6494 C C . ALA B 1 316 ? 16.038 -49.842 -13.671 1.00 27.03 316 ALA B C 1
ATOM 6495 O O . ALA B 1 316 ? 15.402 -49.469 -12.679 1.00 25.57 316 ALA B O 1
ATOM 6497 N N . VAL B 1 317 ? 16.187 -49.089 -14.756 1.00 22.20 317 VAL B N 1
ATOM 6498 C CA . VAL B 1 317 ? 15.697 -47.717 -14.803 1.00 22.43 317 VAL B CA 1
ATOM 6499 C C . VAL B 1 317 ? 14.260 -47.558 -15.290 1.00 22.79 317 VAL B C 1
ATOM 6500 O O . VAL B 1 317 ? 13.912 -48.016 -16.378 1.00 24.71 317 VAL B O 1
ATOM 6504 N N . ASN B 1 318 ? 13.432 -46.908 -14.474 1.00 22.90 318 ASN B N 1
ATOM 6505 C CA . ASN B 1 318 ? 12.064 -46.557 -14.878 1.00 23.49 318 ASN B CA 1
ATOM 6506 C C . ASN B 1 318 ? 12.102 -45.366 -15.830 1.00 24.03 318 ASN B C 1
ATOM 6507 O O . ASN B 1 318 ? 12.032 -44.208 -15.399 1.00 20.90 318 ASN B O 1
ATOM 6512 N N . LYS B 1 319 ? 12.233 -45.661 -17.122 1.00 21.05 319 LYS B N 1
ATOM 6513 C CA . LYS B 1 319 ? 12.387 -44.629 -18.148 1.00 22.23 319 LYS B CA 1
ATOM 6514 C C . LYS B 1 319 ? 11.150 -43.740 -18.252 1.00 23.30 319 LYS B C 1
ATOM 6515 O O . LYS B 1 319 ? 11.258 -42.518 -18.347 1.00 24.42 319 LYS B O 1
ATOM 6521 N N . ASP B 1 320 ? 9.978 -44.365 -18.252 1.00 24.55 320 ASP B N 1
ATOM 6522 C CA . ASP B 1 320 ? 8.712 -43.643 -18.323 1.00 26.79 320 ASP B CA 1
ATOM 6523 C C . ASP B 1 320 ? 8.557 -42.614 -17.206 1.00 27.78 320 ASP B C 1
ATOM 6524 O O . ASP B 1 320 ? 8.069 -41.507 -17.441 1.00 25.61 320 ASP B O 1
ATOM 6529 N N . ALA B 1 321 ? 8.978 -42.971 -15.996 1.00 24.91 321 ALA B N 1
ATOM 6530 C CA . ALA B 1 321 ? 8.909 -42.035 -14.877 1.00 26.20 321 ALA B CA 1
ATOM 6531 C C . ALA B 1 321 ? 9.809 -40.825 -15.136 1.00 25.06 321 ALA B C 1
ATOM 6532 O O . ALA B 1 321 ? 9.460 -39.698 -14.785 1.00 23.51 321 ALA B O 1
ATOM 6534 N N . ILE B 1 322 ? 10.957 -41.057 -15.768 1.00 27.01 322 ILE B N 1
ATOM 6535 C CA . ILE B 1 322 ? 11.861 -39.965 -16.112 1.00 21.36 322 ILE B CA 1
ATOM 6536 C C . ILE B 1 322 ? 11.224 -39.059 -17.170 1.00 21.12 322 ILE B C 1
ATOM 6537 O O . ILE B 1 322 ? 11.231 -37.833 -17.031 1.00 20.02 322 ILE B O 1
ATOM 6542 N N . ILE B 1 323 ? 10.635 -39.656 -18.197 1.00 18.95 323 ILE B N 1
ATOM 6543 C CA . ILE B 1 323 ? 9.937 -38.876 -19.215 1.00 22.27 323 ILE B CA 1
ATOM 6544 C C . ILE B 1 323 ? 8.837 -38.006 -18.588 1.00 28.54 323 ILE B C 1
ATOM 6545 O O . ILE B 1 323 ? 8.744 -36.808 -18.861 1.00 29.49 323 ILE B O 1
ATOM 6550 N N . ASP B 1 324 ? 8.021 -38.612 -17.732 1.00 23.29 324 ASP B N 1
ATOM 6551 C CA . ASP B 1 324 ? 6.914 -37.908 -17.103 1.00 24.40 324 ASP B CA 1
ATOM 6552 C C . ASP B 1 324 ? 7.368 -36.792 -16.157 1.00 27.43 324 ASP B C 1
ATOM 6553 O O . ASP B 1 324 ? 6.851 -35.669 -16.230 1.00 26.66 324 ASP B O 1
ATOM 6558 N N . ALA B 1 325 ? 8.326 -37.110 -15.282 1.00 24.53 325 ALA B N 1
ATOM 6559 C CA . ALA B 1 325 ? 8.774 -36.210 -14.218 1.00 23.66 325 ALA B CA 1
ATOM 6560 C C . ALA B 1 325 ? 9.746 -35.110 -14.664 1.00 25.60 325 ALA B C 1
ATOM 6561 O O . ALA B 1 325 ? 9.693 -33.983 -14.161 1.00 29.00 325 ALA B O 1
ATOM 6563 N N . VAL B 1 326 ? 10.652 -35.435 -15.580 1.00 22.66 326 VAL B N 1
ATOM 6564 C CA . VAL B 1 326 ? 11.667 -34.472 -16.003 1.00 25.26 326 VAL B CA 1
ATOM 6565 C C . VAL B 1 326 ? 11.280 -33.786 -17.303 1.00 25.78 326 VAL B C 1
ATOM 6566 O O . VAL B 1 326 ? 11.377 -32.561 -17.417 1.00 24.15 326 VAL B O 1
ATOM 6570 N N . TYR B 1 327 ? 10.834 -34.566 -18.284 1.00 24.91 327 TYR B N 1
ATOM 6571 C CA . TYR B 1 327 ? 10.522 -33.994 -19.601 1.00 24.11 327 TYR B CA 1
ATOM 6572 C C . TYR B 1 327 ? 9.129 -33.407 -19.644 1.00 26.28 327 TYR B C 1
ATOM 6573 O O . TYR B 1 327 ? 8.899 -32.405 -20.321 1.00 27.26 327 TYR B O 1
ATOM 6582 N N . GLN B 1 328 ? 8.213 -34.026 -18.903 1.00 28.92 328 GLN B N 1
ATOM 6583 C CA . GLN B 1 328 ? 6.854 -33.520 -18.727 1.00 31.85 328 GLN B CA 1
ATOM 6584 C C . GLN B 1 328 ? 6.147 -33.216 -20.040 1.00 32.43 328 GLN B C 1
ATOM 6585 O O . GLN B 1 328 ? 5.551 -32.156 -20.189 1.00 34.09 328 GLN B O 1
ATOM 6591 N N . GLY B 1 329 ? 6.205 -34.134 -20.994 1.00 30.92 329 GLY B N 1
ATOM 6592 C CA . GLY B 1 329 ? 5.487 -33.922 -22.235 1.00 32.70 329 GLY B CA 1
ATOM 6593 C C . GLY B 1 329 ? 6.319 -33.253 -23.314 1.00 31.07 329 GLY B C 1
ATOM 6594 O O . GLY B 1 329 ? 5.921 -33.210 -24.478 1.00 30.05 329 GLY B O 1
ATOM 6595 N N . ALA B 1 330 ? 7.487 -32.737 -22.946 1.00 25.63 330 ALA B N 1
ATOM 6596 C CA . ALA B 1 330 ? 8.310 -32.049 -23.929 1.00 26.48 330 ALA B CA 1
ATOM 6597 C C . ALA B 1 330 ? 9.248 -33.026 -24.610 1.00 26.81 330 ALA B C 1
ATOM 6598 O O . ALA B 1 330 ? 9.918 -32.680 -25.588 1.00 28.55 330 ALA B O 1
ATOM 6600 N N . GLY B 1 331 ? 9.286 -34.252 -24.092 1.00 25.15 331 GLY B N 1
ATOM 6601 C CA . GLY B 1 331 ? 10.118 -35.288 -24.661 1.00 24.40 331 GLY B CA 1
ATOM 6602 C C . GLY B 1 331 ? 9.421 -36.638 -24.699 1.00 25.95 331 GLY B C 1
ATOM 6603 O O . GLY B 1 331 ? 8.404 -36.829 -24.056 1.00 29.42 331 GLY B O 1
ATOM 6604 N N . GLN B 1 332 ? 9.977 -37.573 -25.458 1.00 21.55 332 GLN B N 1
ATOM 6605 C CA . GLN B 1 332 ? 9.406 -38.909 -25.587 1.00 25.96 332 GLN B CA 1
ATOM 6606 C C . GLN B 1 332 ? 10.479 -39.949 -25.253 1.00 23.85 332 GLN B C 1
ATOM 6607 O O . GLN B 1 332 ? 11.650 -39.739 -25.554 1.00 17.77 332 GLN B O 1
ATOM 6613 N N . ALA B 1 333 ? 10.074 -41.061 -24.643 1.00 24.17 333 ALA B N 1
ATOM 6614 C CA . ALA B 1 333 ? 10.971 -42.191 -24.414 1.00 24.96 333 ALA B CA 1
ATOM 6615 C C . ALA B 1 333 ? 11.675 -42.571 -25.711 1.00 26.06 333 ALA B C 1
ATOM 6616 O O . ALA B 1 333 ? 11.052 -42.573 -26.784 1.00 21.76 333 ALA B O 1
ATOM 6618 N N . ALA B 1 334 ? 12.968 -42.879 -25.614 1.00 19.99 334 ALA B N 1
ATOM 6619 C CA . ALA B 1 334 ? 13.759 -43.231 -26.785 1.00 18.41 334 ALA B CA 1
ATOM 6620 C C . ALA B 1 334 ? 14.344 -44.647 -26.695 1.00 24.30 334 ALA B C 1
ATOM 6621 O O . ALA B 1 334 ? 14.840 -45.050 -25.648 1.00 28.24 334 ALA B O 1
ATOM 6623 N N . LYS B 1 335 ? 14.302 -45.386 -27.800 1.00 19.12 335 LYS B N 1
ATOM 6624 C CA . LYS B 1 335 ? 14.956 -46.690 -27.882 1.00 18.56 335 LYS B CA 1
ATOM 6625 C C . LYS B 1 335 ? 16.154 -46.669 -28.844 1.00 23.50 335 LYS B C 1
ATOM 6626 O O . LYS B 1 335 ? 17.056 -47.505 -28.740 1.00 26.13 335 LYS B O 1
ATOM 6632 N N . ASN B 1 336 ? 16.149 -45.730 -29.788 1.00 17.51 336 ASN B N 1
ATOM 6633 C CA . ASN B 1 336 ? 17.220 -45.618 -30.766 1.00 18.09 336 ASN B CA 1
ATOM 6634 C C . ASN B 1 336 ? 18.022 -44.337 -30.567 1.00 22.14 336 ASN B C 1
ATOM 6635 O O . ASN B 1 336 ? 17.490 -43.346 -30.084 1.00 18.55 336 ASN B O 1
ATOM 6640 N N . LEU B 1 337 ? 19.297 -44.367 -30.947 1.00 19.62 337 LEU B N 1
ATOM 6641 C CA . LEU B 1 337 ? 20.153 -43.191 -30.866 1.00 19.88 337 LEU B CA 1
ATOM 6642 C C . LEU B 1 337 ? 19.614 -42.029 -31.715 1.00 20.74 337 LEU B C 1
ATOM 6643 O O . LEU B 1 337 ? 19.599 -40.887 -31.271 1.00 21.97 337 LEU B O 1
ATOM 6648 N N . ILE B 1 338 ? 19.188 -42.317 -32.944 1.00 17.64 338 ILE B N 1
ATOM 6649 C CA . ILE B 1 338 ? 18.610 -41.269 -33.772 1.00 18.39 338 ILE B CA 1
ATOM 6650 C C . ILE B 1 338 ? 17.107 -41.162 -33.518 1.00 19.39 338 ILE B C 1
ATOM 6651 O O . ILE B 1 338 ? 16.433 -42.158 -33.262 1.00 22.63 338 ILE B O 1
ATOM 6656 N N . PRO B 1 339 ? 16.587 -39.933 -33.550 1.00 19.15 339 PRO B N 1
ATOM 6657 C CA . PRO B 1 339 ? 15.155 -39.698 -33.382 1.00 20.20 339 PRO B CA 1
ATOM 6658 C C . PRO B 1 339 ? 14.379 -40.121 -34.617 1.00 18.71 339 PRO B C 1
ATOM 6659 O O . PRO B 1 339 ? 14.944 -40.206 -35.707 1.00 19.01 339 PRO B O 1
ATOM 6663 N N . PRO B 1 340 ? 13.075 -40.365 -34.458 1.00 19.95 340 PRO B N 1
ATOM 6664 C CA . PRO B 1 340 ? 12.281 -40.807 -35.603 1.00 20.33 340 PRO B CA 1
ATOM 6665 C C . PRO B 1 340 ? 12.136 -39.706 -36.669 1.00 24.32 340 PRO B C 1
ATOM 6666 O O . PRO B 1 340 ? 11.564 -39.969 -37.705 1.00 18.99 340 PRO B O 1
ATOM 6670 N N . THR B 1 341 ? 12.675 -38.514 -36.418 1.00 21.82 341 THR B N 1
ATOM 6671 C CA . THR B 1 341 ? 12.741 -37.462 -37.437 1.00 26.77 341 THR B CA 1
ATOM 6672 C C . THR B 1 341 ? 13.936 -37.637 -38.374 1.00 27.90 341 THR B C 1
ATOM 6673 O O . THR B 1 341 ? 14.088 -36.891 -39.332 1.00 24.48 341 THR B O 1
ATOM 6685 N N . TRP B 1 343 ? 16.153 -39.856 -41.039 1.00 20.85 343 TRP B N 1
ATOM 6686 C CA . TRP B 1 343 ? 16.078 -40.996 -41.933 1.00 24.32 343 TRP B CA 1
ATOM 6687 C C . TRP B 1 343 ? 17.020 -42.112 -41.481 1.00 23.84 343 TRP B C 1
ATOM 6688 O O . TRP B 1 343 ? 18.035 -41.859 -40.818 1.00 19.52 343 TRP B O 1
ATOM 6699 N N . GLY B 1 344 ? 16.652 -43.349 -41.803 1.00 25.68 344 GLY B N 1
ATOM 6700 C CA . GLY B 1 344 ? 17.390 -44.514 -41.339 1.00 25.78 344 GLY B CA 1
ATOM 6701 C C . GLY B 1 344 ? 16.851 -45.078 -40.028 1.00 23.65 344 GLY B C 1
ATOM 6702 O O . GLY B 1 344 ? 17.315 -46.126 -39.577 1.00 23.43 344 GLY B O 1
ATOM 6703 N N . TYR B 1 345 ? 15.871 -44.396 -39.430 1.00 20.10 345 TYR B N 1
ATOM 6704 C CA . TYR B 1 345 ? 15.301 -44.816 -38.143 1.00 25.58 345 TYR B CA 1
ATOM 6705 C C . TYR B 1 345 ? 14.781 -46.252 -38.260 1.00 28.19 345 TYR B C 1
ATOM 6706 O O . TYR B 1 345 ? 14.073 -46.573 -39.216 1.00 26.21 345 TYR B O 1
ATOM 6715 N N . ASN B 1 346 ? 15.154 -47.121 -37.317 1.00 27.03 346 ASN B N 1
ATOM 6716 C CA . ASN B 1 346 ? 14.708 -48.520 -37.360 1.00 26.64 346 ASN B CA 1
ATOM 6717 C C . ASN B 1 346 ? 13.633 -48.776 -36.317 1.00 26.82 346 ASN B C 1
ATOM 6718 O O . ASN B 1 346 ? 13.927 -49.039 -35.154 1.00 24.26 346 ASN B O 1
ATOM 6723 N N . ASP B 1 347 ? 12.377 -48.730 -36.727 1.00 25.53 347 ASP B N 1
ATOM 6724 C CA . ASP B 1 347 ? 11.319 -48.835 -35.741 1.00 25.57 347 ASP B CA 1
ATOM 6725 C C . ASP B 1 347 ? 11.054 -50.300 -35.338 1.00 27.87 347 ASP B C 1
ATOM 6726 O O . ASP B 1 347 ? 10.216 -50.571 -34.475 1.00 29.32 347 ASP B O 1
ATOM 6731 N N . ASP B 1 348 ? 11.784 -51.237 -35.940 1.00 24.55 348 ASP B N 1
ATOM 6732 C CA . ASP B 1 348 ? 11.659 -52.648 -35.558 1.00 25.54 348 ASP B CA 1
ATOM 6733 C C . ASP B 1 348 ? 12.463 -52.976 -34.298 1.00 26.12 348 ASP B C 1
ATOM 6734 O O . ASP B 1 348 ? 12.285 -54.020 -33.685 1.00 23.49 348 ASP B O 1
ATOM 6739 N N . VAL B 1 349 ? 13.344 -52.076 -33.900 1.00 26.05 349 VAL B N 1
ATOM 6740 C CA . VAL B 1 349 ? 14.076 -52.261 -32.651 1.00 24.51 349 VAL B CA 1
ATOM 6741 C C . VAL B 1 349 ? 13.121 -52.318 -31.461 1.00 25.64 349 VAL B C 1
ATOM 6742 O O . VAL B 1 349 ? 12.182 -51.527 -31.374 1.00 27.50 349 VAL B O 1
ATOM 6746 N N . LYS B 1 350 ? 13.324 -53.276 -30.560 1.00 27.22 350 LYS B N 1
ATOM 6747 C CA . LYS B 1 350 ? 12.487 -53.333 -29.365 1.00 33.94 350 LYS B CA 1
ATOM 6748 C C . LYS B 1 350 ? 13.282 -52.888 -28.144 1.00 31.03 350 LYS B C 1
ATOM 6749 O O . LYS B 1 350 ? 14.411 -53.331 -27.930 1.00 30.48 350 LYS B O 1
ATOM 6755 N N . ASP B 1 351 ? 12.689 -52.009 -27.346 1.00 29.27 351 ASP B N 1
ATOM 6756 C CA . ASP B 1 351 ? 13.400 -51.440 -26.213 1.00 28.90 351 ASP B CA 1
ATOM 6757 C C . ASP B 1 351 ? 13.533 -52.464 -25.091 1.00 26.91 351 ASP B C 1
ATOM 6758 O O . ASP B 1 351 ? 12.744 -53.402 -24.984 1.00 26.43 351 ASP B O 1
ATOM 6763 N N . TYR B 1 352 ? 14.560 -52.287 -24.272 1.00 25.68 352 TYR B N 1
ATOM 6764 C CA . TYR B 1 352 ? 14.695 -53.042 -23.044 1.00 28.24 352 TYR B CA 1
ATOM 6765 C C . TYR B 1 352 ? 13.490 -52.723 -22.185 1.00 27.45 352 TYR B C 1
ATOM 6766 O O . TYR B 1 352 ? 13.017 -51.585 -22.187 1.00 27.28 352 TYR B O 1
ATOM 6775 N N . ALA B 1 353 ? 12.982 -53.720 -21.471 1.00 29.51 353 ALA B N 1
ATOM 6776 C CA . ALA B 1 353 ? 11.874 -53.497 -20.548 1.00 32.51 353 ALA B CA 1
ATOM 6777 C C . ALA B 1 353 ? 12.367 -52.977 -19.201 1.00 30.52 353 ALA B C 1
ATOM 6778 O O . ALA B 1 353 ? 13.500 -53.258 -18.784 1.00 29.74 353 ALA B O 1
ATOM 6780 N N . TYR B 1 354 ? 11.517 -52.202 -18.531 1.00 28.30 354 TYR B N 1
ATOM 6781 C CA . TYR B 1 354 ? 11.761 -51.826 -17.147 1.00 28.42 354 TYR B CA 1
ATOM 6782 C C . TYR B 1 354 ? 11.461 -53.034 -16.276 1.00 27.11 354 TYR B C 1
ATOM 6783 O O . TYR B 1 354 ? 10.304 -53.431 -16.156 1.00 24.35 354 TYR B O 1
ATOM 6792 N N . ASP B 1 355 ? 12.495 -53.626 -15.680 1.00 26.01 355 ASP B N 1
ATOM 6793 C CA . ASP B 1 355 ? 12.312 -54.850 -14.898 1.00 27.61 355 ASP B CA 1
ATOM 6794 C C . ASP B 1 355 ? 13.443 -55.059 -13.891 1.00 28.40 355 ASP B C 1
ATOM 6795 O O . ASP B 1 355 ? 14.431 -55.733 -14.189 1.00 28.85 355 ASP B O 1
ATOM 6800 N N . PRO B 1 356 ? 13.293 -54.486 -12.689 1.00 31.11 356 PRO B N 1
ATOM 6801 C CA . PRO B 1 356 ? 14.312 -54.568 -11.639 1.00 31.16 356 PRO B CA 1
ATOM 6802 C C . PRO B 1 356 ? 14.619 -55.998 -11.178 1.00 30.75 356 PRO B C 1
ATOM 6803 O O . PRO B 1 356 ? 15.791 -56.294 -10.927 1.00 28.96 356 PRO B O 1
ATOM 6807 N N . ALA B 1 357 ? 13.604 -56.853 -11.058 1.00 31.35 357 ALA B N 1
ATOM 6808 C CA . ALA B 1 357 ? 13.826 -58.251 -10.681 1.00 32.17 357 ALA B CA 1
ATOM 6809 C C . ALA B 1 357 ? 14.755 -58.938 -11.687 1.00 30.13 357 ALA B C 1
ATOM 6810 O O . ALA B 1 357 ? 15.707 -59.609 -11.300 1.00 30.30 357 ALA B O 1
ATOM 6812 N N . LYS B 1 358 ? 14.497 -58.743 -12.978 1.00 29.11 358 LYS B N 1
ATOM 6813 C CA . LYS B 1 358 ? 15.348 -59.332 -14.005 1.00 29.88 358 LYS B CA 1
ATOM 6814 C C . LYS B 1 358 ? 16.749 -58.707 -13.998 1.00 32.31 358 LYS B C 1
ATOM 6815 O O . LYS B 1 358 ? 17.751 -59.410 -14.207 1.00 30.75 358 LYS B O 1
ATOM 6821 N N . ALA B 1 359 ? 16.816 -57.394 -13.754 1.00 27.62 359 ALA B N 1
ATOM 6822 C CA . ALA B 1 359 ? 18.099 -56.713 -13.587 1.00 25.73 359 ALA B CA 1
ATOM 6823 C C . ALA B 1 359 ? 18.916 -57.345 -12.460 1.00 31.47 359 ALA B C 1
ATOM 6824 O O . ALA B 1 359 ? 20.110 -57.626 -12.622 1.00 27.89 359 ALA B O 1
ATOM 6826 N N . LYS B 1 360 ? 18.273 -57.547 -11.314 1.00 33.78 360 LYS B N 1
ATOM 6827 C CA . LYS B 1 360 ? 18.931 -58.157 -10.165 1.00 33.11 360 LYS B CA 1
ATOM 6828 C C . LYS B 1 360 ? 19.464 -59.532 -10.550 1.00 31.36 360 LYS B C 1
ATOM 6829 O O . LYS B 1 360 ? 20.554 -59.922 -10.137 1.00 32.49 360 LYS B O 1
ATOM 6835 N N . GLU B 1 361 ? 18.694 -60.259 -11.353 1.00 32.02 361 GLU B N 1
ATOM 6836 C CA . GLU B 1 361 ? 19.100 -61.595 -11.780 1.00 33.95 361 GLU B CA 1
ATOM 6837 C C . GLU B 1 361 ? 20.318 -61.547 -12.705 1.00 32.84 361 GLU B C 1
ATOM 6838 O O . GLU B 1 361 ? 21.228 -62.363 -12.574 1.00 30.90 361 GLU B O 1
ATOM 6844 N N . LEU B 1 362 ? 20.331 -60.589 -13.630 1.00 30.12 362 LEU B N 1
ATOM 6845 C CA . LEU B 1 362 ? 21.471 -60.410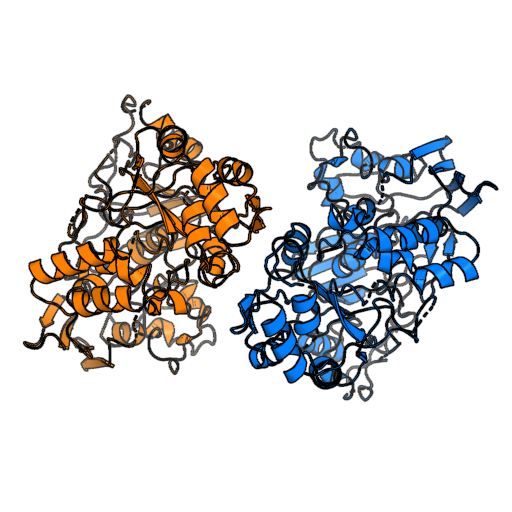 -14.521 1.00 26.94 362 LEU B CA 1
ATOM 6846 C C . LEU B 1 362 ? 22.760 -60.134 -13.744 1.00 26.68 362 LEU B C 1
ATOM 6847 O O . LEU B 1 362 ? 23.830 -60.610 -14.125 1.00 25.72 362 LEU B O 1
ATOM 6852 N N . LEU B 1 363 ? 22.663 -59.380 -12.653 1.00 23.48 363 LEU B N 1
ATOM 6853 C CA . LEU B 1 363 ? 23.852 -59.045 -11.872 1.00 23.04 363 LEU B CA 1
ATOM 6854 C C . LEU B 1 363 ? 24.359 -60.302 -11.184 1.00 24.96 363 LEU B C 1
ATOM 6855 O O . LEU B 1 363 ? 25.555 -60.588 -11.202 1.00 24.59 363 LEU B O 1
ATOM 6860 N N . LYS B 1 364 ? 23.434 -61.068 -10.615 1.00 29.13 364 LYS B N 1
ATOM 6861 C CA . LYS B 1 364 ? 23.770 -62.353 -10.018 1.00 35.53 364 LYS B CA 1
ATOM 6862 C C . LYS B 1 364 ? 24.455 -63.236 -11.063 1.00 36.01 364 LYS B C 1
ATOM 6863 O O . LYS B 1 364 ? 25.496 -63.823 -10.783 1.00 34.24 364 LYS B O 1
ATOM 6869 N N . GLU B 1 365 ? 23.899 -63.290 -12.275 1.00 33.65 365 GLU B N 1
ATOM 6870 C CA . GLU B 1 365 ? 24.481 -64.123 -13.330 1.00 34.54 365 GLU B CA 1
ATOM 6871 C C . GLU B 1 365 ? 25.882 -63.667 -13.716 1.00 33.91 365 GLU B C 1
ATOM 6872 O O . GLU B 1 365 ? 26.724 -64.485 -14.095 1.00 32.26 365 GLU B O 1
ATOM 6878 N N . ALA B 1 366 ? 26.128 -62.364 -13.615 1.00 28.07 366 ALA B N 1
ATOM 6879 C CA . ALA B 1 366 ? 27.428 -61.801 -13.953 1.00 29.19 366 ALA B CA 1
ATOM 6880 C C . ALA B 1 366 ? 28.435 -61.892 -12.800 1.00 30.34 366 ALA B C 1
ATOM 6881 O O . ALA B 1 366 ? 29.493 -61.274 -12.850 1.00 32.25 366 ALA B O 1
ATOM 6883 N N . GLY B 1 367 ? 28.105 -62.642 -11.755 1.00 30.20 367 GLY B N 1
ATOM 6884 C CA . GLY B 1 367 ? 29.007 -62.788 -10.622 1.00 29.09 367 GLY B CA 1
ATOM 6885 C C . GLY B 1 367 ? 29.053 -61.595 -9.682 1.00 29.18 367 GLY B C 1
ATOM 6886 O O . GLY B 1 367 ? 30.018 -61.418 -8.934 1.00 28.00 367 GLY B O 1
ATOM 6887 N N . LEU B 1 368 ? 28.002 -60.780 -9.697 1.00 26.70 368 LEU B N 1
ATOM 6888 C CA . LEU B 1 368 ? 27.930 -59.621 -8.806 1.00 25.56 368 LEU B CA 1
ATOM 6889 C C . LEU B 1 368 ? 26.687 -59.656 -7.907 1.00 29.27 368 LEU B C 1
ATOM 6890 O O . LEU B 1 368 ? 25.844 -58.755 -7.955 1.00 27.24 368 LEU B O 1
ATOM 6895 N N . PRO B 1 369 ? 26.575 -60.693 -7.068 1.00 34.51 369 PRO B N 1
ATOM 6896 C CA . PRO B 1 369 ? 25.338 -60.854 -6.295 1.00 38.20 369 PRO B CA 1
ATOM 6897 C C . PRO B 1 369 ? 25.107 -59.729 -5.276 1.00 38.37 369 PRO B C 1
ATOM 6898 O O . PRO B 1 369 ? 23.969 -59.516 -4.868 1.00 39.58 369 PRO B O 1
ATOM 6902 N N . ASP B 1 370 ? 26.160 -59.019 -4.883 1.00 37.16 370 ASP B N 1
ATOM 6903 C CA . ASP B 1 370 ? 26.010 -57.922 -3.920 1.00 37.84 370 ASP B CA 1
ATOM 6904 C C . ASP B 1 370 ? 26.101 -56.541 -4.560 1.00 34.36 370 ASP B C 1
ATOM 6905 O O . ASP B 1 370 ? 26.308 -55.540 -3.861 1.00 35.82 370 ASP B O 1
ATOM 6910 N N . GLY B 1 371 ? 25.958 -56.484 -5.881 1.00 28.53 371 GLY B N 1
ATOM 6911 C CA . GLY B 1 371 ? 26.032 -55.223 -6.603 1.00 24.59 371 GLY B CA 1
ATOM 6912 C C . GLY B 1 371 ? 27.438 -54.629 -6.618 1.00 23.20 371 GLY B C 1
ATOM 6913 O O . GLY B 1 371 ? 28.428 -55.354 -6.550 1.00 21.66 371 GLY B O 1
ATOM 6914 N N . PHE B 1 372 ? 27.517 -53.308 -6.726 1.00 21.79 372 PHE B N 1
ATOM 6915 C CA . PHE B 1 372 ? 28.792 -52.610 -6.823 1.00 23.76 372 PHE B CA 1
ATOM 6916 C C . PHE B 1 372 ? 28.590 -51.099 -6.719 1.00 23.67 372 PHE B C 1
ATOM 6917 O O . PHE B 1 372 ? 27.463 -50.602 -6.819 1.00 23.01 372 PHE B O 1
ATOM 6925 N N . SER B 1 373 ? 29.685 -50.367 -6.530 1.00 18.48 373 SER B N 1
ATOM 6926 C CA . SER B 1 373 ? 29.631 -48.901 -6.543 1.00 20.18 373 SER B CA 1
ATOM 6927 C C . SER B 1 373 ? 30.108 -48.341 -7.879 1.00 18.46 373 SER B C 1
ATOM 6928 O O . SER B 1 373 ? 30.949 -48.942 -8.540 1.00 19.31 373 SER B O 1
ATOM 6931 N N . ILE B 1 374 ? 29.591 -47.175 -8.262 1.00 18.49 374 ILE B N 1
ATOM 6932 C CA . ILE B 1 374 ? 29.878 -46.599 -9.577 1.00 18.19 374 ILE B CA 1
ATOM 6933 C C . ILE B 1 374 ? 29.531 -45.114 -9.548 1.00 19.60 374 ILE B C 1
ATOM 6934 O O . ILE B 1 374 ? 28.642 -44.715 -8.799 1.00 22.30 374 ILE B O 1
ATOM 6939 N N A ASP B 1 375 ? 30.221 -44.301 -10.353 0.49 17.14 375 ASP B N 1
ATOM 6940 N N B ASP B 1 375 ? 30.212 -44.284 -10.329 0.51 17.18 375 ASP B N 1
ATOM 6941 C CA A ASP B 1 375 ? 29.974 -42.855 -10.382 0.49 16.78 375 ASP B CA 1
ATOM 6942 C CA B ASP B 1 375 ? 29.809 -42.892 -10.304 0.51 16.50 375 ASP B CA 1
ATOM 6943 C C A ASP B 1 375 ? 29.053 -42.513 -11.575 0.49 16.70 375 ASP B C 1
ATOM 6944 C C B ASP B 1 375 ? 28.838 -42.651 -11.450 0.51 16.97 375 ASP B C 1
ATOM 6945 O O A ASP B 1 375 ? 29.096 -43.180 -12.609 0.49 17.59 375 ASP B O 1
ATOM 6946 O O B ASP B 1 375 ? 28.636 -43.504 -12.319 0.51 16.97 375 ASP B O 1
ATOM 6955 N N . LEU B 1 376 ? 28.208 -41.494 -11.410 1.00 14.91 376 LEU B N 1
ATOM 6956 C CA . LEU B 1 376 ? 27.212 -41.119 -12.399 1.00 14.11 376 LEU B CA 1
ATOM 6957 C C . LEU B 1 376 ? 27.347 -39.624 -12.584 1.00 12.73 376 LEU B C 1
ATOM 6958 O O . LEU B 1 376 ? 26.974 -38.854 -11.701 1.00 15.44 376 LEU B O 1
ATOM 6963 N N . TRP B 1 377 ? 27.911 -39.209 -13.709 1.00 12.86 377 TRP B N 1
ATOM 6964 C CA . TRP B 1 377 ? 28.156 -37.791 -13.935 1.00 17.66 377 TRP B CA 1
ATOM 6965 C C . TRP B 1 377 ? 26.909 -37.132 -14.506 1.00 17.69 377 TRP B C 1
ATOM 6966 O O . TRP B 1 377 ? 26.237 -37.720 -15.349 1.00 16.49 377 TRP B O 1
ATOM 6977 N N . ALA B 1 378 ? 26.636 -35.903 -14.080 1.00 15.72 378 ALA B N 1
ATOM 6978 C CA . ALA B 1 378 ? 25.450 -35.168 -14.536 1.00 17.56 378 ALA B CA 1
ATOM 6979 C C . ALA B 1 378 ? 25.808 -33.706 -14.781 1.00 18.06 378 ALA B C 1
ATOM 6980 O O . ALA B 1 378 ? 26.371 -33.065 -13.886 1.00 16.59 378 ALA B O 1
ATOM 6990 N N . PRO B 1 380 ? 25.749 -29.608 -15.255 1.00 18.18 380 PRO B N 1
ATOM 6991 C CA . PRO B 1 380 ? 25.070 -28.606 -14.425 1.00 17.69 380 PRO B CA 1
ATOM 6992 C C . PRO B 1 380 ? 24.254 -27.596 -15.232 1.00 21.33 380 PRO B C 1
ATOM 6993 O O . PRO B 1 380 ? 23.702 -26.662 -14.655 1.00 20.69 380 PRO B O 1
ATOM 6997 N N . VAL B 1 381 ? 24.195 -27.769 -16.551 1.00 18.39 381 VAL B N 1
ATOM 6998 C CA . VAL B 1 381 ? 23.412 -26.871 -17.404 1.00 16.18 381 VAL B CA 1
ATOM 6999 C C . VAL B 1 381 ? 22.264 -27.629 -18.070 1.00 18.80 381 VAL B C 1
ATOM 7000 O O . VAL B 1 381 ? 22.323 -28.854 -18.183 1.00 19.20 381 VAL B O 1
ATOM 7004 N N . GLN B 1 382 ? 21.230 -26.910 -18.515 1.00 15.78 382 GLN B N 1
ATOM 7005 C CA . GLN B 1 382 ? 20.170 -27.528 -19.303 1.00 15.77 382 GLN B CA 1
ATOM 7006 C C . GLN B 1 382 ? 20.692 -27.745 -20.730 1.00 17.16 382 GLN B C 1
ATOM 7007 O O . GLN B 1 382 ? 21.516 -26.959 -21.219 1.00 17.09 382 GLN B O 1
ATOM 7013 N N . ARG B 1 383 ? 20.231 -28.825 -21.367 1.00 15.39 383 ARG B N 1
ATOM 7014 C CA . ARG B 1 383 ? 20.577 -29.174 -22.746 1.00 15.72 383 ARG B CA 1
ATOM 7015 C C . ARG B 1 383 ? 19.273 -29.297 -23.537 1.00 18.83 383 ARG B C 1
ATOM 7016 O O . ARG B 1 383 ? 18.221 -29.515 -22.931 1.00 16.63 383 ARG B O 1
ATOM 7024 N N . PRO B 1 384 ? 19.330 -29.175 -24.882 1.00 15.72 384 PRO B N 1
ATOM 7025 C CA . PRO B 1 384 ? 18.096 -29.410 -25.658 1.00 14.29 384 PRO B CA 1
ATOM 7026 C C . PRO B 1 384 ? 17.512 -30.796 -25.394 1.00 15.07 384 PRO B C 1
ATOM 7027 O O . PRO B 1 384 ? 16.304 -30.985 -25.538 1.00 16.56 384 PRO B O 1
ATOM 7031 N N . TYR B 1 385 ? 18.369 -31.740 -25.001 1.00 16.21 385 TYR B N 1
ATOM 7032 C CA . TYR B 1 385 ? 17.969 -33.126 -24.774 1.00 17.31 385 TYR B CA 1
ATOM 7033 C C . TYR B 1 385 ? 17.838 -33.514 -23.293 1.00 20.16 385 TYR B C 1
ATOM 7034 O O . TYR B 1 385 ? 17.595 -34.692 -22.972 1.00 20.97 385 TYR B O 1
ATOM 7043 N N . ASN B 1 386 ? 18.033 -32.550 -22.390 1.00 16.49 386 ASN B N 1
ATOM 7044 C CA . ASN B 1 386 ? 17.972 -32.826 -20.953 1.00 14.64 386 ASN B CA 1
ATOM 7045 C C . ASN B 1 386 ? 17.737 -31.550 -20.160 1.00 14.14 386 ASN B C 1
ATOM 7046 O O . ASN B 1 386 ? 18.673 -30.774 -19.968 1.00 17.58 386 ASN B O 1
ATOM 7051 N N . PRO B 1 387 ? 16.488 -31.326 -19.702 1.00 17.48 387 PRO B N 1
ATOM 7052 C CA . PRO B 1 387 ? 16.175 -30.123 -18.919 1.00 20.28 387 PRO B CA 1
ATOM 7053 C C . PRO B 1 387 ? 16.666 -30.176 -17.468 1.00 21.12 387 PRO B C 1
ATOM 7054 O O . PRO B 1 387 ? 16.717 -29.126 -16.841 1.00 20.02 387 PRO B O 1
ATOM 7058 N N . ASN B 1 388 ? 17.012 -31.349 -16.940 1.00 19.96 388 ASN B N 1
ATOM 7059 C CA . ASN B 1 388 ? 17.438 -31.423 -15.543 1.00 17.50 388 ASN B CA 1
ATOM 7060 C C . ASN B 1 388 ? 18.218 -32.683 -15.254 1.00 18.43 388 ASN B C 1
ATOM 7061 O O . ASN B 1 388 ? 17.684 -33.633 -14.660 1.00 19.26 388 ASN B O 1
ATOM 7066 N N . ALA B 1 389 ? 19.485 -32.681 -15.643 1.00 16.73 389 ALA B N 1
ATOM 7067 C CA . ALA B 1 389 ? 20.318 -33.868 -15.498 1.00 17.77 389 ALA B CA 1
ATOM 7068 C C . ALA B 1 389 ? 20.478 -34.252 -14.038 1.00 20.52 389 ALA B C 1
ATOM 7069 O O . ALA B 1 389 ? 20.518 -35.437 -13.705 1.00 24.40 389 ALA B O 1
ATOM 7071 N N A ARG B 1 390 ? 20.569 -33.244 -13.172 0.44 24.35 390 ARG B N 1
ATOM 7072 N N B ARG B 1 390 ? 20.551 -33.273 -13.146 0.56 24.40 390 ARG B N 1
ATOM 7073 C CA A ARG B 1 390 ? 20.710 -33.471 -11.737 0.44 26.60 390 ARG B CA 1
ATOM 7074 C CA B ARG B 1 390 ? 20.786 -33.613 -11.749 0.56 26.45 390 ARG B CA 1
ATOM 7075 C C A ARG B 1 390 ? 19.572 -34.327 -11.209 0.44 25.00 390 ARG B C 1
ATOM 7076 C C B ARG B 1 390 ? 19.560 -34.282 -11.100 0.56 25.08 390 ARG B C 1
ATOM 7077 O O A ARG B 1 390 ? 19.791 -35.352 -10.565 0.44 23.95 390 ARG B O 1
ATOM 7078 O O B ARG B 1 390 ? 19.716 -35.167 -10.264 0.56 24.73 390 ARG B O 1
ATOM 7093 N N . ARG B 1 391 ? 18.350 -33.897 -11.495 1.00 23.91 391 ARG B N 1
ATOM 7094 C CA . ARG B 1 391 ? 17.174 -34.586 -10.995 1.00 27.24 391 ARG B CA 1
ATOM 7095 C C . ARG B 1 391 ? 17.060 -35.982 -11.596 1.00 22.44 391 ARG B C 1
ATOM 7096 O O . ARG B 1 391 ? 16.751 -36.950 -10.889 1.00 21.44 391 ARG B O 1
ATOM 7112 N N . ALA B 1 393 ? 19.520 -37.814 -12.585 1.00 16.73 393 ALA B N 1
ATOM 7113 C CA . ALA B 1 393 ? 20.545 -38.656 -11.949 1.00 18.88 393 ALA B CA 1
ATOM 7114 C C . ALA B 1 393 ? 20.065 -39.164 -10.599 1.00 18.01 393 ALA B C 1
ATOM 7115 O O . ALA B 1 393 ? 20.349 -40.302 -10.220 1.00 21.59 393 ALA B O 1
ATOM 7117 N N . GLU B 1 394 ? 19.341 -38.319 -9.867 1.00 18.37 394 GLU B N 1
ATOM 7118 C CA . GLU B 1 394 ? 18.811 -38.724 -8.567 1.00 18.80 394 GLU B CA 1
ATOM 7119 C C . GLU B 1 394 ? 17.814 -39.875 -8.738 1.00 21.19 394 GLU B C 1
ATOM 7120 O O . GLU B 1 394 ? 17.794 -40.816 -7.934 1.00 23.73 394 GLU B O 1
ATOM 7134 N N . ILE B 1 396 ? 17.767 -42.084 -11.349 1.00 20.17 396 ILE B N 1
ATOM 7135 C CA . ILE B 1 396 ? 18.495 -43.272 -11.779 1.00 22.28 396 ILE B CA 1
ATOM 7136 C C . ILE B 1 396 ? 19.243 -43.866 -10.581 1.00 19.71 396 ILE B C 1
ATOM 7137 O O . ILE B 1 396 ? 19.297 -45.083 -10.405 1.00 18.02 396 ILE B O 1
ATOM 7142 N N . GLN B 1 397 ? 19.787 -42.997 -9.741 1.00 19.60 397 GLN B N 1
ATOM 7143 C CA . GLN B 1 397 ? 20.464 -43.428 -8.518 1.00 19.40 397 GLN B CA 1
ATOM 7144 C C . GLN B 1 397 ? 19.537 -44.268 -7.643 1.00 22.27 397 GLN B C 1
ATOM 7145 O O . GLN B 1 397 ? 19.934 -45.308 -7.102 1.00 19.94 397 GLN B O 1
ATOM 7151 N N . SER B 1 398 ? 18.292 -43.814 -7.521 1.00 22.54 398 SER B N 1
ATOM 7152 C CA . SER B 1 398 ? 17.287 -44.523 -6.730 1.00 24.51 398 SER B CA 1
ATOM 7153 C C . SER B 1 398 ? 16.925 -45.879 -7.351 1.00 20.77 398 SER B C 1
ATOM 7154 O O . SER B 1 398 ? 16.852 -46.888 -6.649 1.00 20.44 398 SER B O 1
ATOM 7157 N N . ASP B 1 399 ? 16.700 -45.890 -8.660 1.00 21.55 399 ASP B N 1
ATOM 7158 C CA . ASP B 1 399 ? 16.421 -47.123 -9.400 1.00 22.33 399 ASP B CA 1
ATOM 7159 C C . ASP B 1 399 ? 17.551 -48.144 -9.245 1.00 23.98 399 ASP B C 1
ATOM 7160 O O . ASP B 1 399 ? 17.306 -49.323 -8.983 1.00 22.04 399 ASP B O 1
ATOM 7165 N N . TRP B 1 400 ? 18.786 -47.679 -9.407 1.00 23.38 400 TRP B N 1
ATOM 7166 C CA . TRP B 1 400 ? 19.957 -48.542 -9.268 1.00 22.26 400 TRP B CA 1
ATOM 7167 C C . TRP B 1 400 ? 20.137 -49.099 -7.853 1.00 22.38 400 TRP B C 1
ATOM 7168 O O . TRP B 1 400 ? 20.559 -50.250 -7.703 1.00 23.07 400 TRP B O 1
ATOM 7179 N N . ALA B 1 401 ? 19.831 -48.304 -6.821 1.00 23.27 401 ALA B N 1
ATOM 7180 C CA . ALA B 1 401 ? 19.962 -48.781 -5.440 1.00 27.54 401 ALA B CA 1
ATOM 7181 C C . ALA B 1 401 ? 19.071 -49.995 -5.201 1.00 27.63 401 ALA B C 1
ATOM 7182 O O . ALA B 1 401 ? 19.403 -50.852 -4.390 1.00 26.36 401 ALA B O 1
ATOM 7184 N N . LYS B 1 402 ? 17.945 -50.068 -5.907 1.00 28.74 402 LYS B N 1
ATOM 7185 C CA . LYS B 1 402 ? 17.021 -51.193 -5.759 1.00 31.18 402 LYS B CA 1
ATOM 7186 C C . LYS B 1 402 ? 17.642 -52.526 -6.174 1.00 32.53 402 LYS B C 1
ATOM 7187 O O . LYS B 1 402 ? 17.173 -53.581 -5.759 1.00 36.24 402 LYS B O 1
ATOM 7193 N N . ILE B 1 403 ? 18.672 -52.490 -7.012 1.00 30.31 403 ILE B N 1
ATOM 7194 C CA . ILE B 1 403 ? 19.307 -53.727 -7.448 1.00 27.71 403 ILE B CA 1
ATOM 7195 C C . ILE B 1 403 ? 20.718 -53.852 -6.858 1.00 27.65 403 ILE B C 1
ATOM 7196 O O . ILE B 1 403 ? 21.529 -54.652 -7.321 1.00 27.75 403 ILE B O 1
ATOM 7201 N N . GLY B 1 404 ? 21.001 -53.061 -5.830 1.00 24.67 404 GLY B N 1
ATOM 7202 C CA . GLY B 1 404 ? 22.275 -53.138 -5.133 1.00 26.09 404 GLY B CA 1
ATOM 7203 C C . GLY B 1 404 ? 23.403 -52.323 -5.756 1.00 23.07 404 GLY B C 1
ATOM 7204 O O . GLY B 1 404 ? 24.576 -52.524 -5.442 1.00 21.37 404 GLY B O 1
ATOM 7205 N N . VAL B 1 405 ? 23.065 -51.405 -6.651 1.00 19.61 405 VAL B N 1
ATOM 7206 C CA . VAL B 1 405 ? 24.101 -50.600 -7.288 1.00 18.71 405 VAL B CA 1
ATOM 7207 C C . VAL B 1 405 ? 24.097 -49.201 -6.680 1.00 21.45 405 VAL B C 1
ATOM 7208 O O . VAL B 1 405 ? 23.078 -48.497 -6.699 1.00 21.67 405 VAL B O 1
ATOM 7212 N N . LYS B 1 406 ? 25.244 -48.818 -6.119 1.00 19.07 406 LYS B N 1
ATOM 7213 C CA . LYS B 1 406 ? 25.364 -47.573 -5.373 1.00 22.63 406 LYS B CA 1
ATOM 7214 C C . LYS B 1 406 ? 26.031 -46.480 -6.213 1.00 21.65 406 LYS B C 1
ATOM 7215 O O . LYS B 1 406 ? 27.264 -46.458 -6.392 1.00 17.90 406 LYS B O 1
ATOM 7221 N N . ALA B 1 407 ? 25.210 -45.568 -6.723 1.00 19.27 407 ALA B N 1
ATOM 7222 C CA . ALA B 1 407 ? 25.696 -44.536 -7.629 1.00 15.96 407 ALA B CA 1
ATOM 7223 C C . ALA B 1 407 ? 26.100 -43.284 -6.879 1.00 21.14 407 ALA B C 1
ATOM 7224 O O . ALA B 1 407 ? 25.352 -42.782 -6.040 1.00 21.26 407 ALA B O 1
ATOM 7226 N N . LYS B 1 408 ? 27.289 -42.780 -7.199 1.00 17.67 408 LYS B N 1
ATOM 7227 C CA . LYS B 1 408 ? 27.758 -41.507 -6.674 1.00 17.01 408 LYS B CA 1
ATOM 7228 C C . LYS B 1 408 ? 27.547 -40.446 -7.741 1.00 18.29 408 LYS B C 1
ATOM 7229 O O . LYS B 1 408 ? 28.130 -40.524 -8.828 1.00 20.82 408 LYS B O 1
ATOM 7235 N N . ILE B 1 409 ? 26.710 -39.458 -7.453 1.00 16.86 409 ILE B N 1
ATOM 7236 C CA . ILE B 1 409 ? 26.458 -38.432 -8.452 1.00 14.80 409 ILE B CA 1
ATOM 7237 C C . ILE B 1 409 ? 27.595 -37.415 -8.431 1.00 16.18 409 ILE B C 1
ATOM 7238 O O . ILE B 1 409 ? 27.977 -36.921 -7.370 1.00 16.11 409 ILE B O 1
ATOM 7243 N N . VAL B 1 410 ? 28.136 -37.127 -9.615 1.00 16.48 410 VAL B N 1
ATOM 7244 C CA . VAL B 1 410 ? 29.286 -36.252 -9.768 1.00 17.77 410 VAL B CA 1
ATOM 7245 C C . VAL B 1 410 ? 28.938 -35.160 -10.774 1.00 17.35 410 VAL B C 1
ATOM 7246 O O . VAL B 1 410 ? 28.212 -35.413 -11.733 1.00 19.85 410 VAL B O 1
ATOM 7250 N N . THR B 1 411 ? 29.405 -33.936 -10.533 1.00 15.80 411 THR B N 1
ATOM 7251 C CA . THR B 1 411 ? 29.257 -32.894 -11.541 1.00 17.64 411 THR B CA 1
ATOM 7252 C C . THR B 1 411 ? 30.501 -32.016 -11.627 1.00 19.96 411 THR B C 1
ATOM 7253 O O . THR B 1 411 ? 31.334 -32.005 -10.728 1.00 20.54 411 THR B O 1
ATOM 7257 N N . TYR B 1 412 ? 30.597 -31.282 -12.730 1.00 18.16 412 TYR B N 1
ATOM 7258 C CA . TYR B 1 412 ? 31.679 -30.345 -13.005 1.00 16.62 412 TYR B CA 1
ATOM 7259 C C . TYR B 1 412 ? 31.086 -29.149 -13.717 1.00 19.48 412 TYR B C 1
ATOM 7260 O O . TYR B 1 412 ? 30.024 -29.264 -14.353 1.00 14.75 412 TYR B O 1
ATOM 7269 N N . GLU B 1 413 ? 31.784 -28.022 -13.651 1.00 16.84 413 GLU B N 1
ATOM 7270 C CA . GLU B 1 413 ? 31.574 -26.926 -14.599 1.00 24.10 413 GLU B CA 1
ATOM 7271 C C . GLU B 1 413 ? 31.479 -27.503 -16.035 1.00 19.26 413 GLU B C 1
ATOM 7272 O O . GLU B 1 413 ? 32.206 -28.433 -16.366 1.00 17.16 413 GLU B O 1
ATOM 7278 N N . TRP B 1 414 ? 30.586 -26.964 -16.867 1.00 17.26 414 TRP B N 1
ATOM 7279 C CA . TRP B 1 414 ? 30.256 -27.528 -18.196 1.00 17.35 414 TRP B CA 1
ATOM 7280 C C . TRP B 1 414 ? 31.482 -27.828 -19.093 1.00 17.46 414 TRP B C 1
ATOM 7281 O O . TRP B 1 414 ? 31.609 -28.939 -19.640 1.00 14.10 414 TRP B O 1
ATOM 7292 N N . GLY B 1 415 ? 32.373 -26.848 -19.244 1.00 12.47 415 GLY B N 1
ATOM 7293 C CA . GLY B 1 415 ? 33.608 -27.033 -19.998 1.00 17.16 415 GLY B CA 1
ATOM 7294 C C . GLY B 1 415 ? 34.458 -28.200 -19.511 1.00 18.45 415 GLY B C 1
ATOM 7295 O O . GLY B 1 415 ? 34.908 -29.036 -20.301 1.00 17.73 415 GLY B O 1
ATOM 7296 N N . GLU B 1 416 ? 34.639 -28.273 -18.198 1.00 16.10 416 GLU B N 1
ATOM 7297 C CA . GLU B 1 416 ? 35.484 -29.288 -17.565 1.00 20.07 416 GLU B CA 1
ATOM 7298 C C . GLU B 1 416 ? 34.825 -30.660 -17.627 1.00 16.75 416 GLU B C 1
ATOM 7299 O O . GLU B 1 416 ? 35.488 -31.686 -17.796 1.00 18.49 416 GLU B O 1
ATOM 7305 N N . TYR B 1 417 ? 33.507 -30.656 -17.496 1.00 15.67 417 TYR B N 1
ATOM 7306 C CA . TYR B 1 417 ? 32.689 -31.861 -17.625 1.00 15.35 417 TYR B CA 1
ATOM 7307 C C . TYR B 1 417 ? 32.969 -32.549 -18.973 1.00 17.90 417 TYR B C 1
ATOM 7308 O O . TYR B 1 417 ? 33.303 -33.738 -19.029 1.00 13.36 417 TYR B O 1
ATOM 7317 N N . LEU B 1 418 ? 32.876 -31.779 -20.057 1.00 15.34 418 LEU B N 1
ATOM 7318 C CA . LEU B 1 418 ? 33.096 -32.320 -21.402 1.00 17.80 418 LEU B CA 1
ATOM 7319 C C . LEU B 1 418 ? 34.549 -32.714 -21.647 1.00 16.18 418 LEU B C 1
ATOM 7320 O O . LEU B 1 418 ? 34.828 -33.728 -22.296 1.00 14.40 418 LEU B O 1
ATOM 7325 N N . LYS B 1 419 ? 35.476 -31.917 -21.117 1.00 16.68 419 LYS B N 1
ATOM 7326 C CA . LYS B 1 419 ? 36.895 -32.207 -21.273 1.00 17.60 419 LYS B CA 1
ATOM 7327 C C . LYS B 1 419 ? 37.312 -33.514 -20.593 1.00 19.94 419 LYS B C 1
ATOM 7328 O O . LYS B 1 419 ? 38.053 -34.315 -21.184 1.00 16.80 419 LYS B O 1
ATOM 7334 N N . ARG B 1 420 ? 36.860 -33.727 -19.354 1.00 16.75 420 ARG B N 1
ATOM 7335 C CA . ARG B 1 420 ? 37.247 -34.937 -18.624 1.00 15.75 420 ARG B CA 1
ATOM 7336 C C . ARG B 1 420 ? 36.497 -36.171 -19.153 1.00 14.14 420 ARG B C 1
ATOM 7337 O O . ARG B 1 420 ? 37.035 -37.284 -19.160 1.00 13.56 420 ARG B O 1
ATOM 7345 N N . ALA B 1 421 ? 35.271 -35.982 -19.634 1.00 17.43 421 ALA B N 1
ATOM 7346 C CA . ALA B 1 421 ? 34.536 -37.108 -20.203 1.00 15.49 421 ALA B CA 1
ATOM 7347 C C . ALA B 1 421 ? 35.174 -37.550 -21.534 1.00 19.73 421 ALA B C 1
ATOM 7348 O O . ALA B 1 421 ? 35.320 -38.748 -21.786 1.00 17.23 421 ALA B O 1
ATOM 7350 N N . LYS B 1 422 ? 35.570 -36.585 -22.367 1.00 15.42 422 LYS B N 1
ATOM 7351 C CA . LYS B 1 422 ? 36.351 -36.890 -23.569 1.00 19.58 422 LYS B CA 1
ATOM 7352 C C . LYS B 1 422 ? 37.581 -37.739 -23.226 1.00 20.65 422 LYS B C 1
ATOM 7353 O O . LYS B 1 422 ? 37.931 -38.661 -23.963 1.00 23.59 422 LYS B O 1
ATOM 7359 N N A ASP B 1 423 ? 38.216 -37.430 -22.093 0.58 19.38 423 ASP B N 1
ATOM 7360 N N B ASP B 1 423 ? 38.223 -37.426 -22.106 0.42 19.41 423 ASP B N 1
ATOM 7361 C CA A ASP B 1 423 ? 39.430 -38.121 -21.634 0.58 19.13 423 ASP B CA 1
ATOM 7362 C CA B ASP B 1 423 ? 39.420 -38.148 -21.696 0.42 19.26 423 ASP B CA 1
ATOM 7363 C C A ASP B 1 423 ? 39.072 -39.477 -21.009 0.58 18.30 423 ASP B C 1
ATOM 7364 C C B ASP B 1 423 ? 39.068 -39.468 -21.004 0.42 18.59 423 ASP B C 1
ATOM 7365 O O A ASP B 1 423 ? 39.947 -40.187 -20.534 0.58 21.14 423 ASP B O 1
ATOM 7366 O O B ASP B 1 423 ? 39.943 -40.137 -20.470 0.42 20.74 423 ASP B O 1
ATOM 7375 N N . GLY B 1 424 ? 37.790 -39.838 -21.014 1.00 18.00 424 GLY B N 1
ATOM 7376 C CA . GLY B 1 424 ? 37.350 -41.115 -20.460 1.00 14.88 424 GLY B CA 1
ATOM 7377 C C . GLY B 1 424 ? 37.505 -41.301 -18.949 1.00 22.41 424 GLY B C 1
ATOM 7378 O O . GLY B 1 424 ? 37.687 -42.429 -18.457 1.00 17.85 424 GLY B O 1
ATOM 7379 N N . GLU B 1 425 ? 37.410 -40.204 -18.202 1.00 16.74 425 GLU B N 1
ATOM 7380 C CA . GLU B 1 425 ? 37.644 -40.233 -16.759 1.00 15.96 425 GLU B CA 1
ATOM 7381 C C . GLU B 1 425 ? 36.431 -40.708 -15.965 1.00 18.07 425 GLU B C 1
ATOM 7382 O O . GLU B 1 425 ? 36.549 -41.129 -14.810 1.00 19.72 425 GLU B O 1
ATOM 7388 N N . HIS B 1 426 ? 35.261 -40.618 -16.582 1.00 15.54 426 HIS B N 1
ATOM 7389 C CA . HIS B 1 426 ? 34.010 -41.032 -15.954 1.00 17.99 426 HIS B CA 1
ATOM 7390 C C . HIS B 1 426 ? 33.868 -42.555 -15.912 1.00 17.89 426 HIS B C 1
ATOM 7391 O O . HIS B 1 426 ? 34.580 -43.288 -16.603 1.00 17.40 426 HIS B O 1
ATOM 7398 N N . GLU B 1 427 ? 32.908 -43.014 -15.122 1.00 13.68 427 GLU B N 1
ATOM 7399 C CA . GLU B 1 427 ? 32.455 -44.398 -15.178 1.00 17.22 427 GLU B CA 1
ATOM 7400 C C . GLU B 1 427 ? 31.100 -44.439 -15.929 1.00 16.22 427 GLU B C 1
ATOM 7401 O O . GLU B 1 427 ? 30.964 -45.126 -16.948 1.00 17.12 427 GLU B O 1
ATOM 7407 N N . THR B 1 428 ? 30.101 -43.702 -15.456 1.00 14.68 428 THR B N 1
ATOM 7408 C CA . THR B 1 428 ? 28.940 -43.418 -16.310 1.00 11.71 428 THR B CA 1
ATOM 7409 C C . THR B 1 428 ? 28.763 -41.900 -16.384 1.00 16.91 428 THR B C 1
ATOM 7410 O O . THR B 1 428 ? 29.113 -41.183 -15.441 1.00 12.60 428 THR B O 1
ATOM 7414 N N . VAL B 1 429 ? 28.227 -41.425 -17.510 1.00 16.26 429 VAL B N 1
ATOM 7415 C CA . VAL B 1 429 ? 28.101 -39.999 -17.776 1.00 15.46 429 VAL B CA 1
ATOM 7416 C C . VAL B 1 429 ? 26.833 -39.660 -18.585 1.00 18.43 429 VAL B C 1
ATOM 7417 O O . VAL B 1 429 ? 26.517 -40.302 -19.611 1.00 15.39 429 VAL B O 1
ATOM 7445 N N . GLY B 1 432 ? 24.379 -36.312 -24.551 1.00 15.86 432 GLY B N 1
ATOM 7446 C CA . GLY B 1 432 ? 23.364 -36.167 -25.577 1.00 17.27 432 GLY B CA 1
ATOM 7447 C C . GLY B 1 432 ? 23.899 -35.480 -26.807 1.00 15.80 432 GLY B C 1
ATOM 7448 O O . GLY B 1 432 ? 25.092 -35.162 -26.882 1.00 22.35 432 GLY B O 1
ATOM 7449 N N . TRP B 1 433 ? 23.012 -35.231 -27.767 1.00 13.06 433 TRP B N 1
ATOM 7450 C CA . TRP B 1 433 ? 23.428 -34.776 -29.077 1.00 11.88 433 TRP B CA 1
ATOM 7451 C C . TRP B 1 433 ? 22.294 -34.090 -29.803 1.00 15.49 433 TRP B C 1
ATOM 7452 O O . TRP B 1 433 ? 21.163 -34.544 -29.748 1.00 13.14 433 TRP B O 1
ATOM 7463 N N . THR B 1 434 ? 22.607 -32.993 -30.474 1.00 14.22 434 THR B N 1
ATOM 7464 C CA . THR B 1 434 ? 21.756 -32.455 -31.530 1.00 13.79 434 THR B CA 1
ATOM 7465 C C . THR B 1 434 ? 22.565 -32.650 -32.822 1.00 18.32 434 THR B C 1
ATOM 7466 O O . THR B 1 434 ? 23.747 -32.281 -32.872 1.00 18.08 434 THR B O 1
ATOM 7470 N N . GLY B 1 435 ? 21.948 -33.249 -33.840 1.00 17.08 435 GLY B N 1
ATOM 7471 C CA . GLY B 1 435 ? 22.597 -33.493 -35.126 1.00 13.33 435 GLY B CA 1
ATOM 7472 C C . GLY B 1 435 ? 23.197 -32.239 -35.746 1.00 16.64 435 GLY B C 1
ATOM 7473 O O . GLY B 1 435 ? 22.603 -31.165 -35.676 1.00 19.42 435 GLY B O 1
ATOM 7474 N N . ASP B 1 436 ? 24.380 -32.373 -36.349 1.00 18.40 436 ASP B N 1
ATOM 7475 C CA . ASP B 1 436 ? 25.109 -31.232 -36.902 1.00 17.78 436 ASP B CA 1
ATOM 7476 C C . ASP B 1 436 ? 24.950 -31.077 -38.402 1.00 19.91 436 ASP B C 1
ATOM 7477 O O . ASP B 1 436 ? 25.253 -30.025 -38.943 1.00 20.26 436 ASP B O 1
ATOM 7482 N N . ASN B 1 437 ? 24.514 -32.123 -39.099 1.00 17.40 437 ASN B N 1
ATOM 7483 C CA . ASN B 1 437 ? 24.548 -32.047 -40.555 1.00 22.60 437 ASN B CA 1
ATOM 7484 C C . ASN B 1 437 ? 23.417 -32.808 -41.244 1.00 20.24 437 ASN B C 1
ATOM 7485 O O . ASN B 1 437 ? 23.392 -32.890 -42.454 1.00 22.39 437 ASN B O 1
ATOM 7490 N N . GLY B 1 438 ? 22.485 -33.346 -40.464 1.00 18.94 438 GLY B N 1
ATOM 7491 C CA . GLY B 1 438 ? 21.332 -34.062 -40.995 1.00 20.38 438 GLY B CA 1
ATOM 7492 C C . GLY B 1 438 ? 21.616 -35.467 -41.509 1.00 21.90 438 GLY B C 1
ATOM 7493 O O . GLY B 1 438 ? 20.754 -36.099 -42.120 1.00 22.59 438 GLY B O 1
ATOM 7494 N N . ASP B 1 439 ? 22.824 -35.965 -41.261 1.00 25.42 439 ASP B N 1
ATOM 7495 C CA . ASP B 1 439 ? 23.211 -37.306 -41.706 1.00 24.33 439 ASP B CA 1
ATOM 7496 C C . ASP B 1 439 ? 23.344 -38.260 -40.509 1.00 21.69 439 ASP B C 1
ATOM 7497 O O . ASP B 1 439 ? 23.889 -37.887 -39.471 1.00 21.07 439 ASP B O 1
ATOM 7502 N N . PRO B 1 440 ? 22.858 -39.508 -40.651 1.00 18.91 440 PRO B N 1
ATOM 7503 C CA . PRO B 1 440 ? 23.013 -40.515 -39.587 1.00 20.57 440 PRO B CA 1
ATOM 7504 C C . PRO B 1 440 ? 24.476 -40.793 -39.221 1.00 19.49 440 PRO B C 1
ATOM 7505 O O . PRO B 1 440 ? 24.745 -41.245 -38.110 1.00 20.84 440 PRO B O 1
ATOM 7509 N N . ASP B 1 441 ? 25.403 -40.551 -40.142 1.00 20.98 441 ASP B N 1
ATOM 7510 C CA . ASP B 1 441 ? 26.823 -40.762 -39.853 1.00 22.83 441 ASP B CA 1
ATOM 7511 C C . ASP B 1 441 ? 27.252 -39.908 -38.663 1.00 19.58 441 ASP B C 1
ATOM 7512 O O . ASP B 1 441 ? 28.053 -40.327 -37.812 1.00 15.12 441 ASP B O 1
ATOM 7517 N N . ASN B 1 442 ? 26.686 -38.712 -38.592 1.00 16.92 442 ASN B N 1
ATOM 7518 C CA . ASN B 1 442 ? 27.043 -37.750 -37.547 1.00 14.53 442 ASN B CA 1
ATOM 7519 C C . ASN B 1 442 ? 26.470 -38.121 -36.160 1.00 20.49 442 ASN B C 1
ATOM 7520 O O . ASN B 1 442 ? 26.872 -37.549 -35.136 1.00 17.34 442 ASN B O 1
ATOM 7525 N N . PHE B 1 443 ? 25.537 -39.078 -36.122 1.00 17.43 443 PHE B N 1
ATOM 7526 C CA . PHE B 1 443 ? 25.160 -39.735 -34.858 1.00 14.99 443 PHE B CA 1
ATOM 7527 C C . PHE B 1 443 ? 25.985 -40.998 -34.628 1.00 17.38 443 PHE B C 1
ATOM 7528 O O . PHE B 1 443 ? 26.791 -41.057 -33.718 1.00 15.20 443 PHE B O 1
ATOM 7536 N N . PHE B 1 444 ? 25.773 -42.013 -35.468 1.00 19.68 444 PHE B N 1
ATOM 7537 C CA . PHE B 1 444 ? 26.338 -43.341 -35.231 1.00 19.68 444 PHE B CA 1
ATOM 7538 C C . PHE B 1 444 ? 27.870 -43.387 -35.181 1.00 20.42 444 PHE B C 1
ATOM 7539 O O . PHE B 1 444 ? 28.434 -43.998 -34.269 1.00 19.74 444 PHE B O 1
ATOM 7547 N N . ALA B 1 445 ? 28.541 -42.785 -36.166 1.00 18.59 445 ALA B N 1
ATOM 7548 C CA . ALA B 1 445 ? 30.004 -42.853 -36.207 1.00 20.66 445 ALA B CA 1
ATOM 7549 C C . ALA B 1 445 ? 30.626 -41.835 -35.266 1.00 18.58 445 ALA B C 1
ATOM 7550 O O . ALA B 1 445 ? 31.507 -42.162 -34.472 1.00 18.24 445 ALA B O 1
ATOM 7552 N N . THR B 1 446 ? 30.158 -40.596 -35.346 1.00 20.96 446 THR B N 1
ATOM 7553 C CA . THR B 1 446 ? 30.738 -39.530 -34.540 1.00 20.08 446 THR B CA 1
ATOM 7554 C C . THR B 1 446 ? 30.578 -39.792 -33.037 1.00 19.44 446 THR B C 1
ATOM 7555 O O . THR B 1 446 ? 31.396 -39.340 -32.240 1.00 18.76 446 THR B O 1
ATOM 7559 N N . LEU B 1 447 ? 29.547 -40.544 -32.652 1.00 15.57 447 LEU B N 1
ATOM 7560 C CA . LEU B 1 447 ? 29.320 -40.815 -31.228 1.00 16.07 447 LEU B CA 1
ATOM 7561 C C . LEU B 1 447 ? 29.700 -42.223 -30.773 1.00 17.31 447 LEU B C 1
ATOM 7562 O O . LEU B 1 447 ? 29.840 -42.453 -29.576 1.00 18.10 447 LEU B O 1
ATOM 7567 N N . PHE B 1 448 ? 29.845 -43.171 -31.697 1.00 15.48 448 PHE B N 1
ATOM 7568 C CA . PHE B 1 448 ? 30.041 -44.563 -31.269 1.00 18.97 448 PHE B CA 1
ATOM 7569 C C . PHE B 1 448 ? 31.022 -45.376 -32.115 1.00 19.60 448 PHE B C 1
ATOM 7570 O O .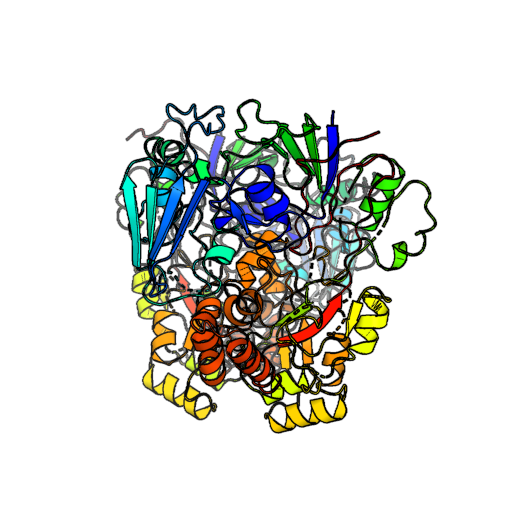 PHE B 1 448 ? 31.073 -46.608 -31.993 1.00 18.94 448 PHE B O 1
ATOM 7578 N N . SER B 1 449 ? 31.836 -44.700 -32.927 1.00 17.07 449 SER B N 1
ATOM 7579 C CA . SER B 1 449 ? 32.855 -45.410 -33.720 1.00 18.21 449 SER B CA 1
ATOM 7580 C C . SER B 1 449 ? 34.142 -45.584 -32.914 1.00 18.48 449 SER B C 1
ATOM 7581 O O . SER B 1 449 ? 34.331 -44.923 -31.889 1.00 19.46 449 SER B O 1
ATOM 7584 N N . CYS B 1 450 ? 35.013 -46.477 -33.380 1.00 17.30 450 CYS B N 1
ATOM 7585 C CA . CYS B 1 450 ? 36.313 -46.704 -32.757 1.00 19.36 450 CYS B CA 1
ATOM 7586 C C . CYS B 1 450 ? 37.154 -45.430 -32.762 1.00 23.67 450 CYS B C 1
ATOM 7587 O O . CYS B 1 450 ? 37.824 -45.128 -31.771 1.00 21.23 450 CYS B O 1
ATOM 7590 N N . ASP B 1 451 ? 37.111 -44.685 -33.867 1.00 20.18 451 ASP B N 1
ATOM 7591 C CA . ASP B 1 451 ? 37.818 -43.404 -33.942 1.00 21.89 451 ASP B CA 1
ATOM 7592 C C . ASP B 1 451 ? 37.373 -42.464 -32.821 1.00 17.85 451 ASP B C 1
ATOM 7593 O O . ASP B 1 451 ? 38.198 -41.848 -32.146 1.00 18.35 451 ASP B O 1
ATOM 7598 N N . ALA B 1 452 ? 36.062 -42.363 -32.626 1.00 18.57 452 ALA B N 1
ATOM 7599 C CA . ALA B 1 452 ? 35.488 -41.480 -31.605 1.00 15.33 452 ALA B CA 1
ATOM 7600 C C . ALA B 1 452 ? 35.829 -41.953 -30.185 1.00 17.35 452 ALA B C 1
ATOM 7601 O O . ALA B 1 452 ? 35.854 -41.152 -29.239 1.00 15.67 452 ALA B O 1
ATOM 7603 N N . ALA B 1 453 ? 36.064 -43.257 -30.027 1.00 17.52 453 ALA B N 1
ATOM 7604 C CA . ALA B 1 453 ? 36.434 -43.796 -28.709 1.00 22.63 453 ALA B CA 1
ATOM 7605 C C . ALA B 1 453 ? 37.852 -43.411 -28.365 1.00 25.70 453 ALA B C 1
ATOM 7606 O O . ALA B 1 453 ? 38.182 -43.173 -27.201 1.00 20.25 453 ALA B O 1
ATOM 7608 N N . LYS B 1 454 ? 38.697 -43.369 -29.389 1.00 34.26 454 LYS B N 1
ATOM 7609 C CA . LYS B 1 454 ? 40.111 -43.108 -29.190 1.00 40.53 454 LYS B CA 1
ATOM 7610 C C . LYS B 1 454 ? 40.340 -41.659 -28.833 1.00 42.67 454 LYS B C 1
ATOM 7611 O O . LYS B 1 454 ? 41.161 -41.354 -27.974 1.00 48.31 454 LYS B O 1
ATOM 7617 N N . GLN B 1 455 ? 39.615 -40.758 -29.484 1.00 42.66 455 GLN B N 1
ATOM 7618 C CA . GLN B 1 455 ? 39.873 -39.339 -29.294 1.00 49.50 455 GLN B CA 1
ATOM 7619 C C . GLN B 1 455 ? 38.612 -38.469 -29.180 1.00 47.82 455 GLN B C 1
ATOM 7620 O O . GLN B 1 455 ? 38.652 -37.384 -28.590 1.00 51.12 455 GLN B O 1
ATOM 7626 N N . GLY B 1 456 ? 37.493 -38.951 -29.718 1.00 37.32 456 GLY B N 1
ATOM 7627 C CA . GLY B 1 456 ? 36.318 -38.110 -29.896 1.00 28.43 456 GLY B CA 1
ATOM 7628 C C . GLY B 1 456 ? 35.219 -38.172 -28.848 1.00 24.72 456 GLY B C 1
ATOM 7629 O O . GLY B 1 456 ? 35.474 -38.228 -27.640 1.00 23.38 456 GLY B O 1
ATOM 7630 N N . SER B 1 457 ? 33.978 -38.159 -29.332 1.00 19.07 457 SER B N 1
ATOM 7631 C CA . SER B 1 457 ? 32.816 -38.039 -28.478 1.00 19.45 457 SER B CA 1
ATOM 7632 C C . SER B 1 457 ? 32.169 -39.386 -28.151 1.00 19.36 457 SER B C 1
ATOM 7633 O O . SER B 1 457 ? 31.000 -39.442 -27.795 1.00 18.90 457 SER B O 1
ATOM 7636 N N . ASN B 1 458 ? 32.916 -40.474 -28.285 1.00 18.37 458 ASN B N 1
ATOM 7637 C CA . ASN B 1 458 ? 32.390 -41.785 -27.892 1.00 18.92 458 ASN B CA 1
ATOM 7638 C C . ASN B 1 458 ? 32.696 -41.973 -26.418 1.00 18.60 458 ASN B C 1
ATOM 7639 O O . ASN B 1 458 ? 33.751 -42.505 -26.072 1.00 20.61 458 ASN B O 1
ATOM 7644 N N . TYR B 1 459 ? 31.803 -41.516 -25.545 1.00 17.62 459 TYR B N 1
ATOM 7645 C CA . TYR B 1 459 ? 32.114 -41.571 -24.109 1.00 22.84 459 TYR B CA 1
ATOM 7646 C C . TYR B 1 459 ? 31.773 -42.948 -23.509 1.00 23.65 459 TYR B C 1
ATOM 7647 O O . TYR B 1 459 ? 32.039 -43.204 -22.337 1.00 27.24 459 TYR B O 1
ATOM 7656 N N . SER B 1 460 ? 31.213 -43.846 -24.316 1.00 17.77 460 SER B N 1
ATOM 7657 C CA . SER B 1 460 ? 31.093 -45.247 -23.911 1.00 14.59 460 SER B CA 1
ATOM 7658 C C . SER B 1 460 ? 32.413 -45.990 -24.132 1.00 14.61 460 SER B C 1
ATOM 7659 O O . SER B 1 460 ? 32.591 -47.109 -23.648 1.00 20.59 460 SER B O 1
ATOM 7662 N N . LYS B 1 461 ? 33.312 -45.377 -24.899 1.00 14.95 461 LYS B N 1
ATOM 7663 C CA . LYS B 1 461 ? 34.550 -46.029 -25.349 1.00 17.23 461 LYS B CA 1
ATOM 7664 C C . LYS B 1 461 ? 34.272 -47.368 -26.052 1.00 18.11 461 LYS B C 1
ATOM 7665 O O . LYS B 1 461 ? 35.084 -48.292 -26.034 1.00 17.67 461 LYS B O 1
ATOM 7671 N N . TRP B 1 462 ? 33.118 -47.458 -26.695 1.00 15.38 462 TRP B N 1
ATOM 7672 C CA . TRP B 1 462 ? 32.689 -48.706 -27.311 1.00 18.33 462 TRP B CA 1
ATOM 7673 C C . TRP B 1 462 ? 33.288 -48.804 -28.712 1.00 21.43 462 TRP B C 1
ATOM 7674 O O . TRP B 1 462 ? 33.100 -47.914 -29.552 1.00 21.32 462 TRP B O 1
ATOM 7685 N N . CYS B 1 463 ? 34.076 -49.858 -28.932 1.00 17.10 463 CYS B N 1
ATOM 7686 C CA . CYS B 1 463 ? 34.707 -50.110 -30.215 1.00 20.28 463 CYS B CA 1
ATOM 7687 C C . CYS B 1 463 ? 34.381 -51.551 -30.571 1.00 24.23 463 CYS B C 1
ATOM 7688 O O . CYS B 1 463 ? 34.902 -52.477 -29.963 1.00 21.41 463 CYS B O 1
ATOM 7691 N N . TYR B 1 464 ? 33.511 -51.726 -31.557 1.00 19.81 464 TYR B N 1
ATOM 7692 C CA . TYR B 1 464 ? 32.868 -53.007 -31.791 1.00 24.80 464 TYR B CA 1
ATOM 7693 C C . TYR B 1 464 ? 32.834 -53.331 -33.279 1.00 24.22 464 TYR B C 1
ATOM 7694 O O . TYR B 1 464 ? 32.178 -52.637 -34.049 1.00 25.88 464 TYR B O 1
ATOM 7703 N N . LYS B 1 465 ? 33.550 -54.379 -33.680 1.00 23.88 465 LYS B N 1
ATOM 7704 C CA . LYS B 1 465 ? 33.747 -54.670 -35.110 1.00 25.39 465 LYS B CA 1
ATOM 7705 C C . LYS B 1 465 ? 32.445 -54.836 -35.919 1.00 27.65 465 LYS B C 1
ATOM 7706 O O . LYS B 1 465 ? 32.352 -54.308 -37.035 1.00 29.57 465 LYS B O 1
ATOM 7712 N N . PRO B 1 466 ? 31.441 -55.563 -35.379 1.00 23.44 466 PRO B N 1
ATOM 7713 C CA . PRO B 1 466 ? 30.205 -55.663 -36.169 1.00 24.17 466 PRO B CA 1
ATOM 7714 C C . PRO B 1 466 ? 29.536 -54.305 -36.431 1.00 26.53 466 PRO B C 1
ATOM 7715 O O . PRO B 1 466 ? 28.840 -54.163 -37.434 1.00 28.80 466 PRO B O 1
ATOM 7719 N N . PHE B 1 467 ? 29.757 -53.334 -35.546 1.00 22.33 467 PHE B N 1
ATOM 7720 C CA . PHE B 1 467 ? 29.202 -51.995 -35.708 1.00 19.94 467 PHE B CA 1
ATOM 7721 C C . PHE B 1 467 ? 29.990 -51.240 -36.761 1.00 20.15 467 PHE B C 1
ATOM 7722 O O . PHE B 1 467 ? 29.408 -50.612 -37.632 1.00 25.59 467 PHE B O 1
ATOM 7730 N N . GLU B 1 468 ? 31.318 -51.293 -36.670 1.00 24.39 468 GLU B N 1
ATOM 7731 C CA . GLU B 1 468 ? 32.185 -50.667 -37.670 1.00 23.11 468 GLU B CA 1
ATOM 7732 C C . GLU B 1 468 ? 31.899 -51.194 -39.078 1.00 24.35 468 GLU B C 1
ATOM 7733 O O . GLU B 1 468 ? 31.892 -50.437 -40.052 1.00 24.52 468 GLU B O 1
ATOM 7739 N N . ASP B 1 469 ? 31.641 -52.495 -39.165 1.00 24.07 469 ASP B N 1
ATOM 7740 C CA . ASP B 1 469 ? 31.356 -53.166 -40.434 1.00 28.15 469 ASP B CA 1
ATOM 7741 C C . ASP B 1 469 ? 30.090 -52.643 -41.105 1.00 28.63 469 ASP B C 1
ATOM 7742 O O . ASP B 1 469 ? 29.808 -52.974 -42.261 1.00 26.21 469 ASP B O 1
ATOM 7747 N N . LEU B 1 470 ? 29.321 -51.845 -40.369 1.00 25.44 470 LEU B N 1
ATOM 7748 C CA . LEU B 1 470 ? 28.093 -51.257 -40.904 1.00 25.47 470 LEU B CA 1
ATOM 7749 C C . LEU B 1 470 ? 28.261 -49.760 -41.162 1.00 24.58 470 LEU B C 1
ATOM 7750 O O . LEU B 1 470 ? 27.933 -49.276 -42.245 1.00 26.93 470 LEU B O 1
ATOM 7755 N N . ILE B 1 471 ? 28.790 -49.032 -40.176 1.00 24.89 471 ILE B N 1
ATOM 7756 C CA . ILE B 1 471 ? 28.857 -47.574 -40.289 1.00 22.67 471 ILE B CA 1
ATOM 7757 C C . ILE B 1 471 ? 29.959 -47.118 -41.242 1.00 24.48 471 ILE B C 1
ATOM 7758 O O . ILE B 1 471 ? 29.804 -46.098 -41.903 1.00 24.60 471 ILE B O 1
ATOM 7763 N N . GLN B 1 472 ? 31.060 -47.859 -41.340 1.00 22.42 472 GLN B N 1
ATOM 7764 C CA . GLN B 1 472 ? 32.106 -47.452 -42.276 1.00 24.33 472 GLN B CA 1
ATOM 7765 C C . GLN B 1 472 ? 31.690 -47.671 -43.739 1.00 23.80 472 GLN B C 1
ATOM 7766 O O . GLN B 1 472 ? 31.851 -46.761 -44.549 1.00 25.95 472 GLN B O 1
ATOM 7772 N N . PRO B 1 473 ? 31.147 -48.858 -44.095 1.00 24.65 473 PRO B N 1
ATOM 7773 C CA . PRO B 1 473 ? 30.660 -48.915 -45.483 1.00 29.57 473 PRO B CA 1
ATOM 7774 C C . PRO B 1 473 ? 29.541 -47.909 -45.759 1.00 27.85 473 PRO B C 1
ATOM 7775 O O . PRO B 1 473 ? 29.460 -47.379 -46.863 1.00 27.96 473 PRO B O 1
ATOM 7779 N N . ALA B 1 474 ? 28.712 -47.633 -44.757 1.00 26.81 474 ALA B N 1
ATOM 7780 C CA . ALA B 1 474 ? 27.584 -46.723 -44.948 1.00 28.60 474 ALA B CA 1
ATOM 7781 C C . ALA B 1 474 ? 28.014 -45.312 -45.377 1.00 27.88 474 ALA B C 1
ATOM 7782 O O . ALA B 1 474 ? 27.277 -44.646 -46.092 1.00 23.14 474 ALA B O 1
ATOM 7784 N N . ARG B 1 475 ? 29.203 -44.866 -44.964 1.00 27.65 475 ARG B N 1
ATOM 7785 C CA . ARG B 1 475 ? 29.674 -43.509 -45.314 1.00 30.05 475 ARG B CA 1
ATOM 7786 C C . ARG B 1 475 ? 30.139 -43.403 -46.748 1.00 29.35 475 ARG B C 1
ATOM 7787 O O . ARG B 1 475 ? 30.101 -42.324 -47.348 1.00 30.83 475 ARG B O 1
ATOM 7795 N N . ALA B 1 476 ? 30.643 -44.515 -47.266 1.00 29.38 476 ALA B N 1
ATOM 7796 C CA . ALA B 1 476 ? 31.221 -44.554 -48.600 1.00 31.90 476 ALA B CA 1
ATOM 7797 C C . ALA B 1 476 ? 30.142 -44.842 -49.624 1.00 32.09 476 ALA B C 1
ATOM 7798 O O . ALA B 1 476 ? 30.262 -44.467 -50.796 1.00 32.26 476 ALA B O 1
ATOM 7800 N N . GLU B 1 477 ? 29.080 -45.498 -49.162 1.00 31.49 477 GLU B N 1
ATOM 7801 C CA . GLU B 1 477 ? 27.965 -45.891 -50.016 1.00 33.21 477 GLU B CA 1
ATOM 7802 C C . GLU B 1 477 ? 27.226 -44.670 -50.579 1.00 36.82 477 GLU B C 1
ATOM 7803 O O . GLU B 1 477 ? 26.930 -43.718 -49.847 1.00 38.89 477 GLU B O 1
ATOM 7809 N N . ALA B 1 478 ? 26.955 -44.698 -51.884 1.00 37.54 478 ALA B N 1
ATOM 7810 C CA . ALA B 1 478 ? 26.289 -43.595 -52.572 1.00 40.70 478 ALA B CA 1
ATOM 7811 C C . ALA B 1 478 ? 24.780 -43.818 -52.719 1.00 43.67 478 ALA B C 1
ATOM 7812 O O . ALA B 1 478 ? 23.999 -42.860 -52.733 1.00 46.20 478 ALA B O 1
ATOM 7814 N N . ASP B 1 479 ? 24.373 -45.078 -52.840 1.00 42.82 479 ASP B N 1
ATOM 7815 C CA . ASP B 1 479 ? 22.955 -45.418 -52.936 1.00 40.44 479 ASP B CA 1
ATOM 7816 C C . ASP B 1 479 ? 22.270 -45.195 -51.590 1.00 38.59 479 ASP B C 1
ATOM 7817 O O . ASP B 1 479 ? 22.644 -45.814 -50.584 1.00 37.09 479 ASP B O 1
ATOM 7822 N N . HIS B 1 480 ? 21.277 -44.310 -51.576 1.00 32.37 480 HIS B N 1
ATOM 7823 C CA . HIS B 1 480 ? 20.581 -43.937 -50.348 1.00 31.09 480 HIS B CA 1
ATOM 7824 C C . HIS B 1 480 ? 19.958 -45.148 -49.671 1.00 32.23 480 HIS B C 1
ATOM 7825 O O . HIS B 1 480 ? 20.111 -45.342 -48.462 1.00 34.09 480 HIS B O 1
ATOM 7832 N N . ASP B 1 481 ? 19.269 -45.976 -50.451 1.00 27.82 481 ASP B N 1
ATOM 7833 C CA . ASP B 1 481 ? 18.570 -47.119 -49.879 1.00 31.15 481 ASP B CA 1
ATOM 7834 C C . ASP B 1 481 ? 19.528 -48.110 -49.216 1.00 30.33 481 ASP B C 1
ATOM 7835 O O . ASP B 1 481 ? 19.182 -48.750 -48.219 1.00 30.78 481 ASP B O 1
ATOM 7840 N N . LYS B 1 482 ? 20.729 -48.242 -49.767 1.00 25.50 482 LYS B N 1
ATOM 7841 C CA . LYS B 1 482 ? 21.725 -49.121 -49.167 1.00 28.20 482 LYS B CA 1
ATOM 7842 C C . LYS B 1 482 ? 22.244 -48.522 -47.852 1.00 27.96 482 LYS B C 1
ATOM 7843 O O . LYS B 1 482 ? 22.502 -49.252 -46.881 1.00 27.22 482 LYS B O 1
ATOM 7849 N N . ARG B 1 483 ? 22.389 -47.196 -47.815 1.00 24.51 483 ARG B N 1
ATOM 7850 C CA . ARG B 1 483 ? 22.769 -46.515 -46.575 1.00 25.15 483 ARG B CA 1
ATOM 7851 C C . ARG B 1 483 ? 21.690 -46.733 -45.518 1.00 24.68 483 ARG B C 1
ATOM 7852 O O . ARG B 1 483 ? 21.993 -47.003 -44.361 1.00 24.36 483 ARG B O 1
ATOM 7860 N N . VAL B 1 484 ? 20.429 -46.607 -45.925 1.00 23.77 484 VAL B N 1
ATOM 7861 C CA . VAL B 1 484 ? 19.309 -46.783 -45.004 1.00 25.48 484 VAL B CA 1
ATOM 7862 C C . VAL B 1 484 ? 19.327 -48.175 -44.352 1.00 27.65 484 VAL B C 1
ATOM 7863 O O . VAL B 1 484 ? 19.119 -48.310 -43.141 1.00 25.21 484 VAL B O 1
ATOM 7867 N N . ALA B 1 485 ? 19.593 -49.197 -45.161 1.00 25.46 485 ALA B N 1
ATOM 7868 C CA . ALA B 1 485 ? 19.660 -50.576 -44.683 1.00 26.12 485 ALA B CA 1
ATOM 7869 C C . ALA B 1 485 ? 20.798 -50.781 -43.675 1.00 26.48 485 ALA B C 1
ATOM 7870 O O . ALA B 1 485 ? 20.638 -51.469 -42.664 1.00 25.50 485 ALA B O 1
ATOM 7872 N N . LEU B 1 486 ? 21.951 -50.174 -43.938 1.00 23.42 486 LEU B N 1
ATOM 7873 C CA . LEU B 1 486 ? 23.088 -50.344 -43.050 1.00 22.54 486 LEU B CA 1
ATOM 7874 C C . LEU B 1 486 ? 22.843 -49.649 -41.711 1.00 21.88 486 LEU B C 1
ATOM 7875 O O . LEU B 1 486 ? 23.182 -50.191 -40.663 1.00 21.90 486 LEU B O 1
ATOM 7880 N N . TYR B 1 487 ? 22.246 -48.459 -41.742 1.00 20.30 487 TYR B N 1
ATOM 7881 C CA . TYR B 1 487 ? 22.012 -47.700 -40.509 1.00 21.45 487 TYR B CA 1
ATOM 7882 C C . TYR B 1 487 ? 20.921 -48.338 -39.667 1.00 23.66 487 TYR B C 1
ATOM 7883 O O . TYR B 1 487 ? 20.964 -48.280 -38.433 1.00 24.08 487 TYR B O 1
ATOM 7892 N N . LYS B 1 488 ? 19.949 -48.960 -40.327 1.00 21.72 488 LYS B N 1
ATOM 7893 C CA . LYS B 1 488 ? 18.938 -49.718 -39.600 1.00 24.27 488 LYS B CA 1
ATOM 7894 C C . LYS B 1 488 ? 19.571 -50.876 -38.838 1.00 23.17 488 LYS B C 1
ATOM 7895 O O . LYS B 1 488 ? 19.167 -51.174 -37.725 1.00 24.83 488 LYS B O 1
ATOM 7901 N N . GLN B 1 489 ? 20.541 -51.545 -39.457 1.00 21.59 489 GLN B N 1
ATOM 7902 C CA . GLN B 1 489 ? 21.179 -52.679 -38.808 1.00 25.15 489 GLN B CA 1
ATOM 7903 C C . GLN B 1 489 ? 22.099 -52.206 -37.681 1.00 24.53 489 GLN B C 1
ATOM 7904 O O . GLN B 1 489 ? 22.211 -52.867 -36.650 1.00 23.99 489 GLN B O 1
ATOM 7910 N N . ALA B 1 490 ? 22.755 -51.070 -37.895 1.00 21.29 490 ALA B N 1
ATOM 7911 C CA . ALA B 1 490 ? 23.558 -50.433 -36.850 1.00 22.59 490 ALA B CA 1
ATOM 7912 C C . ALA B 1 490 ? 22.753 -50.229 -35.569 1.00 22.34 490 ALA B C 1
ATOM 7913 O O . ALA B 1 490 ? 23.279 -50.416 -34.467 1.00 24.32 490 ALA B O 1
ATOM 7915 N N . GLN B 1 491 ? 21.485 -49.842 -35.705 1.00 19.42 491 GLN B N 1
ATOM 7916 C CA . GLN B 1 491 ? 20.616 -49.676 -34.539 1.00 23.00 491 GLN B CA 1
ATOM 7917 C C . GLN B 1 491 ? 20.352 -51.002 -33.824 1.00 25.04 491 GLN B C 1
ATOM 7918 O O . GLN B 1 491 ? 20.231 -51.050 -32.599 1.00 25.18 491 GLN B O 1
ATOM 7924 N N . VAL B 1 492 ? 20.253 -52.078 -34.597 1.00 23.68 492 VAL B N 1
ATOM 7925 C CA . VAL B 1 492 ? 20.098 -53.388 -34.002 1.00 23.63 492 VAL B CA 1
ATOM 7926 C C . VAL B 1 492 ? 21.338 -53.767 -33.193 1.00 22.59 492 VAL B C 1
ATOM 7927 O O . VAL B 1 492 ? 21.220 -54.247 -32.071 1.00 22.71 492 VAL B O 1
ATOM 7931 N N . VAL B 1 493 ? 22.524 -53.566 -33.766 1.00 21.99 493 VAL B N 1
ATOM 7932 C CA . VAL B 1 493 ? 23.773 -53.920 -33.072 1.00 25.13 493 VAL B CA 1
ATOM 7933 C C . VAL B 1 493 ? 23.947 -53.117 -31.772 1.00 23.02 493 VAL B C 1
ATOM 7934 O O . VAL B 1 493 ? 24.374 -53.661 -30.733 1.00 21.06 493 VAL B O 1
ATOM 7946 N N . ASN B 1 495 ? 21.528 -51.689 -29.914 1.00 18.12 495 ASN B N 1
ATOM 7947 C CA . ASN B 1 495 ? 20.527 -52.147 -28.959 1.00 22.43 495 ASN B CA 1
ATOM 7948 C C . ASN B 1 495 ? 20.962 -53.451 -28.280 1.00 27.39 495 ASN B C 1
ATOM 7949 O O . ASN B 1 495 ? 20.798 -53.622 -27.067 1.00 28.60 495 ASN B O 1
ATOM 7954 N N . GLU B 1 496 ? 21.533 -54.359 -29.064 1.00 24.34 496 GLU B N 1
ATOM 7955 C CA . GLU B 1 496 ? 22.005 -55.634 -28.530 1.00 25.20 496 GLU B CA 1
ATOM 7956 C C . GLU B 1 496 ? 23.233 -55.493 -27.604 1.00 24.06 496 GLU B C 1
ATOM 7957 O O . GLU B 1 496 ? 23.416 -56.278 -26.676 1.00 21.39 496 GLU B O 1
ATOM 7963 N N . GLN B 1 497 ? 24.072 -54.494 -27.838 1.00 19.90 497 GLN B N 1
ATOM 7964 C CA . GLN B 1 497 ? 25.295 -54.376 -27.034 1.00 19.92 497 GLN B CA 1
ATOM 7965 C C . GLN B 1 497 ? 25.175 -53.353 -25.885 1.00 22.79 497 GLN B C 1
ATOM 7966 O O . GLN B 1 497 ? 26.068 -53.260 -25.027 1.00 19.08 497 GLN B O 1
ATOM 7972 N N . ALA B 1 498 ? 24.076 -52.599 -25.872 1.00 18.12 498 ALA B N 1
ATOM 7973 C CA . ALA B 1 498 ? 23.798 -51.615 -24.820 1.00 17.30 498 ALA B CA 1
ATOM 7974 C C . ALA B 1 498 ? 25.016 -50.782 -24.392 1.00 20.83 498 ALA B C 1
ATOM 7975 O O . ALA B 1 498 ? 25.327 -50.720 -23.202 1.00 21.42 498 ALA B O 1
ATOM 7977 N N . PRO B 1 499 ? 25.716 -50.143 -25.348 1.00 19.19 499 PRO B N 1
ATOM 7978 C CA . PRO B 1 499 ? 26.850 -49.351 -24.855 1.00 19.67 499 PRO B CA 1
ATOM 7979 C C . PRO B 1 499 ? 26.395 -48.095 -24.109 1.00 20.27 499 PRO B C 1
ATOM 7980 O O . PRO B 1 499 ? 27.186 -47.465 -23.418 1.00 20.28 499 PRO B O 1
ATOM 7984 N N . ALA B 1 500 ? 25.117 -47.751 -24.245 1.00 18.38 500 ALA B N 1
ATOM 7985 C CA . ALA B 1 500 ? 24.563 -46.572 -23.601 1.00 17.04 500 ALA B CA 1
ATOM 7986 C C . ALA B 1 500 ? 23.099 -46.810 -23.277 1.00 18.20 500 ALA B C 1
ATOM 7987 O O . ALA B 1 500 ? 22.400 -47.524 -23.989 1.00 20.14 500 ALA B O 1
ATOM 7989 N N . LEU B 1 501 ? 22.634 -46.228 -22.185 1.00 16.00 501 LEU B N 1
ATOM 7990 C CA . LEU B 1 501 ? 21.218 -46.270 -21.896 1.00 18.38 501 LEU B CA 1
ATOM 7991 C C . LEU B 1 501 ? 20.579 -45.114 -22.630 1.00 18.13 501 LEU B C 1
ATOM 7992 O O . LEU B 1 501 ? 20.824 -43.953 -22.294 1.00 17.77 501 LEU B O 1
ATOM 7997 N N . ILE B 1 502 ? 19.792 -45.431 -23.654 1.00 14.07 502 ILE B N 1
ATOM 7998 C CA . ILE B 1 502 ? 19.143 -44.404 -24.473 1.00 19.55 502 ILE B CA 1
ATOM 7999 C C . ILE B 1 502 ? 17.897 -43.950 -23.737 1.00 19.45 502 ILE B C 1
ATOM 8000 O O . ILE B 1 502 ? 17.087 -44.780 -23.346 1.00 21.62 502 ILE B O 1
ATOM 8005 N N . ILE B 1 503 ? 17.742 -42.645 -23.538 1.00 17.03 503 ILE B N 1
ATOM 8006 C CA . ILE B 1 503 ? 16.685 -42.155 -22.666 1.00 15.06 503 ILE B CA 1
ATOM 8007 C C . ILE B 1 503 ? 15.552 -41.428 -23.385 1.00 17.99 503 ILE B C 1
ATOM 8008 O O . ILE B 1 503 ? 14.392 -41.842 -23.273 1.00 18.35 503 ILE B O 1
ATOM 8013 N N . ALA B 1 504 ? 15.867 -40.355 -24.111 1.00 15.14 504 ALA B N 1
ATOM 8014 C CA . ALA B 1 504 ? 14.808 -39.497 -24.653 1.00 21.16 504 ALA B CA 1
ATOM 8015 C C . ALA B 1 504 ? 15.162 -38.847 -25.984 1.00 17.64 504 ALA B C 1
ATOM 8016 O O . ALA B 1 504 ? 16.330 -38.679 -26.303 1.00 14.02 504 ALA B O 1
ATOM 8018 N N . HIS B 1 505 ? 14.125 -38.518 -26.755 1.00 17.22 505 HIS B N 1
ATOM 8019 C CA . HIS B 1 505 ? 14.199 -37.524 -27.828 1.00 18.74 505 HIS B CA 1
ATOM 8020 C C . HIS B 1 505 ? 13.230 -36.403 -27.456 1.00 22.15 505 HIS B C 1
ATOM 8021 O O . HIS B 1 505 ? 12.083 -36.673 -27.088 1.00 24.82 505 HIS B O 1
ATOM 8028 N N . SER B 1 506 ? 13.651 -35.148 -27.559 1.00 19.29 506 SER B N 1
ATOM 8029 C CA . SER B 1 506 ? 12.734 -34.087 -27.160 1.00 24.38 506 SER B CA 1
ATOM 8030 C C . SER B 1 506 ? 12.414 -33.094 -28.272 1.00 21.86 506 SER B C 1
ATOM 8031 O O . SER B 1 506 ? 13.179 -32.891 -29.223 1.00 17.90 506 SER B O 1
ATOM 8034 N N . THR B 1 507 ? 11.246 -32.492 -28.143 1.00 22.37 507 THR B N 1
ATOM 8035 C CA . THR B 1 507 ? 10.818 -31.420 -29.017 1.00 21.45 507 THR B CA 1
ATOM 8036 C C . THR B 1 507 ? 11.616 -30.164 -28.665 1.00 23.18 507 THR B C 1
ATOM 8037 O O . THR B 1 507 ? 12.101 -30.023 -27.538 1.00 21.89 507 THR B O 1
ATOM 8041 N N . VAL B 1 508 ? 11.788 -29.277 -29.640 1.00 21.78 508 VAL B N 1
ATOM 8042 C CA . VAL B 1 508 ? 12.528 -28.032 -29.451 1.00 22.94 508 VAL B CA 1
ATOM 8043 C C . VAL B 1 508 ? 11.574 -26.858 -29.218 1.00 24.15 508 VAL B C 1
ATOM 8044 O O . VAL B 1 508 ? 10.687 -26.618 -30.035 1.00 21.92 508 VAL B O 1
ATOM 8048 N N . TYR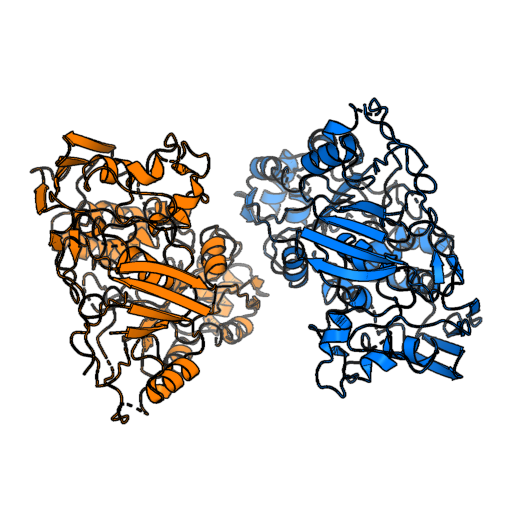 B 1 509 ? 11.754 -26.138 -28.108 1.00 15.91 509 TYR B N 1
ATOM 8049 C CA . TYR B 1 509 ? 10.937 -24.962 -27.803 1.00 21.75 509 TYR B CA 1
ATOM 8050 C C . TYR B 1 509 ? 11.810 -23.739 -27.631 1.00 23.07 509 TYR B C 1
ATOM 8051 O O . TYR B 1 509 ? 12.691 -23.718 -26.770 1.00 21.12 509 TYR B O 1
ATOM 8060 N N . GLU B 1 510 ? 11.561 -22.706 -28.422 1.00 21.99 510 GLU B N 1
ATOM 8061 C CA . GLU B 1 510 ? 12.374 -21.504 -28.315 1.00 20.29 510 GLU B CA 1
ATOM 8062 C C . GLU B 1 510 ? 11.508 -20.280 -28.059 1.00 25.00 510 GLU B C 1
ATOM 8063 O O . GLU B 1 510 ? 10.889 -19.754 -28.983 1.00 25.92 510 GLU B O 1
ATOM 8069 N N . PRO B 1 511 ? 11.443 -19.845 -26.782 1.00 25.47 511 PRO B N 1
ATOM 8070 C CA . PRO B 1 511 ? 10.730 -18.634 -26.378 1.00 26.44 511 PRO B CA 1
ATOM 8071 C C . PRO B 1 511 ? 11.451 -17.433 -26.917 1.00 27.07 511 PRO B C 1
ATOM 8072 O O . PRO B 1 511 ? 12.661 -17.284 -26.726 1.00 28.70 511 PRO B O 1
ATOM 8076 N N . VAL B 1 512 ? 10.693 -16.572 -27.570 1.00 26.17 512 VAL B N 1
ATOM 8077 C CA . VAL B 1 512 ? 11.220 -15.391 -28.224 1.00 28.65 512 VAL B CA 1
ATOM 8078 C C . VAL B 1 512 ? 10.198 -14.280 -28.016 1.00 33.17 512 VAL B C 1
ATOM 8079 O O . VAL B 1 512 ? 8.994 -14.530 -28.110 1.00 36.29 512 VAL B O 1
ATOM 8083 N N . ARG B 1 513 ? 10.662 -13.073 -27.704 1.00 31.37 513 ARG B N 1
ATOM 8084 C CA . ARG B 1 513 ? 9.772 -11.930 -27.549 1.00 32.90 513 ARG B CA 1
ATOM 8085 C C . ARG B 1 513 ? 9.001 -11.655 -28.841 1.00 36.04 513 ARG B C 1
ATOM 8086 O O . ARG B 1 513 ? 9.474 -11.980 -29.933 1.00 35.37 513 ARG B O 1
ATOM 8094 N N . LYS B 1 514 ? 7.819 -11.053 -28.713 1.00 39.19 514 LYS B N 1
ATOM 8095 C CA . LYS B 1 514 ? 6.963 -10.780 -29.872 1.00 46.18 514 LYS B CA 1
ATOM 8096 C C . LYS B 1 514 ? 7.585 -9.781 -30.849 1.00 45.41 514 LYS B C 1
ATOM 8097 O O . LYS B 1 514 ? 7.228 -9.757 -32.025 1.00 44.99 514 LYS B O 1
ATOM 8103 N N . GLU B 1 515 ? 8.509 -8.956 -30.360 1.00 42.53 515 GLU B N 1
ATOM 8104 C CA . GLU B 1 515 ? 9.127 -7.922 -31.190 1.00 44.68 515 GLU B CA 1
ATOM 8105 C C . GLU B 1 515 ? 10.246 -8.473 -32.064 1.00 43.16 515 GLU B C 1
ATOM 8106 O O . GLU B 1 515 ? 10.741 -7.779 -32.946 1.00 44.54 515 GLU B O 1
ATOM 8112 N N . VAL B 1 516 ? 10.660 -9.709 -31.810 1.00 38.61 516 VAL B N 1
ATOM 8113 C CA . VAL B 1 516 ? 11.717 -10.312 -32.614 1.00 36.21 516 VAL B CA 1
ATOM 8114 C C . VAL B 1 516 ? 11.163 -10.740 -33.971 1.00 35.25 516 VAL B C 1
ATOM 8115 O O . VAL B 1 516 ? 10.182 -11.477 -34.048 1.00 34.85 516 VAL B O 1
ATOM 8119 N N . LYS B 1 517 ? 11.784 -10.259 -35.039 1.00 34.69 517 LYS B N 1
ATOM 8120 C CA . LYS B 1 517 ? 11.400 -10.656 -36.385 1.00 34.53 517 LYS B CA 1
ATOM 8121 C C . LYS B 1 517 ? 12.586 -11.305 -37.088 1.00 32.33 517 LYS B C 1
ATOM 8122 O O . LYS B 1 517 ? 13.740 -11.027 -36.760 1.00 33.40 517 LYS B O 1
ATOM 8128 N N . GLY B 1 518 ? 12.303 -12.189 -38.035 1.00 30.56 518 GLY B N 1
ATOM 8129 C CA . GLY B 1 518 ? 13.350 -12.783 -38.838 1.00 29.33 518 GLY B CA 1
ATOM 8130 C C . GLY B 1 518 ? 14.176 -13.828 -38.110 1.00 27.91 518 GLY B C 1
ATOM 8131 O O . GLY B 1 518 ? 15.247 -14.205 -38.584 1.00 30.44 518 GLY B O 1
ATOM 8132 N N . TYR B 1 519 ? 13.702 -14.312 -36.968 1.00 24.67 519 TYR B N 1
ATOM 8133 C CA . TYR B 1 519 ? 14.435 -15.380 -36.280 1.00 23.36 519 TYR B CA 1
ATOM 8134 C C . TYR B 1 519 ? 13.959 -16.731 -36.791 1.00 26.82 519 TYR B C 1
ATOM 8135 O O . TYR B 1 519 ? 12.763 -16.943 -36.977 1.00 29.09 519 TYR B O 1
ATOM 8144 N N . VAL B 1 520 ? 14.895 -17.641 -37.030 1.00 25.94 520 VAL B N 1
ATOM 8145 C CA . VAL B 1 520 ? 14.554 -18.962 -37.537 1.00 26.70 520 VAL B CA 1
ATOM 8146 C C . VAL B 1 520 ? 15.205 -20.026 -36.669 1.00 27.07 520 VAL B C 1
ATOM 8147 O O . VAL B 1 520 ? 16.414 -19.993 -36.417 1.00 24.45 520 VAL B O 1
ATOM 8151 N N . VAL B 1 521 ? 14.384 -20.955 -36.194 1.00 27.26 521 VAL B N 1
ATOM 8152 C CA . VAL B 1 521 ? 14.852 -22.044 -35.354 1.00 26.64 521 VAL B CA 1
ATOM 8153 C C . VAL B 1 521 ? 15.676 -23.008 -36.195 1.00 22.99 521 VAL B C 1
ATOM 8154 O O . VAL B 1 521 ? 15.265 -23.430 -37.283 1.00 23.38 521 VAL B O 1
ATOM 8158 N N . ASP B 1 522 ? 16.852 -23.335 -35.687 1.00 20.74 522 ASP B N 1
ATOM 8159 C CA . ASP B 1 522 ? 17.792 -24.227 -36.355 1.00 24.96 522 ASP B CA 1
ATOM 8160 C C . ASP B 1 522 ? 17.638 -25.676 -35.873 1.00 23.85 522 ASP B C 1
ATOM 8161 O O . ASP B 1 522 ? 17.928 -25.980 -34.713 1.00 21.90 522 ASP B O 1
ATOM 8166 N N . PRO B 1 523 ? 17.214 -26.588 -36.764 1.00 23.71 523 PRO B N 1
ATOM 8167 C CA . PRO B 1 523 ? 17.132 -27.992 -36.339 1.00 18.82 523 PRO B CA 1
ATOM 8168 C C . PRO B 1 523 ? 18.493 -28.572 -35.981 1.00 15.88 523 PRO B C 1
ATOM 8169 O O . PRO B 1 523 ? 18.564 -29.633 -35.345 1.00 17.91 523 PRO B O 1
ATOM 8173 N N . LEU B 1 524 ? 19.566 -27.900 -36.395 1.00 17.36 524 LEU B N 1
ATOM 8174 C CA . LEU B 1 524 ? 20.929 -28.333 -36.038 1.00 17.03 524 LEU B CA 1
ATOM 8175 C C . LEU B 1 524 ? 21.363 -27.751 -34.688 1.00 21.58 524 LEU B C 1
ATOM 8176 O O . LEU B 1 524 ? 22.497 -27.965 -34.217 1.00 18.91 524 LEU B O 1
ATOM 8181 N N . GLY B 1 525 ? 20.454 -27.009 -34.064 1.00 20.55 525 GLY B N 1
ATOM 8182 C CA . GLY B 1 525 ? 20.588 -26.702 -32.654 1.00 19.50 525 GLY B CA 1
ATOM 8183 C C . GLY B 1 525 ? 21.376 -25.465 -32.257 1.00 20.53 525 GLY B C 1
ATOM 8184 O O . GLY B 1 525 ? 21.587 -25.237 -31.064 1.00 23.54 525 GLY B O 1
ATOM 8185 N N . LYS B 1 526 ? 21.807 -24.664 -33.224 1.00 19.48 526 LYS B N 1
ATOM 8186 C CA . LYS B 1 526 ? 22.472 -23.413 -32.891 1.00 22.54 526 LYS B CA 1
ATOM 8187 C C . LYS B 1 526 ? 21.515 -22.242 -32.954 1.00 21.71 526 LYS B C 1
ATOM 8188 O O . LYS B 1 526 ? 20.422 -22.346 -33.518 1.00 21.89 526 LYS B O 1
ATOM 8194 N N . HIS B 1 527 ? 21.926 -21.128 -32.358 1.00 18.87 527 HIS B N 1
ATOM 8195 C CA . HIS B 1 527 ? 21.099 -19.937 -32.340 1.00 22.10 527 HIS B CA 1
ATOM 8196 C C . HIS B 1 527 ? 21.772 -18.849 -33.167 1.00 23.79 527 HIS B C 1
ATOM 8197 O O . HIS B 1 527 ? 22.918 -18.471 -32.905 1.00 24.36 527 HIS B O 1
ATOM 8204 N N . HIS B 1 528 ? 21.054 -18.388 -34.190 1.00 19.61 528 HIS B N 1
ATOM 8205 C CA . HIS B 1 528 ? 21.602 -17.501 -35.221 1.00 24.66 528 HIS B CA 1
ATOM 8206 C C . HIS B 1 528 ? 20.943 -16.131 -35.153 1.00 31.80 528 HIS B C 1
ATOM 8207 O O . HIS B 1 528 ? 19.718 -16.031 -35.239 1.00 36.48 528 HIS B O 1
ATOM 8214 N N . PHE B 1 529 ? 21.740 -15.075 -35.030 1.00 28.74 529 PHE B N 1
ATOM 8215 C CA . PHE B 1 529 ? 21.170 -13.752 -34.804 1.00 27.38 529 PHE B CA 1
ATOM 8216 C C . PHE B 1 529 ? 21.526 -12.787 -35.925 1.00 28.80 529 PHE B C 1
ATOM 8217 O O . PHE B 1 529 ? 21.279 -11.582 -35.814 1.00 28.82 529 PHE B O 1
ATOM 8225 N N . ASP B 1 530 ? 22.080 -13.312 -37.019 1.00 26.35 530 ASP B N 1
ATOM 8226 C CA . ASP B 1 530 ? 22.637 -12.437 -38.049 1.00 32.77 530 ASP B CA 1
ATOM 8227 C C . ASP B 1 530 ? 21.577 -11.936 -39.028 1.00 31.95 530 ASP B C 1
ATOM 8228 O O . ASP B 1 530 ? 21.879 -11.154 -39.926 1.00 31.54 530 ASP B O 1
ATOM 8233 N N . ASN B 1 531 ? 20.333 -12.353 -38.830 1.00 32.76 531 ASN B N 1
ATOM 8234 C CA . ASN B 1 531 ? 19.253 -11.822 -39.639 1.00 37.97 531 ASN B CA 1
ATOM 8235 C C . ASN B 1 531 ? 18.048 -11.355 -38.819 1.00 35.51 531 ASN B C 1
ATOM 8236 O O . ASN B 1 531 ? 16.980 -11.102 -39.372 1.00 36.92 531 ASN B O 1
ATOM 8241 N N . VAL B 1 532 ? 18.209 -11.231 -37.506 1.00 29.92 532 VAL B N 1
ATOM 8242 C CA . VAL B 1 532 ? 17.096 -10.800 -36.662 1.00 33.80 532 VAL B CA 1
ATOM 8243 C C . VAL B 1 532 ? 16.984 -9.273 -36.596 1.00 37.10 532 VAL B C 1
ATOM 8244 O O . VAL B 1 532 ? 17.988 -8.558 -36.694 1.00 36.89 532 VAL B O 1
ATOM 8248 N N . SER B 1 533 ? 15.753 -8.785 -36.452 1.00 37.30 533 SER B N 1
ATOM 8249 C CA . SER B 1 533 ? 15.495 -7.378 -36.127 1.00 37.94 533 SER B CA 1
ATOM 8250 C C . SER B 1 533 ? 14.468 -7.308 -34.994 1.00 37.69 533 SER B C 1
ATOM 8251 O O . SER B 1 533 ? 13.843 -8.317 -34.653 1.00 35.68 533 SER B O 1
ATOM 8254 N N . LEU B 1 534 ? 14.320 -6.131 -34.395 1.00 44.21 534 LEU B N 1
ATOM 8255 C CA . LEU B 1 534 ? 13.353 -5.910 -33.320 1.00 49.64 534 LEU B CA 1
ATOM 8256 C C . LEU B 1 534 ? 12.353 -4.815 -33.689 1.00 57.02 534 LEU B C 1
ATOM 8257 O O . LEU B 1 534 ? 12.745 -3.776 -34.215 1.00 56.41 534 LEU B O 1
ATOM 8262 N N . ASP B 1 535 ? 11.072 -5.048 -33.398 1.00 66.20 535 ASP B N 1
ATOM 8263 C CA . ASP B 1 535 ? 10.017 -4.057 -33.631 1.00 73.86 535 ASP B CA 1
ATOM 8264 C C . ASP B 1 535 ? 9.660 -3.298 -32.358 1.00 75.82 535 ASP B C 1
ATOM 8265 O O . ASP B 1 535 ? 8.924 -2.313 -32.399 1.00 79.13 535 ASP B O 1
#

Secondary structure (DSSP, 8-state):
-EEEEEESS--S-S-GGG---HHHHHHTHHHH---SEEEPTTS--EEESSEEEEEE-TTS-EEEEEEPSSPPPP-BTTB--SS---HHHHHHH---S-TTSTTTTGGG---HHHH----SEEEEEEEETTEEEEEESS--TTHHHHT--TTPPPPHHHHH--TTS-TTHHHHS---SSSEEEEEEETTTEEEEEE-TT-SSPPPS-SEEEEEE---HHHHHHHHHTTS-------GGGG-----TTEE--EE-SEEEEEEB-TTSTTTTSHHHHHHH----HHHHHHHTSTT-EEE-SSSS-------TTS-PPP--HHHHHHHHHHTT-TT-EEEEEE----BTTBS-S-----HHHHHTTTEEEEEE---HHHHHHHHHTT--SB--EE-SSS-THHHHHHHHSHHHHHHSS-TT----HHHHHHHHHHHH---HHHHHHHHHHHHH---S-SEEEEEEEEE---EETTEES----TT-----SS-EE-SS----/-EEEEEESS--S-S-GGG---HHHHHHTHHHH---SEEEPTTS--EEESSEEEEEE-TTS-EEEEEEPSS-PPP-BTTB--SS-S-HHHHHHH---S-TTSTTTTGGG---HHHH----SEEEEEEEETTEEEEEESS--TTHHHHT--TTPPP-HHHHH--TTS-TTHHHHS---SSSEEEEEEETTTEEEEEE-TT-SSPPPS-SEEEEEE---HHHHHHHHHTTS-------GGGS-----TTEE--B---EEEEEEB-TTSTTTTSHHHHHHH----HHHHIIIIITTSEEE-SSSS-------TT--PPP--HHHHHHHHHHTT-TT-EEEEEE----BTTBS-S-----HHHHHTTTEEEEEE---HHHHHHHHHTT--SB--EE-SSS-THHHHHHHHSHHHHHTSS-TT----HHHHHHHHHHHH---HHHHHHHHHHHHH---S-SEEEEEEE-B---EETTEES----TTS----TT-EE-

Sequence (988 aa):
KTLVYCSEGSPEGFNPQLFTSGTTYDASSVPIYNRLVEFKIGTTEIEPSLAERWEVSEDGKTYTFYLRKGVKWQDNKDFKPTRDFNADDVIYSFRQKDDKNPYHKVSGGSYEYFQGGGDLITNVVKVDDNTVRFELTRPESPFLADLADFASILSAEYADNLKAGTPEKVDLNPIGTGPFQLQQYQKDSRILYKAFPGFWGTKPKIDRLVFSITPDASVRYAKLQKNECQIPYPNPADIARKEDKTINLEQPGLNVGYLSFNIEKKPLDNLKVRQALTAVNKDAIIDAVYQGAGQAAKNLIPPTWGYNDDVKDYAYDPAKAKELLKEAGLPDGFSIDDLWAPVQRPYNPNARRRAEIQSDWAKIGVKAKIVTYEEWGEYLKRAKDGEHETVGWTGDNGDPDNFFATLFSCDAAKQGSNYSKWCYKPFEDLIQPARAEADHDKRVALYKQQAQVVNEQAPALIIAHSTVYEPVRKEVKGYVVDPLGKHHFDNNVSLDAGEENLYKTLVYCSEGSPEGFNPQLFTSGTTYDASSVPIYNRLVEFKIGTTEIEPSLAERWEVSEDGKTYTFYLRKGVKWQDNKDFKPTRDFNADDVIYSFRQKDDKNPYHKVSGGSSYEYFQGGGDLITNVVKVDDNTVRFELTRPESPFLADLADFASILSAEYADNLKAGTPEKVDLNPIGTGPFQLQQYQKDSRILYKAFPGFWGTKPKIDRLVFSITPDASVRYAKLQKNECQIPYPNNPADIARKEDKTINLEQPGLNVGYLSFNIEKKPLDNLKVRQALTAVNKDAIIDAVYQGAGQAAKNLIPPTWGYNDDVKDYAYDPAKAKELLKEAGLPDGFSIDDLWAPVQRPYNPNARRRAEIQSDWAKIGVKAKIVTYEWGEYLKRAKDDGEHETVGWTGDNGDPDNFFATLFSCDAAKQGSNYSKWCYKPFEDLIQPARAEADHDKRVALYKQAQVVNEQAPALIIAHSTVYEPVRKEVKGYVVDPLGKHHFDNVSLD

Organism: Yersinia pestis bv. Antiqua (strain Nepal516) (NCBI:txid377628)

Solvent-accessible surface area: 37502 Å² total